Protein 2X3H (pdb70)

B-factor: mean 9.29, std 4.61, range [2.0, 32.26]

InterPro domains:
  IPR011050 Pectin lyase fold/virulence factor [SSF51126] (29-314)
  IPR012334 Pectin lyase fold [G3DSA:2.160.20.10] (7-505)
  IPR030392 Intramolecular chaperone auto-processing domain [PF13884] (505-565)
  IPR030392 Intramolecular chaperone auto-processing domain [PS51688] (505-630)
  IPR036388 Winged helix-like DNA-binding domain superfamily [G3DSA:1.10.10.10] (506-628)

Radius of gyration: 37.05 Å; Cα contacts (8 Å, |Δi|>4): 5365; chains: 3; bounding box: 65×142×71 Å

Sequence (1494 aa):
PKTEGILHKGQSLYEYLDARVLTSKPFGAAGDATTDDTEVIAASLNSQKAVTISDGVFSSSGINSNYCNLDGRGSGVLSHRSSTGNYLVFNNPRTGRLSNITVESNKATDTTQGQQVSLAGGSDVTVSDVNFSNVKGTGFSLIAYPNDAPPDGLMIKGIRGSYSGYATNKAAGCVLADSSVNSLIDNVIAKNYPQFGAVELKGTASYNIVSNVIGADCQHVTYNGTEGPIAPSNNLIKGVMANNPKYAAVVAGKGSTNLISDVLVDYSTSDARQAHGVTVEGSDNVINNVLMSGCDGTNSLGQRQTATIARFIGTANNNYASVFPSYSATGVITFESGSTRNFVEVKHPGRRNDLLSSASTIDGAATIDGTSNSNVVHAPALGQYIGSMSGRFEWRIKSMSLPSGVLTSADKYRMLGDGAVSLAVGGGTSSQVRLFTSDGTSRTVSLTNGNVRLSTSSTGYLQLGADAMTPDSTGTYALGSASRAWSGGFTQAAFTVTPKTEGILHKGQSLYEYLDARVLTSKPFGAAGDATTDDTEVIAASLNSQKAVTISDGVFSSSGINSNYCNLDGRGSGVLSHRSSTGNYLVFNNPRTGRLSNITVESNKATDTTQGQQVSLAGGSDVTVSDVNFSNVKGTGFSLIAYPNDAPPDGLMIKGIRGSYSGYATNKAAGCVLADSSVNSLIDNVIAKNYPQFGAVELKGTASYNIVSNVIGADCQHVTYNGTEGPIAPSNNLIKGVMANNPKYAAVVAGKGSTNLISDVLVDYSTSDARQAHGVTVEGSDNVINNVLMSGCDGTNSLGQRQTATIARFIGTANNNYASVFPSYSATGVITFESGSTRNFVEVKHPGRRNDLLSSASTIDGAATIDGTSNSNVVHAPALGQYIGSMSGRFEWRIKSMSLPSGVLTSADKYRMLGDGAVSLAVGGGTSSQVRLFTSDGTSRTVSLTNGNVRLSTSSTGYLQLGADAMTPDSTGTYALGSASRAWSGGFTQAAFTVTPKTEGILHKGQSLYEYLDARVLTSKPFGAAGDATTDDTEVIAASLNSQKAVTISDGVFSSSGINSNYCNLDGRGSGVLSHRSSTGNYLVFNNPRTGRLSNITVESNKATDTTQGQQVSLAGGSDVTVSDVNFSNVKGTGFSLIAYPNDAPPDGLMIKGIRGSYSGYATNKAAGCVLADSSVNSLIDNVIAKNYPQFGAVELKGTASYNIVSNVIGADCQHVTYNGTEGPIAPSNNLIKGVMANNPKYAAVVAGKGSTNLISDVLVDYSTSDARQAHGVTVEGSDNVINNVLMSGCDGTNSLGQRQTATIARFIGTANNNYASVFPSYSATGVITFESGSTRNFVEVKHPGRRNDLLSSASTIDGAATIDGTSNSNVVHAPALGQYIGSMSGRFEWRIKSMSLPSGVLTSADKYRMLGDGAVSLAVGGGTSSQVRLFTSDGTSRTVSLTNGNVRLSTSSTGYLQLGADAMTPDSTGTYALGSASRAWSGGFTQAAFTVT

Organism: Escherichia virus K5 (NCBI:txid56637)

Structure (mmCIF, N/CA/C/O backbone):
data_2X3H
#
_entry.id   2X3H
#
_cell.length_a   68.530
_cell.length_b   130.400
_cell.length_c   145.740
_cell.angle_alpha   90.00
_cell.angle_beta   90.00
_cell.angle_gamma   90.00
#
_symmetry.space_group_name_H-M   'P 21 21 21'
#
loop_
_entity.id
_entity.type
_entity.pdbx_description
1 polymer 'K5 LYASE'
2 non-polymer 'BROMIDE ION'
3 water water
#
loop_
_atom_site.group_PDB
_atom_site.id
_atom_site.type_symbol
_atom_site.label_atom_id
_atom_site.label_alt_id
_atom_site.label_comp_id
_atom_site.label_asym_id
_atom_site.label_entity_id
_atom_site.label_seq_id
_atom_site.pdbx_PDB_ins_code
_atom_site.Cartn_x
_atom_site.Cartn_y
_atom_site.Cartn_z
_atom_site.occupancy
_atom_site.B_iso_or_equiv
_atom_site.auth_seq_id
_atom_site.auth_comp_id
_atom_site.auth_asym_id
_atom_site.auth_atom_id
_atom_site.pdbx_PDB_model_num
ATOM 1 N N . PRO A 1 44 ? 17.123 -1.318 113.417 1.00 16.83 7 PRO A N 1
ATOM 2 C CA . PRO A 1 44 ? 18.190 -0.896 112.501 1.00 16.42 7 PRO A CA 1
ATOM 3 C C . PRO A 1 44 ? 18.582 0.540 112.768 1.00 15.10 7 PRO A C 1
ATOM 4 O O . PRO A 1 44 ? 17.714 1.360 113.089 1.00 15.45 7 PRO A O 1
ATOM 8 N N . LYS A 1 45 ? 19.877 0.827 112.649 1.00 13.69 8 LYS A N 1
ATOM 9 C CA . LYS A 1 45 ? 20.400 2.172 112.855 1.00 12.11 8 LYS A CA 1
ATOM 10 C C . LYS A 1 45 ? 21.127 2.652 111.606 1.00 10.44 8 LYS A C 1
ATOM 11 O O . LYS A 1 45 ? 21.609 1.849 110.809 1.00 10.05 8 LYS A O 1
ATOM 17 N N . THR A 1 46 ? 21.200 3.967 111.441 1.00 9.16 9 THR A N 1
ATOM 18 C CA . THR A 1 46 ? 21.753 4.530 110.215 1.00 8.20 9 THR A CA 1
ATOM 19 C C . THR A 1 46 ? 23.239 4.225 110.018 1.00 8.84 9 THR A C 1
ATOM 20 O O . THR A 1 46 ? 23.724 4.272 108.888 1.00 7.73 9 THR A O 1
ATOM 24 N N . GLU A 1 47 ? 23.962 3.901 111.092 1.00 9.35 10 GLU A N 1
ATOM 25 C CA . GLU A 1 47 ? 25.361 3.472 110.925 1.00 10.74 10 GLU A CA 1
ATOM 26 C C . GLU A 1 47 ? 25.449 2.166 110.144 1.00 11.17 10 GLU A C 1
ATOM 27 O O . GLU A 1 47 ? 26.492 1.863 109.546 1.00 12.32 10 GLU A O 1
ATOM 33 N N . GLY A 1 48 ? 24.362 1.394 110.176 1.00 10.76 11 GLY A N 1
ATOM 34 C CA . GLY A 1 48 ? 24.315 0.064 109.586 1.00 11.31 11 GLY A CA 1
ATOM 35 C C . GLY A 1 48 ? 23.587 0.009 108.256 1.00 11.32 11 GLY A C 1
ATOM 36 O O . GLY A 1 48 ? 23.178 -1.067 107.811 1.00 12.30 11 GLY A O 1
ATOM 37 N N . ILE A 1 49 ? 23.426 1.167 107.618 1.00 10.13 12 ILE A N 1
ATOM 38 C CA . ILE A 1 49 ? 22.750 1.253 106.322 1.00 9.48 12 ILE A CA 1
ATOM 39 C C . ILE A 1 49 ? 23.636 2.034 105.356 1.00 9.61 12 ILE A C 1
ATOM 40 O O . ILE A 1 49 ? 24.330 2.954 105.784 1.00 9.68 12 ILE A O 1
ATOM 45 N N . LEU A 1 50 ? 23.616 1.662 104.071 1.00 9.09 13 LEU A N 1
ATOM 46 C CA . LEU A 1 50 ? 24.436 2.339 103.051 1.00 8.90 13 LEU A CA 1
ATOM 47 C C . LEU A 1 50 ? 23.625 3.276 102.148 1.00 9.45 13 LEU A C 1
ATOM 48 O O . LEU A 1 50 ? 22.491 2.977 101.781 1.00 8.65 13 LEU A O 1
ATOM 53 N N . HIS A 1 51 ? 24.234 4.405 101.792 1.00 8.96 14 HIS A N 1
ATOM 54 C CA . HIS A 1 51 ? 23.673 5.324 100.807 1.00 8.71 14 HIS A CA 1
ATOM 55 C C . HIS A 1 51 ? 24.816 5.913 100.000 1.00 9.80 14 HIS A C 1
ATOM 56 O O . HIS A 1 51 ? 25.676 6.593 100.542 1.00 9.49 14 HIS A O 1
ATOM 63 N N . LYS A 1 52 ? 24.818 5.640 98.705 1.00 10.60 15 LYS A N 1
ATOM 64 C CA . LYS A 1 52 ? 25.831 6.189 97.794 1.00 11.80 15 LYS A CA 1
ATOM 65 C C . LYS A 1 52 ? 27.286 5.953 98.220 1.00 12.87 15 LYS A C 1
ATOM 66 O O . LYS A 1 52 ? 28.134 6.832 98.074 1.00 14.01 15 LYS A O 1
ATOM 72 N N . GLY A 1 53 ? 27.586 4.757 98.720 1.00 13.12 16 GLY A N 1
ATOM 73 C CA . GLY A 1 53 ? 28.982 4.387 98.949 1.00 13.74 16 GLY A CA 1
ATOM 74 C C . GLY A 1 53 ? 29.537 4.711 100.321 1.00 14.51 16 GLY A C 1
ATOM 75 O O . GLY A 1 53 ? 30.720 4.509 100.584 1.00 14.71 16 GLY A O 1
ATOM 76 N N . GLN A 1 54 ? 28.686 5.218 101.203 1.00 14.17 17 GLN A N 1
ATOM 77 C CA . GLN A 1 54 ? 29.090 5.479 102.578 1.00 14.11 17 GLN A CA 1
ATOM 78 C C . GLN A 1 54 ? 27.909 5.148 103.473 1.00 13.04 17 GLN A C 1
ATOM 79 O O . GLN A 1 54 ? 26.819 4.868 102.977 1.00 12.12 17 GLN A O 1
ATOM 85 N N . SER A 1 55 ? 28.113 5.171 104.783 1.00 11.85 18 SER A N 1
ATOM 86 C CA . SER A 1 55 ? 27.007 4.879 105.684 1.00 11.07 18 SER A CA 1
ATOM 87 C C . SER A 1 55 ? 25.991 6.004 105.598 1.00 10.28 18 SER A C 1
ATOM 88 O O . SER A 1 55 ? 26.341 7.170 105.386 1.00 10.58 18 SER A O 1
ATOM 91 N N . LEU A 1 56 ? 24.725 5.648 105.766 1.00 9.63 19 LEU A N 1
ATOM 92 C CA . LEU A 1 56 ? 23.675 6.637 105.786 1.00 9.37 19 LEU A CA 1
ATOM 93 C C . LEU A 1 56 ? 23.908 7.627 106.927 1.00 9.38 19 LEU A C 1
ATOM 94 O O . LEU A 1 56 ? 23.610 8.810 106.796 1.00 9.84 19 LEU A O 1
ATOM 99 N N . TYR A 1 57 ? 24.430 7.134 108.053 1.00 9.46 20 TYR A N 1
ATOM 100 C CA . TYR A 1 57 ? 24.699 8.012 109.186 1.00 10.34 20 TYR A CA 1
ATOM 101 C C . TYR A 1 57 ? 25.605 9.155 108.757 1.00 11.15 20 TYR A C 1
ATOM 102 O O . TYR A 1 57 ? 25.324 10.313 109.045 1.00 10.77 20 TYR A O 1
ATOM 111 N N . GLU A 1 58 ? 26.701 8.817 108.082 1.00 12.58 21 GLU A N 1
ATOM 112 C CA . GLU A 1 58 ? 27.683 9.820 107.699 1.00 14.08 21 GLU A CA 1
ATOM 113 C C . GLU A 1 58 ? 27.135 10.733 106.607 1.00 13.89 21 GLU A C 1
ATOM 114 O O . GLU A 1 58 ? 27.353 11.941 106.637 1.00 14.13 21 GLU A O 1
ATOM 120 N N . TYR A 1 59 ? 26.401 10.161 105.658 1.00 13.49 22 TYR A N 1
ATOM 121 C CA . TYR A 1 59 ? 25.750 10.984 104.645 1.00 13.61 22 TYR A CA 1
ATOM 122 C C . TYR A 1 59 ? 24.895 12.056 105.307 1.00 13.96 22 TYR A C 1
ATOM 123 O O . TYR A 1 59 ? 25.035 13.249 105.020 1.00 14.13 22 TYR A O 1
ATOM 132 N N . LEU A 1 60 ? 24.006 11.636 106.204 1.00 13.00 23 LEU A N 1
ATOM 133 C CA . LEU A 1 60 ? 23.101 12.561 106.856 1.00 12.71 23 LEU A CA 1
ATOM 134 C C . LEU A 1 60 ? 23.877 13.569 107.693 1.00 14.58 23 LEU A C 1
ATOM 135 O O . LEU A 1 60 ? 23.689 14.779 107.557 1.00 15.69 23 LEU A O 1
ATOM 140 N N . ASP A 1 61 ? 24.767 13.065 108.541 1.00 14.87 24 ASP A N 1
ATOM 141 C CA . ASP A 1 61 ? 25.424 13.934 109.509 1.00 16.92 24 ASP A CA 1
ATOM 142 C C . ASP A 1 61 ? 26.331 14.945 108.837 1.00 17.16 24 ASP A C 1
ATOM 143 O O . ASP A 1 61 ? 26.417 16.090 109.286 1.00 18.32 24 ASP A O 1
ATOM 148 N N . ALA A 1 62 ? 26.982 14.544 107.751 1.00 16.78 25 ALA A N 1
ATOM 149 C CA . ALA A 1 62 ? 27.990 15.404 107.120 1.00 16.93 25 ALA A CA 1
ATOM 150 C C . ALA A 1 62 ? 27.441 16.349 106.050 1.00 17.15 25 ALA A C 1
ATOM 151 O O . ALA A 1 62 ? 28.019 17.418 105.816 1.00 17.32 25 ALA A O 1
ATOM 153 N N . ARG A 1 63 ? 26.336 15.966 105.408 1.00 15.53 26 ARG A N 1
ATOM 154 C CA . ARG A 1 63 ? 25.915 16.605 104.158 1.00 14.93 26 ARG A CA 1
ATOM 155 C C . ARG A 1 63 ? 24.579 17.340 104.205 1.00 14.31 26 ARG A C 1
ATOM 156 O O . ARG A 1 63 ? 24.383 18.344 103.533 1.00 13.74 26 ARG A O 1
ATOM 164 N N . VAL A 1 64 ? 23.652 16.814 104.986 1.00 12.86 27 VAL A N 1
ATOM 165 C CA . VAL A 1 64 ? 22.264 17.235 104.887 1.00 12.05 27 VAL A CA 1
ATOM 166 C C . VAL A 1 64 ? 21.998 18.519 105.675 1.00 11.66 27 VAL A C 1
ATOM 167 O O . VAL A 1 64 ? 22.527 18.707 106.787 1.00 12.61 27 VAL A O 1
ATOM 171 N N . LEU A 1 65 ? 21.198 19.409 105.086 1.00 11.36 28 LEU A N 1
ATOM 172 C CA . LEU A 1 65 ? 20.818 20.653 105.764 1.00 11.77 28 LEU A CA 1
ATOM 173 C C . LEU A 1 65 ? 19.595 20.437 106.650 1.00 12.13 28 LEU A C 1
ATOM 174 O O . LEU A 1 65 ? 18.692 19.678 106.291 1.00 12.45 28 LEU A O 1
ATOM 179 N N . THR A 1 66 ? 19.562 21.125 107.792 1.00 11.56 29 THR A N 1
ATOM 180 C CA . THR A 1 66 ? 18.450 21.007 108.722 1.00 12.10 29 THR A CA 1
ATOM 181 C C . THR A 1 66 ? 17.877 22.374 109.097 1.00 11.99 29 THR A C 1
ATOM 182 O O . THR A 1 66 ? 18.522 23.405 108.891 1.00 11.65 29 THR A O 1
ATOM 186 N N . SER A 1 67 ? 16.665 22.366 109.646 1.00 11.29 30 SER A N 1
ATOM 187 C CA . SER A 1 67 ? 15.959 23.601 109.997 1.00 11.26 30 SER A CA 1
ATOM 188 C C . SER A 1 67 ? 16.495 24.281 111.261 1.00 11.80 30 SER A C 1
ATOM 189 O O . SER A 1 67 ? 16.333 25.499 111.442 1.00 11.21 30 SER A O 1
ATOM 192 N N . LYS A 1 68 ? 17.121 23.497 112.137 1.00 12.08 31 LYS A N 1
ATOM 193 C CA . LYS A 1 68 ? 17.758 24.019 113.339 1.00 13.21 31 LYS A CA 1
ATOM 194 C C . LYS A 1 68 ? 18.889 23.080 113.758 1.00 13.91 31 LYS A C 1
ATOM 195 O O . LYS A 1 68 ? 18.922 21.922 113.329 1.00 13.66 31 LYS A O 1
ATOM 201 N N . PRO A 1 69 ? 19.839 23.586 114.562 1.00 14.59 32 PRO A N 1
ATOM 202 C CA . PRO A 1 69 ? 20.943 22.729 114.998 1.00 15.30 32 PRO A CA 1
ATOM 203 C C . PRO A 1 69 ? 20.473 21.572 115.867 1.00 15.77 32 PRO A C 1
ATOM 204 O O . PRO A 1 69 ? 19.482 21.700 116.589 1.00 15.89 32 PRO A O 1
ATOM 208 N N . PHE A 1 70 ? 21.188 20.455 115.800 1.00 16.39 33 PHE A N 1
ATOM 209 C CA . PHE A 1 70 ? 20.889 19.309 116.660 1.00 17.25 33 PHE A CA 1
ATOM 210 C C . PHE A 1 70 ? 20.953 19.714 118.128 1.00 16.69 33 PHE A C 1
ATOM 211 O O . PHE A 1 70 ? 21.929 20.326 118.574 1.00 16.27 33 PHE A O 1
ATOM 219 N N . GLY A 1 71 ? 19.901 19.394 118.877 1.00 15.95 34 GLY A N 1
ATOM 220 C CA . GLY A 1 71 ? 19.880 19.691 120.301 1.00 15.57 34 GLY A CA 1
ATOM 221 C C . GLY A 1 71 ? 19.165 20.982 120.657 1.00 15.66 34 GLY A C 1
ATOM 222 O O . GLY A 1 71 ? 18.916 21.244 121.828 1.00 16.04 34 GLY A O 1
ATOM 223 N N . ALA A 1 72 ? 18.827 21.790 119.655 1.00 15.26 35 ALA A N 1
ATOM 224 C CA . ALA A 1 72 ? 18.101 23.035 119.912 1.00 15.04 35 ALA A CA 1
ATOM 225 C C . ALA A 1 72 ? 16.602 22.765 119.983 1.00 14.93 35 ALA A C 1
ATOM 226 O O . ALA A 1 72 ? 16.042 22.101 119.113 1.00 16.19 35 ALA A O 1
ATOM 228 N N . ALA A 1 73 ? 15.962 23.278 121.027 1.00 14.84 36 ALA A N 1
ATOM 229 C CA . ALA A 1 73 ? 14.541 23.025 121.263 1.00 15.04 36 ALA A CA 1
ATOM 230 C C . ALA A 1 73 ? 13.638 23.921 120.419 1.00 14.45 36 ALA A C 1
ATOM 231 O O . ALA A 1 73 ? 12.663 23.457 119.817 1.00 14.47 36 ALA A O 1
ATOM 233 N N . GLY A 1 74 ? 13.961 25.209 120.384 1.00 13.41 37 GLY A N 1
ATOM 234 C CA . GLY A 1 74 ? 13.114 26.191 119.701 1.00 13.76 37 GLY A CA 1
ATOM 235 C C . GLY A 1 74 ? 11.697 26.318 120.238 1.00 14.01 37 GLY A C 1
ATOM 236 O O . GLY A 1 74 ? 10.765 26.617 119.482 1.00 14.90 37 GLY A O 1
ATOM 237 N N . ASP A 1 75 ? 11.537 26.133 121.548 1.00 14.14 38 ASP A N 1
ATOM 238 C CA . ASP A 1 75 ? 10.205 26.095 122.171 1.00 14.86 38 ASP A CA 1
ATOM 239 C C . ASP A 1 75 ? 9.952 27.277 123.103 1.00 14.52 38 ASP A C 1
ATOM 240 O O . ASP A 1 75 ? 9.020 27.256 123.920 1.00 15.08 38 ASP A O 1
ATOM 245 N N . ALA A 1 76 ? 10.799 28.296 122.993 1.00 14.88 39 ALA A N 1
ATOM 246 C CA . ALA A 1 76 ? 10.655 29.538 123.743 1.00 15.27 39 ALA A CA 1
ATOM 247 C C . ALA A 1 76 ? 10.895 29.409 125.249 1.00 15.41 39 ALA A C 1
ATOM 248 O O . ALA A 1 76 ? 10.810 30.405 125.971 1.00 16.28 39 ALA A O 1
ATOM 250 N N . THR A 1 77 ? 11.194 28.202 125.729 1.00 15.56 40 THR A N 1
ATOM 251 C CA . THR A 1 77 ? 11.368 28.000 127.174 1.00 16.71 40 THR A CA 1
ATOM 252 C C . THR A 1 77 ? 12.667 27.275 127.528 1.00 15.96 40 THR A C 1
ATOM 253 O O . THR A 1 77 ? 13.350 27.648 128.485 1.00 15.82 40 THR A O 1
ATOM 257 N N . THR A 1 78 ? 12.999 26.241 126.762 1.00 15.32 41 THR A N 1
ATOM 258 C CA . THR A 1 78 ? 14.252 25.512 126.966 1.00 15.61 41 THR A CA 1
ATOM 259 C C . THR A 1 78 ? 15.416 26.448 126.687 1.00 15.12 41 THR A C 1
ATOM 260 O O . THR A 1 78 ? 15.356 27.258 125.756 1.00 15.29 41 THR A O 1
ATOM 264 N N . ASP A 1 79 ? 16.465 26.347 127.497 1.00 14.80 42 ASP A N 1
ATOM 265 C CA . ASP A 1 79 ? 17.653 27.168 127.292 1.00 14.98 42 ASP A CA 1
ATOM 266 C C . ASP A 1 79 ? 18.481 26.589 126.153 1.00 14.50 42 ASP A C 1
ATOM 267 O O . ASP A 1 79 ? 19.077 25.514 126.280 1.00 14.27 42 ASP A O 1
ATOM 272 N N . ASP A 1 80 ? 18.499 27.305 125.030 1.00 13.19 43 ASP A N 1
ATOM 273 C CA . ASP A 1 80 ? 19.169 26.852 123.820 1.00 13.23 43 ASP A CA 1
ATOM 274 C C . ASP A 1 80 ? 20.538 27.525 123.648 1.00 12.79 43 ASP A C 1
ATOM 275 O O . ASP A 1 80 ? 21.158 27.423 122.593 1.00 13.05 43 ASP A O 1
ATOM 280 N N . THR A 1 81 ? 21.007 28.227 124.680 1.00 12.61 44 THR A N 1
ATOM 281 C CA . THR A 1 81 ? 22.250 28.996 124.559 1.00 12.83 44 THR A CA 1
ATOM 282 C C . THR A 1 81 ? 23.456 28.161 124.129 1.00 13.82 44 THR A C 1
ATOM 283 O O . THR A 1 81 ? 24.194 28.546 123.219 1.00 13.89 44 THR A O 1
ATOM 287 N N . GLU A 1 82 ? 23.654 27.022 124.779 1.00 14.33 45 GLU A N 1
ATOM 288 C CA . GLU A 1 82 ? 24.828 26.194 124.509 1.00 15.96 45 GLU A CA 1
ATOM 289 C C . GLU A 1 82 ? 24.939 25.759 123.051 1.00 14.61 45 GLU A C 1
ATOM 290 O O . GLU A 1 82 ? 25.994 25.905 122.415 1.00 14.10 45 GLU A O 1
ATOM 296 N N . VAL A 1 83 ? 23.847 25.211 122.533 1.00 13.74 46 VAL A N 1
ATOM 297 C CA . VAL A 1 83 ? 23.807 24.690 121.174 1.00 13.75 46 VAL A CA 1
ATOM 298 C C . VAL A 1 83 ? 23.976 25.803 120.140 1.00 12.81 46 VAL A C 1
ATOM 299 O O . VAL A 1 83 ? 24.700 25.654 119.153 1.00 12.93 46 VAL A O 1
ATOM 303 N N . ILE A 1 84 ? 23.312 26.927 120.377 1.00 12.77 47 ILE A N 1
ATOM 304 C CA . ILE A 1 84 ? 23.379 28.046 119.433 1.00 12.03 47 ILE A CA 1
ATOM 305 C C . ILE A 1 84 ? 24.771 28.676 119.438 1.00 11.72 47 ILE A C 1
ATOM 306 O O . ILE A 1 84 ? 25.316 28.990 118.378 1.00 11.78 47 ILE A O 1
ATOM 311 N N . ALA A 1 85 ? 25.355 28.836 120.623 1.00 11.55 48 ALA A N 1
ATOM 312 C CA . ALA A 1 85 ? 26.709 29.375 120.719 1.00 11.62 48 ALA A CA 1
ATOM 313 C C . ALA A 1 85 ? 27.695 28.490 119.953 1.00 11.92 48 ALA A C 1
ATOM 314 O O . ALA A 1 85 ? 28.549 28.977 119.203 1.00 12.24 48 ALA A O 1
ATOM 316 N N . ALA A 1 86 ? 27.573 27.181 120.138 1.00 11.45 49 ALA A N 1
ATOM 317 C CA . ALA A 1 86 ? 28.443 26.236 119.450 1.00 12.46 49 ALA A CA 1
ATOM 318 C C . ALA A 1 86 ? 28.323 26.365 117.933 1.00 12.30 49 ALA A C 1
ATOM 319 O O . ALA A 1 86 ? 29.333 26.385 117.220 1.00 13.53 49 ALA A O 1
ATOM 321 N N . SER A 1 87 ? 27.089 26.455 117.441 1.00 12.17 50 SER A N 1
ATOM 322 C CA . SER A 1 87 ? 26.859 26.595 116.009 1.00 12.77 50 SER A CA 1
ATOM 323 C C . SER A 1 87 ? 27.466 27.883 115.474 1.00 12.83 50 SER A C 1
ATOM 324 O O . SER A 1 87 ? 28.133 27.876 114.446 1.00 12.31 50 SER A O 1
ATOM 327 N N . LEU A 1 88 ? 27.229 28.989 116.172 1.00 12.55 51 LEU A N 1
ATOM 328 C CA . LEU A 1 88 ? 27.677 30.282 115.670 1.00 11.80 51 LEU A CA 1
ATOM 329 C C . LEU A 1 88 ? 29.193 30.423 115.735 1.00 12.70 51 LEU A C 1
ATOM 330 O O . LEU A 1 88 ? 29.771 31.266 115.043 1.00 12.51 51 LEU A O 1
ATOM 335 N N . ASN A 1 89 ? 29.838 29.605 116.567 1.00 12.33 52 ASN A N 1
ATOM 336 C CA . ASN A 1 89 ? 31.295 29.627 116.670 1.00 14.19 52 ASN A CA 1
ATOM 337 C C . ASN A 1 89 ? 31.978 28.683 115.679 1.00 14.83 52 ASN A C 1
ATOM 338 O O . ASN A 1 89 ? 33.211 28.611 115.627 1.00 15.75 52 ASN A O 1
ATOM 343 N N . SER A 1 90 ? 31.167 27.975 114.890 1.00 16.46 53 SER A N 1
ATOM 344 C CA . SER A 1 90 ? 31.657 27.132 113.792 1.00 17.71 53 SER A CA 1
ATOM 345 C C . SER A 1 90 ? 31.931 27.961 112.543 1.00 18.51 53 SER A C 1
ATOM 346 O O . SER A 1 90 ? 31.650 29.165 112.508 1.00 19.04 53 SER A O 1
ATOM 349 N N . GLN A 1 91 ? 32.459 27.309 111.510 1.00 18.80 54 GLN A N 1
A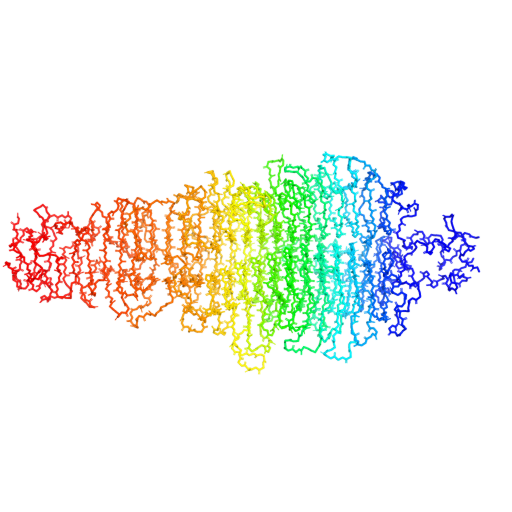TOM 350 C CA . GLN A 1 91 ? 32.747 27.985 110.245 1.00 19.59 54 GLN A CA 1
ATOM 351 C C . GLN A 1 91 ? 31.732 27.618 109.161 1.00 19.46 54 GLN A C 1
ATOM 352 O O . GLN A 1 91 ? 31.882 28.005 108.007 1.00 20.18 54 GLN A O 1
ATOM 358 N N . LYS A 1 92 ? 30.696 26.879 109.539 1.00 18.81 55 LYS A N 1
ATOM 359 C CA . LYS A 1 92 ? 29.645 26.510 108.603 1.00 18.23 55 LYS A CA 1
ATOM 360 C C . LYS A 1 92 ? 28.548 27.569 108.563 1.00 16.90 55 LYS A C 1
ATOM 361 O O . LYS A 1 92 ? 28.431 28.398 109.466 1.00 16.57 55 LYS A O 1
ATOM 367 N N . ALA A 1 93 ? 27.736 27.528 107.516 1.00 14.62 56 ALA A N 1
ATOM 368 C CA . ALA A 1 93 ? 26.559 28.373 107.457 1.00 13.54 56 ALA A CA 1
ATOM 369 C C . ALA A 1 93 ? 25.522 27.765 108.388 1.00 13.27 56 ALA A C 1
ATOM 370 O O . ALA A 1 93 ? 25.206 26.583 108.283 1.00 14.69 56 ALA A O 1
ATOM 372 N N . VAL A 1 94 ? 25.003 28.573 109.299 1.00 11.14 57 VAL A N 1
ATOM 373 C CA . VAL A 1 94 ? 24.102 28.094 110.341 1.00 10.83 57 VAL A CA 1
ATOM 374 C C . VAL A 1 94 ? 22.673 28.465 109.970 1.00 10.64 57 VAL A C 1
ATOM 375 O O . VAL A 1 94 ? 22.423 29.571 109.479 1.00 9.81 57 VAL A O 1
ATOM 379 N N . THR A 1 95 ? 21.750 27.531 110.183 1.00 9.55 58 THR A N 1
ATOM 380 C CA . THR A 1 95 ? 20.327 27.800 109.989 1.00 9.57 58 THR A CA 1
ATOM 381 C C . THR A 1 95 ? 19.614 27.640 111.320 1.00 10.48 58 THR A C 1
ATOM 382 O O . THR A 1 95 ? 19.698 26.579 111.953 1.00 10.56 58 THR A O 1
ATOM 386 N N . ILE A 1 96 ? 18.930 28.692 111.754 1.00 8.94 59 ILE A N 1
ATOM 387 C CA . ILE A 1 96 ? 18.136 28.641 112.970 1.00 9.81 59 ILE A CA 1
ATOM 388 C C . ILE A 1 96 ? 16.733 29.127 112.611 1.00 9.65 59 ILE A C 1
ATOM 389 O O . ILE A 1 96 ? 16.470 30.326 112.549 1.00 8.77 59 ILE A O 1
ATOM 394 N N . SER A 1 97 ? 15.846 28.173 112.343 1.00 9.78 60 SER A N 1
ATOM 395 C CA . SER A 1 97 ? 14.533 28.488 111.828 1.00 10.03 60 SER A CA 1
ATOM 396 C C . SER A 1 97 ? 13.433 27.661 112.492 1.00 11.12 60 SER A C 1
ATOM 397 O O . SER A 1 97 ? 13.720 26.739 113.270 1.00 10.88 60 SER A O 1
ATOM 400 N N . ASP A 1 98 ? 12.187 28.021 112.190 1.00 11.64 61 ASP A N 1
ATOM 401 C CA . ASP A 1 98 ? 10.993 27.274 112.626 1.00 12.60 61 ASP A CA 1
ATOM 402 C C . ASP A 1 98 ? 10.913 27.121 114.145 1.00 12.53 61 ASP A C 1
ATOM 403 O O . ASP A 1 98 ? 10.673 26.030 114.667 1.00 13.66 61 ASP A O 1
ATOM 408 N N . GLY A 1 99 ? 11.108 28.220 114.859 1.00 12.27 62 GLY A N 1
ATOM 409 C CA . GLY A 1 99 ? 10.982 28.193 116.305 1.00 11.93 62 GLY A CA 1
ATOM 410 C C . GLY A 1 99 ? 11.395 29.480 116.975 1.00 12.06 62 GLY A C 1
ATOM 411 O O . GLY A 1 99 ? 11.857 30.425 116.320 1.00 11.38 62 GLY A O 1
ATOM 412 N N . VAL A 1 100 ? 11.199 29.517 118.289 1.00 11.27 63 VAL A N 1
ATOM 413 C CA . VAL A 1 100 ? 11.631 30.614 119.125 1.00 11.13 63 VAL A CA 1
ATOM 414 C C . VAL A 1 100 ? 12.705 30.058 120.045 1.00 11.75 63 VAL A C 1
ATOM 415 O O . VAL A 1 100 ? 12.449 29.144 120.839 1.00 12.57 63 VAL A O 1
ATOM 419 N N . PHE A 1 101 ? 13.915 30.591 119.924 1.00 10.82 64 PHE A N 1
ATOM 420 C CA . PHE A 1 101 ? 15.070 29.992 120.577 1.00 10.18 64 PHE A CA 1
ATOM 421 C C . PHE A 1 101 ? 15.539 30.857 121.722 1.00 11.20 64 PHE A C 1
ATOM 422 O O . PHE A 1 101 ? 16.200 31.882 121.527 1.00 11.51 64 PHE A O 1
ATOM 430 N N . SER A 1 102 ? 15.155 30.452 122.927 1.00 10.99 65 SER A N 1
ATOM 431 C CA . SER A 1 102 ? 15.516 31.176 124.126 1.00 11.55 65 SER A CA 1
ATOM 432 C C . SER A 1 102 ? 17.006 31.033 124.363 1.00 11.02 65 SER A C 1
ATOM 433 O O . SER A 1 102 ? 17.514 29.913 124.454 1.00 12.13 65 SER A O 1
ATOM 436 N N . SER A 1 103 ? 17.713 32.156 124.460 1.00 11.25 66 SER A N 1
ATOM 437 C CA . SER A 1 103 ? 19.165 32.117 124.549 1.00 11.70 66 SER A CA 1
ATOM 438 C C . SER A 1 103 ? 19.733 33.371 125.210 1.00 12.50 66 SER A C 1
ATOM 439 O O . SER A 1 103 ? 19.270 34.491 124.956 1.00 12.33 66 SER A O 1
ATOM 442 N N . SER A 1 104 ? 20.726 33.168 126.074 1.00 12.40 67 SER A N 1
ATOM 443 C CA . SER A 1 104 ? 21.404 34.264 126.758 1.00 13.02 67 SER A CA 1
ATOM 444 C C . SER A 1 104 ? 22.456 34.860 125.833 1.00 12.16 67 SER A C 1
ATOM 445 O O . SER A 1 104 ? 22.488 34.538 124.645 1.00 12.46 67 SER A O 1
ATOM 448 N N . GLY A 1 105 ? 23.315 35.713 126.383 1.00 12.38 68 GLY A N 1
ATOM 449 C CA . GLY A 1 105 ? 24.343 36.392 125.590 1.00 11.28 68 GLY A CA 1
ATOM 450 C C . GLY A 1 105 ? 25.281 35.415 124.912 1.00 11.68 68 GLY A C 1
ATOM 451 O O . GLY A 1 105 ? 25.636 34.387 125.489 1.00 11.43 68 GLY A O 1
ATOM 452 N N . ILE A 1 106 ? 25.684 35.732 123.684 1.00 11.02 69 ILE A N 1
ATOM 453 C CA . ILE A 1 106 ? 26.579 34.877 122.913 1.00 11.89 69 ILE A CA 1
ATOM 454 C C . ILE A 1 106 ? 27.629 35.730 122.218 1.00 11.96 69 ILE A C 1
ATOM 455 O O . ILE A 1 106 ? 27.326 36.824 121.746 1.00 11.76 69 ILE A O 1
ATOM 460 N N . ASN A 1 107 ? 28.861 35.232 122.173 1.00 11.62 70 ASN A N 1
ATOM 461 C CA . ASN A 1 107 ? 29.937 35.885 121.438 1.00 12.31 70 ASN A CA 1
ATOM 462 C C . ASN A 1 107 ? 30.535 34.925 120.412 1.00 12.01 70 ASN A C 1
ATOM 463 O O . ASN A 1 107 ? 30.604 33.717 120.662 1.00 11.07 70 ASN A O 1
ATOM 468 N N . SER A 1 108 ? 30.930 35.453 119.249 1.00 11.17 71 SER A N 1
ATOM 469 C CA . SER A 1 108 ? 31.581 34.650 118.214 1.00 11.78 71 SER A CA 1
ATOM 470 C C . SER A 1 108 ? 32.449 35.509 117.306 1.00 12.14 71 SER A C 1
ATOM 471 O O . SER A 1 108 ? 32.165 36.688 117.118 1.00 11.43 71 SER A O 1
ATOM 474 N N . ASN A 1 109 ? 33.509 34.920 116.751 1.00 12.21 72 ASN A N 1
ATOM 475 C CA . ASN A 1 109 ? 34.325 35.597 115.737 1.00 13.05 72 ASN A CA 1
ATOM 476 C C . ASN A 1 109 ? 33.805 35.308 114.336 1.00 13.24 72 ASN A C 1
ATOM 477 O O . ASN A 1 109 ? 34.384 35.772 113.353 1.00 13.00 72 ASN A O 1
ATOM 482 N N . TYR A 1 110 ? 32.725 34.530 114.259 1.00 12.38 73 TYR A N 1
ATOM 483 C CA . TYR A 1 110 ? 32.095 34.164 112.990 1.00 12.83 73 TYR A CA 1
ATOM 484 C C . TYR A 1 110 ? 30.617 34.518 112.973 1.00 12.13 73 TYR A C 1
ATOM 485 O O . TYR A 1 110 ? 29.920 34.366 113.969 1.00 11.07 73 TYR A O 1
ATOM 494 N N . CYS A 1 111 ? 30.146 34.961 111.812 1.00 11.50 74 CYS A N 1
ATOM 495 C CA . CYS A 1 111 ? 28.765 35.387 111.660 1.00 11.47 74 CYS A CA 1
ATOM 496 C C . CYS A 1 111 ? 28.258 34.888 110.312 1.00 10.52 74 CYS A C 1
ATOM 497 O O . CYS A 1 111 ? 28.498 35.518 109.295 1.00 9.97 74 CYS A O 1
ATOM 500 N N . ASN A 1 112 ? 27.594 33.730 110.307 1.00 9.65 75 ASN A N 1
ATOM 501 C CA . ASN A 1 112 ? 26.893 33.259 109.110 1.00 9.15 75 ASN A CA 1
ATOM 502 C C . ASN A 1 112 ? 25.623 32.533 109.538 1.00 9.51 75 ASN A C 1
ATOM 503 O O . ASN A 1 112 ? 25.625 31.323 109.778 1.00 9.22 75 ASN A O 1
ATOM 508 N N . LEU A 1 113 ? 24.543 33.294 109.638 1.00 8.64 76 LEU A N 1
ATOM 509 C CA . LEU A 1 113 ? 23.306 32.798 110.220 1.00 9.31 76 LEU A CA 1
ATOM 510 C C . LEU A 1 113 ? 22.127 33.190 109.343 1.00 9.57 76 LEU A C 1
ATOM 511 O O . LEU A 1 113 ? 22.034 34.339 108.889 1.00 9.82 76 LEU A O 1
ATOM 516 N N . ASP A 1 114 ? 21.237 32.232 109.105 1.00 9.44 77 ASP A N 1
ATOM 517 C CA . ASP A 1 114 ? 20.024 32.458 108.318 1.00 9.32 77 ASP A CA 1
ATOM 518 C C . ASP A 1 114 ? 18.851 31.894 109.112 1.00 9.50 77 ASP A C 1
ATOM 519 O O . ASP A 1 114 ? 18.936 30.778 109.631 1.00 9.09 77 ASP A O 1
ATOM 524 N N . GLY A 1 115 ? 17.777 32.673 109.225 1.00 8.13 78 GLY A N 1
ATOM 525 C CA . GLY A 1 115 ? 16.575 32.246 109.941 1.00 8.69 78 GLY A CA 1
ATOM 526 C C . GLY A 1 115 ? 15.402 31.794 109.074 1.00 9.36 78 GLY A C 1
ATOM 527 O O . GLY A 1 115 ? 14.339 31.438 109.606 1.00 9.08 78 GLY A O 1
ATOM 528 N N . ARG A 1 116 ? 15.592 31.791 107.753 1.00 8.57 79 ARG A N 1
ATOM 529 C CA . ARG A 1 116 ? 14.552 31.379 106.798 1.00 9.80 79 ARG A CA 1
ATOM 530 C C . ARG A 1 116 ? 13.201 32.112 106.978 1.00 9.52 79 ARG A C 1
ATOM 531 O O . ARG A 1 116 ? 12.148 31.624 106.539 1.00 10.06 79 ARG A O 1
ATOM 539 N N . GLY A 1 117 ? 13.245 33.285 107.602 1.00 9.32 80 GLY A N 1
ATOM 540 C CA . GLY A 1 117 ? 12.046 34.073 107.896 1.00 9.76 80 GLY A CA 1
ATOM 541 C C . GLY A 1 117 ? 11.177 33.538 109.020 1.00 10.95 80 GLY A C 1
ATOM 542 O O . GLY A 1 117 ? 10.130 34.110 109.321 1.00 11.54 80 GLY A O 1
ATOM 543 N N . SER A 1 118 ? 11.584 32.436 109.639 1.00 10.07 81 SER A N 1
ATOM 544 C CA . SER A 1 118 ? 10.752 31.845 110.689 1.00 10.85 81 SER A CA 1
ATOM 545 C C . SER A 1 118 ? 11.461 31.655 112.023 1.00 10.92 81 SER A C 1
ATOM 546 O O . SER A 1 118 ? 10.814 31.351 113.034 1.00 12.48 81 SER A O 1
ATOM 549 N N . GLY A 1 119 ? 12.782 31.811 112.036 1.00 9.64 82 GLY A N 1
ATOM 550 C CA . GLY A 1 119 ? 13.525 31.724 113.284 1.00 9.70 82 GLY A CA 1
ATOM 551 C C . GLY A 1 119 ? 13.427 33.006 114.094 1.00 9.98 82 GLY A C 1
ATOM 552 O O . GLY A 1 119 ? 13.468 34.113 113.537 1.00 9.23 82 GLY A O 1
ATOM 553 N N . VAL A 1 120 ? 13.267 32.858 115.407 1.00 9.57 83 VAL A N 1
ATOM 554 C CA . VAL A 1 120 ? 13.291 33.987 116.330 1.00 10.36 83 VAL A CA 1
ATOM 555 C C . VAL A 1 120 ? 14.348 33.725 117.394 1.00 11.13 83 VAL A C 1
ATOM 556 O O . VAL A 1 120 ? 14.293 32.702 118.075 1.00 11.34 83 VAL A O 1
ATOM 560 N N . LEU A 1 121 ? 15.318 34.630 117.522 1.00 10.96 84 LEU A N 1
ATOM 561 C CA . LEU A 1 121 ? 16.293 34.536 118.597 1.00 10.88 84 LEU A CA 1
ATOM 562 C C . LEU A 1 121 ? 15.785 35.375 119.753 1.00 11.97 84 LEU A C 1
ATOM 563 O O . LEU A 1 121 ? 15.755 36.605 119.679 1.00 11.51 84 LEU A O 1
ATOM 568 N N . SER A 1 122 ? 15.352 34.707 120.817 1.00 11.56 85 SER A N 1
ATOM 569 C CA . SER A 1 122 ? 14.724 35.404 121.938 1.00 12.04 85 SER A CA 1
ATOM 570 C C . SER A 1 122 ? 15.651 35.503 123.144 1.00 12.60 85 SER A C 1
ATOM 571 O O . SER A 1 122 ? 15.950 34.494 123.796 1.00 12.98 85 SER A O 1
ATOM 574 N N . HIS A 1 123 ? 16.094 36.720 123.439 1.00 12.09 86 HIS A N 1
ATOM 575 C CA . HIS A 1 123 ? 17.043 36.958 124.519 1.00 12.16 86 HIS A CA 1
ATOM 576 C C . HIS A 1 123 ? 16.462 36.502 125.855 1.00 12.61 86 HIS A C 1
ATOM 577 O O . HIS A 1 123 ? 15.398 36.967 126.283 1.00 12.89 86 HIS A O 1
ATOM 584 N N . ARG A 1 124 ? 17.183 35.590 126.505 1.00 13.19 87 ARG A N 1
ATOM 585 C CA . ARG A 1 124 ? 16.741 34.942 127.745 1.00 14.35 87 ARG A CA 1
ATOM 586 C C . ARG A 1 124 ? 17.097 35.763 128.991 1.00 14.44 87 ARG A C 1
ATOM 587 O O . ARG A 1 124 ? 16.461 35.622 130.040 1.00 16.11 87 ARG A O 1
ATOM 595 N N . SER A 1 125 ? 18.117 36.613 128.876 1.00 14.10 88 SER A N 1
ATOM 596 C CA . SER A 1 125 ? 18.546 37.467 129.980 1.00 14.63 88 SER A CA 1
ATOM 597 C C . SER A 1 125 ? 17.706 38.724 130.005 1.00 14.99 88 SER A C 1
ATOM 598 O O . SER A 1 125 ? 17.151 39.126 128.978 1.00 15.66 88 SER A O 1
ATOM 601 N N . SER A 1 126 ? 17.616 39.351 131.175 1.00 15.27 89 SER A N 1
ATOM 602 C CA . SER A 1 126 ? 16.803 40.553 131.324 1.00 15.21 89 SER A CA 1
ATOM 603 C C . SER A 1 126 ? 17.645 41.814 131.224 1.00 14.56 89 SER A C 1
ATOM 604 O O . SER A 1 126 ? 17.127 42.919 131.336 1.00 14.35 89 SER A O 1
ATOM 607 N N . THR A 1 127 ? 18.944 41.645 131.009 1.00 15.07 90 THR A N 1
ATOM 608 C CA . THR A 1 127 ? 19.834 42.790 130.861 1.00 15.69 90 THR A CA 1
ATOM 609 C C . THR A 1 127 ? 21.071 42.428 130.038 1.00 14.87 90 THR A C 1
ATOM 610 O O . THR A 1 127 ? 21.361 41.248 129.822 1.00 15.19 90 THR A O 1
ATOM 614 N N . GLY A 1 128 ? 21.782 43.450 129.570 1.00 13.95 91 GLY A N 1
ATOM 615 C CA . GLY A 1 128 ? 23.063 43.253 128.900 1.00 13.19 91 GLY A CA 1
ATOM 616 C C . GLY A 1 128 ? 22.935 43.008 127.410 1.00 12.02 91 GLY A C 1
ATOM 617 O O . GLY A 1 128 ? 21.820 42.929 126.873 1.00 11.85 91 GLY A O 1
ATOM 618 N N . ASN A 1 129 ? 24.085 42.874 126.752 1.00 11.15 92 ASN A N 1
ATOM 619 C CA . ASN A 1 129 ? 24.137 42.612 125.313 1.00 10.52 92 ASN A CA 1
ATOM 620 C C . ASN A 1 129 ? 23.685 41.203 124.956 1.00 10.94 92 ASN A C 1
ATOM 621 O O . ASN A 1 129 ? 23.826 40.270 125.765 1.00 12.44 92 ASN A O 1
ATOM 626 N N . TYR A 1 130 ? 23.139 41.051 123.754 1.00 10.10 93 TYR A N 1
ATOM 627 C CA . TYR A 1 130 ? 22.678 39.747 123.285 1.00 9.81 93 TYR A CA 1
ATOM 628 C C . TYR A 1 130 ? 23.747 39.089 122.420 1.00 10.15 93 TYR A C 1
ATOM 629 O O . TYR A 1 130 ? 24.561 38.319 122.936 1.00 9.66 93 TYR A O 1
ATOM 638 N N . LEU A 1 131 ? 23.767 39.409 121.127 1.00 9.37 94 LEU A N 1
ATOM 639 C CA . LEU A 1 131 ? 24.678 38.769 120.182 1.00 8.93 94 LEU A CA 1
ATOM 640 C C . LEU A 1 131 ? 25.847 39.707 119.918 1.00 9.13 94 LEU A C 1
ATOM 641 O O . LEU A 1 131 ? 25.651 40.858 119.537 1.00 8.42 94 LEU A O 1
ATOM 646 N N . VAL A 1 132 ? 27.062 39.222 120.147 1.00 8.54 95 VAL A N 1
ATOM 647 C CA . VAL A 1 132 ? 28.254 40.026 119.898 1.00 9.31 95 VAL A CA 1
ATOM 648 C C . VAL A 1 132 ? 29.207 39.299 118.959 1.00 9.66 95 VAL A C 1
ATOM 649 O O . VAL A 1 132 ? 29.733 38.222 119.279 1.00 9.31 95 VAL A O 1
ATOM 653 N N . PHE A 1 133 ? 29.418 39.886 117.783 1.00 9.11 96 PHE A N 1
ATOM 654 C CA . PHE A 1 133 ? 30.324 39.317 116.795 1.00 9.74 96 PHE A CA 1
ATOM 655 C C . PHE A 1 133 ? 31.613 40.112 116.779 1.00 10.01 96 PHE A C 1
ATOM 656 O O . PHE A 1 133 ? 31.608 41.309 116.490 1.00 9.86 96 PHE A O 1
ATOM 664 N N . ASN A 1 134 ? 32.718 39.451 117.125 1.00 10.31 97 ASN A N 1
ATOM 665 C CA . ASN A 1 134 ? 33.979 40.147 117.294 1.00 11.09 97 ASN A CA 1
ATOM 666 C C . ASN A 1 134 ? 34.843 40.021 116.055 1.00 11.66 97 ASN A C 1
ATOM 667 O O . ASN A 1 134 ? 35.350 38.949 115.744 1.00 12.30 97 ASN A O 1
ATOM 672 N N . ASN A 1 135 ? 34.975 41.128 115.333 1.00 11.38 98 ASN A N 1
ATOM 673 C CA . ASN A 1 135 ? 35.825 41.193 114.143 1.00 12.22 98 ASN A CA 1
ATOM 674 C C . ASN A 1 135 ? 35.595 40.095 113.106 1.00 12.22 98 ASN A C 1
ATOM 675 O O . ASN A 1 135 ? 36.554 39.486 112.621 1.00 13.38 98 ASN A O 1
ATOM 680 N N . PRO A 1 136 ? 34.329 39.846 112.738 1.00 12.47 99 PRO A N 1
ATOM 681 C CA . PRO A 1 136 ? 34.099 38.886 111.671 1.00 12.57 99 PRO A CA 1
ATOM 682 C C . PRO A 1 136 ? 34.779 39.346 110.383 1.00 13.49 99 PRO A C 1
ATOM 683 O O . PRO A 1 136 ? 34.703 40.530 110.030 1.00 12.57 99 PRO A O 1
ATOM 687 N N . ARG A 1 137 ? 35.456 38.408 109.719 1.00 14.72 100 ARG A N 1
ATOM 688 C CA . ARG A 1 137 ? 36.080 38.631 108.415 1.00 16.87 100 ARG A CA 1
ATOM 689 C C . ARG A 1 137 ? 35.146 38.049 107.357 1.00 16.01 100 ARG A C 1
ATOM 690 O O . ARG A 1 137 ? 35.195 36.855 107.048 1.00 16.00 100 ARG A O 1
ATOM 698 N N . THR A 1 138 ? 34.315 38.922 106.791 1.00 14.92 101 THR A N 1
ATOM 699 C CA . THR A 1 138 ? 33.132 38.531 106.021 1.00 13.85 101 THR A CA 1
ATOM 700 C C . THR A 1 138 ? 32.063 37.961 106.964 1.00 14.38 101 THR A C 1
ATOM 701 O O . THR A 1 138 ? 32.370 37.498 108.064 1.00 15.03 101 THR A O 1
ATOM 705 N N . GLY A 1 139 ? 30.806 38.041 106.554 1.00 12.62 102 GLY A N 1
ATOM 706 C CA . GLY A 1 139 ? 29.729 37.455 107.343 1.00 11.70 102 GLY A CA 1
ATOM 707 C C . GLY A 1 139 ? 28.380 37.738 106.729 1.00 11.28 102 GLY A C 1
ATOM 708 O O . GLY A 1 139 ? 28.251 38.586 105.843 1.00 9.81 102 GLY A O 1
ATOM 709 N N . ARG A 1 140 ? 27.376 37.003 107.194 1.00 10.98 103 ARG A N 1
ATOM 710 C CA . ARG A 1 140 ? 26.002 37.179 106.733 1.00 12.43 103 ARG A CA 1
ATOM 711 C C . ARG A 1 140 ? 25.078 36.934 107.923 1.00 12.00 103 ARG A C 1
ATOM 712 O O . ARG A 1 140 ? 25.221 35.935 108.622 1.00 11.33 103 ARG A O 1
ATOM 720 N N . LEU A 1 141 ? 24.168 37.863 108.190 1.00 9.95 104 LEU A N 1
ATOM 721 C CA . LEU A 1 141 ? 23.120 37.610 109.173 1.00 10.00 104 LEU A CA 1
ATOM 722 C C . LEU A 1 141 ? 21.828 37.942 108.465 1.00 9.78 104 LEU A C 1
ATOM 723 O O . LEU A 1 141 ? 21.628 39.097 108.087 1.00 9.72 104 LEU A O 1
ATOM 728 N N . SER A 1 142 ? 20.957 36.954 108.269 1.00 8.58 105 SER A N 1
ATOM 729 C CA . SER A 1 142 ? 19.834 37.163 107.349 1.00 8.42 105 SER A CA 1
ATOM 730 C C . SER A 1 142 ? 18.536 36.475 107.733 1.00 7.94 105 SER A C 1
ATOM 731 O O . SER A 1 142 ? 18.546 35.421 108.371 1.00 7.38 105 SER A O 1
ATOM 734 N N . ASN A 1 143 ? 17.428 37.086 107.314 1.00 7.34 106 ASN A N 1
ATOM 735 C CA . ASN A 1 143 ? 16.107 36.443 107.352 1.00 7.75 106 ASN A CA 1
ATOM 736 C C . ASN A 1 143 ? 15.731 35.900 108.732 1.00 7.82 106 ASN A C 1
ATOM 737 O O . ASN A 1 143 ? 15.319 34.739 108.875 1.00 8.74 106 ASN A O 1
ATOM 742 N N . ILE A 1 144 ? 15.835 36.746 109.743 1.00 7.28 107 ILE A N 1
ATOM 743 C CA . ILE A 1 144 ? 15.648 36.289 111.117 1.00 7.93 107 ILE A CA 1
ATOM 744 C C . ILE A 1 144 ? 15.109 37.429 111.980 1.00 8.20 107 ILE A C 1
ATOM 745 O O . ILE A 1 144 ? 15.236 38.602 111.626 1.00 7.42 107 ILE A O 1
ATOM 750 N N . THR A 1 145 ? 14.485 37.071 113.091 1.00 7.50 108 THR A N 1
ATOM 751 C CA . THR A 1 145 ? 14.010 38.045 114.060 1.00 8.52 108 THR A CA 1
ATOM 752 C C . THR A 1 145 ? 14.869 37.941 115.314 1.00 9.27 108 THR A C 1
ATOM 753 O O . THR A 1 145 ? 15.225 36.839 115.731 1.00 9.44 108 THR A O 1
ATOM 757 N N . VAL A 1 146 ? 15.213 39.091 115.886 1.00 8.49 109 VAL A N 1
ATOM 758 C CA . VAL A 1 146 ? 15.937 39.168 117.155 1.00 8.10 109 VAL A CA 1
ATOM 759 C C . VAL A 1 146 ? 15.057 39.893 118.163 1.00 9.43 109 VAL A C 1
ATOM 760 O O . VAL A 1 146 ? 14.732 41.067 117.991 1.00 8.58 109 VAL A O 1
ATOM 764 N N . GLU A 1 147 ? 14.643 39.167 119.198 1.00 9.53 110 GLU A N 1
ATOM 765 C CA . GLU A 1 147 ? 13.722 39.689 120.190 1.00 12.30 110 GLU A CA 1
ATOM 766 C C . GLU A 1 147 ? 14.428 39.976 121.510 1.00 11.52 110 GLU A C 1
ATOM 767 O O . GLU A 1 147 ? 15.178 39.141 122.013 1.00 11.84 110 GLU A O 1
ATOM 773 N N . SER A 1 148 ? 14.168 41.138 122.063 1.00 11.20 111 SER A N 1
ATOM 774 C CA . SER A 1 148 ? 14.732 41.485 123.363 1.00 12.36 111 SER A CA 1
ATOM 775 C C . SER A 1 148 ? 13.704 41.191 124.469 1.00 12.27 111 SER A C 1
ATOM 776 O O . SER A 1 148 ? 12.512 41.053 124.188 1.00 12.14 111 SER A O 1
ATOM 779 N N . ASN A 1 149 ? 14.184 41.089 125.720 1.00 12.37 112 ASN A N 1
ATOM 780 C CA . ASN A 1 149 ? 13.306 40.845 126.870 1.00 12.13 112 ASN A CA 1
ATOM 781 C C . ASN A 1 149 ? 13.838 41.560 128.108 1.00 11.61 112 ASN A C 1
ATOM 782 O O . ASN A 1 149 ? 14.040 40.939 129.161 1.00 12.65 112 ASN A O 1
ATOM 787 N N . LYS A 1 150 ? 14.078 42.860 127.978 1.00 10.81 113 LYS A N 1
ATOM 788 C CA . LYS A 1 150 ? 14.719 43.645 129.029 1.00 11.22 113 LYS A CA 1
ATOM 789 C C . LYS A 1 150 ? 13.801 43.824 130.244 1.00 11.86 113 LYS A C 1
ATOM 790 O O . LYS A 1 150 ? 12.589 43.927 130.096 1.00 12.08 113 LYS A O 1
ATOM 796 N N . ALA A 1 151 ? 14.390 43.850 131.439 1.00 13.84 114 ALA A N 1
ATOM 797 C CA . ALA A 1 151 ? 13.617 44.036 132.677 1.00 15.27 114 ALA A CA 1
ATOM 798 C C . ALA A 1 151 ? 12.903 45.390 132.794 1.00 15.51 114 ALA A C 1
ATOM 799 O O . ALA A 1 151 ? 11.783 45.463 133.310 1.00 16.28 114 ALA A O 1
ATOM 801 N N . THR A 1 152 ? 13.553 46.463 132.346 1.00 15.99 115 THR A N 1
ATOM 802 C CA . THR A 1 152 ? 12.999 47.800 132.523 1.00 15.47 115 THR A CA 1
ATOM 803 C C . THR A 1 152 ? 13.182 48.653 131.279 1.00 15.31 115 THR A C 1
ATOM 804 O O . THR A 1 152 ? 13.985 48.325 130.402 1.00 14.35 115 THR A O 1
ATOM 808 N N . ASP A 1 153 ? 12.452 49.767 131.241 1.00 15.74 116 ASP A N 1
ATOM 809 C CA . ASP A 1 153 ? 12.550 50.756 130.167 1.00 15.59 116 ASP A CA 1
ATOM 810 C C . ASP A 1 153 ? 13.842 51.575 130.205 1.00 15.75 116 ASP A C 1
ATOM 811 O O . ASP A 1 153 ? 14.045 52.437 129.348 1.00 14.33 116 ASP A O 1
ATOM 816 N N . THR A 1 154 ? 14.708 51.311 131.186 1.00 15.10 117 THR A N 1
ATOM 817 C CA . THR A 1 154 ? 16.015 51.973 131.258 1.00 16.06 117 THR A CA 1
ATOM 818 C C . THR A 1 154 ? 17.167 50.972 131.295 1.00 14.67 117 THR A C 1
ATOM 819 O O . THR A 1 154 ? 18.304 51.330 131.604 1.00 15.27 117 THR A O 1
ATOM 823 N N . THR A 1 155 ? 16.867 49.723 130.963 1.00 13.49 118 THR A N 1
ATOM 824 C CA . THR A 1 155 ? 17.877 48.667 130.934 1.00 12.90 118 THR A CA 1
ATOM 825 C C . THR A 1 155 ? 18.806 48.809 129.726 1.00 12.39 118 THR A C 1
ATOM 826 O O . THR A 1 155 ? 18.340 49.022 128.611 1.00 12.90 118 THR A O 1
ATOM 830 N N . GLN A 1 156 ? 20.111 48.687 129.962 1.00 12.13 119 GLN A N 1
ATOM 831 C CA . GLN A 1 156 ? 21.138 48.841 128.915 1.00 11.91 119 GLN A CA 1
ATOM 832 C C . GLN A 1 156 ? 21.444 47.532 128.192 1.00 11.50 119 GLN A C 1
ATOM 833 O O . GLN A 1 156 ? 21.580 46.480 128.807 1.00 11.84 119 GLN A O 1
ATOM 839 N N . GLY A 1 157 ? 21.562 47.601 126.869 1.00 10.79 120 GLY A N 1
ATOM 840 C CA . GLY A 1 157 ? 21.944 46.437 126.089 1.00 9.27 120 GLY A CA 1
ATOM 841 C C . GLY A 1 157 ? 21.777 46.646 124.591 1.00 9.57 120 GLY A C 1
ATOM 842 O O . GLY A 1 157 ? 20.774 47.229 124.162 1.00 9.29 120 GLY A O 1
ATOM 843 N N . GLN A 1 158 ? 22.764 46.188 123.816 1.00 8.04 121 GLN A N 1
ATOM 844 C CA . GLN A 1 158 ? 22.664 46.136 122.346 1.00 9.11 121 GLN A CA 1
ATOM 845 C C . GLN A 1 158 ? 22.073 44.785 121.959 1.00 8.89 121 GLN A C 1
ATOM 846 O O . GLN A 1 158 ? 22.416 43.758 122.559 1.00 9.61 121 GLN A O 1
ATOM 852 N N . GLN A 1 159 ? 21.235 44.755 120.929 1.00 7.41 122 GLN A N 1
ATOM 853 C CA . GLN A 1 159 ? 20.713 43.475 120.451 1.00 7.66 122 GLN A CA 1
ATOM 854 C C . GLN A 1 159 ? 21.746 42.702 119.619 1.00 8.67 122 GLN A C 1
ATOM 855 O O . GLN A 1 159 ? 22.085 41.563 119.946 1.00 8.93 122 GLN A O 1
ATOM 861 N N . VAL A 1 160 ? 22.242 43.313 118.546 1.00 7.30 123 VAL A N 1
ATOM 862 C CA . VAL A 1 160 ? 23.314 42.717 117.747 1.00 7.70 123 VAL A CA 1
ATOM 863 C C . VAL A 1 160 ? 24.458 43.707 117.607 1.00 7.97 123 VAL A C 1
ATOM 864 O O . VAL A 1 160 ? 24.255 44.839 117.156 1.00 7.36 123 VAL A O 1
ATOM 868 N N . SER A 1 161 ? 25.656 43.281 118.009 1.00 7.91 124 SER A N 1
ATOM 869 C CA . SER A 1 161 ? 26.868 44.099 117.913 1.00 7.92 124 SER A CA 1
ATOM 870 C C . SER A 1 161 ? 27.837 43.498 116.904 1.00 8.65 124 SER A C 1
ATOM 871 O O . SER A 1 161 ? 28.148 42.300 116.955 1.00 8.30 124 SER A O 1
ATOM 874 N N . LEU A 1 162 ? 28.302 44.332 115.979 1.00 8.25 125 LEU A N 1
ATOM 875 C CA . LEU A 1 162 ? 29.475 44.017 115.174 1.00 8.93 125 LEU A CA 1
ATOM 876 C C . LEU A 1 162 ? 30.628 44.793 115.795 1.00 9.78 125 LEU A C 1
ATOM 877 O O . LEU A 1 162 ? 30.823 45.983 115.516 1.00 9.14 125 LEU A O 1
ATOM 882 N N . ALA A 1 163 ? 31.353 44.119 116.687 1.00 9.08 126 ALA A N 1
ATOM 883 C CA . ALA A 1 163 ? 32.468 44.722 117.399 1.00 9.73 126 ALA A CA 1
ATOM 884 C C . ALA A 1 163 ? 33.675 44.600 116.484 1.00 10.19 126 ALA A C 1
ATOM 885 O O . ALA A 1 163 ? 34.463 43.657 116.583 1.00 11.26 126 ALA A O 1
ATOM 887 N N . GLY A 1 164 ? 33.787 45.544 115.559 1.00 10.48 127 GLY A N 1
ATOM 888 C CA . GLY A 1 164 ? 34.675 45.398 114.423 1.00 10.36 127 GLY A CA 1
ATOM 889 C C . GLY A 1 164 ? 34.023 44.534 113.358 1.00 10.89 127 GLY A C 1
ATOM 890 O O . GLY A 1 164 ? 33.079 43.794 113.636 1.00 11.71 127 GLY A O 1
ATOM 891 N N . GLY A 1 165 ? 34.530 44.617 112.136 1.00 11.31 128 GLY A N 1
ATOM 892 C CA . GLY A 1 165 ? 34.082 43.711 111.092 1.00 11.21 128 GLY A CA 1
ATOM 893 C C . GLY A 1 165 ? 34.318 44.270 109.716 1.00 11.20 128 GLY A C 1
ATOM 894 O O . GLY A 1 165 ? 34.348 45.493 109.520 1.00 11.78 128 GLY A O 1
ATOM 895 N N . SER A 1 166 ? 34.521 43.364 108.770 1.00 10.45 129 SER A N 1
ATOM 896 C CA . SER A 1 166 ? 34.635 43.739 107.374 1.00 10.53 129 SER A CA 1
ATOM 897 C C . SER A 1 166 ? 33.702 42.892 106.529 1.00 10.03 129 SER A C 1
ATOM 898 O O . SER A 1 166 ? 33.538 41.690 106.764 1.00 8.92 129 SER A O 1
ATOM 901 N N . ASP A 1 167 ? 33.080 43.526 105.542 1.00 8.03 130 ASP A N 1
ATOM 902 C CA . ASP A 1 167 ? 32.339 42.800 104.530 1.00 8.07 130 ASP A CA 1
ATOM 903 C C . ASP A 1 167 ? 31.274 41.903 105.147 1.00 7.30 130 ASP A C 1
ATOM 904 O O . ASP A 1 167 ? 31.075 40.775 104.709 1.00 8.16 130 ASP A O 1
ATOM 909 N N . VAL A 1 168 ? 30.581 42.434 106.150 1.00 6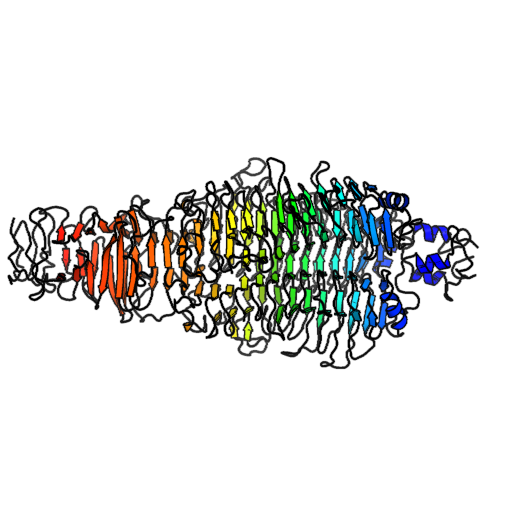.70 131 VAL A N 1
ATOM 910 C CA . VAL A 1 168 ? 29.466 41.715 106.753 1.00 7.40 131 VAL A CA 1
ATOM 911 C C . VAL A 1 168 ? 28.171 42.250 106.164 1.00 8.37 131 VAL A C 1
ATOM 912 O O . VAL A 1 168 ? 27.978 43.462 106.054 1.00 8.02 131 VAL A O 1
ATOM 916 N N . THR A 1 169 ? 27.287 41.341 105.771 1.00 6.93 132 THR A N 1
ATOM 917 C CA . THR A 1 169 ? 25.975 41.749 105.271 1.00 6.51 132 THR A CA 1
ATOM 918 C C . THR A 1 169 ? 24.902 41.346 106.259 1.00 6.99 132 THR A C 1
ATOM 919 O O . THR A 1 169 ? 24.813 40.181 106.653 1.00 7.44 132 THR A O 1
ATOM 923 N N . VAL A 1 170 ? 24.099 42.318 106.680 1.00 6.33 133 VAL A N 1
ATOM 924 C CA . VAL A 1 170 ? 22.968 42.047 107.561 1.00 6.85 133 VAL A CA 1
ATOM 925 C C . VAL A 1 170 ? 21.733 42.381 106.745 1.00 7.34 133 VAL A C 1
ATOM 926 O O . VAL A 1 170 ? 21.547 43.533 106.356 1.00 6.77 133 VAL A O 1
ATOM 930 N N . SER A 1 171 ? 20.890 41.393 106.472 1.00 7.89 134 SER A N 1
ATOM 931 C CA . SER A 1 171 ? 19.787 41.639 105.556 1.00 8.21 134 SER A CA 1
ATOM 932 C C . SER A 1 171 ? 18.496 40.973 105.974 1.00 8.37 134 SER A C 1
ATOM 933 O O . SER A 1 171 ? 18.476 39.805 106.404 1.00 7.25 134 SER A O 1
ATOM 936 N N . ASP A 1 172 ? 17.411 41.728 105.835 1.00 6.71 135 ASP A N 1
ATOM 937 C CA . ASP A 1 172 ? 16.086 41.225 106.154 1.00 7.11 135 ASP A CA 1
ATOM 938 C C . ASP A 1 172 ? 16.019 40.681 107.572 1.00 7.25 135 ASP A C 1
ATOM 939 O O . ASP A 1 172 ? 15.591 39.538 107.802 1.00 7.19 135 ASP A O 1
ATOM 944 N N . VAL A 1 173 ? 16.431 41.531 108.509 1.00 6.29 136 VAL A N 1
ATOM 945 C CA . VAL A 1 173 ? 16.346 41.242 109.933 1.00 6.50 136 VAL A CA 1
ATOM 946 C C . VAL A 1 173 ? 15.309 42.116 110.615 1.00 7.30 136 VAL A C 1
ATOM 947 O O . VAL A 1 173 ? 15.268 43.331 110.408 1.00 6.36 136 VAL A O 1
ATOM 951 N N . ASN A 1 174 ? 14.461 41.482 111.424 1.00 6.73 137 ASN A N 1
ATOM 952 C CA . ASN A 1 174 ? 13.463 42.194 112.227 1.00 7.00 137 ASN A CA 1
ATOM 953 C C . ASN A 1 174 ? 13.839 42.211 113.698 1.00 7.57 137 ASN A C 1
ATOM 954 O O . ASN A 1 174 ? 14.063 41.158 114.296 1.00 9.22 137 ASN A O 1
ATOM 959 N N . PHE A 1 175 ? 13.886 43.405 114.278 1.00 6.75 138 PHE A N 1
ATOM 960 C CA . PHE A 1 175 ? 14.220 43.565 115.689 1.00 7.05 138 PHE A CA 1
ATOM 961 C C . PHE A 1 175 ? 12.950 43.884 116.454 1.00 8.29 138 PHE A C 1
ATOM 962 O O . PHE A 1 175 ? 12.265 44.865 116.148 1.00 8.15 138 PHE A O 1
ATOM 970 N N . SER A 1 176 ? 12.631 43.059 117.449 1.00 8.75 139 SER A N 1
ATOM 971 C CA . SER A 1 176 ? 11.350 43.188 118.142 1.00 9.90 139 SER A CA 1
ATOM 972 C C . SER A 1 176 ? 11.515 43.393 119.647 1.00 9.95 139 SER A C 1
ATOM 973 O O . SER A 1 176 ? 12.553 43.027 120.222 1.00 10.10 139 SER A O 1
ATOM 976 N N . ASN A 1 177 ? 10.484 43.987 120.262 1.00 10.27 140 ASN A N 1
ATOM 977 C CA . ASN A 1 177 ? 10.424 44.237 121.696 1.00 10.29 140 ASN A CA 1
ATOM 978 C C . ASN A 1 177 ? 11.626 45.042 122.188 1.00 10.25 140 ASN A C 1
ATOM 979 O O . ASN A 1 177 ? 12.178 44.790 123.253 1.00 9.97 140 ASN A O 1
ATOM 984 N N . VAL A 1 178 ? 12.036 46.013 121.386 1.00 9.21 141 VAL A N 1
ATOM 985 C CA . VAL A 1 178 ? 13.233 46.800 121.699 1.00 8.30 141 VAL A CA 1
ATOM 986 C C . VAL A 1 178 ? 12.896 47.831 122.770 1.00 8.75 141 VAL A C 1
ATOM 987 O O . VAL A 1 178 ? 11.868 48.517 122.670 1.00 9.54 141 VAL A O 1
ATOM 991 N N . LYS A 1 179 ? 13.750 47.927 123.792 1.00 8.88 142 LYS A N 1
ATOM 992 C CA . LYS A 1 179 ? 13.530 48.816 124.945 1.00 9.56 142 LYS A CA 1
ATOM 993 C C . LYS A 1 179 ? 14.830 49.379 125.521 1.00 9.43 142 LYS A C 1
ATOM 994 O O . LYS A 1 179 ? 15.936 48.948 125.151 1.00 9.66 142 LYS A O 1
ATOM 1000 N N . GLY A 1 180 ? 14.688 50.314 126.466 1.00 9.40 143 GLY A N 1
ATOM 1001 C CA . GLY A 1 180 ? 15.815 50.797 127.255 1.00 9.73 143 GLY A CA 1
ATOM 1002 C C . GLY A 1 180 ? 16.843 51.549 126.448 1.00 9.74 143 GLY A C 1
ATOM 1003 O O . GLY A 1 180 ? 16.520 52.171 125.429 1.00 10.18 143 GLY A O 1
ATOM 1004 N N . THR A 1 181 ? 18.085 51.495 126.906 1.00 9.52 144 THR A N 1
ATOM 1005 C CA . THR A 1 181 ? 19.166 52.186 126.232 1.00 9.19 144 THR A CA 1
ATOM 1006 C C . THR A 1 181 ? 20.035 51.201 125.463 1.00 9.09 144 THR A C 1
ATOM 1007 O O . THR A 1 181 ? 20.178 50.029 125.846 1.00 8.85 144 THR A O 1
ATOM 1011 N N . GLY A 1 182 ? 20.598 51.697 124.363 1.00 8.03 145 GLY A N 1
ATOM 1012 C CA . GLY A 1 182 ? 21.374 50.886 123.443 1.00 8.41 145 GLY A CA 1
ATOM 1013 C C . GLY A 1 182 ? 20.710 50.867 122.080 1.00 7.23 145 GLY A C 1
ATOM 1014 O O . GLY A 1 182 ? 19.763 51.617 121.830 1.00 7.28 145 GLY A O 1
ATOM 1015 N N . PHE A 1 183 ? 21.196 49.974 121.225 1.00 7.50 146 PHE A N 1
ATOM 1016 C CA . PHE A 1 183 ? 20.803 49.917 119.822 1.00 7.24 146 PHE A CA 1
ATOM 1017 C C . PHE A 1 183 ? 20.393 48.521 119.381 1.00 7.92 146 PHE A C 1
ATOM 1018 O O . PHE A 1 183 ? 20.855 47.508 119.926 1.00 7.40 146 PHE A O 1
ATOM 1026 N N . SER A 1 184 ? 19.526 48.465 118.375 1.00 5.79 147 SER A N 1
ATOM 1027 C CA . SER A 1 184 ? 19.161 47.182 117.788 1.00 5.99 147 SER A CA 1
ATOM 1028 C C . SER A 1 184 ? 20.338 46.565 117.050 1.00 6.55 147 SER A C 1
ATOM 1029 O O . SER A 1 184 ? 20.658 45.404 117.248 1.00 6.80 147 SER A O 1
ATOM 1032 N N . LEU A 1 185 ? 20.983 47.359 116.201 1.00 5.86 148 LEU A N 1
ATOM 1033 C CA . LEU A 1 185 ? 22.139 46.901 115.458 1.00 6.85 148 LEU A CA 1
ATOM 1034 C C . LEU A 1 185 ? 23.222 47.971 115.526 1.00 6.99 148 LEU A C 1
ATOM 1035 O O . LEU A 1 185 ? 22.998 49.100 115.111 1.00 7.05 148 LEU A O 1
ATOM 1040 N N . ILE A 1 186 ? 24.387 47.616 116.055 1.00 7.18 149 ILE A N 1
ATOM 1041 C CA . ILE A 1 186 ? 25.471 48.588 116.198 1.00 7.04 149 ILE A CA 1
ATOM 1042 C C . ILE A 1 186 ? 26.759 47.995 115.649 1.00 7.32 149 ILE A C 1
ATOM 1043 O O . ILE A 1 186 ? 27.111 46.875 115.973 1.00 8.06 149 ILE A O 1
ATOM 1048 N N . ALA A 1 187 ? 27.452 48.760 114.813 1.00 6.80 150 ALA A N 1
ATOM 1049 C CA . ALA A 1 187 ? 28.788 48.386 114.360 1.00 7.05 150 ALA A CA 1
ATOM 1050 C C . ALA A 1 187 ? 29.774 49.439 114.836 1.00 8.06 150 ALA A C 1
ATOM 1051 O O . ALA A 1 187 ? 29.502 50.641 114.733 1.00 8.52 150 ALA A O 1
ATOM 1053 N N . TYR A 1 188 ? 30.919 49.009 115.372 1.00 7.71 151 TYR A N 1
ATOM 1054 C CA . TYR A 1 188 ? 31.910 49.961 115.876 1.00 9.21 151 TYR A CA 1
ATOM 1055 C C . TYR A 1 188 ? 33.333 49.426 115.717 1.00 9.39 151 TYR A C 1
ATOM 1056 O O . TYR A 1 188 ? 33.527 48.255 115.446 1.00 8.75 151 TYR A O 1
ATOM 1065 N N . PRO A 1 189 ? 34.338 50.305 115.853 1.00 9.46 152 PRO A N 1
ATOM 1066 C CA . PRO A 1 189 ? 35.725 49.844 115.685 1.00 10.75 152 PRO A CA 1
ATOM 1067 C C . PRO A 1 189 ? 36.160 48.955 116.838 1.00 11.90 152 PRO A C 1
ATOM 1068 O O . PRO A 1 189 ? 35.810 49.230 117.971 1.00 12.82 152 PRO A O 1
ATOM 1072 N N . ASN A 1 190 ? 36.926 47.909 116.541 1.00 13.77 153 ASN A N 1
ATOM 1073 C CA . ASN A 1 190 ? 37.403 46.999 117.584 1.00 15.37 153 ASN A CA 1
ATOM 1074 C C . ASN A 1 190 ? 38.791 46.427 117.281 1.00 16.38 153 ASN A C 1
ATOM 1075 O O . ASN A 1 190 ? 38.966 45.206 117.219 1.00 17.23 153 ASN A O 1
ATOM 1080 N N . ASP A 1 191 ? 39.763 47.314 117.069 1.00 18.51 154 ASP A N 1
ATOM 1081 C CA . ASP A 1 191 ? 39.473 48.749 116.973 1.00 19.73 154 ASP A CA 1
ATOM 1082 C C . ASP A 1 191 ? 39.831 49.419 115.644 1.00 18.61 154 ASP A C 1
ATOM 1083 O O . ASP A 1 191 ? 40.128 50.618 115.604 1.00 19.28 154 ASP A O 1
ATOM 1088 N N . ALA A 1 192 ? 39.781 48.637 114.563 1.00 17.23 155 ALA A N 1
ATOM 1089 C CA . ALA A 1 192 ? 39.833 49.181 113.210 1.00 15.63 155 ALA A CA 1
ATOM 1090 C C . ALA A 1 192 ? 38.404 49.498 112.770 1.00 14.79 155 ALA A C 1
ATOM 1091 O O . ALA A 1 192 ? 37.464 48.840 113.218 1.00 14.78 155 ALA A O 1
ATOM 1093 N N . PRO A 1 193 ? 38.237 50.517 111.909 1.00 13.29 156 PRO A N 1
ATOM 1094 C CA . PRO A 1 193 ? 36.910 50.897 111.409 1.00 11.98 156 PRO A CA 1
ATOM 1095 C C . PRO A 1 193 ? 36.196 49.722 110.760 1.00 9.96 156 PRO A C 1
ATOM 1096 O O . PRO A 1 193 ? 36.819 48.964 110.006 1.00 10.58 156 PRO A O 1
ATOM 1100 N N . PRO A 1 194 ? 34.889 49.565 111.041 1.00 8.03 157 PRO A N 1
ATOM 1101 C CA . PRO A 1 194 ? 34.060 48.664 110.231 1.00 7.66 157 PRO A CA 1
ATOM 1102 C C . PRO A 1 194 ? 34.132 49.121 108.769 1.00 7.17 157 PRO A C 1
ATOM 1103 O O . PRO A 1 194 ? 34.133 50.321 108.517 1.00 7.37 157 PRO A O 1
ATOM 1107 N N . ASP A 1 195 ? 34.202 48.184 107.820 1.00 7.63 158 ASP A N 1
ATOM 1108 C CA . ASP A 1 195 ? 34.510 48.540 106.419 1.00 7.48 158 ASP A CA 1
ATOM 1109 C C . ASP A 1 195 ? 33.736 47.606 105.499 1.00 7.15 158 ASP A C 1
ATOM 1110 O O . ASP A 1 195 ? 33.801 46.389 105.648 1.00 6.81 158 ASP A O 1
ATOM 1115 N N . GLY A 1 196 ? 32.988 48.176 104.557 1.00 5.53 159 GLY A N 1
ATOM 1116 C CA . GLY A 1 196 ? 32.329 47.350 103.557 1.00 4.79 159 GLY A CA 1
ATOM 1117 C C . GLY A 1 196 ? 31.056 46.648 104.022 1.00 5.03 159 GLY A C 1
ATOM 1118 O O . GLY A 1 196 ? 30.638 45.636 103.438 1.00 4.98 159 GLY A O 1
ATOM 1119 N N . LEU A 1 197 ? 30.431 47.180 105.059 1.00 5.56 160 LEU A N 1
ATOM 1120 C CA . LEU A 1 197 ? 29.202 46.565 105.569 1.00 5.74 160 LEU A CA 1
ATOM 1121 C C . LEU A 1 197 ? 28.058 46.802 104.601 1.00 5.49 160 LEU A C 1
ATOM 1122 O O . LEU A 1 197 ? 28.011 47.833 103.924 1.00 4.83 160 LEU A O 1
ATOM 1127 N N . MET A 1 198 ? 27.135 45.855 104.536 1.00 4.40 161 MET A N 1
ATOM 1128 C CA . MET A 1 198 ? 25.881 46.080 103.832 1.00 5.80 161 MET A CA 1
ATOM 1129 C C . MET A 1 198 ? 24.771 45.748 104.801 1.00 5.78 161 MET A C 1
ATOM 1130 O O . MET A 1 198 ? 24.627 44.603 105.214 1.00 6.99 161 MET A O 1
ATOM 1135 N N . ILE A 1 199 ? 24.011 46.765 105.182 1.00 5.59 162 ILE A N 1
ATOM 1136 C CA . ILE A 1 199 ? 22.935 46.602 106.142 1.00 5.44 162 ILE A CA 1
ATOM 1137 C C . ILE A 1 199 ? 21.660 47.001 105.422 1.00 6.06 162 ILE A C 1
ATOM 1138 O O . ILE A 1 199 ? 21.482 48.175 105.077 1.00 5.90 162 ILE A O 1
ATOM 1143 N N . LYS A 1 200 ? 20.790 46.031 105.159 1.00 6.13 163 LYS A N 1
ATOM 1144 C CA . LYS A 1 200 ? 19.651 46.298 104.290 1.00 7.58 163 LYS A CA 1
ATOM 1145 C C . LYS A 1 200 ? 18.404 45.545 104.710 1.00 7.69 163 LYS A C 1
ATOM 1146 O O . LYS A 1 200 ? 18.474 44.386 105.126 1.00 7.90 163 LYS A O 1
ATOM 1152 N N . GLY A 1 201 ? 17.259 46.206 104.595 1.00 5.89 164 GLY A N 1
ATOM 1153 C CA . GLY A 1 201 ? 16.002 45.548 104.924 1.00 5.81 164 GLY A CA 1
ATOM 1154 C C . GLY A 1 201 ? 15.900 45.292 106.408 1.00 5.82 164 GLY A C 1
ATOM 1155 O O . GLY A 1 201 ? 15.786 44.144 106.839 1.00 6.71 164 GLY A O 1
ATOM 1156 N N . ILE A 1 202 ? 15.950 46.362 107.191 1.00 5.48 165 ILE A N 1
ATOM 1157 C CA . ILE A 1 202 ? 15.910 46.233 108.637 1.00 4.69 165 ILE A CA 1
ATOM 1158 C C . ILE A 1 202 ? 14.629 46.825 109.173 1.00 5.74 165 ILE A C 1
ATOM 1159 O O . ILE A 1 202 ? 14.273 47.942 108.805 1.00 5.55 165 ILE A O 1
ATOM 1164 N N . ARG A 1 203 ? 13.942 46.075 110.035 1.00 5.41 166 ARG A N 1
ATOM 1165 C CA . ARG A 1 203 ? 12.804 46.614 110.802 1.00 5.75 166 ARG A CA 1
ATOM 1166 C C . ARG A 1 203 ? 13.152 46.681 112.280 1.00 5.53 166 ARG A C 1
ATOM 1167 O O . ARG A 1 203 ? 13.819 45.787 112.797 1.00 6.18 166 ARG A O 1
ATOM 1175 N N . GLY A 1 204 ? 12.702 47.738 112.950 1.00 5.98 167 GLY A N 1
ATOM 1176 C CA . GLY A 1 204 ? 12.887 47.884 114.399 1.00 6.79 167 GLY A CA 1
ATOM 1177 C C . GLY A 1 204 ? 11.622 48.454 115.003 1.00 8.34 167 GLY A C 1
ATOM 1178 O O . GLY A 1 204 ? 11.047 49.396 114.453 1.00 7.84 167 GLY A O 1
ATOM 1179 N N . SER A 1 205 ? 11.176 47.876 116.119 1.00 8.78 168 SER A N 1
ATOM 1180 C CA . SER A 1 205 ? 10.006 48.372 116.832 1.00 10.09 168 SER A CA 1
ATOM 1181 C C . SER A 1 205 ? 10.337 48.619 118.306 1.00 9.70 168 SER A C 1
ATOM 1182 O O . SER A 1 205 ? 10.534 47.671 119.070 1.00 10.29 168 SER A O 1
ATOM 1185 N N . TYR A 1 206 ? 10.409 49.887 118.677 1.00 8.87 169 TYR A N 1
ATOM 1186 C CA . TYR A 1 206 ? 10.793 50.287 120.024 1.00 8.84 169 TYR A CA 1
ATOM 1187 C C . TYR A 1 206 ? 9.544 50.583 120.854 1.00 10.20 169 TYR A C 1
ATOM 1188 O O . TYR A 1 206 ? 8.520 50.999 120.313 1.00 11.06 169 TYR A O 1
ATOM 1197 N N . SER A 1 207 ? 9.626 50.353 122.166 1.00 10.79 170 SER A N 1
ATOM 1198 C CA . SER A 1 207 ? 8.569 50.824 123.072 1.00 11.87 170 SER A CA 1
ATOM 1199 C C . SER A 1 207 ? 9.167 51.458 124.325 1.00 11.54 170 SER A C 1
ATOM 1200 O O . SER A 1 207 ? 10.316 51.180 124.686 1.00 11.64 170 SER A O 1
ATOM 1203 N N . GLY A 1 208 ? 8.394 52.337 124.962 1.00 10.89 171 GLY A N 1
ATOM 1204 C CA . GLY A 1 208 ? 8.890 53.106 126.096 1.00 11.03 171 GLY A CA 1
ATOM 1205 C C . GLY A 1 208 ? 9.654 54.353 125.671 1.00 11.06 171 GLY A C 1
ATOM 1206 O O . GLY A 1 208 ? 10.625 54.753 126.312 1.00 12.07 171 GLY A O 1
ATOM 1207 N N . TYR A 1 209 ? 9.201 54.972 124.588 1.00 10.96 172 TYR A N 1
ATOM 1208 C CA . TYR A 1 209 ? 9.788 56.218 124.121 1.00 10.27 172 TYR A CA 1
ATOM 1209 C C . TYR A 1 209 ? 9.851 57.255 125.244 1.00 10.53 172 TYR A C 1
ATOM 1210 O O . TYR A 1 209 ? 8.907 57.405 126.025 1.00 11.33 172 TYR A O 1
ATOM 1219 N N . ALA A 1 210 ? 10.973 57.955 125.325 1.00 10.84 173 ALA A N 1
ATOM 1220 C CA . ALA A 1 210 ? 11.081 59.151 126.153 1.00 10.44 173 ALA A CA 1
ATOM 1221 C C . ALA A 1 210 ? 12.057 60.090 125.473 1.00 10.24 173 ALA A C 1
ATOM 1222 O O . ALA A 1 210 ? 13.056 59.636 124.895 1.00 9.79 173 ALA A O 1
ATOM 1224 N N . THR A 1 211 ? 11.752 61.383 125.516 1.00 9.79 174 THR A N 1
ATOM 1225 C CA . THR A 1 211 ? 12.621 62.414 124.945 1.00 10.19 174 THR A CA 1
ATOM 1226 C C . THR A 1 211 ? 14.062 62.260 125.424 1.00 10.77 174 THR A C 1
ATOM 1227 O O . THR A 1 211 ? 14.312 62.145 126.632 1.00 11.68 174 THR A O 1
ATOM 1231 N N . ASN A 1 212 ? 14.990 62.242 124.467 1.00 10.58 175 ASN A N 1
ATOM 1232 C CA . ASN A 1 212 ? 16.435 62.218 124.714 1.00 10.93 175 ASN A CA 1
ATOM 1233 C C . ASN A 1 212 ? 16.967 60.884 125.238 1.00 9.89 175 ASN A C 1
ATOM 1234 O O . ASN A 1 212 ? 18.148 60.784 125.590 1.00 11.26 175 ASN A O 1
ATOM 1239 N N . LYS A 1 213 ? 16.123 59.852 125.292 1.00 10.27 176 LYS A N 1
ATOM 1240 C CA . LYS A 1 213 ? 16.614 58.553 125.747 1.00 9.99 176 LYS A CA 1
ATOM 1241 C C . LYS A 1 213 ? 17.646 58.012 124.749 1.00 10.02 176 LYS A C 1
ATOM 1242 O O . LYS A 1 213 ? 17.448 58.108 123.534 1.00 8.24 176 LYS A O 1
ATOM 1248 N N . ALA A 1 214 ? 18.742 57.462 125.269 1.00 9.05 177 ALA A N 1
ATOM 1249 C CA . ALA A 1 214 ? 19.899 57.045 124.465 1.00 9.17 177 ALA A CA 1
ATOM 1250 C C . ALA A 1 214 ? 19.712 55.690 123.796 1.00 9.26 177 ALA A C 1
ATOM 1251 O O . ALA A 1 214 ? 20.311 54.682 124.208 1.00 9.04 177 ALA A O 1
ATOM 1253 N N . ALA A 1 215 ? 18.863 55.658 122.773 1.00 8.25 178 ALA A N 1
ATOM 1254 C CA . ALA A 1 215 ? 18.635 54.442 122.011 1.00 7.80 178 ALA A CA 1
ATOM 1255 C C . ALA A 1 215 ? 18.378 54.798 120.551 1.00 7.54 178 ALA A C 1
ATOM 1256 O O . ALA A 1 215 ? 17.937 55.897 120.237 1.00 7.93 178 ALA A O 1
ATOM 1258 N N . GLY A 1 216 ? 18.664 53.846 119.675 1.00 6.73 179 GLY A N 1
ATOM 1259 C CA . GLY A 1 216 ? 18.349 53.960 118.265 1.00 6.32 179 GLY A CA 1
ATOM 1260 C C . GLY A 1 216 ? 18.254 52.591 117.635 1.00 6.38 179 GLY A C 1
ATOM 1261 O O . GLY A 1 216 ? 18.474 51.567 118.294 1.00 5.90 179 GLY A O 1
ATOM 1262 N N . CYS A 1 217 ? 17.949 52.567 116.345 1.00 5.63 180 CYS A N 1
ATOM 1263 C CA . CYS A 1 217 ? 17.787 51.313 115.632 1.00 6.24 180 CYS A CA 1
ATOM 1264 C C . CYS A 1 217 ? 19.129 50.840 115.095 1.00 5.59 180 CYS A C 1
ATOM 1265 O O . CYS A 1 217 ? 19.715 49.909 115.629 1.00 7.85 180 CYS A O 1
ATOM 1268 N N . VAL A 1 218 ? 19.638 51.498 114.058 1.00 5.29 181 VAL A N 1
ATOM 1269 C CA . VAL A 1 218 ? 20.927 51.114 113.480 1.00 5.27 181 VAL A CA 1
ATOM 1270 C C . VAL A 1 218 ? 21.934 52.198 113.801 1.00 6.07 181 VAL A C 1
ATOM 1271 O O . VAL A 1 218 ? 21.653 53.369 113.581 1.00 5.81 181 VAL A O 1
ATOM 1275 N N . LEU A 1 219 ? 23.107 51.805 114.285 1.00 5.83 182 LEU A N 1
ATOM 1276 C CA . LEU A 1 219 ? 24.200 52.746 114.511 1.00 6.73 182 LEU A CA 1
ATOM 1277 C C . LEU A 1 219 ? 25.453 52.249 113.810 1.00 6.77 182 LEU A C 1
ATOM 1278 O O . LEU A 1 219 ? 25.893 51.118 114.063 1.00 6.80 182 LEU A O 1
ATOM 1283 N N . ALA A 1 220 ? 26.006 53.074 112.916 1.00 6.80 183 ALA A N 1
ATOM 1284 C CA . ALA A 1 220 ? 27.310 52.804 112.301 1.00 7.10 183 ALA A CA 1
ATOM 1285 C C . ALA A 1 220 ? 28.314 53.795 112.872 1.00 6.77 183 ALA A C 1
ATOM 1286 O O . ALA A 1 220 ? 28.355 54.964 112.465 1.00 7.33 183 ALA A O 1
ATOM 1288 N N . ASP A 1 221 ? 29.096 53.331 113.847 1.00 6.33 184 ASP A N 1
ATOM 1289 C CA . ASP A 1 221 ? 30.085 54.174 114.512 1.00 7.29 184 ASP A CA 1
ATOM 1290 C C . ASP A 1 221 ? 31.411 54.060 113.782 1.00 7.11 184 ASP A C 1
ATOM 1291 O O . ASP A 1 221 ? 32.062 53.009 113.823 1.00 7.07 184 ASP A O 1
ATOM 1296 N N . SER A 1 222 ? 31.790 55.138 113.092 1.00 6.58 185 SER A N 1
ATOM 1297 C CA . SER A 1 222 ? 33.102 55.238 112.465 1.00 7.20 185 SER A CA 1
ATOM 1298 C C . SER A 1 222 ? 33.334 54.235 111.325 1.00 6.76 185 SER A C 1
ATOM 1299 O O . SER A 1 222 ? 34.464 53.861 111.034 1.00 8.00 185 SER A O 1
ATOM 1302 N N . SER A 1 223 ? 32.263 53.800 110.666 1.00 6.63 186 SER A N 1
ATOM 1303 C CA . SER A 1 223 ? 32.424 52.887 109.539 1.00 5.84 186 SER A CA 1
ATOM 1304 C C . SER A 1 223 ? 32.851 53.648 108.290 1.00 5.61 186 SER A C 1
ATOM 1305 O O . SER A 1 223 ? 32.655 54.867 108.180 1.00 5.63 186 SER A O 1
ATOM 1308 N N . VAL A 1 224 ? 33.411 52.907 107.343 1.00 5.91 187 VAL A N 1
ATOM 1309 C CA . VAL A 1 224 ? 33.747 53.453 106.035 1.00 5.92 187 VAL A CA 1
ATOM 1310 C C . VAL A 1 224 ? 33.252 52.514 104.935 1.00 5.32 187 VAL A C 1
ATOM 1311 O O . VAL A 1 224 ? 33.074 51.303 105.166 1.00 5.14 187 VAL A O 1
ATOM 1315 N N . ASN A 1 225 ? 33.027 53.067 103.736 1.00 5.00 188 ASN A N 1
ATOM 1316 C CA . ASN A 1 225 ? 32.653 52.267 102.557 1.00 5.06 188 ASN A CA 1
ATOM 1317 C C . ASN A 1 225 ? 31.507 51.301 102.841 1.00 4.57 188 ASN A C 1
ATOM 1318 O O . ASN A 1 225 ? 31.552 50.160 102.409 1.00 5.78 188 ASN A O 1
ATOM 1323 N N . SER A 1 226 ? 30.475 51.772 103.535 1.00 4.70 189 SER A N 1
ATOM 1324 C CA . SER A 1 226 ? 29.373 50.900 103.918 1.00 4.37 189 SER A CA 1
ATOM 1325 C C . SER A 1 226 ? 28.040 51.415 103.417 1.00 4.86 189 SER A C 1
ATOM 1326 O O . SER A 1 226 ? 27.880 52.621 103.183 1.00 5.27 189 SER A O 1
ATOM 1329 N N . LEU A 1 227 ? 27.101 50.489 103.239 1.00 5.12 190 LEU A N 1
ATOM 1330 C CA . LEU A 1 227 ? 25.772 50.800 102.702 1.00 6.67 190 LEU A CA 1
ATOM 1331 C C . LEU A 1 227 ? 24.713 50.452 103.733 1.00 6.92 190 LEU A C 1
ATOM 1332 O O . LEU A 1 227 ? 24.734 49.355 104.283 1.00 7.88 190 LEU A O 1
ATOM 1337 N N . ILE A 1 228 ? 23.800 51.378 104.001 1.00 6.78 191 ILE A N 1
ATOM 1338 C CA . ILE A 1 228 ? 22.651 51.120 104.875 1.00 7.09 191 ILE A CA 1
ATOM 1339 C C . ILE A 1 228 ? 21.414 51.498 104.067 1.00 7.65 191 ILE A C 1
ATOM 1340 O O . ILE A 1 228 ? 21.275 52.660 103.691 1.00 7.75 191 ILE A O 1
ATOM 1345 N N . ASP A 1 229 ? 20.535 50.528 103.782 1.00 7.45 192 ASP A N 1
ATOM 1346 C CA . ASP A 1 229 ? 19.477 50.707 102.760 1.00 8.27 192 ASP A CA 1
ATOM 1347 C C . ASP A 1 229 ? 18.190 50.022 103.223 1.00 8.62 192 ASP A C 1
ATOM 1348 O O . ASP A 1 229 ? 18.229 48.896 103.720 1.00 8.83 192 ASP A O 1
ATOM 1353 N N . ASN A 1 230 ? 17.055 50.705 103.078 1.00 6.82 193 ASN A N 1
ATOM 1354 C CA . ASN A 1 230 ? 15.753 50.077 103.335 1.00 7.17 193 ASN A CA 1
ATOM 1355 C C . ASN A 1 230 ? 15.554 49.726 104.819 1.00 7.31 193 ASN A C 1
ATOM 1356 O O . ASN A 1 230 ? 15.535 48.544 105.197 1.00 7.28 193 ASN A O 1
ATOM 1361 N N . VAL A 1 231 ? 15.393 50.762 105.645 1.00 5.71 194 VAL A N 1
ATOM 1362 C CA . VAL A 1 231 ? 15.187 50.620 107.098 1.00 5.76 194 VAL A CA 1
ATOM 1363 C C . VAL A 1 231 ? 13.819 51.184 107.473 1.00 6.45 194 VAL A C 1
ATOM 1364 O O . VAL A 1 231 ? 13.434 52.252 106.992 1.00 6.82 194 VAL A O 1
ATOM 1368 N N . ILE A 1 232 ? 13.082 50.467 108.318 1.00 5.07 195 ILE A N 1
ATOM 1369 C CA . ILE A 1 232 ? 11.797 50.952 108.818 1.00 5.67 195 ILE A CA 1
ATOM 1370 C C . ILE A 1 232 ? 11.835 50.864 110.331 1.00 6.15 195 ILE A C 1
ATOM 1371 O O . ILE A 1 232 ? 11.863 49.761 110.896 1.00 7.02 195 ILE A O 1
ATOM 1376 N N . ALA A 1 233 ? 11.868 52.016 110.992 1.00 5.65 196 ALA A N 1
ATOM 1377 C CA . ALA A 1 233 ? 12.038 52.052 112.443 1.00 5.22 196 ALA A CA 1
ATOM 1378 C C . ALA A 1 233 ? 10.880 52.781 113.085 1.00 6.77 196 ALA A C 1
ATOM 1379 O O . ALA A 1 233 ? 10.503 53.857 112.625 1.00 7.07 196 ALA A O 1
ATOM 1381 N N . LYS A 1 234 ? 10.337 52.206 114.160 1.00 6.42 197 LYS A N 1
ATOM 1382 C CA . LYS A 1 234 ? 9.189 52.799 114.835 1.00 6.72 197 LYS A CA 1
ATOM 1383 C C . LYS A 1 234 ? 9.463 53.148 116.295 1.00 7.05 197 LYS A C 1
ATOM 1384 O O . LYS A 1 234 ? 9.924 52.304 117.070 1.00 7.07 197 LYS A O 1
ATOM 1390 N N . ASN A 1 235 ? 9.185 54.403 116.645 1.00 7.12 198 ASN A N 1
ATOM 1391 C CA . ASN A 1 235 ? 9.159 54.876 118.027 1.00 8.21 198 ASN A CA 1
ATOM 1392 C C . ASN A 1 235 ? 10.505 54.979 118.725 1.00 8.09 198 ASN A C 1
ATOM 1393 O O . ASN A 1 235 ? 10.553 55.030 119.954 1.00 8.34 198 ASN A O 1
ATOM 1398 N N . TYR A 1 236 ? 11.593 55.027 117.971 1.00 6.55 199 TYR A N 1
ATOM 1399 C CA . TYR A 1 236 ? 12.904 55.173 118.612 1.00 6.42 199 TYR A CA 1
ATOM 1400 C C . TYR A 1 236 ? 13.161 56.602 119.086 1.00 6.53 199 TYR A C 1
ATOM 1401 O O . TYR A 1 236 ? 12.685 57.562 118.474 1.00 6.75 199 TYR A O 1
ATOM 1410 N N . PRO A 1 237 ? 13.909 56.750 120.195 1.00 7.23 200 PRO A N 1
ATOM 1411 C CA . PRO A 1 237 ? 14.179 58.079 120.737 1.00 7.60 200 PRO A CA 1
ATOM 1412 C C . PRO A 1 237 ? 15.389 58.804 120.128 1.00 8.06 200 PRO A C 1
ATOM 1413 O O . PRO A 1 237 ? 15.426 58.992 118.912 1.00 8.44 200 PRO A O 1
ATOM 1417 N N . GLN A 1 238 ? 16.365 59.207 120.950 1.00 8.61 201 GLN A N 1
ATOM 1418 C CA . GLN A 1 238 ? 17.371 60.182 120.502 1.00 9.89 201 GLN A CA 1
ATOM 1419 C C . GLN A 1 238 ? 18.054 59.840 119.182 1.00 8.70 201 GLN A C 1
ATOM 1420 O O . GLN A 1 238 ? 18.206 60.701 118.304 1.00 8.04 201 GLN A O 1
ATOM 1426 N N . PHE A 1 239 ? 18.497 58.597 119.045 1.00 7.71 202 PHE A N 1
ATOM 1427 C CA . PHE A 1 239 ? 19.327 58.251 117.888 1.00 8.17 202 PHE A CA 1
ATOM 1428 C C . PHE A 1 239 ? 18.568 57.703 116.690 1.00 8.45 202 PHE A C 1
ATOM 1429 O O . PHE A 1 239 ? 19.160 57.354 115.662 1.00 8.72 202 PHE A O 1
ATOM 1437 N N . GLY A 1 240 ? 17.248 57.635 116.827 1.00 7.82 203 GLY A N 1
ATOM 1438 C CA . GLY A 1 240 ? 16.358 57.438 115.679 1.00 7.05 203 GLY A CA 1
ATOM 1439 C C . GLY A 1 240 ? 16.514 56.128 114.926 1.00 6.91 203 GLY A C 1
ATOM 1440 O O . GLY A 1 240 ? 16.784 55.073 115.526 1.00 8.10 203 GLY A O 1
ATOM 1441 N N . ALA A 1 241 ? 16.299 56.195 113.612 1.00 5.59 204 ALA A N 1
ATOM 1442 C CA . ALA A 1 241 ? 16.334 55.020 112.747 1.00 6.11 204 ALA A CA 1
ATOM 1443 C C . ALA A 1 241 ? 17.760 54.645 112.333 1.00 5.68 204 ALA A C 1
ATOM 1444 O O . ALA A 1 241 ? 18.128 53.477 112.372 1.00 5.76 204 ALA A O 1
ATOM 1446 N N . VAL A 1 242 ? 18.548 55.643 111.923 1.00 5.04 205 VAL A N 1
ATOM 1447 C CA . VAL A 1 242 ? 19.935 55.415 111.530 1.00 5.56 205 VAL A CA 1
ATOM 1448 C C . VAL A 1 242 ? 20.813 56.519 112.091 1.00 5.55 205 VAL A C 1
ATOM 1449 O O . VAL A 1 242 ? 20.607 57.693 111.781 1.00 6.25 205 VAL A O 1
ATOM 1453 N N . GLU A 1 243 ? 21.792 56.141 112.910 1.00 5.50 206 GLU A N 1
ATOM 1454 C CA . GLU A 1 243 ? 22.840 57.077 113.328 1.00 5.35 206 GLU A CA 1
ATOM 1455 C C . GLU A 1 243 ? 24.190 56.737 112.675 1.00 5.82 206 GLU A C 1
ATOM 1456 O O . GLU A 1 243 ? 24.605 55.570 112.675 1.00 5.61 206 GLU A O 1
ATOM 1462 N N . LEU A 1 244 ? 24.853 57.751 112.107 1.00 5.59 207 LEU A N 1
ATOM 1463 C CA . LEU A 1 244 ? 26.269 57.672 111.757 1.00 5.39 207 LEU A CA 1
ATOM 1464 C C . LEU A 1 244 ? 26.999 58.431 112.858 1.00 4.95 207 LEU A C 1
ATOM 1465 O O . LEU A 1 244 ? 26.561 59.506 113.269 1.00 5.07 207 LEU A O 1
ATOM 1470 N N . LYS A 1 245 ? 28.128 57.891 113.309 1.00 5.79 208 LYS A N 1
ATOM 1471 C CA . LYS A 1 245 ? 28.792 58.450 114.480 1.00 5.73 208 LYS A CA 1
ATOM 1472 C C . LYS A 1 245 ? 30.301 58.547 114.307 1.00 6.18 208 LYS A C 1
ATOM 1473 O O . LYS A 1 245 ? 30.907 57.757 113.579 1.00 6.29 208 LYS A O 1
ATOM 1479 N N . GLY A 1 246 ? 30.898 59.520 114.980 1.00 6.28 209 GLY A N 1
ATOM 1480 C CA . GLY A 1 246 ? 32.357 59.642 115.003 1.00 6.47 209 GLY A CA 1
ATOM 1481 C C . GLY A 1 246 ? 32.950 59.920 113.640 1.00 6.86 209 GLY A C 1
ATOM 1482 O O . GLY A 1 246 ? 32.492 60.799 112.928 1.00 7.28 209 GLY A O 1
ATOM 1483 N N . THR A 1 247 ? 33.985 59.169 113.285 1.00 6.26 210 THR A N 1
ATOM 1484 C CA . THR A 1 247 ? 34.701 59.415 112.046 1.00 7.50 210 THR A CA 1
ATOM 1485 C C . THR A 1 247 ? 34.086 58.691 110.845 1.00 7.42 210 THR A C 1
ATOM 1486 O O . THR A 1 247 ? 34.778 58.413 109.864 1.00 10.17 210 THR A O 1
ATOM 1490 N N . ALA A 1 248 ? 32.790 58.384 110.909 1.00 6.39 211 ALA A N 1
ATOM 1491 C CA . ALA A 1 248 ? 32.124 57.733 109.781 1.00 5.89 211 ALA A CA 1
ATOM 1492 C C . ALA A 1 248 ? 32.270 58.569 108.512 1.00 4.93 211 ALA A C 1
ATOM 1493 O O . ALA A 1 248 ? 31.947 59.769 108.507 1.00 5.86 211 ALA A O 1
ATOM 1495 N N . SER A 1 249 ? 32.739 57.928 107.441 1.00 5.94 212 SER A N 1
ATOM 1496 C CA . SER A 1 249 ? 32.920 58.599 106.157 1.00 6.09 212 SER A CA 1
ATOM 1497 C C . SER A 1 249 ? 32.720 57.613 105.004 1.00 5.52 212 SER A C 1
ATOM 1498 O O . SER A 1 249 ? 32.976 56.413 105.147 1.00 4.85 212 SER A O 1
ATOM 1501 N N . TYR A 1 250 ? 32.281 58.117 103.854 1.00 4.58 213 TYR A N 1
ATOM 1502 C CA . TYR A 1 250 ? 32.181 57.296 102.645 1.00 4.91 213 TYR A CA 1
ATOM 1503 C C . TYR A 1 250 ? 31.119 56.210 102.773 1.00 5.27 213 TYR A C 1
ATOM 1504 O O . TYR A 1 250 ? 31.264 55.116 102.214 1.00 6.40 213 TYR A O 1
ATOM 1513 N N . ASN A 1 251 ? 30.054 56.523 103.508 1.00 5.04 214 ASN A N 1
ATOM 1514 C CA . ASN A 1 251 ? 28.903 55.635 103.621 1.00 4.35 214 ASN A CA 1
ATOM 1515 C C . ASN A 1 251 ? 27.746 56.183 102.812 1.00 5.17 214 ASN A C 1
ATOM 1516 O O . ASN A 1 251 ? 27.672 57.391 102.589 1.00 4.53 214 ASN A O 1
ATOM 1521 N N . ILE A 1 252 ? 26.846 55.301 102.382 1.00 4.81 215 ILE A N 1
ATOM 1522 C CA . ILE A 1 252 ? 25.575 55.719 101.797 1.00 3.83 215 ILE A CA 1
ATOM 1523 C C . ILE A 1 252 ? 24.452 55.200 102.685 1.00 5.01 215 ILE A C 1
ATOM 1524 O O . ILE A 1 252 ? 24.430 54.021 103.010 1.00 5.13 215 ILE A O 1
ATOM 1529 N N . VAL A 1 253 ? 23.554 56.094 103.093 1.00 4.28 216 VAL A N 1
ATOM 1530 C CA . VAL A 1 253 ? 22.356 55.720 103.855 1.00 5.55 216 VAL A CA 1
ATOM 1531 C C . VAL A 1 253 ? 21.177 56.064 102.950 1.00 6.22 216 VAL A C 1
ATOM 1532 O O . VAL A 1 253 ? 21.091 57.190 102.462 1.00 6.02 216 VAL A O 1
ATOM 1536 N N . SER A 1 254 ? 20.291 55.103 102.694 1.00 6.38 217 SER A N 1
ATOM 1537 C CA . SER A 1 254 ? 19.255 55.291 101.680 1.00 7.93 217 SER A CA 1
ATOM 1538 C C . SER A 1 254 ? 17.949 54.627 102.091 1.00 7.40 217 SER A C 1
ATOM 1539 O O . SER A 1 254 ? 17.958 53.582 102.736 1.00 7.24 217 SER A O 1
ATOM 1542 N N . ASN A 1 255 ? 16.831 55.258 101.742 1.00 6.37 218 ASN A N 1
ATOM 1543 C CA . ASN A 1 255 ? 15.500 54.656 101.942 1.00 6.20 218 ASN A CA 1
ATOM 1544 C C . ASN A 1 255 ? 15.226 54.314 103.400 1.00 5.90 218 ASN A C 1
ATOM 1545 O O . ASN A 1 255 ? 15.052 53.142 103.774 1.00 5.49 218 ASN A O 1
ATOM 1550 N N . VAL A 1 256 ? 15.187 55.351 104.218 1.00 4.51 219 VAL A N 1
ATOM 1551 C CA . VAL A 1 256 ? 14.951 55.191 105.648 1.00 4.70 219 VAL A CA 1
ATOM 1552 C C . VAL A 1 256 ? 13.586 55.758 106.009 1.00 5.19 219 VAL A C 1
ATOM 1553 O O . VAL A 1 256 ? 13.306 56.919 105.721 1.00 5.21 219 VAL A O 1
ATOM 1557 N N . ILE A 1 257 ? 12.740 54.929 106.628 1.00 4.22 220 ILE A N 1
ATOM 1558 C CA . ILE A 1 257 ? 11.455 55.382 107.164 1.00 4.88 220 ILE A CA 1
ATOM 1559 C C . ILE A 1 257 ? 11.534 55.357 108.686 1.00 4.71 220 ILE A C 1
ATOM 1560 O O . ILE A 1 257 ? 11.847 54.314 109.278 1.00 5.43 220 ILE A O 1
ATOM 1565 N N . GLY A 1 258 ? 11.268 56.498 109.315 1.00 4.41 221 GLY A N 1
ATOM 1566 C CA . GLY A 1 258 ? 11.159 56.562 110.774 1.00 4.82 221 GLY A CA 1
ATOM 1567 C C . GLY A 1 258 ? 9.775 57.063 111.100 1.00 5.59 221 GLY A C 1
ATOM 1568 O O . GLY A 1 258 ? 9.371 58.121 110.617 1.00 6.24 221 GLY A O 1
ATOM 1569 N N . ALA A 1 259 ? 9.031 56.286 111.888 1.00 5.09 222 ALA A N 1
ATOM 1570 C CA . ALA A 1 259 ? 7.708 56.687 112.340 1.00 6.11 222 ALA A CA 1
ATOM 1571 C C . ALA A 1 259 ? 7.716 56.969 113.839 1.00 6.22 222 ALA A C 1
ATOM 1572 O O . ALA A 1 259 ? 8.157 56.132 114.638 1.00 6.68 222 ALA A O 1
ATOM 1574 N N . ASP A 1 260 ? 7.233 58.155 114.215 1.00 6.43 223 ASP A N 1
ATOM 1575 C CA . ASP A 1 260 ? 7.161 58.577 115.625 1.00 6.88 223 ASP A CA 1
ATOM 1576 C C . ASP A 1 260 ? 8.494 58.470 116.395 1.00 6.68 223 ASP A C 1
ATOM 1577 O O . ASP A 1 260 ? 8.515 58.206 117.605 1.00 7.59 223 ASP A O 1
ATOM 1582 N N . CYS A 1 261 ? 9.599 58.688 115.684 1.00 6.19 224 CYS A N 1
ATOM 1583 C CA . CYS A 1 261 ? 10.937 58.735 116.278 1.00 6.21 224 CYS A CA 1
ATOM 1584 C C . CYS A 1 261 ? 11.289 60.155 116.710 1.00 6.39 224 CYS A C 1
ATOM 1585 O O . CYS A 1 261 ? 10.700 61.110 116.204 1.00 7.02 224 CYS A O 1
ATOM 1588 N N . GLN A 1 262 ? 12.274 60.326 117.589 1.00 6.16 225 GLN A N 1
ATOM 1589 C CA . GLN A 1 262 ? 12.645 61.697 117.969 1.00 6.28 225 GLN A CA 1
ATOM 1590 C C . GLN A 1 262 ? 13.286 62.408 116.778 1.00 5.71 225 GLN A C 1
ATOM 1591 O O . GLN A 1 262 ? 12.927 63.539 116.450 1.00 6.34 225 GLN A O 1
ATOM 1597 N N . HIS A 1 263 ? 14.239 61.707 116.157 1.00 5.89 226 HIS A N 1
ATOM 1598 C CA . HIS A 1 263 ? 14.929 62.121 114.932 1.00 5.56 226 HIS A CA 1
ATOM 1599 C C . HIS A 1 263 ? 14.913 60.882 114.033 1.00 6.14 226 HIS A C 1
ATOM 1600 O O . HIS A 1 263 ? 14.835 59.751 114.542 1.00 7.45 226 HIS A O 1
ATOM 1607 N N . VAL A 1 264 ? 14.948 61.066 112.711 1.00 5.94 227 VAL A N 1
ATOM 1608 C CA . VAL A 1 264 ? 14.990 59.901 111.826 1.00 5.14 227 VAL A CA 1
ATOM 1609 C C . VAL A 1 264 ? 16.414 59.466 111.472 1.00 5.92 227 VAL A C 1
ATOM 1610 O O . VAL A 1 264 ? 16.781 58.322 111.736 1.00 5.35 227 VAL A O 1
ATOM 1614 N N . THR A 1 265 ? 17.207 60.368 110.883 1.00 4.73 228 THR A N 1
ATOM 1615 C CA . THR A 1 265 ? 18.651 60.127 110.756 1.00 6.27 228 THR A CA 1
ATOM 1616 C C . THR A 1 265 ? 19.413 61.123 111.624 1.00 5.80 228 THR A C 1
ATOM 1617 O O . THR A 1 265 ? 18.989 62.277 111.797 1.00 5.91 228 THR A O 1
ATOM 1621 N N . TYR A 1 266 ? 20.531 60.663 112.184 1.00 6.13 229 TYR A N 1
ATOM 1622 C CA . TYR A 1 266 ? 21.260 61.433 113.183 1.00 5.94 229 TYR A CA 1
ATOM 1623 C C . TYR A 1 266 ? 22.756 61.259 112.946 1.00 5.99 229 TYR A C 1
ATOM 1624 O O . TYR A 1 266 ? 23.236 60.128 112.862 1.00 5.93 229 TYR A O 1
ATOM 1633 N N . ASN A 1 267 ? 23.484 62.371 112.811 1.00 5.65 230 ASN A N 1
ATOM 1634 C CA . ASN A 1 267 ? 24.944 62.317 112.746 1.00 6.02 230 ASN A CA 1
ATOM 1635 C C . ASN A 1 267 ? 25.518 62.840 114.052 1.00 6.19 230 ASN A C 1
ATOM 1636 O O . ASN A 1 267 ? 25.365 64.020 114.368 1.00 6.49 230 ASN A O 1
ATOM 1641 N N . GLY A 1 268 ? 26.150 61.966 114.824 1.00 5.00 231 GLY A N 1
ATOM 1642 C CA . GLY A 1 268 ? 26.651 62.375 116.137 1.00 5.93 231 GLY A CA 1
ATOM 1643 C C . GLY A 1 268 ? 28.115 62.041 116.349 1.00 6.38 231 GLY A C 1
ATOM 1644 O O . GLY A 1 268 ? 28.725 61.343 115.554 1.00 5.49 231 GLY A O 1
ATOM 1645 N N . THR A 1 269 ? 28.672 62.555 117.441 1.00 7.72 232 THR A N 1
ATOM 1646 C CA . THR A 1 269 ? 30.039 62.198 117.802 1.00 8.42 232 THR A CA 1
ATOM 1647 C C . THR A 1 269 ? 30.302 62.428 119.283 1.00 9.42 232 THR A C 1
ATOM 1648 O O . THR A 1 269 ? 29.684 63.294 119.905 1.00 9.95 232 THR A O 1
ATOM 1652 N N . GLU A 1 270 ? 31.199 61.615 119.842 1.00 10.46 233 GLU A N 1
ATOM 1653 C CA . GLU A 1 270 ? 31.699 61.837 121.194 1.00 12.76 233 GLU A CA 1
ATOM 1654 C C . GLU A 1 270 ? 33.158 62.299 121.142 1.00 13.11 233 GLU A C 1
ATOM 1655 O O . GLU A 1 270 ? 33.831 62.380 122.175 1.00 14.31 233 GLU A O 1
ATOM 1661 N N . GLY A 1 271 ? 33.644 62.594 119.939 1.00 12.80 234 GLY A N 1
ATOM 1662 C CA . GLY A 1 271 ? 35.018 63.060 119.757 1.00 12.05 234 GLY A CA 1
ATOM 1663 C C . GLY A 1 271 ? 35.100 64.387 119.028 1.00 11.70 234 GLY A C 1
ATOM 1664 O O . GLY A 1 271 ? 34.080 65.055 118.824 1.00 11.46 234 GLY A O 1
ATOM 1665 N N . PRO A 1 272 ? 36.318 64.791 118.637 1.00 11.41 235 PRO A N 1
ATOM 1666 C CA . PRO A 1 272 ? 36.499 66.075 117.955 1.00 10.94 235 PRO A CA 1
ATOM 1667 C C . PRO A 1 272 ? 36.085 66.070 116.485 1.00 11.05 235 PRO A C 1
ATOM 1668 O O . PRO A 1 272 ? 35.950 67.148 115.885 1.00 12.90 235 PRO A O 1
ATOM 1672 N N . ILE A 1 273 ? 35.901 64.880 115.916 1.00 10.00 236 ILE A N 1
ATOM 1673 C CA . ILE A 1 273 ? 35.547 64.746 114.498 1.00 10.25 236 ILE A CA 1
ATOM 1674 C C . ILE A 1 273 ? 34.199 64.057 114.376 1.00 8.47 236 ILE A C 1
ATOM 1675 O O . ILE A 1 273 ? 33.927 63.077 115.087 1.00 8.22 236 ILE A O 1
ATOM 1680 N N . ALA A 1 274 ? 33.366 64.583 113.474 1.00 6.93 237 ALA A N 1
ATOM 1681 C CA . ALA A 1 274 ? 32.003 64.063 113.264 1.00 5.99 237 ALA A CA 1
ATOM 1682 C C . ALA A 1 274 ? 31.841 63.507 111.850 1.00 5.68 237 ALA A C 1
ATOM 1683 O O . ALA A 1 274 ? 32.693 63.738 110.987 1.00 5.44 237 ALA A O 1
ATOM 1685 N N . PRO A 1 275 ? 30.758 62.757 111.616 1.00 5.91 238 PRO A N 1
ATOM 1686 C CA . PRO A 1 275 ? 30.526 62.133 110.305 1.00 5.08 238 PRO A CA 1
ATOM 1687 C C . PRO A 1 275 ? 30.632 63.142 109.162 1.00 5.11 238 PRO A C 1
ATOM 1688 O O . PRO A 1 275 ? 30.031 64.225 109.222 1.00 4.26 238 PRO A O 1
ATOM 1692 N N . SER A 1 276 ? 31.414 62.773 108.150 1.00 4.51 239 SER A N 1
ATOM 1693 C CA . SER A 1 276 ? 31.753 63.674 107.046 1.00 4.63 239 SER A CA 1
ATOM 1694 C C . SER A 1 276 ? 31.829 62.859 105.759 1.00 4.68 239 SER A C 1
ATOM 1695 O O . SER A 1 276 ? 32.144 61.667 105.788 1.00 4.91 239 SER A O 1
ATOM 1698 N N . ASN A 1 277 ? 31.571 63.496 104.616 1.00 4.52 240 ASN A N 1
ATOM 1699 C CA . ASN A 1 277 ? 31.674 62.786 103.348 1.00 4.47 240 ASN A CA 1
ATOM 1700 C C . ASN A 1 277 ? 30.742 61.558 103.261 1.00 4.73 240 ASN A C 1
ATOM 1701 O O . ASN A 1 277 ? 31.134 60.511 102.737 1.00 5.25 240 ASN A O 1
ATOM 1706 N N . ASN A 1 278 ? 29.524 61.691 103.780 1.00 4.38 241 ASN A N 1
ATOM 1707 C CA . ASN A 1 278 ? 28.507 60.652 103.637 1.00 4.42 241 ASN A CA 1
ATOM 1708 C C . ASN A 1 278 ? 27.372 61.126 102.764 1.00 4.46 241 ASN A C 1
ATOM 1709 O O . ASN A 1 278 ? 27.097 62.333 102.711 1.00 5.02 241 ASN A O 1
ATOM 1714 N N . LEU A 1 279 ? 26.715 60.171 102.110 1.00 4.56 242 LEU A N 1
ATOM 1715 C CA . LEU A 1 279 ? 25.536 60.452 101.295 1.00 4.71 242 LEU A CA 1
ATOM 1716 C C . LEU A 1 279 ? 24.322 59.876 102.013 1.00 5.42 242 LEU A C 1
ATOM 1717 O O . LEU A 1 279 ? 24.303 58.702 102.356 1.00 5.76 242 LEU A O 1
ATOM 1722 N N . ILE A 1 280 ? 23.320 60.711 102.254 1.00 4.29 243 ILE A N 1
ATOM 1723 C CA . ILE A 1 280 ? 22.108 60.276 102.961 1.00 5.89 243 ILE A CA 1
ATOM 1724 C C . ILE A 1 280 ? 20.948 60.667 102.063 1.00 6.97 243 ILE A C 1
ATOM 1725 O O . ILE A 1 280 ? 20.737 61.849 101.807 1.00 8.17 243 ILE A O 1
ATOM 1730 N N . LYS A 1 281 ? 20.227 59.679 101.547 1.00 7.86 244 LYS A N 1
ATOM 1731 C CA . LYS A 1 281 ? 19.256 59.969 100.485 1.00 9.73 244 LYS A CA 1
ATOM 1732 C C . LYS A 1 281 ? 17.947 59.181 100.608 1.00 9.15 244 LYS A C 1
ATOM 1733 O O . LYS A 1 281 ? 17.940 57.952 100.730 1.00 9.65 244 LYS A O 1
ATOM 1739 N N . GLY A 1 282 ? 16.833 59.897 100.532 1.00 6.38 245 GLY A N 1
ATOM 1740 C CA . GLY A 1 282 ? 15.530 59.256 100.661 1.00 6.17 245 GLY A CA 1
ATOM 1741 C C . GLY A 1 282 ? 15.177 58.992 102.117 1.00 6.08 245 GLY A C 1
ATOM 1742 O O . GLY A 1 282 ? 15.225 57.854 102.577 1.00 7.67 245 GLY A O 1
ATOM 1743 N N . VAL A 1 283 ? 14.834 60.052 102.842 1.00 5.26 246 VAL A N 1
ATOM 1744 C CA . VAL A 1 283 ? 14.440 59.946 104.238 1.00 4.81 246 VAL A CA 1
ATOM 1745 C C . VAL A 1 283 ? 12.953 60.264 104.358 1.00 6.02 246 VAL A C 1
ATOM 1746 O O . VAL A 1 283 ? 12.505 61.322 103.917 1.00 6.66 246 VAL A O 1
ATOM 1750 N N . MET A 1 284 ? 12.190 59.328 104.918 1.00 5.03 247 MET A N 1
ATOM 1751 C CA . MET A 1 284 ? 10.764 59.521 105.161 1.00 5.26 247 MET A CA 1
ATOM 1752 C C . MET A 1 284 ? 10.560 59.662 106.660 1.00 5.13 247 MET A C 1
ATOM 1753 O O . MET A 1 284 ? 10.734 58.690 107.408 1.00 5.99 247 MET A O 1
ATOM 1758 N N . ALA A 1 285 ? 10.200 60.869 107.089 1.00 4.94 248 ALA A N 1
ATOM 1759 C CA . ALA A 1 285 ? 10.003 61.181 108.496 1.00 4.54 248 ALA A CA 1
ATOM 1760 C C . ALA A 1 285 ? 8.517 61.318 108.773 1.00 5.45 248 ALA A C 1
ATOM 1761 O O . ALA A 1 285 ? 7.924 62.380 108.573 1.00 5.46 248 ALA A O 1
ATOM 1763 N N . ASN A 1 286 ? 7.918 60.210 109.198 1.00 5.10 249 ASN A N 1
ATOM 1764 C CA . ASN A 1 286 ? 6.516 60.166 109.544 1.00 5.50 249 ASN A CA 1
ATOM 1765 C C . ASN A 1 286 ? 6.381 60.648 110.982 1.00 5.48 249 ASN A C 1
ATOM 1766 O O . ASN A 1 286 ? 6.536 59.869 111.927 1.00 6.18 249 ASN A O 1
ATOM 1771 N N . ASN A 1 287 ? 6.134 61.946 111.144 1.00 5.18 250 ASN A N 1
ATOM 1772 C CA . ASN A 1 287 ? 5.828 62.531 112.447 1.00 4.69 250 ASN A CA 1
ATOM 1773 C C . ASN A 1 287 ? 6.880 62.316 113.538 1.00 5.58 250 ASN A C 1
ATOM 1774 O O . ASN A 1 287 ? 6.608 61.757 114.608 1.00 5.82 250 ASN A O 1
ATOM 1779 N N . PRO A 1 288 ? 8.083 62.832 113.289 1.00 5.71 251 PRO A N 1
ATOM 1780 C CA . PRO A 1 288 ? 9.094 62.766 114.319 1.00 6.18 251 PRO A CA 1
ATOM 1781 C C . PRO A 1 288 ? 8.730 63.772 115.404 1.00 6.38 251 PRO A C 1
ATOM 1782 O O . PRO A 1 288 ? 7.809 64.595 115.225 1.00 6.49 251 PRO A O 1
ATOM 1786 N N . LYS A 1 289 ? 9.447 63.717 116.520 1.00 6.93 252 LYS A N 1
ATOM 1787 C CA . LYS A 1 289 ? 9.145 64.587 117.651 1.00 7.49 252 LYS A CA 1
ATOM 1788 C C . LYS A 1 289 ? 10.076 65.790 117.749 1.00 7.36 252 LYS A C 1
ATOM 1789 O O . LYS A 1 289 ? 9.844 66.678 118.567 1.00 8.33 252 LYS A O 1
ATOM 1795 N N . TYR A 1 290 ? 11.121 65.830 116.918 1.00 6.46 253 TYR A N 1
ATOM 1796 C CA . TYR A 1 290 ? 12.030 66.983 116.922 1.00 6.86 253 TYR A CA 1
ATOM 1797 C C . TYR A 1 290 ? 12.559 67.366 115.552 1.00 6.44 253 TYR A C 1
ATOM 1798 O O . TYR A 1 290 ? 12.460 68.525 115.158 1.00 6.15 253 TYR A O 1
ATOM 1807 N N . ALA A 1 291 ? 13.128 66.403 114.824 1.00 5.99 254 ALA A N 1
ATOM 1808 C CA . ALA A 1 291 ? 13.671 66.706 113.493 1.00 5.85 254 ALA A CA 1
ATOM 1809 C C . ALA A 1 291 ? 13.679 65.479 112.601 1.00 5.75 254 ALA A C 1
ATOM 1810 O O . ALA A 1 291 ? 13.784 64.348 113.089 1.00 5.96 254 ALA A O 1
ATOM 1812 N N . ALA A 1 292 ? 13.566 65.689 111.292 1.00 5.09 255 ALA A N 1
ATOM 1813 C CA . ALA A 1 292 ? 13.759 64.576 110.360 1.00 4.96 255 ALA A CA 1
ATOM 1814 C C . ALA A 1 292 ? 15.228 64.164 110.331 1.00 5.55 255 ALA A C 1
ATOM 1815 O O . ALA A 1 292 ? 15.557 62.984 110.497 1.00 5.34 255 ALA A O 1
ATOM 1817 N N . VAL A 1 293 ? 16.107 65.144 110.139 1.00 5.23 256 VAL A N 1
ATOM 1818 C CA . VAL A 1 293 ? 17.531 64.866 109.939 1.00 5.31 256 VAL A CA 1
ATOM 1819 C C . VAL A 1 293 ? 18.372 65.798 110.785 1.00 5.74 256 VAL A C 1
ATOM 1820 O O . VAL A 1 293 ? 18.206 67.020 110.733 1.00 6.01 256 VAL A O 1
ATOM 1824 N N . VAL A 1 294 ? 19.279 65.220 111.568 1.00 4.79 257 VAL A N 1
ATOM 1825 C CA . VAL A 1 294 ? 20.275 65.999 112.301 1.00 5.38 257 VAL A CA 1
ATOM 1826 C C . VAL A 1 294 ? 21.593 65.764 111.563 1.00 5.96 257 VAL A C 1
ATOM 1827 O O . VAL A 1 294 ? 22.186 64.675 111.662 1.00 6.43 257 VAL A O 1
ATOM 1831 N N . ALA A 1 295 ? 22.013 66.748 110.762 1.00 4.69 258 ALA A N 1
ATOM 1832 C CA . ALA A 1 295 ? 23.194 66.604 109.893 1.00 5.06 258 ALA A CA 1
ATOM 1833 C C . ALA A 1 295 ? 24.499 66.592 110.703 1.00 4.22 258 ALA A C 1
ATOM 1834 O O . ALA A 1 295 ? 25.520 66.087 110.234 1.00 5.61 258 ALA A O 1
ATOM 1836 N N . GLY A 1 296 ? 24.459 67.162 111.910 1.00 4.80 259 GLY A N 1
ATOM 1837 C CA . GLY A 1 296 ? 25.616 67.128 112.809 1.00 4.74 259 GLY A CA 1
ATOM 1838 C C . GLY A 1 296 ? 26.678 68.194 112.571 1.00 5.21 259 GLY A C 1
ATOM 1839 O O . GLY A 1 296 ? 26.477 69.191 111.833 1.00 5.14 259 GLY A O 1
ATOM 1840 N N . LYS A 1 297 ? 27.820 67.971 113.224 1.00 5.27 260 LYS A N 1
ATOM 1841 C CA . LYS A 1 297 ? 28.913 68.933 113.279 1.00 6.94 260 LYS A CA 1
ATOM 1842 C C . LYS A 1 297 ? 29.972 68.710 112.205 1.00 6.12 260 LYS A C 1
ATOM 1843 O O . LYS A 1 297 ? 30.918 69.509 112.097 1.00 5.94 260 LYS A O 1
ATOM 1849 N N . GLY A 1 298 ? 29.819 67.636 111.424 1.00 4.84 261 GLY A N 1
ATOM 1850 C CA . GLY A 1 298 ? 30.783 67.280 110.382 1.00 5.02 261 GLY A CA 1
ATOM 1851 C C . GLY A 1 298 ? 30.626 68.070 109.089 1.00 5.18 261 GLY A C 1
ATOM 1852 O O . GLY A 1 298 ? 29.879 69.053 109.022 1.00 5.47 261 GLY A O 1
ATOM 1853 N N . SER A 1 299 ? 31.318 67.609 108.051 1.00 4.53 262 SER A N 1
ATOM 1854 C CA . SER A 1 299 ? 31.402 68.379 106.817 1.00 5.23 262 SER A CA 1
ATOM 1855 C C . SER A 1 299 ? 31.249 67.545 105.550 1.00 4.50 262 SER A C 1
ATOM 1856 O O . SER A 1 299 ? 31.460 66.322 105.544 1.00 3.62 262 SER A O 1
ATOM 1859 N N . THR A 1 300 ? 30.920 68.252 104.478 1.00 4.31 263 THR A N 1
ATOM 1860 C CA . THR A 1 300 ? 30.786 67.681 103.138 1.00 5.38 263 THR A CA 1
ATOM 1861 C C . THR A 1 300 ? 29.935 66.407 103.078 1.00 5.15 263 THR A C 1
ATOM 1862 O O . THR A 1 300 ? 30.284 65.451 102.384 1.00 4.91 263 THR A O 1
ATOM 1866 N N . ASN A 1 301 ? 28.818 66.404 103.810 1.00 4.95 264 ASN A N 1
ATOM 1867 C CA . ASN A 1 301 ? 27.794 65.388 103.630 1.00 4.46 264 ASN A CA 1
ATOM 1868 C C . ASN A 1 301 ? 26.779 65.878 102.628 1.00 4.94 264 ASN A C 1
ATOM 1869 O O . ASN A 1 301 ? 26.502 67.073 102.573 1.00 5.06 264 ASN A O 1
ATOM 1874 N N . LEU A 1 302 ? 26.250 64.947 101.839 1.00 4.33 265 LEU A N 1
ATOM 1875 C CA . LEU A 1 302 ? 25.216 65.258 100.850 1.00 5.89 265 LEU A CA 1
ATOM 1876 C C . LEU A 1 302 ? 23.945 64.562 101.294 1.00 5.80 265 LEU A C 1
ATOM 1877 O O . LEU A 1 302 ? 23.874 63.332 101.306 1.00 5.31 265 LEU A O 1
ATOM 1882 N N . ILE A 1 303 ? 22.966 65.366 101.699 1.00 5.63 266 ILE A N 1
ATOM 1883 C CA . ILE A 1 303 ? 21.682 64.859 102.185 1.00 6.54 266 ILE A CA 1
ATOM 1884 C C . ILE A 1 303 ? 20.612 65.246 101.164 1.00 7.02 266 ILE A C 1
ATOM 1885 O O . ILE A 1 303 ? 20.494 66.418 100.793 1.00 7.70 266 ILE A O 1
ATOM 1890 N N . SER A 1 304 ? 19.843 64.270 100.695 1.00 7.00 267 SER A N 1
ATOM 1891 C CA . SER A 1 304 ? 19.009 64.509 99.514 1.00 8.06 267 SER A CA 1
ATOM 1892 C C . SER A 1 304 ? 17.658 63.811 99.598 1.00 8.00 267 SER A C 1
ATOM 1893 O O . SER A 1 304 ? 17.604 62.612 99.855 1.00 8.80 267 SER A O 1
ATOM 1896 N N . ASP A 1 305 ? 16.581 64.569 99.365 1.00 7.09 268 ASP A N 1
ATOM 1897 C CA . ASP A 1 305 ? 15.195 64.031 99.290 1.00 7.74 268 ASP A CA 1
ATOM 1898 C C . ASP A 1 305 ? 14.680 63.593 100.665 1.00 6.96 268 ASP A C 1
ATOM 1899 O O . ASP A 1 305 ? 14.727 62.417 101.025 1.00 7.77 268 ASP A O 1
ATOM 1904 N N . VAL A 1 306 ? 14.216 64.579 101.418 1.00 5.61 269 VAL A N 1
ATOM 1905 C CA . VAL A 1 306 ? 13.766 64.410 102.800 1.00 5.23 269 VAL A CA 1
ATOM 1906 C C . VAL A 1 306 ? 12.315 64.855 102.897 1.00 5.63 269 VAL A C 1
ATOM 1907 O O . VAL A 1 306 ? 12.007 66.026 102.637 1.00 6.19 269 VAL A O 1
ATOM 1911 N N . LEU A 1 307 ? 11.416 63.920 103.226 1.00 4.85 270 LEU A N 1
ATOM 1912 C CA . LEU A 1 307 ? 9.993 64.249 103.303 1.00 5.04 270 LEU A CA 1
ATOM 1913 C C . LEU A 1 307 ? 9.604 64.144 104.765 1.00 5.39 270 LEU A C 1
ATOM 1914 O O . LEU A 1 307 ? 9.806 63.104 105.395 1.00 5.70 270 LEU A O 1
ATOM 1919 N N . VAL A 1 308 ? 9.049 65.216 105.311 1.00 5.23 271 VAL A N 1
ATOM 1920 C CA . VAL A 1 308 ? 8.690 65.209 106.731 1.00 6.47 271 VAL A CA 1
ATOM 1921 C C . VAL A 1 308 ? 7.284 65.757 106.948 1.00 6.49 271 VAL A C 1
ATOM 1922 O O . VAL A 1 308 ? 6.917 66.786 106.388 1.00 6.80 271 VAL A O 1
ATOM 1926 N N . ASP A 1 309 ? 6.481 65.018 107.716 1.00 5.16 272 ASP A N 1
ATOM 1927 C CA . ASP A 1 309 ? 5.132 65.450 108.091 1.00 5.56 272 ASP A CA 1
ATOM 1928 C C . ASP A 1 309 ? 5.036 65.547 109.603 1.00 5.61 272 ASP A C 1
ATOM 1929 O O . ASP A 1 309 ? 5.542 64.673 110.300 1.00 5.69 272 ASP A O 1
ATOM 1934 N N . TYR A 1 310 ? 4.396 66.605 110.092 1.00 5.39 273 TYR A N 1
ATOM 1935 C CA . TYR A 1 310 ? 4.164 66.788 111.533 1.00 5.37 273 TYR A CA 1
ATOM 1936 C C . TYR A 1 310 ? 2.667 66.787 111.914 1.00 6.05 273 TYR A C 1
ATOM 1937 O O . TYR A 1 310 ? 2.328 67.075 113.065 1.00 7.53 273 TYR A O 1
ATOM 1946 N N . SER A 1 311 ? 1.795 66.477 110.958 1.00 6.36 274 SER A N 1
ATOM 1947 C CA . SER A 1 311 ? 0.335 66.627 111.156 1.00 7.77 274 SER A CA 1
ATOM 1948 C C . SER A 1 311 ? -0.234 65.871 112.354 1.00 8.40 274 SER A C 1
ATOM 1949 O O . SER A 1 311 ? -1.272 66.267 112.889 1.00 9.41 274 SER A O 1
ATOM 1952 N N . THR A 1 312 ? 0.421 64.791 112.777 1.00 8.78 275 THR A N 1
ATOM 1953 C CA . THR A 1 312 ? -0.085 64.033 113.937 1.00 9.77 275 THR A CA 1
ATOM 1954 C C . THR A 1 312 ? 0.926 63.960 115.087 1.00 10.01 275 THR A C 1
ATOM 1955 O O . THR A 1 312 ? 0.807 63.105 115.980 1.00 10.91 275 THR A O 1
ATOM 1959 N N . SER A 1 313 ? 1.927 64.836 115.047 1.00 8.14 276 SER A N 1
ATOM 1960 C CA . SER A 1 313 ? 3.027 64.815 116.019 1.00 8.23 276 SER A CA 1
ATOM 1961 C C . SER A 1 313 ? 2.789 65.700 117.233 1.00 7.86 276 SER A C 1
ATOM 1962 O O . SER A 1 313 ? 2.204 66.781 117.114 1.00 8.29 276 SER A O 1
ATOM 1965 N N . ASP A 1 314 ? 3.271 65.259 118.396 1.00 8.67 277 ASP A N 1
ATOM 1966 C CA . ASP A 1 314 ? 3.214 66.087 119.597 1.00 9.31 277 ASP A CA 1
ATOM 1967 C C . ASP A 1 314 ? 4.461 66.965 119.792 1.00 8.10 277 ASP A C 1
ATOM 1968 O O . ASP A 1 314 ? 4.633 67.583 120.845 1.00 9.37 277 ASP A O 1
ATOM 1973 N N . ALA A 1 315 ? 5.305 67.052 118.762 1.00 7.78 278 ALA A N 1
ATOM 1974 C CA . ALA A 1 315 ? 6.455 67.945 118.785 1.00 7.73 278 ALA A CA 1
ATOM 1975 C C . ALA A 1 315 ? 6.040 69.353 119.207 1.00 7.30 278 ALA A C 1
ATOM 1976 O O . ALA A 1 315 ? 5.044 69.882 118.716 1.00 7.98 278 ALA A O 1
ATOM 1978 N N . ARG A 1 316 ? 6.818 69.964 120.097 1.00 8.37 279 ARG A N 1
ATOM 1979 C CA . ARG A 1 316 ? 6.637 71.370 120.454 1.00 8.97 279 ARG A CA 1
ATOM 1980 C C . ARG A 1 316 ? 7.505 72.279 119.600 1.00 9.10 279 ARG A C 1
ATOM 1981 O O . ARG A 1 316 ? 7.209 73.464 119.440 1.00 8.92 279 ARG A O 1
ATOM 1989 N N . GLN A 1 317 ? 8.597 71.716 119.086 1.00 8.62 280 GLN A N 1
ATOM 1990 C CA . GLN A 1 317 ? 9.497 72.427 118.182 1.00 9.43 280 GLN A CA 1
ATOM 1991 C C . GLN A 1 317 ? 9.797 71.527 116.993 1.00 9.05 280 GLN A C 1
ATOM 1992 O O . GLN A 1 317 ? 10.642 70.634 117.069 1.00 9.23 280 GLN A O 1
ATOM 1998 N N . ALA A 1 318 ? 9.090 71.767 115.892 1.00 7.32 281 ALA A N 1
ATOM 1999 C CA . ALA A 1 318 ? 9.190 70.923 114.710 1.00 6.79 281 ALA A CA 1
ATOM 2000 C C . ALA A 1 318 ? 10.304 71.419 113.797 1.00 7.02 281 ALA A C 1
ATOM 2001 O O . ALA A 1 318 ? 10.342 72.601 113.457 1.00 7.24 281 ALA A O 1
ATOM 2003 N N . HIS A 1 319 ? 11.205 70.513 113.421 1.00 5.58 282 HIS A N 1
ATOM 2004 C CA . HIS A 1 319 ? 12.323 70.843 112.512 1.00 5.78 282 HIS A CA 1
ATOM 2005 C C . HIS A 1 319 ? 12.368 69.926 111.291 1.00 5.58 282 HIS A C 1
ATOM 2006 O O . HIS A 1 319 ? 12.030 68.745 111.376 1.00 5.48 282 HIS A O 1
ATOM 2013 N N . GLY A 1 320 ? 12.843 70.471 110.165 1.00 5.33 283 GLY A N 1
ATOM 2014 C CA . GLY A 1 320 ? 13.099 69.670 108.973 1.00 4.76 283 GLY A CA 1
ATOM 2015 C C . GLY A 1 320 ? 14.494 69.076 109.116 1.00 4.99 283 GLY A C 1
ATOM 2016 O O . GLY A 1 320 ? 14.642 67.915 109.535 1.00 4.66 283 GLY A O 1
ATOM 2017 N N . VAL A 1 321 ? 15.508 69.892 108.818 1.00 4.57 284 VAL A N 1
ATOM 2018 C CA . VAL A 1 321 ? 16.914 69.485 108.958 1.00 4.74 284 VAL A CA 1
ATOM 2019 C C . VAL A 1 321 ? 17.665 70.499 109.828 1.00 5.31 284 VAL A C 1
ATOM 2020 O O . VAL A 1 321 ? 17.472 71.703 109.693 1.00 5.93 284 VAL A O 1
ATOM 2024 N N . THR A 1 322 ? 18.506 70.005 110.737 1.00 4.46 285 THR A N 1
ATOM 2025 C CA . THR A 1 322 ? 19.401 70.875 111.478 1.00 4.77 285 THR A CA 1
ATOM 2026 C C . THR A 1 322 ? 20.826 70.561 111.046 1.00 5.24 285 THR A C 1
ATOM 2027 O O . THR A 1 322 ? 21.136 69.432 110.653 1.00 5.21 285 THR A O 1
ATOM 2031 N N . VAL A 1 323 ? 21.682 71.572 111.076 1.00 5.12 286 VAL A N 1
ATOM 2032 C CA . VAL A 1 323 ? 23.078 71.346 110.714 1.00 5.26 286 VAL A CA 1
ATOM 2033 C C . VAL A 1 323 ? 23.959 72.247 111.554 1.00 5.05 286 VAL A C 1
ATOM 2034 O O . VAL A 1 323 ? 23.658 73.441 111.726 1.00 5.52 286 VAL A O 1
ATOM 2038 N N . GLU A 1 324 ? 25.048 71.676 112.071 1.00 5.54 287 GLU A N 1
ATOM 2039 C CA . GLU A 1 324 ? 25.983 72.435 112.908 1.00 6.07 287 GLU A CA 1
ATOM 2040 C C . GLU A 1 324 ? 27.353 72.629 112.238 1.00 6.26 287 GLU A C 1
ATOM 2041 O O . GLU A 1 324 ? 28.133 73.525 112.616 1.00 7.86 287 GLU A O 1
ATOM 2047 N N . GLY A 1 325 ? 27.646 71.788 111.248 1.00 5.55 288 GLY A N 1
ATOM 2048 C CA . GLY A 1 325 ? 28.965 71.755 110.620 1.00 5.72 288 GLY A CA 1
ATOM 2049 C C . GLY A 1 325 ? 29.103 72.643 109.400 1.00 6.01 288 GLY A C 1
ATOM 2050 O O . GLY A 1 325 ? 28.470 73.704 109.309 1.00 5.75 288 GLY A O 1
ATOM 2051 N N . SER A 1 326 ? 29.924 72.195 108.449 1.00 5.27 289 SER A N 1
ATOM 2052 C CA . SER A 1 326 ? 30.292 73.048 107.309 1.00 6.51 289 SER A CA 1
ATOM 2053 C C . SER A 1 326 ? 30.287 72.327 105.969 1.00 6.13 289 SER A C 1
ATOM 2054 O O . SER A 1 326 ? 30.561 71.123 105.887 1.00 4.75 289 SER A O 1
ATOM 2057 N N . ASP A 1 327 ? 29.987 73.085 104.918 1.00 5.82 290 ASP A N 1
ATOM 2058 C CA . ASP A 1 327 ? 30.075 72.600 103.546 1.00 5.60 290 ASP A CA 1
ATOM 2059 C C . ASP A 1 327 ? 29.188 71.389 103.301 1.00 5.60 290 ASP A C 1
ATOM 2060 O O . ASP A 1 327 ? 29.519 70.536 102.481 1.00 5.98 290 ASP A O 1
ATOM 2065 N N . ASN A 1 328 ? 28.066 71.312 104.018 1.00 4.64 291 ASN A N 1
ATOM 2066 C CA . ASN A 1 328 ? 27.076 70.276 103.738 1.00 4.45 291 ASN A CA 1
ATOM 2067 C C . ASN A 1 328 ? 26.036 70.736 102.735 1.00 5.04 291 ASN A C 1
ATOM 2068 O O . ASN A 1 328 ? 25.802 71.933 102.600 1.00 5.73 291 ASN A O 1
ATOM 2073 N N . VAL A 1 329 ? 25.417 69.774 102.054 1.00 4.14 292 VAL A N 1
ATOM 2074 C CA . VAL A 1 329 ? 24.388 70.067 101.068 1.00 4.63 292 VAL A CA 1
ATOM 2075 C C . VAL A 1 329 ? 23.130 69.357 101.516 1.00 5.63 292 VAL A C 1
ATOM 2076 O O . VAL A 1 329 ? 23.160 68.156 101.779 1.00 6.34 292 VAL A O 1
ATOM 2080 N N . ILE A 1 330 ? 22.030 70.094 101.615 1.00 5.43 293 ILE A N 1
ATOM 2081 C CA . ILE A 1 330 ? 20.766 69.522 102.061 1.00 6.93 293 ILE A CA 1
ATOM 2082 C C . ILE A 1 330 ? 19.757 69.834 100.956 1.00 7.25 293 ILE A C 1
ATOM 2083 O O . ILE A 1 330 ? 19.283 70.958 100.837 1.00 8.05 293 ILE A O 1
ATOM 2088 N N . ASN A 1 331 ? 19.453 68.839 100.127 1.00 7.32 294 ASN A N 1
ATOM 2089 C CA . ASN A 1 331 ? 18.628 69.075 98.943 1.00 7.40 294 ASN A CA 1
ATOM 2090 C C . ASN A 1 331 ? 17.215 68.512 99.092 1.00 7.27 294 ASN A C 1
ATOM 2091 O O . ASN A 1 331 ? 17.027 67.382 99.538 1.00 7.64 294 ASN A O 1
ATOM 2096 N N . ASN A 1 332 ? 16.229 69.328 98.744 1.00 6.41 295 ASN A N 1
ATOM 2097 C CA . ASN A 1 332 ? 14.826 68.910 98.669 1.00 6.94 295 ASN A CA 1
ATOM 2098 C C . ASN A 1 332 ? 14.246 68.436 99.997 1.00 6.86 295 ASN A C 1
ATOM 2099 O O . ASN A 1 332 ? 13.916 67.258 100.149 1.00 6.93 295 ASN A O 1
ATOM 2104 N N . VAL A 1 333 ? 14.114 69.362 100.942 1.00 4.61 296 VAL A N 1
ATOM 2105 C CA . VAL A 1 333 ? 13.396 69.111 102.191 1.00 4.52 296 VAL A CA 1
ATOM 2106 C C . VAL A 1 333 ? 11.948 69.565 102.011 1.00 4.63 296 VAL A C 1
ATOM 2107 O O . VAL A 1 333 ? 11.674 70.761 101.903 1.00 5.70 296 VAL A O 1
ATOM 2111 N N . LEU A 1 334 ? 11.029 68.613 101.971 1.00 4.13 297 LEU A N 1
ATOM 2112 C CA . LEU A 1 334 ? 9.607 68.918 101.849 1.00 5.49 297 LEU A CA 1
ATOM 2113 C C . LEU A 1 334 ? 8.983 68.697 103.222 1.00 5.00 297 LEU A C 1
ATOM 2114 O O . LEU A 1 334 ? 8.949 67.571 103.722 1.00 4.61 297 LEU A O 1
ATOM 2119 N N . MET A 1 335 ? 8.525 69.776 103.845 1.00 5.02 298 MET A N 1
ATOM 2120 C CA . MET A 1 335 ? 7.964 69.676 105.193 1.00 4.30 298 MET A CA 1
ATOM 2121 C C . MET A 1 335 ? 6.528 70.204 105.234 1.00 4.71 298 MET A C 1
ATOM 2122 O O . MET A 1 335 ? 6.211 71.237 104.643 1.00 5.61 298 MET A O 1
ATOM 2127 N N . SER A 1 336 ? 5.653 69.486 105.931 1.00 5.16 299 SER A N 1
ATOM 2128 C CA . SER A 1 336 ? 4.277 69.936 106.042 1.00 5.90 299 SER A CA 1
ATOM 2129 C C . SER A 1 336 ? 3.691 69.506 107.376 1.00 5.69 299 SER A C 1
ATOM 2130 O O . SER A 1 336 ? 4.356 68.838 108.155 1.00 6.13 299 SER A O 1
ATOM 2133 N N . GLY A 1 337 ? 2.451 69.912 107.647 1.00 5.66 300 GLY A N 1
ATOM 2134 C CA . GLY A 1 337 ? 1.785 69.482 108.874 1.00 6.53 300 GLY A CA 1
ATOM 2135 C C . GLY A 1 337 ? 2.057 70.332 110.098 1.00 7.13 300 GLY A C 1
ATOM 2136 O O . GLY A 1 337 ? 1.820 69.889 111.230 1.00 9.53 300 GLY A O 1
ATOM 2137 N N . CYS A 1 338 ? 2.543 71.556 109.892 1.00 7.53 301 CYS A N 1
ATOM 2138 C CA . CYS A 1 338 ? 2.759 72.501 110.985 1.00 7.45 301 CYS A CA 1
ATOM 2139 C C . CYS A 1 338 ? 1.889 73.738 110.814 1.00 7.98 301 CYS A C 1
ATOM 2140 O O . CYS A 1 338 ? 2.228 74.631 110.007 1.00 8.93 301 CYS A O 1
ATOM 2143 N N . ASP A 1 339 ? 0.796 73.825 111.577 1.00 8.46 302 ASP A N 1
ATOM 2144 C CA . ASP A 1 339 ? -0.080 75.005 111.474 1.00 9.53 302 ASP A CA 1
ATOM 2145 C C . ASP A 1 339 ? -0.034 75.906 112.720 1.00 9.50 302 ASP A C 1
ATOM 2146 O O . ASP A 1 339 ? -0.859 76.824 112.883 1.00 10.60 302 ASP A O 1
ATOM 2151 N N . GLY A 1 340 ? 0.965 75.670 113.571 1.00 9.14 303 GLY A N 1
ATOM 2152 C CA . GLY A 1 340 ? 1.175 76.482 114.755 1.00 9.69 303 GLY A CA 1
ATOM 2153 C C . GLY A 1 340 ? 0.794 75.790 116.052 1.00 10.18 303 GLY A C 1
ATOM 2154 O O . GLY A 1 340 ? 1.091 76.291 117.136 1.00 10.52 303 GLY A O 1
ATOM 2155 N N . THR A 1 341 ? 0.111 74.656 115.939 1.00 9.92 304 THR A N 1
ATOM 2156 C CA . THR A 1 341 ? -0.231 73.854 117.104 1.00 11.72 304 THR A CA 1
ATOM 2157 C C . THR A 1 341 ? 0.086 72.382 116.845 1.00 11.03 304 THR A C 1
ATOM 2158 O O . THR A 1 341 ? 0.041 71.918 115.698 1.00 11.64 304 THR A O 1
ATOM 2162 N N . ASN A 1 342 ? 0.410 71.649 117.905 1.00 10.09 305 ASN A N 1
ATOM 2163 C CA . ASN A 1 342 ? 0.687 70.217 117.748 1.00 10.81 305 ASN A CA 1
ATOM 2164 C C . ASN A 1 342 ? -0.564 69.353 117.894 1.00 11.14 305 ASN A C 1
ATOM 2165 O O . ASN A 1 342 ? -1.691 69.865 117.923 1.00 12.55 305 ASN A O 1
ATOM 2170 N N . SER A 1 343 ? -0.363 68.041 117.951 1.00 11.56 306 SER A N 1
ATOM 2171 C CA . SER A 1 343 ? -1.477 67.098 117.931 1.00 12.31 306 SER A CA 1
ATOM 2172 C C . SER A 1 343 ? -2.306 67.198 119.206 1.00 13.51 306 SER A C 1
ATOM 2173 O O . SER A 1 343 ? -3.428 66.693 119.262 1.00 15.37 306 SER A O 1
ATOM 2176 N N . LEU A 1 344 ? -1.734 67.820 120.230 1.00 13.68 307 LEU A N 1
ATOM 2177 C CA . LEU A 1 344 ? -2.391 67.963 121.528 1.00 15.12 307 LEU A CA 1
ATOM 2178 C C . LEU A 1 344 ? -2.986 69.354 121.731 1.00 15.49 307 LEU A C 1
ATOM 2179 O O . LEU A 1 344 ? -3.491 69.658 122.811 1.00 17.26 307 LEU A O 1
ATOM 2184 N N . GLY A 1 345 ? -2.905 70.204 120.709 1.00 14.79 308 GLY A N 1
ATOM 2185 C CA . GLY A 1 345 ? -3.453 71.561 120.792 1.00 15.06 308 GLY A CA 1
ATOM 2186 C C . GLY A 1 345 ? -2.496 72.583 121.383 1.00 13.94 308 GLY A C 1
ATOM 2187 O O . GLY A 1 345 ? -2.856 73.746 121.561 1.00 15.49 308 GLY A O 1
ATOM 2188 N N . GLN A 1 346 ? -1.268 72.146 121.666 1.00 14.19 309 GLN A N 1
ATOM 2189 C CA . GLN A 1 346 ? -0.225 72.979 122.263 1.00 13.76 309 GLN A CA 1
ATOM 2190 C C . GLN A 1 346 ? 0.506 73.763 121.185 1.00 12.78 309 GLN A C 1
ATOM 2191 O O . GLN A 1 346 ? 0.496 73.365 120.027 1.00 12.45 309 GLN A O 1
ATOM 2197 N N . ARG A 1 347 ? 1.158 74.855 121.564 1.00 12.28 310 ARG A N 1
ATOM 2198 C CA . ARG A 1 347 ? 1.875 75.671 120.577 1.00 12.86 310 ARG A CA 1
ATOM 2199 C C . ARG A 1 347 ? 3.013 74.862 119.983 1.00 11.24 310 ARG A C 1
ATOM 2200 O O . ARG A 1 347 ? 3.681 74.114 120.694 1.00 11.90 310 ARG A O 1
ATOM 2208 N N . GLN A 1 348 ? 3.233 75.011 118.682 1.00 9.33 311 GLN A N 1
ATOM 2209 C CA . GLN A 1 348 ? 4.309 74.286 118.008 1.00 8.30 311 GLN A CA 1
ATOM 2210 C C . GLN A 1 348 ? 5.019 75.224 117.036 1.00 8.43 311 GLN A C 1
ATOM 2211 O O . GLN A 1 348 ? 4.398 75.763 116.115 1.00 9.21 311 GLN A O 1
ATOM 2217 N N . THR A 1 349 ? 6.314 75.433 117.248 1.00 7.92 312 THR A N 1
ATOM 2218 C CA . THR A 1 349 ? 7.093 76.201 116.285 1.00 8.21 312 THR A CA 1
ATOM 2219 C C . THR A 1 349 ? 7.559 75.305 115.149 1.00 6.88 312 THR A C 1
ATOM 2220 O O . THR A 1 349 ? 7.635 74.082 115.287 1.00 7.75 312 THR A O 1
ATOM 2224 N N . ALA A 1 350 ? 7.860 75.941 114.022 1.00 5.94 313 ALA A N 1
ATOM 2225 C CA . ALA A 1 350 ? 8.356 75.257 112.835 1.00 6.07 313 ALA A CA 1
ATOM 2226 C C . ALA A 1 350 ? 9.677 75.885 112.399 1.00 6.12 313 ALA A C 1
ATOM 2227 O O . ALA A 1 350 ? 9.842 77.108 112.437 1.00 6.27 313 ALA A O 1
ATOM 2229 N N . THR A 1 351 ? 10.610 75.034 111.978 1.00 6.06 314 THR A N 1
ATOM 2230 C CA . THR A 1 351 ? 11.874 75.478 111.404 1.00 6.59 314 THR A CA 1
ATOM 2231 C C . THR A 1 351 ? 12.292 74.445 110.362 1.00 6.23 314 THR A C 1
ATOM 2232 O O . THR A 1 351 ? 12.664 73.334 110.724 1.00 7.08 314 THR A O 1
ATOM 2236 N N . ILE A 1 352 ? 12.221 74.771 109.071 1.00 5.00 315 ILE A N 1
ATOM 2237 C CA . ILE A 1 352 ? 12.540 73.759 108.051 1.00 4.92 315 ILE A CA 1
ATOM 2238 C C . ILE A 1 352 ? 14.049 73.511 107.916 1.00 5.10 315 ILE A C 1
ATOM 2239 O O . ILE A 1 352 ? 14.481 72.393 107.587 1.00 5.36 315 ILE A O 1
ATOM 2244 N N . ALA A 1 353 ? 14.839 74.552 108.179 1.00 4.68 316 ALA A N 1
ATOM 2245 C CA . ALA A 1 353 ? 16.298 74.418 108.182 1.00 4.23 316 ALA A CA 1
ATOM 2246 C C . ALA A 1 353 ? 16.848 75.287 109.306 1.00 5.04 316 ALA A C 1
ATOM 2247 O O . ALA A 1 353 ? 16.558 76.485 109.368 1.00 5.94 316 ALA A O 1
ATOM 2249 N N . ARG A 1 354 ? 17.638 74.677 110.186 1.00 5.18 317 ARG A N 1
ATOM 2250 C CA . ARG A 1 354 ? 18.220 75.374 111.331 1.00 5.21 317 ARG A CA 1
ATOM 2251 C C . ARG A 1 354 ? 19.731 75.270 111.269 1.00 5.24 317 ARG A C 1
ATOM 2252 O O . ARG A 1 354 ? 20.267 74.165 111.216 1.00 5.32 317 ARG A O 1
ATOM 2260 N N . PHE A 1 355 ? 20.400 76.423 111.257 1.00 4.51 318 PHE A N 1
ATOM 2261 C CA . PHE A 1 355 ? 21.847 76.482 111.143 1.00 4.87 318 PHE A CA 1
ATOM 2262 C C . PHE A 1 355 ? 22.389 76.819 112.512 1.00 5.38 318 PHE A C 1
ATOM 2263 O O . PHE A 1 355 ? 22.309 77.960 112.980 1.00 5.38 318 PHE A O 1
ATOM 2271 N N . ILE A 1 356 ? 22.914 75.785 113.156 1.00 5.63 319 ILE A N 1
ATOM 2272 C CA . ILE A 1 356 ? 23.244 75.829 114.574 1.00 5.96 319 ILE A CA 1
ATOM 2273 C C . ILE A 1 356 ? 24.644 76.356 114.821 1.00 7.27 319 ILE A C 1
ATOM 2274 O O . ILE A 1 356 ? 25.596 75.955 114.159 1.00 7.37 319 ILE A O 1
ATOM 2279 N N . GLY A 1 357 ? 24.768 77.240 115.799 1.00 6.75 320 GLY A N 1
ATOM 2280 C CA . GLY A 1 357 ? 26.091 77.668 116.244 1.00 6.94 320 GLY A CA 1
ATOM 2281 C C . GLY A 1 357 ? 26.919 78.307 115.150 1.00 6.82 320 GLY A C 1
ATOM 2282 O O . GLY A 1 357 ? 26.507 79.316 114.579 1.00 8.71 320 GLY A O 1
ATOM 2283 N N . THR A 1 358 ? 28.079 77.718 114.860 1.00 6.98 321 THR A N 1
ATOM 2284 C CA . THR A 1 358 ? 28.977 78.272 113.847 1.00 6.84 321 THR A CA 1
ATOM 2285 C C . THR A 1 358 ? 28.785 77.633 112.464 1.00 6.54 321 THR A C 1
ATOM 2286 O O . THR A 1 358 ? 29.640 77.785 111.578 1.00 7.18 321 THR A O 1
ATOM 2290 N N . ALA A 1 359 ? 27.668 76.933 112.282 1.00 5.26 322 ALA A N 1
ATOM 2291 C CA . ALA A 1 359 ? 27.376 76.302 110.994 1.00 4.92 322 ALA A CA 1
ATOM 2292 C C . ALA A 1 359 ? 27.702 77.271 109.867 1.00 5.26 322 ALA A C 1
ATOM 2293 O O . ALA A 1 359 ? 27.258 78.426 109.886 1.00 4.91 322 ALA A O 1
ATOM 2295 N N . ASN A 1 360 ? 28.424 76.786 108.864 1.00 4.81 323 ASN A N 1
ATOM 2296 C CA . ASN A 1 360 ? 28.905 77.656 107.802 1.00 5.02 323 ASN A CA 1
ATOM 2297 C C . ASN A 1 360 ? 29.039 76.976 106.448 1.00 4.62 323 ASN A C 1
ATOM 2298 O O . ASN A 1 360 ? 29.320 75.778 106.356 1.00 4.71 323 ASN A O 1
ATOM 2303 N N . ASN A 1 361 ? 28.841 77.760 105.395 1.00 3.91 324 ASN A N 1
ATOM 2304 C CA . ASN A 1 361 ? 29.066 77.319 104.034 1.00 3.24 324 ASN A CA 1
ATOM 2305 C C . ASN A 1 361 ? 28.188 76.145 103.621 1.00 3.87 324 ASN A C 1
ATOM 2306 O O . ASN A 1 361 ? 28.574 75.347 102.755 1.00 4.50 324 ASN A O 1
ATOM 2311 N N . ASN A 1 362 ? 27.010 76.047 104.242 1.00 3.50 325 ASN A N 1
ATOM 2312 C CA . ASN A 1 362 ? 26.041 75.000 103.890 1.00 4.01 325 ASN A CA 1
ATOM 2313 C C . ASN A 1 362 ? 25.038 75.484 102.856 1.00 4.59 325 ASN A C 1
ATOM 2314 O O . ASN A 1 362 ? 24.875 76.686 102.661 1.00 5.05 325 ASN A O 1
ATOM 2319 N N . TYR A 1 363 ? 24.387 74.533 102.196 1.00 4.01 326 TYR A N 1
ATOM 2320 C CA . TYR A 1 363 ? 23.328 74.837 101.220 1.00 4.09 326 TYR A CA 1
ATOM 2321 C C . TYR A 1 363 ? 22.080 74.065 101.629 1.00 4.59 326 TYR A C 1
ATOM 2322 O O . TYR A 1 363 ? 22.191 72.897 102.004 1.00 4.85 326 TYR A O 1
ATOM 2331 N N . ALA A 1 364 ? 20.896 74.678 101.523 1.00 4.27 327 ALA A N 1
ATOM 2332 C CA . ALA A 1 364 ? 19.647 73.914 101.712 1.00 3.52 327 ALA A CA 1
ATOM 2333 C C . ALA A 1 364 ? 18.621 74.353 100.691 1.00 4.91 327 ALA A C 1
ATOM 2334 O O . ALA A 1 364 ? 18.442 75.553 100.480 1.00 5.59 327 ALA A O 1
ATOM 2336 N N . SER A 1 365 ? 17.936 73.399 100.073 1.00 3.67 328 SER A N 1
ATOM 2337 C CA . SER A 1 365 ? 16.778 73.736 99.227 1.00 4.00 328 SER A CA 1
ATOM 2338 C C . SER A 1 365 ? 15.533 73.160 99.880 1.00 4.77 328 SER A C 1
ATOM 2339 O O . SER A 1 365 ? 15.481 71.967 100.190 1.00 4.96 328 SER A O 1
ATOM 2342 N N . VAL A 1 366 ? 14.537 74.017 100.091 1.00 3.72 329 VAL A N 1
ATOM 2343 C CA . VAL A 1 366 ? 13.446 73.689 101.001 1.00 3.27 329 VAL A CA 1
ATOM 2344 C C . VAL A 1 366 ? 12.064 74.087 100.489 1.00 4.05 329 VAL A C 1
ATOM 2345 O O . VAL A 1 366 ? 11.931 75.040 99.713 1.00 4.34 329 VAL A O 1
ATOM 2349 N N . PHE A 1 367 ? 11.060 73.356 100.978 1.00 3.72 330 PHE A N 1
ATOM 2350 C CA . PHE A 1 367 ? 9.662 73.537 100.602 1.00 3.74 330 PHE A CA 1
ATOM 2351 C C . PHE A 1 367 ? 8.842 73.569 101.903 1.00 4.29 330 PHE A C 1
ATOM 2352 O O . PHE A 1 367 ? 8.378 72.515 102.364 1.00 4.69 330 PHE A O 1
ATOM 2360 N N . PRO A 1 368 ? 8.689 74.756 102.524 1.00 4.70 331 PRO A N 1
ATOM 2361 C CA . PRO A 1 368 ? 7.888 74.922 103.750 1.00 4.77 331 PRO A CA 1
ATOM 2362 C C . PRO A 1 368 ? 6.384 74.944 103.429 1.00 5.77 331 PRO A C 1
ATOM 2363 O O . PRO A 1 368 ? 5.732 75.993 103.479 1.00 6.44 331 PRO A O 1
ATOM 2367 N N . SER A 1 369 ? 5.861 73.769 103.087 1.00 5.94 332 SER A N 1
ATOM 2368 C CA . SER A 1 369 ? 4.448 73.618 102.719 1.00 6.90 332 SER A CA 1
ATOM 2369 C C . SER A 1 369 ? 3.566 73.518 103.964 1.00 6.68 332 SER A C 1
ATOM 2370 O O . SER A 1 369 ? 2.931 72.487 104.234 1.00 6.98 332 SER A O 1
ATOM 2373 N N . TYR A 1 370 ? 3.555 74.597 104.734 1.00 6.32 333 TYR A N 1
ATOM 2374 C CA . TYR A 1 370 ? 2.806 74.658 105.979 1.00 5.35 333 TYR A CA 1
ATOM 2375 C C . TYR A 1 370 ? 2.553 76.117 106.352 1.00 6.09 333 TYR A C 1
ATOM 2376 O O . TYR A 1 370 ? 3.231 77.030 105.843 1.00 5.74 333 TYR A O 1
ATOM 2385 N N . SER A 1 371 ? 1.595 76.339 107.244 1.00 6.62 334 SER A N 1
ATOM 2386 C CA . SER A 1 371 ? 1.173 77.706 107.585 1.00 6.95 334 SER A CA 1
ATOM 2387 C C . SER A 1 371 ? 1.863 78.341 108.799 1.00 6.76 334 SER A C 1
ATOM 2388 O O . SER A 1 371 ? 1.804 79.566 108.982 1.00 7.69 334 SER A O 1
ATOM 2391 N N . ALA A 1 372 ? 2.497 77.529 109.649 1.00 6.05 335 ALA A N 1
ATOM 2392 C CA . ALA A 1 372 ? 3.276 78.080 110.765 1.00 6.45 335 ALA A CA 1
ATOM 2393 C C . ALA A 1 372 ? 4.278 79.126 110.256 1.00 7.12 335 ALA A C 1
ATOM 2394 O O . ALA A 1 372 ? 4.813 78.998 109.145 1.00 7.55 335 ALA A O 1
ATOM 2396 N N . THR A 1 373 ? 4.553 80.144 111.071 1.00 7.06 336 THR A N 1
ATOM 2397 C CA . THR A 1 373 ? 5.362 81.282 110.590 1.00 8.23 336 THR A CA 1
ATOM 2398 C C . THR A 1 373 ? 6.862 81.019 110.455 1.00 7.37 336 THR A C 1
ATOM 2399 O O . THR A 1 373 ? 7.516 81.623 109.610 1.00 8.22 336 THR A O 1
ATOM 2403 N N . GLY A 1 374 ? 7.412 80.133 111.274 1.00 7.13 337 GLY A N 1
ATOM 2404 C CA . GLY A 1 374 ? 8.853 79.899 111.234 1.00 6.36 337 GLY A CA 1
ATOM 2405 C C . GLY A 1 374 ? 9.256 79.105 110.005 1.00 5.82 337 GLY A C 1
ATOM 2406 O O . GLY A 1 374 ? 8.588 78.128 109.641 1.00 7.04 337 GLY A O 1
ATOM 2407 N N . VAL A 1 375 ? 10.350 79.515 109.368 1.00 6.19 338 VAL A N 1
ATOM 2408 C CA . VAL A 1 375 ? 10.879 78.778 108.220 1.00 5.63 338 VAL A CA 1
ATOM 2409 C C . VAL A 1 375 ? 12.390 78.527 108.385 1.00 5.32 338 VAL A C 1
ATOM 2410 O O . VAL A 1 375 ? 12.814 77.387 108.523 1.00 6.23 338 VAL A O 1
ATOM 2414 N N . ILE A 1 376 ? 13.194 79.595 108.406 1.00 5.00 339 ILE A N 1
ATOM 2415 C CA . ILE A 1 376 ? 14.656 79.448 108.534 1.00 6.01 339 ILE A CA 1
ATOM 2416 C C . ILE A 1 376 ? 15.162 80.020 109.849 1.00 6.24 339 ILE A C 1
ATOM 2417 O O . ILE A 1 376 ? 14.709 81.094 110.271 1.00 6.22 339 ILE A O 1
ATOM 2422 N N . THR A 1 377 ? 16.101 79.319 110.497 1.00 5.88 340 THR A N 1
ATOM 2423 C CA . THR A 1 377 ? 16.808 79.879 111.661 1.00 6.06 340 THR A CA 1
ATOM 2424 C C . THR A 1 377 ? 18.309 79.887 111.406 1.00 5.91 340 THR A C 1
ATOM 2425 O O . THR A 1 377 ? 18.906 78.824 111.193 1.00 6.63 340 THR A O 1
ATOM 2429 N N . PHE A 1 378 ? 18.890 81.087 111.406 1.00 5.58 341 PHE A N 1
ATOM 2430 C CA . PHE A 1 378 ? 20.339 81.272 111.320 1.00 5.24 341 PHE A CA 1
ATOM 2431 C C . PHE A 1 378 ? 20.776 81.687 112.718 1.00 5.23 341 PHE A C 1
ATOM 2432 O O . PHE A 1 378 ? 20.430 82.786 113.170 1.00 5.47 341 PHE A O 1
ATOM 2440 N N . GLU A 1 379 ? 21.525 80.836 113.412 1.00 5.40 342 GLU A N 1
ATOM 2441 C CA . GLU A 1 379 ? 21.971 81.208 114.755 1.00 6.72 342 GLU A CA 1
ATOM 2442 C C . GLU A 1 379 ? 23.119 82.217 114.669 1.00 7.39 342 GLU A C 1
ATOM 2443 O O . GLU A 1 379 ? 23.720 82.406 113.614 1.00 6.94 342 GLU A O 1
ATOM 2449 N N . SER A 1 380 ? 23.410 82.891 115.777 1.00 9.14 343 SER A N 1
ATOM 2450 C CA . SER A 1 380 ? 24.198 84.115 115.677 1.00 10.98 343 SER A CA 1
ATOM 2451 C C . SER A 1 380 ? 25.620 83.968 115.112 1.00 11.41 343 SER A C 1
ATOM 2452 O O . SER A 1 380 ? 26.148 84.918 114.527 1.00 11.85 343 SER A O 1
ATOM 2455 N N . GLY A 1 381 ? 26.221 82.793 115.250 1.00 10.22 344 GLY A N 1
ATOM 2456 C CA . GLY A 1 381 ? 27.588 82.588 114.741 1.00 8.63 344 GLY A CA 1
ATOM 2457 C C . GLY A 1 381 ? 27.633 81.980 113.344 1.00 7.34 344 GLY A C 1
ATOM 2458 O O . GLY A 1 381 ? 28.715 81.698 112.829 1.00 7.19 344 GLY A O 1
ATOM 2459 N N . SER A 1 382 ? 26.464 81.774 112.734 1.00 5.72 345 SER A N 1
ATOM 2460 C CA . SER A 1 382 ? 26.402 81.046 111.451 1.00 5.35 345 SER A CA 1
ATOM 2461 C C . SER A 1 382 ? 26.744 81.975 110.289 1.00 5.85 345 SER A C 1
ATOM 2462 O O . SER A 1 382 ? 26.361 83.145 110.313 1.00 5.73 345 SER A O 1
ATOM 2465 N N . THR A 1 383 ? 27.451 81.448 109.283 1.00 5.37 346 THR A N 1
ATOM 2466 C CA . THR A 1 383 ? 27.915 82.274 108.152 1.00 5.22 346 THR A CA 1
ATOM 2467 C C . THR A 1 383 ? 27.876 81.523 106.818 1.00 4.65 346 THR A C 1
ATOM 2468 O O . THR A 1 383 ? 28.027 80.308 106.778 1.00 3.12 346 THR A O 1
ATOM 2472 N N . ARG A 1 384 ? 27.706 82.276 105.732 1.00 3.90 347 ARG A N 1
ATOM 2473 C CA . ARG A 1 384 ? 27.842 81.746 104.364 1.00 3.80 347 ARG A CA 1
ATOM 2474 C C . ARG A 1 384 ? 26.906 80.567 104.071 1.00 4.25 347 ARG A C 1
ATOM 2475 O O . ARG A 1 384 ? 27.216 79.714 103.243 1.00 3.63 347 ARG A O 1
ATOM 2483 N N . ASN A 1 385 ? 25.756 80.522 104.746 1.00 3.17 348 ASN A N 1
ATOM 2484 C CA . ASN A 1 385 ? 24.728 79.512 104.424 1.00 3.32 348 ASN A CA 1
ATOM 2485 C C . ASN A 1 385 ? 23.722 80.061 103.412 1.00 4.33 348 ASN A C 1
ATOM 2486 O O . ASN A 1 385 ? 23.223 81.170 103.584 1.00 4.09 348 ASN A O 1
ATOM 2491 N N . PHE A 1 386 ? 23.453 79.289 102.355 1.00 3.50 349 PHE A N 1
ATOM 2492 C CA . PHE A 1 386 ? 22.563 79.708 101.272 1.00 4.24 349 PHE A CA 1
ATOM 2493 C C . PHE A 1 386 ? 21.339 78.812 101.269 1.00 4.50 349 PHE A C 1
ATOM 2494 O O . PHE A 1 386 ? 21.466 77.582 101.162 1.00 3.94 349 PHE A O 1
ATOM 2502 N N . VAL A 1 387 ? 20.165 79.427 101.433 1.00 3.66 350 VAL A N 1
ATOM 2503 C CA . VAL A 1 387 ? 18.906 78.680 101.451 1.00 4.88 350 VAL A CA 1
ATOM 2504 C C . VAL A 1 387 ? 18.087 79.085 100.233 1.00 5.61 350 VAL A C 1
ATOM 2505 O O . VAL A 1 387 ? 17.831 80.277 100.027 1.00 5.78 350 VAL A O 1
ATOM 2509 N N . GLU A 1 388 ? 17.689 78.099 99.430 1.00 4.85 351 GLU A N 1
ATOM 2510 C CA . GLU A 1 388 ? 16.724 78.329 98.362 1.00 6.06 351 GLU A CA 1
ATOM 2511 C C . GLU A 1 388 ? 15.375 77.785 98.774 1.00 4.95 351 GLU A C 1
ATOM 2512 O O . GLU A 1 388 ? 15.205 76.577 98.909 1.00 4.69 351 GLU A O 1
ATOM 2518 N N . VAL A 1 389 ? 14.432 78.699 98.997 1.00 4.22 352 VAL A N 1
ATOM 2519 C CA . VAL A 1 389 ? 13.047 78.350 99.272 1.00 5.34 352 VAL A CA 1
ATOM 2520 C C . VAL A 1 389 ? 12.402 78.110 97.911 1.00 5.26 352 VAL A C 1
ATOM 2521 O O . VAL A 1 389 ? 11.998 79.059 97.235 1.00 6.13 352 VAL A O 1
ATOM 2525 N N . LYS A 1 390 ? 12.346 76.844 97.497 1.00 4.95 353 LYS A N 1
ATOM 2526 C CA . LYS A 1 390 ? 11.962 76.499 96.120 1.00 5.12 353 LYS A CA 1
ATOM 2527 C C . LYS A 1 390 ? 10.466 76.660 95.860 1.00 5.53 353 LYS A C 1
ATOM 2528 O O . LYS A 1 390 ? 10.055 76.942 94.734 1.00 6.56 353 LYS A O 1
ATOM 2534 N N . HIS A 1 391 ? 9.669 76.461 96.906 1.00 4.59 354 HIS A N 1
ATOM 2535 C CA . HIS A 1 391 ? 8.279 76.882 96.872 1.00 4.98 354 HIS A CA 1
ATOM 2536 C C . HIS A 1 391 ? 7.930 77.487 98.229 1.00 5.66 354 HIS A C 1
ATOM 2537 O O . HIS A 1 391 ? 8.260 76.917 99.263 1.00 6.28 354 HIS A O 1
ATOM 2544 N N . PRO A 1 392 ? 7.312 78.672 98.224 1.00 5.42 355 PRO A N 1
ATOM 2545 C CA . PRO A 1 392 ? 7.065 79.385 99.479 1.00 6.04 355 PRO A CA 1
ATOM 2546 C C . PRO A 1 392 ? 5.811 78.954 100.259 1.00 5.85 355 PRO A C 1
ATOM 2547 O O . PRO A 1 392 ? 5.434 79.638 101.216 1.00 6.16 355 PRO A O 1
ATOM 2551 N N . GLY A 1 393 ? 5.160 77.858 99.862 1.00 6.52 356 GLY A N 1
ATOM 2552 C CA . GLY A 1 393 ? 3.876 77.509 100.481 1.00 6.90 356 GLY A CA 1
ATOM 2553 C C . GLY A 1 393 ? 2.861 78.582 100.122 1.00 7.53 356 GLY A C 1
ATOM 2554 O O . GLY A 1 393 ? 2.779 78.971 98.949 1.00 8.62 356 GLY A O 1
ATOM 2555 N N . ARG A 1 394 ? 2.105 79.078 101.114 1.00 7.18 357 ARG A N 1
ATOM 2556 C CA . ARG A 1 394 ? 1.118 80.151 100.843 1.00 6.57 357 ARG A CA 1
ATOM 2557 C C . ARG A 1 394 ? 1.682 81.551 101.060 1.00 6.45 357 ARG A C 1
ATOM 2558 O O . ARG A 1 394 ? 0.952 82.542 100.971 1.00 7.78 357 ARG A O 1
ATOM 2566 N N . ARG A 1 395 ? 2.971 81.642 101.360 1.00 4.97 358 ARG A N 1
ATOM 2567 C CA . ARG A 1 395 ? 3.573 82.952 101.623 1.00 5.56 358 ARG A CA 1
ATOM 2568 C C . ARG A 1 395 ? 3.760 83.731 100.318 1.00 6.23 358 ARG A C 1
ATOM 2569 O O . ARG A 1 395 ? 4.101 83.155 99.287 1.00 6.75 358 ARG A O 1
ATOM 2577 N N . ASN A 1 396 ? 3.547 85.043 100.387 1.00 7.26 359 ASN A N 1
ATOM 2578 C CA . ASN A 1 396 ? 3.728 85.937 99.230 1.00 7.98 359 ASN A CA 1
ATOM 2579 C C . ASN A 1 396 ? 4.988 86.806 99.336 1.00 7.81 359 ASN A C 1
ATOM 2580 O O . ASN A 1 396 ? 5.355 87.489 98.376 1.00 8.55 359 ASN A O 1
ATOM 2585 N N . ASP A 1 397 ? 5.651 86.764 100.490 1.00 7.89 360 ASP A N 1
ATOM 2586 C CA . ASP A 1 397 ? 6.784 87.649 100.783 1.00 8.96 360 ASP A CA 1
ATOM 2587 C C . ASP A 1 397 ? 7.492 87.070 101.999 1.00 8.76 360 ASP A C 1
ATOM 2588 O O . ASP A 1 397 ? 6.874 86.890 103.046 1.00 10.55 360 ASP A O 1
ATOM 2593 N N . LEU A 1 398 ? 8.776 86.745 101.871 1.00 7.77 361 LEU A N 1
ATOM 2594 C CA . LEU A 1 398 ? 9.472 86.119 102.990 1.00 8.51 361 LEU A CA 1
ATOM 2595 C C . LEU A 1 398 ? 9.818 87.106 104.097 1.00 7.96 361 LEU A C 1
ATOM 2596 O O . LEU A 1 398 ? 10.333 86.702 105.129 1.00 7.99 361 LEU A O 1
ATOM 2601 N N . LEU A 1 399 ? 9.506 88.386 103.886 1.00 8.28 362 LEU A N 1
ATOM 2602 C CA . LEU A 1 399 ? 9.878 89.433 104.836 1.00 9.13 362 LEU A CA 1
ATOM 2603 C C . LEU A 1 399 ? 8.687 90.079 105.538 1.00 10.35 362 LEU A C 1
ATOM 2604 O O . LEU A 1 399 ? 8.868 90.889 106.448 1.00 11.19 362 LEU A O 1
ATOM 2609 N N . SER A 1 400 ? 7.474 89.698 105.147 1.00 11.28 363 SER A N 1
ATOM 2610 C CA . SER A 1 400 ? 6.286 90.330 105.724 1.00 12.54 363 SER A CA 1
ATOM 2611 C C . SER A 1 400 ? 6.132 89.941 107.189 1.00 13.07 363 SER A C 1
ATOM 2612 O O . SER A 1 400 ? 5.720 90.769 108.011 1.00 14.70 363 SER A O 1
ATOM 2615 N N . SER A 1 401 ? 6.484 88.699 107.514 1.00 11.94 364 SER A N 1
ATOM 2616 C CA . SER A 1 401 ? 6.567 88.251 108.911 1.00 13.30 364 SER A CA 1
ATOM 2617 C C . SER A 1 401 ? 8.016 88.270 109.368 1.00 13.55 364 SER A C 1
ATOM 2618 O O . SER A 1 401 ? 8.871 87.688 108.708 1.00 12.33 364 SER A O 1
ATOM 2621 N N . ALA A 1 402 ? 8.300 88.908 110.504 1.00 14.24 365 ALA A N 1
ATOM 2622 C CA . ALA A 1 402 ? 9.671 88.899 111.022 1.00 14.13 365 ALA A CA 1
ATOM 2623 C C . ALA A 1 402 ? 10.078 87.501 111.497 1.00 13.72 365 ALA A C 1
ATOM 2624 O O . ALA A 1 402 ? 11.251 87.252 111.771 1.00 15.05 365 ALA A O 1
ATOM 2626 N N . SER A 1 403 ? 9.110 86.593 111.579 1.00 12.55 366 SER A N 1
ATOM 2627 C CA . SER A 1 403 ? 9.370 85.224 112.038 1.00 11.70 366 SER A CA 1
ATOM 2628 C C . SER A 1 403 ? 9.864 84.269 110.956 1.00 9.98 366 SER A C 1
ATOM 2629 O O . SER A 1 403 ? 10.470 83.233 111.267 1.00 10.68 366 SER A O 1
ATOM 2632 N N . THR A 1 404 ? 9.621 84.608 109.692 1.00 8.15 367 THR A N 1
ATOM 2633 C CA . THR A 1 404 ? 9.997 83.708 108.599 1.00 7.01 367 THR A CA 1
ATOM 2634 C C . THR A 1 404 ? 11.493 83.402 108.605 1.00 7.70 367 THR A C 1
ATOM 2635 O O . THR A 1 404 ? 11.905 82.239 108.474 1.00 7.41 367 THR A O 1
ATOM 2639 N N . ILE A 1 405 ? 12.296 84.449 108.768 1.00 7.18 368 ILE A N 1
ATOM 2640 C CA . ILE A 1 405 ? 13.746 84.280 108.873 1.00 7.66 368 ILE A CA 1
ATOM 2641 C C . ILE A 1 405 ? 14.199 84.738 110.251 1.00 8.59 368 ILE A C 1
ATOM 2642 O O . ILE A 1 405 ? 14.262 85.938 110.521 1.00 9.18 368 ILE A O 1
ATOM 2647 N N . ASP A 1 406 ? 14.505 83.778 111.124 1.00 7.68 369 ASP A N 1
ATOM 2648 C CA . ASP A 1 406 ? 15.017 84.088 112.443 1.00 9.89 369 ASP A CA 1
ATOM 2649 C C . ASP A 1 406 ? 16.533 84.215 112.314 1.00 9.26 369 ASP A C 1
ATOM 2650 O O . ASP A 1 406 ? 17.190 83.311 111.819 1.00 10.18 369 ASP A O 1
ATOM 2655 N N . GLY A 1 407 ? 17.091 85.337 112.746 1.00 7.24 370 GLY A N 1
ATOM 2656 C CA . GLY A 1 407 ? 18.522 85.568 112.570 1.00 7.22 370 GLY A CA 1
ATOM 2657 C C . GLY A 1 407 ? 18.790 86.364 111.304 1.00 6.65 370 GLY A C 1
ATOM 2658 O O . GLY A 1 407 ? 19.863 86.264 110.711 1.00 6.34 370 GLY A O 1
ATOM 2659 N N . ALA A 1 408 ? 17.821 87.184 110.907 1.00 7.75 371 ALA A N 1
ATOM 2660 C CA . ALA A 1 408 ? 17.953 87.942 109.661 1.00 7.50 371 ALA A CA 1
ATOM 2661 C C . ALA A 1 408 ? 19.153 88.899 109.660 1.00 7.75 371 ALA A C 1
ATOM 2662 O O . ALA A 1 408 ? 19.666 89.250 108.585 1.00 8.13 371 ALA A O 1
ATOM 2664 N N . ALA A 1 409 ? 19.612 89.323 110.837 1.00 7.48 372 ALA A N 1
ATOM 2665 C CA . ALA A 1 409 ? 20.762 90.233 110.873 1.00 7.19 372 ALA A CA 1
ATOM 2666 C C . ALA A 1 409 ? 22.033 89.580 110.334 1.00 7.17 372 ALA A C 1
ATOM 2667 O O . ALA A 1 409 ? 23.003 90.285 109.997 1.00 8.64 372 ALA A O 1
ATOM 2669 N N . THR A 1 410 ? 22.033 88.245 110.242 1.00 6.12 373 THR A N 1
ATOM 2670 C CA . THR A 1 410 ? 23.191 87.518 109.693 1.00 6.18 373 THR A CA 1
ATOM 2671 C C . THR A 1 410 ? 23.264 87.621 108.172 1.00 5.62 373 THR A C 1
ATOM 2672 O O . THR A 1 410 ? 24.265 87.208 107.566 1.00 5.30 373 THR A O 1
ATOM 2676 N N . ILE A 1 411 ? 22.193 88.126 107.567 1.00 5.19 374 ILE A N 1
ATOM 2677 C CA . ILE A 1 411 ? 22.213 88.434 106.130 1.00 5.71 374 ILE A CA 1
ATOM 2678 C C . ILE A 1 411 ? 22.704 89.865 106.034 1.00 5.55 374 ILE A C 1
ATOM 2679 O O . ILE A 1 411 ? 21.918 90.811 106.130 1.00 6.43 374 ILE A O 1
ATOM 2684 N N . ASP A 1 412 ? 24.017 90.022 105.911 1.00 5.47 375 ASP A N 1
ATOM 2685 C CA . ASP A 1 412 ? 24.627 91.345 106.026 1.00 6.26 375 ASP A CA 1
ATOM 2686 C C . ASP A 1 412 ? 25.390 91.797 104.787 1.00 6.96 375 ASP A C 1
ATOM 2687 O O . ASP A 1 412 ? 26.007 92.866 104.791 1.00 7.42 375 ASP A O 1
ATOM 2692 N N . GLY A 1 413 ? 25.334 90.993 103.725 1.00 5.90 376 GLY A N 1
ATOM 2693 C CA . GLY A 1 413 ? 25.943 91.357 102.449 1.00 5.78 376 GLY A CA 1
ATOM 2694 C C . GLY A 1 413 ? 27.466 91.358 102.447 1.00 5.87 376 GLY A C 1
ATOM 2695 O O . GLY A 1 413 ? 28.076 91.765 101.450 1.00 7.07 376 GLY A O 1
ATOM 2696 N N . THR A 1 414 ? 28.076 90.909 103.546 1.00 5.48 377 THR A N 1
ATOM 2697 C CA . THR A 1 414 ? 29.534 90.728 103.601 1.00 6.06 377 THR A CA 1
ATOM 2698 C C . THR A 1 414 ? 29.923 89.342 103.080 1.00 6.85 377 THR A C 1
ATOM 2699 O O . THR A 1 414 ? 29.065 88.520 102.752 1.00 5.89 377 THR A O 1
ATOM 2703 N N . SER A 1 415 ? 31.221 89.048 103.057 1.00 7.11 378 SER A N 1
ATOM 2704 C CA . SER A 1 415 ? 31.655 87.710 102.658 1.00 7.98 378 SER A CA 1
ATOM 2705 C C . SER A 1 415 ? 31.212 86.627 103.658 1.00 7.58 378 SER A C 1
ATOM 2706 O O . SER A 1 415 ? 31.287 85.428 103.355 1.00 8.92 378 SER A O 1
ATOM 2709 N N . ASN A 1 416 ? 30.751 87.039 104.837 1.00 6.36 379 ASN A N 1
ATOM 2710 C CA . ASN A 1 416 ? 30.224 86.089 105.825 1.00 6.61 379 ASN A CA 1
ATOM 2711 C C . ASN A 1 416 ? 28.691 85.954 105.787 1.00 5.61 379 ASN A C 1
ATOM 2712 O O . ASN A 1 416 ? 28.109 85.185 106.555 1.00 5.28 379 ASN A O 1
ATOM 2717 N N . SER A 1 417 ? 28.054 86.707 104.901 1.00 5.16 380 SER A N 1
ATOM 2718 C CA . SER A 1 417 ? 26.593 86.753 104.844 1.00 4.34 380 SER A CA 1
ATOM 2719 C C . SER A 1 417 ? 25.924 85.383 104.670 1.00 4.26 380 SER A C 1
ATOM 2720 O O . SER A 1 417 ? 26.385 84.551 103.892 1.00 4.80 380 SER A O 1
ATOM 2723 N N . ASN A 1 418 ? 24.802 85.186 105.365 1.00 3.10 381 ASN A N 1
ATOM 2724 C CA . ASN A 1 418 ? 23.859 84.139 104.970 1.00 2.90 381 ASN A CA 1
ATOM 2725 C C . ASN A 1 418 ? 22.980 84.718 103.853 1.00 3.80 381 ASN A C 1
ATOM 2726 O O . ASN A 1 418 ? 22.934 85.937 103.677 1.00 4.11 381 ASN A O 1
ATOM 2731 N N . VAL A 1 419 ? 22.286 83.866 103.102 1.00 2.96 382 VAL A N 1
ATOM 2732 C CA . VAL A 1 419 ? 21.518 84.319 101.941 1.00 3.02 382 VAL A CA 1
ATOM 2733 C C . VAL A 1 419 ? 20.256 83.469 101.835 1.00 3.64 382 VAL A C 1
ATOM 2734 O O . VAL A 1 419 ? 20.300 82.253 102.048 1.00 3.63 382 VAL A O 1
ATOM 2738 N N . VAL A 1 420 ? 19.135 84.114 101.516 1.00 3.09 383 VAL A N 1
ATOM 2739 C CA . VAL A 1 420 ? 17.884 83.392 101.235 1.00 3.96 383 VAL A CA 1
ATOM 2740 C C . VAL A 1 420 ? 17.284 83.857 99.906 1.00 4.55 383 VAL A C 1
ATOM 2741 O O . VAL A 1 420 ? 17.114 85.060 99.707 1.00 4.99 383 VAL A O 1
ATOM 2745 N N . HIS A 1 421 ? 16.991 82.909 99.012 1.00 4.61 384 HIS A N 1
ATOM 2746 C CA . HIS A 1 421 ? 16.234 83.201 97.771 1.00 5.25 384 HIS A CA 1
ATOM 2747 C C . HIS A 1 421 ? 14.881 82.510 97.793 1.00 6.46 384 HIS A C 1
ATOM 2748 O O . HIS A 1 421 ? 14.765 81.399 98.302 1.00 6.18 384 HIS A O 1
ATOM 2755 N N . ALA A 1 422 ? 13.875 83.157 97.201 1.00 5.24 385 ALA A N 1
ATOM 2756 C CA . ALA A 1 422 ? 12.558 82.532 96.955 1.00 5.79 385 ALA A CA 1
ATOM 2757 C C . ALA A 1 422 ? 12.145 82.875 95.523 1.00 5.86 385 ALA A C 1
ATOM 2758 O O . ALA A 1 422 ? 11.408 83.850 95.296 1.00 5.78 385 ALA A O 1
ATOM 2760 N N . PRO A 1 423 ? 12.636 82.087 94.550 1.00 5.95 386 PRO A N 1
ATOM 2761 C CA . PRO A 1 423 ? 12.450 82.422 93.129 1.00 5.42 386 PRO A CA 1
ATOM 2762 C C . PRO A 1 423 ? 10.976 82.574 92.690 1.00 5.10 386 PRO A C 1
ATOM 2763 O O . PRO A 1 423 ? 10.692 83.432 91.862 1.00 4.82 386 PRO A O 1
ATOM 2767 N N . ALA A 1 424 ? 10.046 81.778 93.232 1.00 4.87 387 ALA A N 1
ATOM 2768 C CA . ALA A 1 424 ? 8.628 81.917 92.836 1.00 4.42 387 ALA A CA 1
ATOM 2769 C C . ALA A 1 424 ? 8.077 83.290 93.169 1.00 3.66 387 ALA A C 1
ATOM 2770 O O . ALA A 1 424 ? 7.129 83.774 92.525 1.00 5.84 387 ALA A O 1
ATOM 2772 N N . LEU A 1 425 ? 8.657 83.906 94.197 1.00 4.33 388 LEU A N 1
ATOM 2773 C CA . LEU A 1 425 ? 8.263 85.242 94.648 1.00 4.54 388 LEU A CA 1
ATOM 2774 C C . LEU A 1 425 ? 9.116 86.334 94.014 1.00 4.35 388 LEU A C 1
ATOM 2775 O O . LEU A 1 425 ? 8.957 87.518 94.339 1.00 5.27 388 LEU A O 1
ATOM 2780 N N . GLY A 1 426 ? 10.083 85.937 93.194 1.00 4.99 389 GLY A N 1
ATOM 2781 C CA . GLY A 1 426 ? 11.010 86.903 92.616 1.00 4.65 389 GLY A CA 1
ATOM 2782 C C . GLY A 1 426 ? 11.864 87.603 93.661 1.00 5.25 389 GLY A C 1
ATOM 2783 O O . GLY A 1 426 ? 12.306 88.727 93.437 1.00 5.43 389 GLY A O 1
ATOM 2784 N N . GLN A 1 427 ? 12.131 86.928 94.788 1.00 4.97 390 GLN A N 1
ATOM 2785 C CA . GLN A 1 427 ? 12.699 87.590 95.970 1.00 6.34 390 GLN A CA 1
ATOM 2786 C C . GLN A 1 427 ? 14.086 87.061 96.295 1.00 5.95 390 GLN A C 1
ATOM 2787 O O . GLN A 1 427 ? 14.253 85.865 96.525 1.00 6.62 390 GLN A O 1
ATOM 2793 N N . TYR A 1 428 ? 15.065 87.968 96.321 1.00 4.80 391 TYR A N 1
ATOM 2794 C CA . TYR A 1 428 ? 16.476 87.618 96.526 1.00 4.84 391 TYR A CA 1
ATOM 2795 C C . TYR A 1 428 ? 17.014 88.420 97.702 1.00 5.29 391 TYR A C 1
ATOM 2796 O O . TYR A 1 428 ? 17.085 89.657 97.633 1.00 7.29 391 TYR A O 1
ATOM 2805 N N . ILE A 1 429 ? 17.336 87.727 98.800 1.00 4.32 392 ILE A N 1
ATOM 2806 C CA . ILE A 1 429 ? 17.693 88.396 100.057 1.00 4.63 392 ILE A CA 1
ATOM 2807 C C . ILE A 1 429 ? 19.127 88.081 100.452 1.00 4.29 392 ILE A C 1
ATOM 2808 O O . ILE A 1 429 ? 19.415 87.018 101.011 1.00 4.21 392 ILE A O 1
ATOM 2813 N N . GLY A 1 430 ? 20.021 89.024 100.164 1.00 3.77 393 GLY A N 1
ATOM 2814 C CA . GLY A 1 430 ? 21.439 88.864 100.501 1.00 3.75 393 GLY A CA 1
ATOM 2815 C C . GLY A 1 430 ? 22.309 88.403 99.346 1.00 5.30 393 GLY A C 1
ATOM 2816 O O . GLY A 1 430 ? 21.852 87.690 98.442 1.00 4.24 393 GLY A O 1
ATOM 2817 N N . SER A 1 431 ? 23.570 88.832 99.358 1.00 4.85 394 SER A N 1
ATOM 2818 C CA . SER A 1 431 ? 24.563 88.288 98.432 1.00 4.60 394 SER A CA 1
ATOM 2819 C C . SER A 1 431 ? 25.920 88.241 99.111 1.00 4.57 394 SER A C 1
ATOM 2820 O O . SER A 1 431 ? 26.334 89.228 99.717 1.00 5.14 394 SER A O 1
ATOM 2823 N N . MET A 1 432 ? 26.615 87.112 98.995 1.00 4.83 395 MET A N 1
ATOM 2824 C CA . MET A 1 432 ? 27.918 86.950 99.633 1.00 5.61 395 MET A CA 1
ATOM 2825 C C . MET A 1 432 ? 29.033 87.715 98.916 1.00 6.44 395 MET A C 1
ATOM 2826 O O . MET A 1 432 ? 30.156 87.785 99.421 1.00 7.04 395 MET A O 1
ATOM 2831 N N . SER A 1 433 ? 28.734 88.261 97.737 1.00 5.20 396 SER A N 1
ATOM 2832 C CA . SER A 1 433 ? 29.690 89.108 97.011 1.00 5.63 396 SER A CA 1
ATOM 2833 C C . SER A 1 433 ? 29.463 90.584 97.277 1.00 5.21 396 SER A C 1
ATOM 2834 O O . SER A 1 433 ? 30.244 91.421 96.817 1.00 6.97 396 SER A O 1
ATOM 2837 N N . GLY A 1 434 ? 28.369 90.899 97.969 1.00 4.76 397 GLY A N 1
ATOM 2838 C CA . GLY A 1 434 ? 27.963 92.274 98.223 1.00 4.53 397 GLY A CA 1
ATOM 2839 C C . GLY A 1 434 ? 27.301 92.945 97.027 1.00 5.33 397 GLY A C 1
ATOM 2840 O O . GLY A 1 434 ? 27.084 94.164 97.042 1.00 6.07 397 GLY A O 1
ATOM 2841 N N . ARG A 1 435 ? 26.979 92.163 95.993 1.00 4.42 398 ARG A N 1
ATOM 2842 C CA . ARG A 1 435 ? 26.340 92.727 94.795 1.00 4.35 398 ARG A CA 1
ATOM 2843 C C . ARG A 1 435 ? 25.547 91.666 94.028 1.00 4.69 398 ARG A C 1
ATOM 2844 O O . ARG A 1 435 ? 25.662 90.463 94.308 1.00 4.15 398 ARG A O 1
ATOM 2852 N N . PHE A 1 436 ? 24.751 92.135 93.066 1.00 3.55 399 PHE A N 1
ATOM 2853 C CA . PHE A 1 436 ? 24.147 91.297 92.041 1.00 3.66 399 PHE A CA 1
ATOM 2854 C C . PHE A 1 436 ? 24.674 91.781 90.710 1.00 4.05 399 PHE A C 1
ATOM 2855 O O . PHE A 1 436 ? 24.709 92.986 90.456 1.00 4.49 399 PHE A O 1
ATOM 2863 N N . GLU A 1 437 ? 25.128 90.843 89.887 1.00 4.58 400 GLU A N 1
ATOM 2864 C CA . GLU A 1 437 ? 25.732 91.210 88.616 1.00 5.37 400 GLU A CA 1
ATOM 2865 C C . GLU A 1 437 ? 25.388 90.216 87.535 1.00 5.43 400 GLU A C 1
ATOM 2866 O O . GLU A 1 437 ? 25.460 89.001 87.752 1.00 6.26 400 GLU A O 1
ATOM 2872 N N . TRP A 1 438 ? 25.011 90.765 86.379 1.00 4.01 401 TRP A N 1
ATOM 2873 C CA . TRP A 1 438 ? 24.661 90.005 85.186 1.00 3.90 401 TRP A CA 1
ATOM 2874 C C . TRP A 1 438 ? 25.585 90.428 84.058 1.00 4.09 401 TRP A C 1
ATOM 2875 O O . TRP A 1 438 ? 25.894 91.610 83.914 1.00 4.24 401 TRP A O 1
ATOM 2886 N N . ARG A 1 439 ? 25.998 89.464 83.242 1.00 3.96 402 ARG A N 1
ATOM 2887 C CA . ARG A 1 439 ? 26.649 89.790 81.973 1.00 3.98 402 ARG A CA 1
ATOM 2888 C C . ARG A 1 439 ? 26.165 88.849 80.886 1.00 4.40 402 ARG A C 1
ATOM 2889 O O . ARG A 1 439 ? 25.939 87.665 81.130 1.00 4.12 402 ARG A O 1
ATOM 2897 N N . ILE A 1 440 ? 25.983 89.381 79.681 1.00 5.19 403 ILE A N 1
ATOM 2898 C CA . ILE A 1 440 ? 25.479 88.570 78.593 1.00 4.86 403 ILE A CA 1
ATOM 2899 C C . ILE A 1 440 ? 26.525 87.555 78.112 1.00 4.73 403 ILE A C 1
ATOM 2900 O O . ILE A 1 440 ? 26.184 86.473 77.632 1.00 3.95 403 ILE A O 1
ATOM 2905 N N . LYS A 1 441 ? 27.797 87.908 78.278 1.00 4.64 404 LYS A N 1
ATOM 2906 C CA . LYS A 1 441 ? 28.924 87.081 77.829 1.00 4.90 404 LYS A CA 1
ATOM 2907 C C . LYS A 1 441 ? 30.150 87.404 78.670 1.00 5.42 404 LYS A C 1
ATOM 2908 O O . LYS A 1 441 ? 30.175 88.392 79.400 1.00 4.99 404 LYS A O 1
ATOM 2914 N N . SER A 1 442 ? 31.178 86.569 78.565 1.00 5.72 405 SER A N 1
ATOM 2915 C CA . SER A 1 442 ? 32.446 86.899 79.195 1.00 6.47 405 SER A CA 1
ATOM 2916 C C . SER A 1 442 ? 32.929 88.248 78.676 1.00 7.67 405 SER A C 1
ATOM 2917 O O . SER A 1 442 ? 32.827 88.539 77.484 1.00 8.22 405 SER A O 1
ATOM 2920 N N . MET A 1 443 ? 33.431 89.081 79.575 1.00 8.14 406 MET A N 1
ATOM 2921 C CA . MET A 1 443 ? 33.906 90.382 79.156 1.00 10.22 406 MET A CA 1
ATOM 2922 C C . MET A 1 443 ? 34.854 90.940 80.180 1.00 11.85 406 MET A C 1
ATOM 2923 O O . MET A 1 443 ? 34.877 90.497 81.328 1.00 12.97 406 MET A O 1
ATOM 2928 N N . SER A 1 444 ? 35.650 91.910 79.749 1.00 13.70 407 SER A N 1
ATOM 2929 C CA . SER A 1 444 ? 36.479 92.638 80.677 1.00 15.26 407 SER A CA 1
ATOM 2930 C C . SER A 1 444 ? 35.813 93.980 80.938 1.00 15.00 407 SER A C 1
ATOM 2931 O O . SER A 1 444 ? 35.062 94.488 80.096 1.00 16.21 407 SER A O 1
ATOM 2934 N N . LEU A 1 445 ? 36.070 94.531 82.110 1.00 14.10 408 LEU A N 1
ATOM 2935 C CA . LEU A 1 445 ? 35.565 95.855 82.447 1.00 13.02 408 LEU A CA 1
ATOM 2936 C C . LEU A 1 445 ? 36.713 96.847 82.545 1.00 12.02 408 LEU A C 1
ATOM 2937 O O . LEU A 1 445 ? 37.846 96.470 82.861 1.00 10.80 408 LEU A O 1
ATOM 2942 N N . PRO A 1 446 ? 36.422 98.130 82.289 1.00 10.60 409 PRO A N 1
ATOM 2943 C CA . PRO A 1 446 ? 37.455 99.148 82.399 1.00 10.30 409 PRO A CA 1
ATOM 2944 C C . PRO A 1 446 ? 37.864 99.329 83.853 1.00 11.38 409 PRO A C 1
ATOM 2945 O O . PRO A 1 446 ? 37.011 99.332 84.752 1.00 12.03 409 PRO A O 1
ATOM 2949 N N . SER A 1 447 ? 39.161 99.475 84.078 1.00 12.25 410 SER A N 1
ATOM 2950 C CA . SER A 1 447 ? 39.689 99.662 85.415 1.00 14.39 410 SER A CA 1
ATOM 2951 C C . SER A 1 447 ? 39.236 101.015 85.960 1.00 14.29 410 SER A C 1
ATOM 2952 O O . SER A 1 447 ? 39.025 101.962 85.201 1.00 14.56 410 SER A O 1
ATOM 2955 N N . GLY A 1 448 ? 39.045 101.084 87.274 1.00 14.78 411 GLY A N 1
ATOM 2956 C CA . GLY A 1 448 ? 38.775 102.346 87.955 1.00 15.65 411 GLY A CA 1
ATOM 2957 C C . GLY A 1 448 ? 37.438 103.017 87.693 1.00 15.39 411 GLY A C 1
ATOM 2958 O O . GLY A 1 448 ? 37.316 104.242 87.816 1.00 17.14 411 GLY A O 1
ATOM 2959 N N . VAL A 1 449 ? 36.430 102.221 87.339 1.00 12.40 412 VAL A N 1
ATOM 2960 C CA . VAL A 1 449 ? 35.090 102.755 87.145 1.00 11.10 412 VAL A CA 1
ATOM 2961 C C . VAL A 1 449 ? 34.103 102.246 88.214 1.00 10.26 412 VAL A C 1
ATOM 2962 O O . VAL A 1 449 ? 33.534 103.037 88.976 1.00 11.98 412 VAL A O 1
ATOM 2966 N N . LEU A 1 450 ? 33.890 100.938 88.265 1.00 9.27 413 LEU A N 1
ATOM 2967 C CA . LEU A 1 450 ? 32.947 100.373 89.223 1.00 10.00 413 LEU A CA 1
ATOM 2968 C C . LEU A 1 450 ? 33.592 100.237 90.605 1.00 9.71 413 LEU A C 1
ATOM 2969 O O . LEU A 1 450 ? 34.793 99.941 90.716 1.00 10.19 413 LEU A O 1
ATOM 2974 N N . THR A 1 451 ? 32.795 100.451 91.652 1.00 8.75 414 THR A N 1
ATOM 2975 C CA . THR A 1 451 ? 33.263 100.353 93.035 1.00 8.91 414 THR A CA 1
ATOM 2976 C C . THR A 1 451 ? 32.227 99.585 93.858 1.00 8.04 414 THR A C 1
ATOM 2977 O O . THR A 1 451 ? 31.244 99.080 93.304 1.00 7.12 414 THR A O 1
ATOM 2981 N N . SER A 1 452 ? 32.441 99.510 95.171 1.00 8.74 415 SER A N 1
ATOM 2982 C CA . SER A 1 452 ? 31.497 98.826 96.055 1.00 9.65 415 SER A CA 1
ATOM 2983 C C . SER A 1 452 ? 30.107 99.449 96.001 1.00 8.48 415 SER A C 1
ATOM 2984 O O . SER A 1 452 ? 29.129 98.798 96.380 1.00 9.21 415 SER A O 1
ATOM 2987 N N . ALA A 1 453 ? 30.007 100.694 95.540 1.00 7.24 416 ALA A N 1
ATOM 2988 C CA . ALA A 1 453 ? 28.694 101.326 95.454 1.00 5.77 416 ALA A CA 1
ATOM 2989 C C . ALA A 1 453 ? 27.861 100.662 94.372 1.00 4.77 416 ALA A C 1
ATOM 2990 O O . ALA A 1 453 ? 26.631 100.665 94.438 1.00 5.77 416 ALA A O 1
ATOM 2992 N N . ASP A 1 454 ? 28.533 100.134 93.356 1.00 5.37 417 ASP A N 1
ATOM 2993 C CA . ASP A 1 454 ? 27.849 99.500 92.228 1.00 4.80 417 ASP A CA 1
ATOM 2994 C C . ASP A 1 454 ? 27.425 98.099 92.616 1.00 4.38 417 ASP A C 1
ATOM 2995 O O . ASP A 1 454 ? 28.061 97.094 92.240 1.00 4.70 417 ASP A O 1
ATOM 3000 N N . LYS A 1 455 ? 26.326 98.063 93.361 1.00 3.73 418 LYS A N 1
ATOM 3001 C CA . LYS A 1 455 ? 25.794 96.851 93.962 1.00 3.93 418 LYS A CA 1
ATOM 3002 C C . LYS A 1 455 ? 24.908 96.074 93.005 1.00 3.50 418 LYS A C 1
ATOM 3003 O O . LYS A 1 455 ? 24.520 94.928 93.295 1.00 2.97 418 LYS A O 1
ATOM 3009 N N . TYR A 1 456 ? 24.543 96.727 91.903 1.00 2.43 419 TYR A N 1
ATOM 3010 C CA . TYR A 1 456 ? 23.762 96.116 90.818 1.00 2.00 419 TYR A CA 1
ATOM 3011 C C . TYR A 1 456 ? 24.452 96.434 89.495 1.00 3.60 419 TYR A C 1
ATOM 3012 O O . TYR A 1 456 ? 24.756 97.593 89.212 1.00 3.51 419 TYR A O 1
ATOM 3021 N N . ARG A 1 457 ? 24.727 95.406 88.703 1.00 3.02 420 ARG A N 1
ATOM 3022 C CA . ARG A 1 457 ? 25.501 95.588 87.464 1.00 2.97 420 ARG A CA 1
ATOM 3023 C C . ARG A 1 457 ? 24.871 94.802 86.335 1.00 3.33 420 ARG A C 1
ATOM 3024 O O . ARG A 1 457 ? 24.705 93.596 86.437 1.00 3.57 420 ARG A O 1
ATOM 3032 N N . MET A 1 458 ? 24.522 95.498 85.255 1.00 3.33 421 MET A N 1
ATOM 3033 C CA . MET A 1 458 ? 23.935 94.872 84.075 1.00 3.80 421 MET A CA 1
ATOM 3034 C C . MET A 1 458 ? 24.842 95.177 82.897 1.00 3.94 421 MET A C 1
ATOM 3035 O O . MET A 1 458 ? 24.851 96.292 82.381 1.00 3.52 421 MET A O 1
ATOM 3040 N N . LEU A 1 459 ? 25.608 94.163 82.485 1.00 3.46 422 LEU A N 1
ATOM 3041 C CA . LEU A 1 459 ? 26.797 94.376 81.659 1.00 3.74 422 LEU A CA 1
ATOM 3042 C C . LEU A 1 459 ? 26.681 93.740 80.286 1.00 4.56 422 LEU A C 1
ATOM 3043 O O . LEU A 1 459 ? 26.033 92.688 80.097 1.00 4.61 422 LEU A O 1
ATOM 3048 N N . GLY A 1 460 ? 27.348 94.371 79.332 1.00 4.33 423 GLY A N 1
ATOM 3049 C CA . GLY A 1 460 ? 27.461 93.822 77.979 1.00 4.80 423 GLY A CA 1
ATOM 3050 C C . GLY A 1 460 ? 28.452 94.605 77.132 1.00 6.05 423 GLY A C 1
ATOM 3051 O O . GLY A 1 460 ? 28.919 95.660 77.532 1.00 6.07 423 GLY A O 1
ATOM 3052 N N . ASP A 1 461 ? 28.785 94.039 75.972 1.00 6.49 424 ASP A N 1
ATOM 3053 C CA . ASP A 1 461 ? 29.616 94.688 74.951 1.00 8.15 424 ASP A CA 1
ATOM 3054 C C . ASP A 1 461 ? 28.688 95.465 74.012 1.00 7.07 424 ASP A C 1
ATOM 3055 O O . ASP A 1 461 ? 27.466 95.275 74.028 1.00 6.93 424 ASP A O 1
ATOM 3060 N N . GLY A 1 462 ? 29.261 96.349 73.194 1.00 5.85 425 GLY A N 1
ATOM 3061 C CA . GLY A 1 462 ? 28.494 97.051 72.137 1.00 5.88 425 GLY A CA 1
ATOM 3062 C C . GLY A 1 462 ? 27.414 97.953 72.714 1.00 7.66 425 GLY A C 1
ATOM 3063 O O . GLY A 1 462 ? 27.612 98.584 73.766 1.00 4.87 425 GLY A O 1
ATOM 3064 N N . ALA A 1 463 ? 26.253 97.984 72.067 1.00 5.28 426 ALA A N 1
ATOM 3065 C CA . ALA A 1 463 ? 25.097 98.692 72.651 1.00 4.56 426 ALA A CA 1
ATOM 3066 C C . ALA A 1 463 ? 24.441 97.882 73.789 1.00 4.95 426 ALA A C 1
ATOM 3067 O O . ALA A 1 463 ? 24.089 96.697 73.594 1.00 4.83 426 ALA A O 1
ATOM 3069 N N . VAL A 1 464 ? 24.242 98.516 74.939 1.00 5.05 427 VAL A N 1
ATOM 3070 C CA . VAL A 1 464 ? 23.578 97.870 76.069 1.00 5.36 427 VAL A CA 1
ATOM 3071 C C . VAL A 1 464 ? 22.434 98.760 76.533 1.00 5.24 427 VAL A C 1
ATOM 3072 O O . VAL A 1 464 ? 22.655 99.906 76.910 1.00 6.80 427 VAL A O 1
ATOM 3076 N N . SER A 1 465 ? 21.218 98.229 76.483 1.00 3.88 428 SER A N 1
ATOM 3077 C CA . SER A 1 465 ? 20.017 98.954 76.877 1.00 3.67 428 SER A CA 1
ATOM 3078 C C . SER A 1 465 ? 19.229 98.171 77.925 1.00 3.47 428 SER A C 1
ATOM 3079 O O . SER A 1 465 ? 18.975 96.969 77.741 1.00 4.05 428 SER A O 1
ATOM 3082 N N . LEU A 1 466 ? 18.859 98.847 79.013 1.00 3.27 429 LEU A N 1
ATOM 3083 C CA . LEU A 1 466 ? 17.947 98.312 80.038 1.00 2.47 429 LEU A CA 1
ATOM 3084 C C . LEU A 1 466 ? 16.575 98.901 79.740 1.00 2.78 429 LEU A C 1
ATOM 3085 O O . LEU A 1 466 ? 16.366 100.114 79.882 1.00 3.88 429 LEU A O 1
ATOM 3090 N N . ALA A 1 467 ? 15.651 98.046 79.303 1.00 3.09 430 ALA A N 1
ATOM 3091 C CA . ALA A 1 467 ? 14.306 98.487 78.944 1.00 2.88 430 ALA A CA 1
ATOM 3092 C C . ALA A 1 467 ? 13.368 98.264 80.119 1.00 3.39 430 ALA A C 1
ATOM 3093 O O . ALA A 1 467 ? 13.344 97.168 80.686 1.00 4.10 430 ALA A O 1
ATOM 3095 N N . VAL A 1 468 ? 12.619 99.294 80.506 1.00 3.29 431 VAL A N 1
ATOM 3096 C CA . VAL A 1 468 ? 11.673 99.190 81.624 1.00 3.64 431 VAL A CA 1
ATOM 3097 C C . VAL A 1 468 ? 10.303 99.614 81.142 1.00 4.24 431 VAL A C 1
ATOM 3098 O O . VAL A 1 468 ? 10.157 100.716 80.600 1.00 3.96 431 VAL A O 1
ATOM 3102 N N . GLY A 1 469 ? 9.302 98.746 81.315 1.00 3.90 432 GLY A N 1
ATOM 3103 C CA . GLY A 1 469 ? 7.931 99.156 81.014 1.00 5.58 432 GLY A CA 1
ATOM 3104 C C . GLY A 1 469 ? 7.105 98.136 80.267 1.00 5.07 432 GLY A C 1
ATOM 3105 O O . GLY A 1 469 ? 7.153 96.939 80.567 1.00 4.52 432 GLY A O 1
ATOM 3106 N N . GLY A 1 470 ? 6.321 98.624 79.307 1.00 4.77 433 GLY A N 1
ATOM 3107 C CA . GLY A 1 470 ? 5.413 97.759 78.550 1.00 4.58 433 GLY A CA 1
ATOM 3108 C C . GLY A 1 470 ? 3.960 97.984 78.937 1.00 5.60 433 GLY A C 1
ATOM 3109 O O . GLY A 1 470 ? 3.049 97.298 78.432 1.00 6.66 433 GLY A O 1
ATOM 3110 N N . GLY A 1 471 ? 3.741 98.939 79.838 1.00 5.18 434 GLY A N 1
ATOM 3111 C CA . GLY A 1 471 ? 2.390 99.280 80.298 1.00 5.04 434 GLY A CA 1
ATOM 3112 C C . GLY A 1 471 ? 1.951 100.688 79.924 1.00 5.67 434 GLY A C 1
ATOM 3113 O O . GLY A 1 471 ? 2.062 101.102 78.772 1.00 6.06 434 GLY A O 1
ATOM 3114 N N . THR A 1 472 ? 1.451 101.427 80.915 1.00 5.34 435 THR A N 1
ATOM 3115 C CA . THR A 1 472 ? 0.897 102.757 80.674 1.00 6.28 435 THR A CA 1
ATOM 3116 C C . THR A 1 472 ? 1.784 103.885 81.182 1.00 6.56 435 THR A C 1
ATOM 3117 O O . THR A 1 472 ? 1.690 105.004 80.696 1.00 7.33 435 THR A O 1
ATOM 3121 N N . SER A 1 473 ? 2.630 103.595 82.168 1.00 5.71 436 SER A N 1
ATOM 3122 C CA . SER A 1 473 ? 3.669 104.545 82.599 1.00 5.71 436 SER A CA 1
ATOM 3123 C C . SER A 1 473 ? 4.902 103.765 83.051 1.00 5.09 436 SER A C 1
ATOM 3124 O O . SER A 1 473 ? 4.778 102.626 83.510 1.00 5.02 436 SER A O 1
ATOM 3127 N N . SER A 1 474 ? 6.085 104.353 82.895 1.00 4.40 437 SER A N 1
ATOM 3128 C CA . SER A 1 474 ? 7.332 103.644 83.206 1.00 4.78 437 SER A CA 1
ATOM 3129 C C . SER A 1 474 ? 8.327 104.595 83.846 1.00 4.41 437 SER A C 1
ATOM 3130 O O . SER A 1 474 ? 8.456 105.728 83.414 1.00 5.67 437 SER A O 1
ATOM 3133 N N . GLN A 1 475 ? 9.051 104.139 84.863 1.00 4.32 438 GLN A N 1
ATOM 3134 C CA . GLN A 1 475 ? 10.009 105.043 85.499 1.00 3.65 438 GLN A CA 1
ATOM 3135 C C . GLN A 1 475 ? 11.128 104.317 86.229 1.00 4.13 438 GLN A C 1
ATOM 3136 O O . GLN A 1 475 ? 11.026 103.115 86.531 1.00 3.82 438 GLN A O 1
ATOM 3142 N N . VAL A 1 476 ? 12.201 105.073 86.489 1.00 3.40 439 VAL A N 1
ATOM 3143 C CA . VAL A 1 476 ? 13.190 104.734 87.509 1.00 3.37 439 VAL A CA 1
ATOM 3144 C C . VAL A 1 476 ? 12.940 105.639 88.712 1.00 4.60 439 VAL A C 1
ATOM 3145 O O . VAL A 1 476 ? 12.832 106.869 88.556 1.00 4.90 439 VAL A O 1
ATOM 3149 N N . ARG A 1 477 ? 12.760 105.031 89.887 1.00 3.33 440 ARG A N 1
ATOM 3150 C CA . ARG A 1 477 ? 12.619 105.793 91.137 1.00 3.82 440 ARG A CA 1
ATOM 3151 C C . ARG A 1 477 ? 13.888 105.666 91.955 1.00 4.63 440 ARG A C 1
ATOM 3152 O O . ARG A 1 477 ? 14.230 104.573 92.400 1.00 4.69 440 ARG A O 1
ATOM 3160 N N . LEU A 1 478 ? 14.601 106.775 92.123 1.00 4.50 441 LEU A N 1
ATOM 3161 C CA . LEU A 1 478 ? 15.753 106.809 93.006 1.00 4.09 441 LEU A CA 1
ATOM 3162 C C . LEU A 1 478 ? 15.250 107.234 94.382 1.00 3.86 441 LEU A C 1
ATOM 3163 O O . LEU A 1 478 ? 14.489 108.203 94.489 1.00 4.56 441 LEU A O 1
ATOM 3168 N N . PHE A 1 479 ? 15.635 106.519 95.440 1.00 3.83 442 PHE A N 1
ATOM 3169 C CA . PHE A 1 479 ? 15.151 106.908 96.761 1.00 4.25 442 PHE A CA 1
ATOM 3170 C C . PHE A 1 479 ? 16.162 106.562 97.854 1.00 4.63 442 PHE A C 1
ATOM 3171 O O . PHE A 1 479 ? 17.069 105.729 97.659 1.00 5.29 442 PHE A O 1
ATOM 3179 N N . THR A 1 480 ? 16.001 107.220 99.005 1.00 5.60 443 THR A N 1
ATOM 3180 C CA . THR A 1 480 ? 16.927 107.064 100.130 1.00 5.56 443 THR A CA 1
ATOM 3181 C C . THR A 1 480 ? 16.175 106.696 101.413 1.00 6.58 443 THR A C 1
ATOM 3182 O O . THR A 1 480 ? 14.940 106.745 101.440 1.00 6.51 443 THR A O 1
ATOM 3186 N N . SER A 1 481 ? 16.920 106.342 102.462 1.00 6.42 444 SER A N 1
ATOM 3187 C CA . SER A 1 481 ? 16.339 105.809 103.703 1.00 7.88 444 SER A CA 1
ATOM 3188 C C . SER A 1 481 ? 15.478 106.844 104.428 1.00 8.09 444 SER A C 1
ATOM 3189 O O . SER A 1 481 ? 14.579 106.484 105.198 1.00 9.65 444 SER A O 1
ATOM 3192 N N . ASP A 1 482 ? 15.766 108.122 104.204 1.00 7.82 445 ASP A N 1
ATOM 3193 C CA . ASP A 1 482 ? 14.944 109.188 104.800 1.00 8.70 445 ASP A CA 1
ATOM 3194 C C . ASP A 1 482 ? 13.591 109.423 104.101 1.00 9.36 445 ASP A C 1
ATOM 3195 O O . ASP A 1 482 ? 12.831 110.323 104.497 1.00 10.91 445 ASP A O 1
ATOM 3200 N N . GLY A 1 483 ? 13.294 108.632 103.066 1.00 8.22 446 GLY A N 1
ATOM 3201 C CA . GLY A 1 483 ? 12.025 108.752 102.339 1.00 8.21 446 GLY A CA 1
ATOM 3202 C C . GLY A 1 483 ? 12.050 109.648 101.105 1.00 8.00 446 GLY A C 1
ATOM 3203 O O . GLY A 1 483 ? 11.068 109.723 100.376 1.00 8.99 446 GLY A O 1
ATOM 3204 N N . THR A 1 484 ? 13.163 110.333 100.873 1.00 7.17 447 THR A N 1
ATOM 3205 C CA . THR A 1 484 ? 13.273 111.169 99.673 1.00 6.42 447 THR A CA 1
ATOM 3206 C C . THR A 1 484 ? 13.188 110.288 98.420 1.00 7.19 447 THR A C 1
ATOM 3207 O O . THR A 1 484 ? 13.885 109.279 98.326 1.00 6.63 447 THR A O 1
ATOM 3211 N N . SER A 1 485 ? 12.340 110.684 97.470 1.00 6.56 448 SER A N 1
ATOM 3212 C CA . SER A 1 485 ? 12.094 109.935 96.237 1.00 6.51 448 SER A CA 1
ATOM 3213 C C . SER A 1 485 ? 12.124 110.913 95.057 1.00 6.21 448 SER A C 1
ATOM 3214 O O . SER A 1 485 ? 11.505 111.991 95.127 1.00 6.16 448 SER A O 1
ATOM 3217 N N . ARG A 1 486 ? 12.835 110.552 93.985 1.00 4.48 449 ARG A N 1
ATOM 3218 C CA . ARG A 1 486 ? 12.856 111.369 92.770 1.00 4.52 449 ARG A CA 1
ATOM 3219 C C . ARG A 1 486 ? 12.786 110.427 91.587 1.00 4.08 449 ARG A C 1
ATOM 3220 O O . ARG A 1 486 ? 13.450 109.394 91.603 1.00 4.88 449 ARG A O 1
ATOM 3228 N N . THR A 1 487 ? 12.009 110.778 90.564 1.00 4.11 450 THR A N 1
ATOM 3229 C CA . THR A 1 487 ? 11.827 109.861 89.435 1.00 5.24 450 THR A CA 1
ATOM 3230 C C . THR A 1 487 ? 12.286 110.420 88.088 1.00 4.63 450 THR A C 1
ATOM 3231 O O . THR A 1 487 ? 12.260 111.637 87.865 1.00 5.42 450 THR A O 1
ATOM 3235 N N . VAL A 1 488 ? 12.728 109.513 87.214 1.00 4.20 451 VAL A N 1
ATOM 3236 C CA . VAL A 1 488 ? 12.843 109.785 85.789 1.00 4.33 451 VAL A CA 1
ATOM 3237 C C . VAL A 1 488 ? 11.747 108.905 85.185 1.00 4.36 451 VAL A C 1
ATOM 3238 O O . VAL A 1 488 ? 11.831 107.671 85.234 1.00 4.58 451 VAL A O 1
ATOM 3242 N N . SER A 1 489 ? 10.691 109.543 84.688 1.00 4.07 452 SER A N 1
ATOM 3243 C CA . SER A 1 489 ? 9.502 108.807 84.278 1.00 4.20 452 SER A CA 1
ATOM 3244 C C . SER A 1 489 ? 9.081 109.113 82.851 1.00 5.17 452 SER A C 1
ATOM 3245 O O . SER A 1 489 ? 9.454 110.145 82.292 1.00 5.39 452 SER A O 1
ATOM 3248 N N . LEU A 1 490 ? 8.312 108.186 82.279 1.00 3.66 453 LEU A N 1
ATOM 3249 C CA . LEU A 1 490 ? 7.619 108.389 81.012 1.00 4.48 453 LEU A CA 1
ATOM 3250 C C . LEU A 1 490 ? 6.128 108.460 81.357 1.00 4.96 453 LEU A C 1
ATOM 3251 O O . LEU A 1 490 ? 5.476 107.442 81.623 1.00 5.16 453 LEU A O 1
ATOM 3256 N N . THR A 1 491 ? 5.617 109.688 81.357 1.00 6.03 454 THR A N 1
ATOM 3257 C CA . THR A 1 491 ? 4.330 110.032 81.940 1.00 7.04 454 THR A CA 1
ATOM 3258 C C . THR A 1 491 ? 3.532 110.819 80.911 1.00 7.92 454 THR A C 1
ATOM 3259 O O . THR A 1 491 ? 3.983 111.870 80.445 1.00 7.97 454 THR A O 1
ATOM 3263 N N . ASN A 1 492 ? 2.356 110.316 80.536 1.00 7.95 455 ASN A N 1
ATOM 3264 C CA . ASN A 1 492 ? 1.569 110.972 79.473 1.00 9.03 455 ASN A CA 1
ATOM 3265 C C . ASN A 1 492 ? 2.374 111.169 78.187 1.00 7.98 455 ASN A C 1
ATOM 3266 O O . ASN A 1 492 ? 2.153 112.137 77.434 1.00 8.50 455 ASN A O 1
ATOM 3271 N N . GLY A 1 493 ? 3.317 110.260 77.943 1.00 6.43 456 GLY A N 1
ATOM 3272 C CA . GLY A 1 493 ? 4.066 110.238 76.689 1.00 6.49 456 GLY A CA 1
ATOM 3273 C C . GLY A 1 493 ? 5.301 111.130 76.625 1.00 6.31 456 GLY A C 1
ATOM 3274 O O . GLY A 1 493 ? 5.912 111.249 75.564 1.00 6.40 456 GLY A O 1
ATOM 3275 N N . ASN A 1 494 ? 5.671 111.748 77.751 1.00 6.13 457 ASN A N 1
ATOM 3276 C CA . ASN A 1 494 ? 6.884 112.582 77.818 1.00 5.31 457 ASN A CA 1
ATOM 3277 C C . ASN A 1 494 ? 7.773 112.169 78.986 1.00 4.71 457 ASN A C 1
ATOM 3278 O O . ASN A 1 494 ? 7.278 111.716 80.027 1.00 5.83 457 ASN A O 1
ATOM 3283 N N . VAL A 1 495 ? 9.080 112.391 78.847 1.00 3.87 458 VAL A N 1
ATOM 3284 C CA . VAL A 1 495 ? 9.974 112.255 80.017 1.00 4.56 458 VAL A CA 1
ATOM 3285 C C . VAL A 1 495 ? 9.705 113.362 81.051 1.00 4.83 458 VAL A C 1
ATOM 3286 O O . VAL A 1 495 ? 9.556 114.537 80.682 1.00 5.08 458 VAL A O 1
ATOM 3290 N N . ARG A 1 496 ? 9.597 112.973 82.324 1.00 5.33 459 ARG A N 1
ATOM 3291 C CA . ARG A 1 496 ? 9.578 113.934 83.437 1.00 4.55 459 ARG A CA 1
ATOM 3292 C C . ARG A 1 496 ? 10.728 113.665 84.401 1.00 5.17 459 ARG A C 1
ATOM 3293 O O . ARG A 1 496 ? 10.975 112.510 84.776 1.00 5.04 459 ARG A O 1
ATOM 3301 N N . LEU A 1 497 ? 11.420 114.736 84.786 1.00 4.87 460 LEU A N 1
ATOM 3302 C CA . LEU A 1 497 ? 12.536 114.662 85.741 1.00 4.54 460 LEU A CA 1
ATOM 3303 C C . LEU A 1 497 ? 12.146 115.380 87.036 1.00 5.10 460 LEU A C 1
ATOM 3304 O O . LEU A 1 497 ? 11.873 116.580 87.025 1.00 5.62 460 LEU A O 1
ATOM 3309 N N . SER A 1 498 ? 12.111 114.653 88.153 1.00 4.09 461 SER A N 1
ATOM 3310 C CA . SER A 1 498 ? 11.691 115.249 89.433 1.00 4.62 461 SER A CA 1
ATOM 3311 C C . SER A 1 498 ? 12.649 116.321 89.917 1.00 5.29 461 SER A C 1
ATOM 3312 O O . SER A 1 498 ? 13.856 116.079 90.008 1.00 5.55 461 SER A O 1
ATOM 3315 N N . THR A 1 499 ? 12.094 117.490 90.249 1.00 5.21 462 THR A N 1
ATOM 3316 C CA . THR A 1 499 ? 12.863 118.588 90.819 1.00 6.10 462 THR A CA 1
ATOM 3317 C C . THR A 1 499 ? 12.598 118.707 92.314 1.00 6.43 462 THR A C 1
ATOM 3318 O O . THR A 1 499 ? 13.336 119.398 93.018 1.00 7.55 462 THR A O 1
ATOM 3322 N N . SER A 1 500 ? 11.535 118.070 92.791 1.00 6.69 463 SER A N 1
ATOM 3323 C CA . SER A 1 500 ? 11.198 118.092 94.220 1.00 6.94 463 SER A CA 1
ATOM 3324 C C . SER A 1 500 ? 10.260 116.918 94.501 1.00 8.72 463 SER A C 1
ATOM 3325 O O . SER A 1 500 ? 10.096 116.066 93.642 1.00 8.85 463 SER A O 1
ATOM 3328 N N . SER A 1 501 ? 9.640 116.871 95.678 1.00 9.59 464 SER A N 1
ATOM 3329 C CA . SER A 1 501 ? 8.693 115.790 95.979 1.00 10.67 464 SER A CA 1
ATOM 3330 C C . SER A 1 501 ? 7.505 115.804 95.022 1.00 11.59 464 SER A C 1
ATOM 3331 O O . SER A 1 501 ? 6.934 114.748 94.713 1.00 12.87 464 SER A O 1
ATOM 3334 N N . THR A 1 502 ? 7.147 116.995 94.537 1.00 11.32 465 THR A N 1
ATOM 3335 C CA . THR A 1 502 ? 5.986 117.151 93.656 1.00 12.63 465 THR A CA 1
ATOM 3336 C C . THR A 1 502 ? 6.280 117.821 92.303 1.00 11.41 465 THR A C 1
ATOM 3337 O O . THR A 1 502 ? 5.456 117.760 91.384 1.00 12.14 465 THR A O 1
ATOM 3341 N N . GLY A 1 503 ? 7.440 118.453 92.186 1.00 9.00 466 GLY A N 1
ATOM 3342 C CA . GLY A 1 503 ? 7.757 119.247 90.994 1.00 7.21 466 GLY A CA 1
ATOM 3343 C C . GLY A 1 503 ? 8.529 118.443 89.969 1.00 6.29 466 GLY A C 1
ATOM 3344 O O . GLY A 1 503 ? 9.109 117.408 90.295 1.00 6.18 466 GLY A O 1
ATOM 3345 N N . TYR A 1 504 ? 8.548 118.931 88.732 1.00 5.44 467 TYR A N 1
ATOM 3346 C CA . TYR A 1 504 ? 9.288 118.263 87.662 1.00 5.50 467 TYR A CA 1
ATOM 3347 C C . TYR A 1 504 ? 9.570 119.195 86.495 1.00 5.85 467 TYR A C 1
ATOM 3348 O O . TYR A 1 504 ? 8.969 120.273 86.354 1.00 5.74 467 TYR A O 1
ATOM 3357 N N . LEU A 1 505 ? 10.535 118.780 85.687 1.00 5.38 468 LEU A N 1
ATOM 3358 C CA . LEU A 1 505 ? 10.731 119.312 84.352 1.00 5.47 468 LEU A CA 1
ATOM 3359 C C . LEU A 1 505 ? 10.138 118.298 83.372 1.00 5.57 468 LEU A C 1
ATOM 3360 O O . LEU A 1 505 ? 10.438 117.092 83.450 1.00 5.56 468 LEU A O 1
ATOM 3365 N N . GLN A 1 506 ? 9.298 118.788 82.468 1.00 4.76 469 GLN A N 1
ATOM 3366 C CA . GLN A 1 506 ? 8.690 117.954 81.432 1.00 4.83 469 GLN A CA 1
ATOM 3367 C C . GLN A 1 506 ? 9.381 118.175 80.098 1.00 5.88 469 GLN A C 1
ATOM 3368 O O . GLN A 1 506 ? 9.432 119.311 79.585 1.00 5.84 469 GLN A O 1
ATOM 3374 N N . LEU A 1 507 ? 9.915 117.093 79.530 1.00 6.46 470 LEU A N 1
ATOM 3375 C CA . LEU A 1 507 ? 10.595 117.167 78.244 1.00 6.11 470 LEU A CA 1
ATOM 3376 C C . LEU A 1 507 ? 9.580 116.910 77.145 1.00 6.27 470 LEU A C 1
ATOM 3377 O O . LEU A 1 507 ? 9.446 115.791 76.651 1.00 6.39 470 LEU A O 1
ATOM 3382 N N . GLY A 1 508 ? 8.827 117.946 76.791 1.00 6.37 471 GLY A N 1
ATOM 3383 C CA . GLY A 1 508 ? 7.862 117.828 75.702 1.00 6.48 471 GLY A CA 1
ATOM 3384 C C . GLY A 1 508 ? 8.542 117.839 74.348 1.00 6.95 471 GLY A C 1
ATOM 3385 O O . GLY A 1 508 ? 9.726 118.181 74.228 1.00 6.18 471 GLY A O 1
ATOM 3386 N N . ALA A 1 509 ? 7.786 117.500 73.306 1.00 6.87 472 ALA A N 1
ATOM 3387 C CA . ALA A 1 509 ? 8.369 117.408 71.970 1.00 7.27 472 ALA A CA 1
ATOM 3388 C C . ALA A 1 509 ? 8.906 118.738 71.446 1.00 6.78 472 ALA A C 1
ATOM 3389 O O . ALA A 1 509 ? 9.864 118.759 70.676 1.00 6.95 472 ALA A O 1
ATOM 3391 N N . ASP A 1 510 ? 8.287 119.838 71.875 1.00 7.07 473 ASP A N 1
ATOM 3392 C CA . ASP A 1 510 ? 8.670 121.157 71.364 1.00 7.78 473 ASP A CA 1
ATOM 3393 C C . ASP A 1 510 ? 9.239 122.086 72.421 1.00 6.55 473 ASP A C 1
ATOM 3394 O O . ASP A 1 510 ? 9.744 123.155 72.092 1.00 6.50 473 ASP A O 1
ATOM 3399 N N . ALA A 1 511 ? 9.175 121.682 73.683 1.00 5.67 474 ALA A N 1
ATOM 3400 C CA . ALA A 1 511 ? 9.642 122.554 74.756 1.00 5.38 474 ALA A CA 1
ATOM 3401 C C . ALA A 1 511 ? 9.862 121.771 76.032 1.00 5.96 474 ALA A C 1
ATOM 3402 O O . ALA A 1 511 ? 9.132 120.810 76.319 1.00 5.83 474 ALA A O 1
ATOM 3404 N N . MET A 1 512 ? 10.866 122.188 76.796 1.00 5.37 475 MET A N 1
ATOM 3405 C CA . MET A 1 512 ? 11.016 121.718 78.168 1.00 6.00 475 MET A CA 1
ATOM 3406 C C . MET A 1 512 ? 10.299 122.712 79.061 1.00 6.75 475 MET A C 1
ATOM 3407 O O . MET A 1 512 ? 10.587 123.900 79.019 1.00 6.41 475 MET A O 1
ATOM 3412 N N . THR A 1 513 ? 9.376 122.217 79.878 1.00 5.72 476 THR A N 1
ATOM 3413 C CA . THR A 1 513 ? 8.588 123.090 80.735 1.00 5.53 476 THR A CA 1
ATOM 3414 C C . THR A 1 513 ? 8.602 122.664 82.205 1.00 5.47 476 THR A C 1
ATOM 3415 O O . THR A 1 513 ? 8.753 121.482 82.539 1.00 5.51 476 THR A O 1
ATOM 3419 N N . PRO A 1 514 ? 8.432 123.635 83.108 1.00 5.65 477 PRO A N 1
ATOM 3420 C CA . PRO A 1 514 ? 8.276 123.312 84.524 1.00 5.54 477 PRO A CA 1
ATOM 3421 C C . PRO A 1 514 ? 6.827 122.866 84.781 1.00 5.89 477 PRO A C 1
ATOM 3422 O O . PRO A 1 514 ? 5.939 123.185 83.985 1.00 7.51 477 PRO A O 1
ATOM 3426 N N . ASP A 1 515 ? 6.591 122.127 85.870 1.00 6.61 478 ASP A N 1
ATOM 3427 C CA . ASP A 1 515 ? 5.233 121.652 86.179 1.00 7.93 478 ASP A CA 1
ATOM 3428 C C . ASP A 1 515 ? 4.272 122.799 86.468 1.00 8.87 478 ASP A C 1
ATOM 3429 O O . ASP A 1 515 ? 3.054 122.685 86.240 1.00 9.32 478 ASP A O 1
ATOM 3434 N N . SER A 1 516 ? 4.811 123.891 87.000 1.00 8.45 479 SER A N 1
ATOM 3435 C CA . SER A 1 516 ? 3.976 125.042 87.341 1.00 9.85 479 SER A CA 1
ATOM 3436 C C . SER A 1 516 ? 4.647 126.324 86.879 1.00 9.64 479 SER A C 1
ATOM 3437 O O . SER A 1 516 ? 5.872 126.377 86.743 1.00 9.42 479 SER A O 1
ATOM 3440 N N . THR A 1 517 ? 3.836 127.340 86.601 1.00 8.48 480 THR A N 1
ATOM 3441 C CA . THR A 1 517 ? 4.352 128.571 85.988 1.00 8.02 480 THR A CA 1
ATOM 3442 C C . THR A 1 517 ? 4.889 129.588 86.989 1.00 7.77 480 THR A C 1
ATOM 3443 O O . THR A 1 517 ? 4.365 129.719 88.095 1.00 8.39 480 THR A O 1
ATOM 3447 N N . GLY A 1 518 ? 5.954 130.290 86.598 1.00 8.11 481 GLY A N 1
ATOM 3448 C CA . GLY A 1 518 ? 6.496 131.383 87.409 1.00 10.30 481 GLY A CA 1
ATOM 3449 C C . GLY A 1 518 ? 7.123 131.026 88.750 1.00 10.66 481 GLY A C 1
ATOM 3450 O O . GLY A 1 518 ? 7.223 131.887 89.637 1.00 12.08 481 GLY A O 1
ATOM 3451 N N . THR A 1 519 ? 7.585 129.787 88.904 1.00 10.87 482 THR A N 1
ATOM 3452 C CA . THR A 1 519 ? 8.112 129.335 90.199 1.00 10.95 482 THR A CA 1
ATOM 3453 C C . THR A 1 519 ? 9.493 128.680 90.155 1.00 10.73 482 THR A C 1
ATOM 3454 O O . THR A 1 519 ? 10.122 128.521 91.205 1.00 13.15 482 THR A O 1
ATOM 3458 N N . TYR A 1 520 ? 9.942 128.283 88.964 1.00 8.27 483 TYR A N 1
ATOM 3459 C CA . TYR A 1 520 ? 11.192 127.518 88.816 1.00 6.88 483 TYR A CA 1
ATOM 3460 C C . TYR A 1 520 ? 12.180 128.287 87.961 1.00 6.09 483 TYR A C 1
ATOM 3461 O O . TYR A 1 520 ? 11.802 128.803 86.905 1.00 5.47 483 TYR A O 1
ATOM 3470 N N . ALA A 1 521 ? 13.437 128.354 88.413 1.00 5.83 484 ALA A N 1
ATOM 3471 C CA . ALA A 1 521 ? 14.474 129.146 87.725 1.00 6.25 484 ALA A CA 1
ATOM 3472 C C . ALA A 1 521 ? 15.510 128.300 86.983 1.00 6.24 484 ALA A C 1
ATOM 3473 O O . ALA A 1 521 ? 15.776 127.162 87.372 1.00 6.30 484 ALA A O 1
ATOM 3475 N N . LEU A 1 522 ? 16.101 128.878 85.935 1.00 6.08 485 LEU A N 1
ATOM 3476 C CA . LEU A 1 522 ? 17.267 128.277 85.289 1.00 5.47 485 LEU A CA 1
ATOM 3477 C C . LEU A 1 522 ? 18.497 129.056 85.748 1.00 5.25 485 LEU A C 1
ATOM 3478 O O . LEU A 1 522 ? 18.740 130.187 85.288 1.00 5.14 485 LEU A O 1
ATOM 3483 N N . GLY A 1 523 ? 19.243 128.454 86.670 1.00 5.03 486 GLY A N 1
ATOM 3484 C CA . GLY A 1 523 ? 20.436 129.087 87.242 1.00 5.72 486 GLY A CA 1
ATOM 3485 C C . GLY A 1 523 ? 20.114 129.780 88.550 1.00 6.09 486 GLY A C 1
ATOM 3486 O O . GLY A 1 523 ? 18.944 129.973 88.875 1.00 6.70 486 GLY A O 1
ATOM 3487 N N . SER A 1 524 ? 21.150 130.140 89.306 1.00 5.75 487 SER A N 1
ATOM 3488 C CA . SER A 1 524 ? 20.959 130.885 90.553 1.00 6.48 487 SER A CA 1
ATOM 3489 C C . SER A 1 524 ? 22.052 131.951 90.653 1.00 7.06 487 SER A C 1
ATOM 3490 O O . SER A 1 524 ? 23.005 131.951 89.876 1.00 7.08 487 SER A O 1
ATOM 3493 N N . ALA A 1 525 ? 21.915 132.857 91.617 1.00 7.25 488 ALA A N 1
ATOM 3494 C CA . ALA A 1 525 ? 22.878 133.940 91.736 1.00 8.40 488 ALA A CA 1
ATOM 3495 C C . ALA A 1 525 ? 24.297 133.399 91.887 1.00 8.05 488 ALA A C 1
ATOM 3496 O O . ALA A 1 525 ? 25.245 133.949 91.308 1.00 9.31 488 ALA A O 1
ATOM 3498 N N . SER A 1 526 ? 24.429 132.297 92.635 1.00 7.26 489 SER A N 1
ATOM 3499 C CA . SER A 1 526 ? 25.734 131.714 92.924 1.00 7.60 489 SER A CA 1
ATOM 3500 C C . SER A 1 526 ? 26.179 130.659 91.925 1.00 7.05 489 SER A C 1
ATOM 3501 O O . SER A 1 526 ? 27.351 130.269 91.935 1.00 6.80 489 SER A O 1
ATOM 3504 N N . ARG A 1 527 ? 25.245 130.190 91.090 1.00 6.49 490 ARG A N 1
ATOM 3505 C CA . ARG A 1 527 ? 25.547 129.193 90.055 1.00 6.03 490 ARG A CA 1
ATOM 3506 C C . ARG A 1 527 ? 24.842 129.612 88.769 1.00 6.38 490 ARG A C 1
ATOM 3507 O O . ARG A 1 527 ? 23.734 129.150 88.464 1.00 5.44 490 ARG A O 1
ATOM 3515 N N . ALA A 1 528 ? 25.473 130.533 88.043 1.00 4.89 491 ALA A N 1
ATOM 3516 C CA . ALA A 1 528 ? 24.896 131.133 86.849 1.00 4.31 491 ALA A CA 1
ATOM 3517 C C . ALA A 1 528 ? 25.495 130.475 85.600 1.00 4.94 491 ALA A C 1
ATOM 3518 O O . ALA A 1 528 ? 26.640 129.982 85.641 1.00 4.94 491 ALA A O 1
ATOM 3520 N N . TRP A 1 529 ? 24.735 130.431 84.503 1.00 4.62 492 TRP A N 1
ATOM 3521 C CA . TRP A 1 529 ? 25.281 129.948 83.222 1.00 5.22 492 TRP A CA 1
ATOM 3522 C C . TRP A 1 529 ? 26.414 130.855 82.758 1.00 4.74 492 TRP A C 1
ATOM 3523 O O . TRP A 1 529 ? 26.510 132.003 83.180 1.00 6.23 492 TRP A O 1
ATOM 3534 N N . SER A 1 530 ? 27.270 130.353 81.867 1.00 5.15 493 SER A N 1
ATOM 3535 C CA . SER A 1 530 ? 28.248 131.238 81.248 1.00 6.28 493 SER A CA 1
ATOM 3536 C C . SER A 1 530 ? 27.521 132.151 80.262 1.00 6.68 493 SER A C 1
ATOM 3537 O O . SER A 1 530 ? 27.917 133.302 80.046 1.00 7.23 493 SER A O 1
ATOM 3540 N N . GLY A 1 531 ? 26.453 131.622 79.673 1.00 6.02 494 GLY A N 1
ATOM 3541 C CA . GLY A 1 531 ? 25.730 132.282 78.577 1.00 6.50 494 GLY A CA 1
ATOM 3542 C C . GLY A 1 531 ? 24.853 131.236 77.907 1.00 7.08 494 GLY A C 1
ATOM 3543 O O . GLY A 1 531 ? 24.617 130.168 78.466 1.00 5.89 494 GLY A O 1
ATOM 3544 N N . GLY A 1 532 ? 24.358 131.547 76.712 1.00 6.67 495 GLY A N 1
ATOM 3545 C CA . GLY A 1 532 ? 23.543 130.595 75.960 1.00 7.24 495 GLY A CA 1
ATOM 3546 C C . GLY A 1 532 ? 23.225 131.138 74.585 1.00 7.18 495 GLY A C 1
ATOM 3547 O O . GLY A 1 532 ? 23.636 132.250 74.237 1.00 8.14 495 GLY A O 1
ATOM 3548 N N . PHE A 1 533 ? 22.474 130.364 73.808 1.00 6.23 496 PHE A N 1
ATOM 3549 C CA . PHE A 1 533 ? 22.184 130.723 72.432 1.00 6.84 496 PHE A CA 1
ATOM 3550 C C . PHE A 1 533 ? 20.734 130.403 72.134 1.00 7.03 496 PHE A C 1
ATOM 3551 O O . PHE A 1 533 ? 20.276 129.284 72.377 1.00 5.96 496 PHE A O 1
ATOM 3559 N N . THR A 1 534 ? 20.016 131.394 71.615 1.00 6.76 497 THR A N 1
ATOM 3560 C CA . THR A 1 534 ? 18.585 131.248 71.336 1.00 6.69 497 THR A CA 1
ATOM 3561 C C . THR A 1 534 ? 18.269 132.010 70.056 1.00 7.11 497 THR A C 1
ATOM 3562 O O . THR A 1 534 ? 18.787 133.110 69.849 1.00 7.24 497 THR A O 1
ATOM 3566 N N . GLN A 1 535 ? 17.453 131.418 69.189 1.00 7.68 498 GLN A N 1
ATOM 3567 C CA . GLN A 1 535 ? 17.196 132.025 67.882 1.00 8.93 498 GLN A CA 1
ATOM 3568 C C . GLN A 1 535 ? 16.390 133.315 68.017 1.00 9.59 498 GLN A C 1
ATOM 3569 O O . GLN A 1 535 ? 16.636 134.297 67.305 1.00 10.16 498 GLN A O 1
ATOM 3575 N N . ALA A 1 536 ? 15.427 133.304 68.938 1.00 8.92 499 ALA A N 1
ATOM 3576 C CA . ALA A 1 536 ? 14.670 134.500 69.316 1.00 9.15 499 ALA A CA 1
ATOM 3577 C C . ALA A 1 536 ? 14.896 134.781 70.801 1.00 8.64 499 ALA A C 1
ATOM 3578 O O . ALA A 1 536 ? 14.958 133.852 71.610 1.00 9.16 499 ALA A O 1
ATOM 3580 N N . ALA A 1 537 ? 15.015 136.055 71.171 1.00 9.00 500 ALA A N 1
ATOM 3581 C CA . ALA A 1 537 ? 15.144 136.418 72.574 1.00 8.81 500 ALA A CA 1
ATOM 3582 C C . ALA A 1 537 ? 14.015 135.783 73.395 1.00 8.38 500 ALA A C 1
ATOM 3583 O O . ALA A 1 537 ? 12.884 135.659 72.922 1.00 9.41 500 ALA A O 1
ATOM 3585 N N . PHE A 1 538 ? 14.307 135.377 74.628 1.00 8.62 501 PHE A N 1
ATOM 3586 C CA . PHE A 1 538 ? 13.255 134.818 75.478 1.00 8.89 501 PHE A CA 1
ATOM 3587 C C . PHE A 1 538 ? 12.137 135.843 75.699 1.00 9.07 501 PHE A C 1
ATOM 3588 O O . PHE A 1 538 ? 12.376 137.058 75.801 1.00 9.15 501 PHE A O 1
ATOM 3596 N N . THR A 1 539 ? 10.915 135.338 75.747 1.00 8.96 502 THR A N 1
ATOM 3597 C CA . THR A 1 539 ? 9.736 136.161 75.972 1.00 9.40 502 THR A CA 1
ATOM 3598 C C . THR A 1 539 ? 9.491 136.369 77.460 1.00 9.75 502 THR A C 1
ATOM 3599 O O . THR A 1 539 ? 9.443 135.411 78.245 1.00 8.79 502 THR A O 1
ATOM 3603 N N . VAL A 1 540 ? 9.349 137.624 77.865 1.00 10.26 503 VAL A N 1
ATOM 3604 C CA . VAL A 1 540 ? 9.068 137.934 79.254 1.00 11.37 503 VAL A CA 1
ATOM 3605 C C . VAL A 1 540 ? 7.564 137.995 79.459 1.00 12.23 503 VAL A C 1
ATOM 3606 O O . VAL A 1 540 ? 6.891 138.848 78.882 1.00 13.47 503 VAL A O 1
ATOM 3610 N N . THR A 1 541 ? 7.039 137.086 80.274 1.00 13.03 504 THR A N 1
ATOM 3611 C CA . THR A 1 541 ? 5.593 136.911 80.399 1.00 14.26 504 THR A CA 1
ATOM 3612 C C . THR A 1 541 ? 4.980 137.722 81.531 1.00 16.01 504 THR A C 1
ATOM 3613 O O . THR A 1 541 ? 3.770 137.979 81.509 1.00 17.69 504 THR A O 1
ATOM 3617 N N . PRO B 1 44 ? 22.278 -3.304 104.395 1.00 17.69 7 PRO B N 1
ATOM 3618 C CA . PRO B 1 44 ? 21.100 -2.809 103.685 1.00 16.76 7 PRO B CA 1
ATOM 3619 C C . PRO B 1 44 ? 21.381 -1.470 103.018 1.00 15.38 7 PRO B C 1
ATOM 3620 O O . PRO B 1 44 ? 22.037 -0.622 103.607 1.00 15.47 7 PRO B O 1
ATOM 3624 N N . LYS B 1 45 ? 20.880 -1.297 101.798 1.00 14.45 8 LYS B N 1
ATOM 3625 C CA . LYS B 1 45 ? 21.009 -0.031 101.080 1.00 12.90 8 LYS B CA 1
ATOM 3626 C C . LYS B 1 45 ? 19.700 0.754 101.124 1.00 11.44 8 LYS B C 1
ATOM 3627 O O . LYS B 1 45 ? 18.625 0.175 101.248 1.00 11.36 8 LYS B O 1
ATOM 3633 N N . THR B 1 46 ? 19.782 2.077 101.030 1.00 9.93 9 THR B N 1
ATOM 3634 C CA . THR B 1 46 ? 18.569 2.905 101.067 1.00 8.97 9 THR B CA 1
ATOM 3635 C C . THR B 1 46 ? 17.551 2.583 99.957 1.00 10.24 9 THR B C 1
ATOM 3636 O O . THR B 1 46 ? 16.369 2.897 100.095 1.00 10.24 9 THR B O 1
ATOM 3640 N N . GLU B 1 47 ? 17.997 1.968 98.860 1.00 10.13 10 GLU B N 1
ATOM 3641 C CA . GLU B 1 47 ? 17.087 1.590 97.767 1.00 10.89 10 GLU B CA 1
ATOM 3642 C C . GLU B 1 47 ? 16.103 0.485 98.191 1.00 11.10 10 GLU B C 1
ATOM 3643 O O . GLU B 1 47 ? 15.072 0.271 97.535 1.00 12.24 10 GLU B O 1
ATOM 3649 N N . GLY B 1 48 ? 16.427 -0.220 99.274 1.00 10.29 11 GLY B N 1
ATOM 3650 C CA . GLY B 1 48 ? 15.559 -1.285 99.782 1.00 11.76 11 GLY B CA 1
ATOM 3651 C C . GLY B 1 48 ? 14.766 -0.884 101.010 1.00 12.28 11 GLY B C 1
ATOM 3652 O O . GLY B 1 48 ? 14.177 -1.736 101.688 1.00 12.50 11 GLY B O 1
ATOM 3653 N N . ILE B 1 49 ? 14.736 0.416 101.291 1.00 11.85 12 ILE B N 1
ATOM 3654 C CA . ILE B 1 49 ? 14.016 0.944 102.449 1.00 12.05 12 ILE B CA 1
ATOM 3655 C C . ILE B 1 49 ? 12.951 1.911 101.973 1.00 11.64 12 ILE B C 1
ATOM 3656 O O . ILE B 1 49 ? 13.115 2.560 100.943 1.00 11.88 12 ILE B O 1
ATOM 3661 N N . LEU B 1 50 ? 11.842 1.987 102.702 1.00 11.25 13 LEU B N 1
ATOM 3662 C CA . LEU B 1 50 ? 10.751 2.880 102.307 1.00 11.20 13 LEU B CA 1
ATOM 3663 C C . LEU B 1 50 ? 10.558 4.067 103.257 1.00 10.89 13 LEU B C 1
ATOM 3664 O O . LEU B 1 50 ? 10.589 3.901 104.473 1.00 11.25 13 LEU B O 1
ATOM 3669 N N . HIS B 1 51 ? 10.360 5.255 102.691 1.00 10.43 14 HIS B N 1
ATOM 3670 C CA . HIS B 1 51 ? 9.911 6.403 103.468 1.00 10.64 14 HIS B CA 1
ATOM 3671 C C . HIS B 1 51 ? 8.571 6.876 102.909 1.00 11.55 14 HIS B C 1
ATOM 3672 O O . HIS B 1 51 ? 8.505 7.368 101.784 1.00 11.66 14 HIS B O 1
ATOM 3679 N N . LYS B 1 52 ? 7.513 6.711 103.697 1.00 12.72 15 LYS B N 1
ATOM 3680 C CA . LYS B 1 52 ? 6.167 7.061 103.259 1.00 14.48 15 LYS B CA 1
ATOM 3681 C C . LYS B 1 52 ? 5.816 6.415 101.917 1.00 14.57 15 LYS B C 1
ATOM 3682 O O . LYS B 1 52 ? 5.247 7.064 101.027 1.00 15.36 15 LYS B O 1
ATOM 3688 N N . GLY B 1 53 ? 6.174 5.144 101.766 1.00 15.44 16 GLY B N 1
ATOM 3689 C CA . GLY B 1 53 ? 5.774 4.383 100.588 1.00 15.65 16 GLY B CA 1
ATOM 3690 C C . GLY B 1 53 ? 6.586 4.648 99.338 1.00 16.71 16 GLY B C 1
ATOM 3691 O O . GLY B 1 53 ? 6.218 4.224 98.241 1.00 17.60 16 GLY B O 1
ATOM 3692 N N . GLN B 1 54 ? 7.705 5.344 99.490 1.00 16.54 17 GLN B N 1
ATOM 3693 C CA . GLN B 1 54 ? 8.585 5.555 98.359 1.00 17.16 17 GLN B CA 1
ATOM 3694 C C . GLN B 1 54 ? 10.010 5.191 98.732 1.00 15.76 17 GLN B C 1
ATOM 3695 O O . GLN B 1 54 ? 10.360 5.156 99.908 1.00 15.07 17 GLN B O 1
ATOM 3701 N N . SER B 1 55 ? 10.815 4.903 97.717 1.00 14.18 18 SER B N 1
ATOM 3702 C CA . SER B 1 55 ? 12.212 4.545 97.911 1.00 12.76 18 SER B CA 1
ATOM 3703 C C . SER B 1 55 ? 12.928 5.607 98.746 1.00 11.69 18 SER B C 1
ATOM 3704 O O . SER B 1 55 ? 12.851 6.781 98.440 1.00 11.13 18 SER B O 1
ATOM 3707 N N . LEU B 1 56 ? 13.638 5.180 99.788 1.00 11.08 19 LEU B N 1
ATOM 3708 C CA . LEU B 1 56 ? 14.422 6.126 100.586 1.00 9.61 19 LEU B CA 1
ATOM 3709 C C . LEU B 1 56 ? 15.593 6.684 99.770 1.00 10.06 19 LEU B C 1
ATOM 3710 O O . LEU B 1 56 ? 15.962 7.856 99.933 1.00 8.54 19 LEU B O 1
ATOM 3715 N N . TYR B 1 57 ? 16.171 5.853 98.899 1.00 10.24 20 TYR B N 1
ATOM 3716 C CA . TYR B 1 57 ? 17.218 6.332 97.997 1.00 10.35 20 TYR B CA 1
ATOM 3717 C C . TYR B 1 57 ? 16.741 7.541 97.197 1.00 11.66 20 TYR B C 1
ATOM 3718 O O . TYR B 1 57 ? 17.375 8.596 97.216 1.00 10.87 20 TYR B O 1
ATOM 3727 N N . GLU B 1 58 ? 15.637 7.374 96.475 1.00 13.05 21 GLU B N 1
ATOM 3728 C CA . GLU B 1 58 ? 15.140 8.452 95.622 1.00 15.20 21 GLU B CA 1
ATOM 3729 C C . GLU B 1 58 ? 14.695 9.696 96.414 1.00 14.97 21 GLU B C 1
ATOM 3730 O O . GLU B 1 58 ? 14.951 10.816 95.980 1.00 15.45 21 GLU B O 1
ATOM 3736 N N . TYR B 1 59 ? 14.069 9.510 97.576 1.00 14.35 22 TYR B N 1
ATOM 3737 C CA . TYR B 1 59 ? 13.681 10.648 98.423 1.00 14.50 22 TYR B CA 1
ATOM 3738 C C . TYR B 1 59 ? 14.914 11.464 98.830 1.00 13.73 22 TYR B C 1
ATOM 3739 O O . TYR B 1 59 ? 14.927 12.689 98.715 1.00 13.62 22 TYR B O 1
ATOM 3748 N N . LEU B 1 60 ? 15.956 10.787 99.312 1.00 12.36 23 LEU B N 1
ATOM 3749 C CA . LEU B 1 60 ? 17.182 11.492 99.680 1.00 12.45 23 LEU B CA 1
ATOM 3750 C C . LEU B 1 60 ? 17.787 12.210 98.485 1.00 14.04 23 LEU B C 1
ATOM 3751 O O . LEU B 1 60 ? 18.145 13.382 98.570 1.00 14.50 23 LEU B O 1
ATOM 3756 N N . ASP B 1 61 ? 17.894 11.506 97.365 1.00 14.54 24 ASP B N 1
ATOM 3757 C CA . ASP B 1 61 ? 18.656 12.030 96.250 1.00 16.40 24 ASP B CA 1
ATOM 3758 C C . ASP B 1 61 ? 17.934 13.173 95.551 1.00 17.20 24 ASP B C 1
ATOM 3759 O O . ASP B 1 61 ? 18.568 14.106 95.053 1.00 18.37 24 ASP B O 1
ATOM 3764 N N . ALA B 1 62 ? 16.611 13.101 95.513 1.00 17.32 25 ALA B N 1
ATOM 3765 C CA . ALA B 1 62 ? 15.835 14.096 94.783 1.00 18.11 25 ALA B CA 1
ATOM 3766 C C . ALA B 1 62 ? 15.366 15.264 95.643 1.00 19.05 25 ALA B C 1
ATOM 3767 O O . ALA B 1 62 ? 15.363 16.407 95.177 1.00 20.57 25 ALA B O 1
ATOM 3769 N N . ARG B 1 63 ? 14.974 14.988 96.887 1.00 17.82 26 ARG B N 1
ATOM 3770 C CA . ARG B 1 63 ? 14.233 15.974 97.684 1.00 17.48 26 ARG B CA 1
ATOM 3771 C C . ARG B 1 63 ? 14.982 16.598 98.865 1.00 15.48 26 ARG B C 1
ATOM 3772 O O . ARG B 1 63 ? 14.614 17.685 99.322 1.00 14.85 26 ARG B O 1
ATOM 3780 N N . VAL B 1 64 ? 16.002 15.915 99.383 1.00 13.53 27 VAL B N 1
ATOM 3781 C CA . VAL B 1 64 ? 16.673 16.383 100.599 1.00 13.08 27 VAL B CA 1
ATOM 3782 C C . VAL B 1 64 ? 17.878 17.267 100.280 1.00 13.32 27 VAL B C 1
ATOM 3783 O O . VAL B 1 64 ? 18.790 16.844 99.573 1.00 14.86 27 VAL B O 1
ATOM 3787 N N . LEU B 1 65 ? 17.880 18.482 100.822 1.00 12.87 28 LEU B N 1
ATOM 3788 C CA . LEU B 1 65 ? 18.914 19.479 100.493 1.00 12.25 28 LEU B CA 1
ATOM 3789 C C . LEU B 1 65 ? 20.243 19.199 101.176 1.00 11.79 28 LEU B C 1
ATOM 3790 O O . LEU B 1 65 ? 20.275 18.736 102.313 1.00 11.74 28 LEU B O 1
ATOM 3795 N N . THR B 1 66 ? 21.342 19.473 100.478 1.00 11.49 29 THR B N 1
ATOM 3796 C CA . THR B 1 66 ? 22.671 19.277 101.041 1.00 11.72 29 THR B CA 1
ATOM 3797 C C . THR B 1 66 ? 23.508 20.537 100.864 1.00 11.73 29 THR B C 1
ATOM 3798 O O . THR B 1 66 ? 23.171 21.400 100.052 1.00 11.48 29 THR B O 1
ATOM 3802 N N . SER B 1 67 ? 24.598 20.624 101.618 1.00 11.69 30 SER B N 1
ATOM 3803 C CA . SER B 1 67 ? 25.466 21.808 101.601 1.00 11.24 30 SER B CA 1
ATOM 3804 C C . SER B 1 67 ? 26.307 21.935 100.322 1.00 11.80 30 SER B C 1
ATOM 3805 O O . SER B 1 67 ? 26.746 23.036 99.957 1.00 10.75 30 SER B O 1
ATOM 3808 N N . LYS B 1 68 ? 26.527 20.819 99.638 1.00 11.59 31 LYS B N 1
ATOM 3809 C CA . LYS B 1 68 ? 27.308 20.821 98.405 1.00 12.28 31 LYS B CA 1
ATOM 3810 C C . LYS B 1 68 ? 26.929 19.608 97.546 1.00 12.94 31 LYS B C 1
ATOM 3811 O O . LYS B 1 68 ? 26.385 18.625 98.066 1.00 12.75 31 LYS B O 1
ATOM 3817 N N . PRO B 1 69 ? 27.206 19.678 96.233 1.00 12.60 32 PRO B N 1
ATOM 3818 C CA . PRO B 1 69 ? 26.914 18.569 95.327 1.00 13.07 32 PRO B CA 1
ATOM 3819 C C . PRO B 1 69 ? 27.666 17.320 95.749 1.00 13.88 32 PRO B C 1
ATOM 3820 O O . PRO B 1 69 ? 28.822 17.400 96.159 1.00 13.27 32 PRO B O 1
ATOM 3824 N N . PHE B 1 70 ? 27.005 16.174 95.664 1.00 14.54 33 PHE B N 1
ATOM 3825 C CA . PHE B 1 70 ? 27.668 14.920 95.978 1.00 16.23 33 PHE B CA 1
ATOM 3826 C C . PHE B 1 70 ? 28.848 14.747 95.025 1.00 15.46 33 PHE B C 1
ATOM 3827 O O . PHE B 1 70 ? 28.720 14.946 93.816 1.00 15.23 33 PHE B O 1
ATOM 3835 N N . GLY B 1 71 ? 30.004 14.397 95.577 1.00 15.04 34 GLY B N 1
ATOM 3836 C CA . GLY B 1 71 ? 31.191 14.185 94.762 1.00 14.52 34 GLY B CA 1
ATOM 3837 C C . GLY B 1 71 ? 32.143 15.371 94.763 1.00 14.41 34 GLY B C 1
ATOM 3838 O O . GLY B 1 71 ? 33.286 15.245 94.323 1.00 13.06 34 GLY B O 1
ATOM 3839 N N . ALA B 1 72 ? 31.671 16.521 95.243 1.00 13.08 35 ALA B N 1
ATOM 3840 C CA . ALA B 1 72 ? 32.518 17.714 95.364 1.00 13.26 35 ALA B CA 1
ATOM 3841 C C . ALA B 1 72 ? 33.289 17.687 96.682 1.00 12.73 35 ALA B C 1
ATOM 3842 O O . ALA B 1 72 ? 32.708 17.453 97.739 1.00 14.06 35 ALA B O 1
ATOM 3844 N N . ALA B 1 73 ? 34.599 17.918 96.628 1.00 12.60 36 ALA B N 1
ATOM 3845 C CA . ALA B 1 73 ? 35.420 17.882 97.846 1.00 12.57 36 ALA B CA 1
ATOM 3846 C C . ALA B 1 73 ? 35.348 19.160 98.677 1.00 13.13 36 ALA B C 1
ATOM 3847 O O . ALA B 1 73 ? 35.228 19.105 99.897 1.00 14.00 36 ALA B O 1
ATOM 3849 N N . GLY B 1 74 ? 35.451 20.307 98.014 1.00 13.11 37 GLY B N 1
ATOM 3850 C CA . GLY B 1 74 ? 35.422 21.584 98.713 1.00 12.96 37 GLY B CA 1
ATOM 3851 C C . GLY B 1 74 ? 36.605 21.805 99.644 1.00 13.31 37 GLY B C 1
ATOM 3852 O O . GLY B 1 74 ? 36.468 22.472 100.673 1.00 13.30 37 GLY B O 1
ATOM 3853 N N . ASP B 1 75 ? 37.767 21.251 99.283 1.00 12.30 38 ASP B N 1
ATOM 3854 C CA . ASP B 1 75 ? 38.970 21.290 100.129 1.00 12.48 38 ASP B CA 1
ATOM 3855 C C . ASP B 1 75 ? 40.053 22.229 99.585 1.00 12.32 38 ASP B C 1
ATOM 3856 O O . ASP B 1 75 ? 41.196 22.204 100.049 1.00 12.08 38 ASP B O 1
ATOM 3861 N N . ALA B 1 76 ? 39.679 23.044 98.600 1.00 12.07 39 ALA B N 1
ATOM 3862 C CA . ALA B 1 76 ? 40.597 23.989 97.943 1.00 12.23 39 ALA B CA 1
ATOM 3863 C C . ALA B 1 76 ? 41.677 23.345 97.076 1.00 13.08 39 ALA B C 1
ATOM 3864 O O . ALA B 1 76 ? 42.449 24.055 96.445 1.00 13.28 39 ALA B O 1
ATOM 3866 N N . THR B 1 77 ? 41.747 22.018 97.043 1.00 12.83 40 THR B N 1
ATOM 3867 C CA . THR B 1 77 ? 42.854 21.358 96.339 1.00 13.60 40 THR B CA 1
ATOM 3868 C C . THR B 1 77 ? 42.407 20.331 95.296 1.00 13.31 40 THR B C 1
ATOM 3869 O O . THR B 1 77 ? 43.000 20.229 94.213 1.00 12.54 40 THR B O 1
ATOM 3873 N N . THR B 1 78 ? 41.375 19.569 95.637 1.00 12.54 41 THR B N 1
ATOM 3874 C CA . THR B 1 78 ? 40.781 18.595 94.725 1.00 12.28 41 THR B CA 1
ATOM 3875 C C . THR B 1 78 ? 40.109 19.308 93.560 1.00 12.37 41 THR B C 1
ATOM 3876 O O . THR B 1 78 ? 39.450 20.323 93.751 1.00 11.93 41 THR B O 1
ATOM 3880 N N . ASP B 1 79 ? 40.276 18.775 92.356 1.00 12.06 42 ASP B N 1
ATOM 3881 C CA . ASP B 1 79 ? 39.649 19.371 91.178 1.00 12.03 42 ASP B CA 1
ATOM 3882 C C . ASP B 1 79 ? 38.176 19.024 91.170 1.00 11.58 42 ASP B C 1
ATOM 3883 O O . ASP B 1 79 ? 37.806 17.884 90.867 1.00 12.12 42 ASP B O 1
ATOM 3888 N N . ASP B 1 80 ? 37.337 20.013 91.484 1.00 10.19 43 ASP B N 1
ATOM 3889 C CA . ASP B 1 80 ? 35.886 19.819 91.546 1.00 10.94 43 ASP B CA 1
ATOM 3890 C C . ASP B 1 80 ? 35.153 20.243 90.261 1.00 10.56 43 ASP B C 1
ATOM 3891 O O . ASP B 1 80 ? 33.912 20.272 90.222 1.00 10.98 43 ASP B O 1
ATOM 3896 N N . THR B 1 81 ? 35.903 20.564 89.210 1.00 10.89 44 THR B N 1
ATOM 3897 C CA . THR B 1 81 ? 35.291 21.069 87.972 1.00 11.23 44 THR B CA 1
ATOM 3898 C C . THR B 1 81 ? 34.163 20.200 87.415 1.00 12.34 44 THR B C 1
ATOM 3899 O O . THR B 1 81 ? 33.067 20.697 87.118 1.00 11.27 44 THR B O 1
ATOM 3903 N N . GLU B 1 82 ? 34.437 18.906 87.277 1.00 12.70 45 GLU B N 1
ATOM 3904 C CA . GLU B 1 82 ? 33.499 17.979 86.658 1.00 14.78 45 GLU B CA 1
ATOM 3905 C C . GLU B 1 82 ? 32.146 17.980 87.350 1.00 13.41 45 GLU B C 1
ATOM 3906 O O . GLU B 1 82 ? 31.093 18.125 86.722 1.00 11.91 45 GLU B O 1
ATOM 3912 N N . VAL B 1 83 ? 32.192 17.810 88.664 1.00 12.32 46 VAL B N 1
ATOM 3913 C CA . VAL B 1 83 ? 30.990 17.725 89.480 1.00 12.32 46 VAL B CA 1
ATOM 3914 C C . VAL B 1 83 ? 30.226 19.046 89.494 1.00 12.30 46 VAL B C 1
ATOM 3915 O O . VAL B 1 83 ? 29.014 19.071 89.320 1.00 12.68 46 VAL B O 1
ATOM 3919 N N . ILE B 1 84 ? 30.947 20.148 89.649 1.00 11.93 47 ILE B N 1
ATOM 3920 C CA . ILE B 1 84 ? 30.290 21.456 89.659 1.00 11.61 47 ILE B CA 1
ATOM 3921 C C . ILE B 1 84 ? 29.664 21.790 88.302 1.00 11.39 47 ILE B C 1
ATOM 3922 O O . ILE B 1 84 ? 28.532 22.273 88.235 1.00 11.15 47 ILE B O 1
ATOM 3927 N N . ALA B 1 85 ? 30.384 21.513 87.219 1.00 10.99 48 ALA B N 1
ATOM 3928 C CA . ALA B 1 85 ? 29.848 21.763 85.882 1.00 10.83 48 ALA B CA 1
ATOM 3929 C C . ALA B 1 85 ? 28.566 20.967 85.664 1.00 11.10 48 ALA B C 1
ATOM 3930 O O . ALA B 1 85 ? 27.587 21.478 85.122 1.00 11.41 48 ALA B O 1
ATOM 3932 N N . ALA B 1 86 ? 28.564 19.711 86.097 1.00 10.78 49 ALA B N 1
ATOM 3933 C CA . ALA B 1 86 ? 27.371 18.886 85.954 1.00 11.20 49 ALA B CA 1
ATOM 3934 C C . ALA B 1 86 ? 26.183 19.491 86.692 1.00 12.14 49 ALA B C 1
ATOM 3935 O O . ALA B 1 86 ? 25.071 19.553 86.161 1.00 11.88 49 ALA B O 1
ATOM 3937 N N . SER B 1 87 ? 26.435 19.957 87.911 1.00 12.06 50 SER B N 1
ATOM 3938 C CA . SER B 1 87 ? 25.386 20.541 88.735 1.00 12.88 50 SER B CA 1
ATOM 3939 C C . SER B 1 87 ? 24.825 21.803 88.090 1.00 12.94 50 SER B C 1
ATOM 3940 O O . SER B 1 87 ? 23.604 21.970 87.973 1.00 13.27 50 SER B O 1
ATOM 3943 N N . LEU B 1 88 ? 25.712 22.688 87.657 1.00 12.20 51 LEU B N 1
ATOM 3944 C CA . LEU B 1 88 ? 25.252 23.956 87.084 1.00 11.96 51 LEU B CA 1
ATOM 3945 C C . LEU B 1 88 ? 24.499 23.757 85.773 1.00 12.21 51 LEU B C 1
ATOM 3946 O O . LEU B 1 88 ? 23.687 24.604 85.388 1.00 11.28 51 LEU B O 1
ATOM 3951 N N . ASN B 1 89 ? 24.768 22.646 85.086 1.00 12.64 52 ASN B N 1
ATOM 3952 C CA . ASN B 1 89 ? 24.105 22.349 83.814 1.00 14.05 52 ASN B CA 1
ATOM 3953 C C . ASN B 1 89 ? 22.791 21.581 83.996 1.00 15.10 52 ASN B C 1
ATOM 3954 O O . ASN B 1 89 ? 22.080 21.319 83.022 1.00 15.65 52 ASN B O 1
ATOM 3959 N N . SER B 1 90 ? 22.482 21.230 85.241 1.00 15.98 53 SER B N 1
ATOM 3960 C CA . SER B 1 90 ? 21.173 20.676 85.581 1.00 18.08 53 SER B CA 1
ATOM 3961 C C . SER B 1 90 ? 20.143 21.816 85.642 1.00 19.18 53 SER B C 1
ATOM 3962 O O . SER B 1 90 ? 20.498 22.993 85.543 1.00 20.14 53 SER B O 1
ATOM 3965 N N . GLN B 1 91 ? 18.869 21.478 85.798 1.00 20.83 54 GLN B N 1
ATOM 3966 C CA . GLN B 1 91 ? 17.833 22.501 85.875 1.00 21.79 54 GLN B CA 1
ATOM 3967 C C . GLN B 1 91 ? 17.326 22.660 87.306 1.00 21.46 54 GLN B C 1
ATOM 3968 O O . GLN B 1 91 ? 16.249 23.221 87.543 1.00 22.43 54 GLN B O 1
ATOM 3974 N N . LYS B 1 92 ? 18.104 22.164 88.260 1.00 20.09 55 LYS B N 1
ATOM 3975 C CA . LYS B 1 92 ? 17.749 22.285 89.668 1.00 19.03 55 LYS B CA 1
ATOM 3976 C C . LYS B 1 92 ? 18.526 23.428 90.300 1.00 17.01 55 LYS B C 1
ATOM 3977 O O . LYS B 1 92 ? 19.575 23.825 89.792 1.00 16.93 55 LYS B O 1
ATOM 3983 N N . ALA B 1 93 ? 18.016 23.948 91.414 1.00 14.06 56 ALA B N 1
ATOM 3984 C CA . ALA B 1 93 ? 18.760 24.932 92.196 1.00 13.38 56 ALA B CA 1
ATOM 3985 C C . ALA B 1 93 ? 19.974 24.266 92.842 1.00 13.54 56 ALA B C 1
ATOM 3986 O O . ALA B 1 93 ? 19.843 23.261 93.546 1.00 14.22 56 ALA B O 1
ATOM 3988 N N . VAL B 1 94 ? 21.151 24.835 92.600 1.00 11.17 57 VAL B N 1
ATOM 3989 C CA . VAL B 1 94 ? 22.408 24.258 93.072 1.00 11.13 57 VAL B CA 1
ATOM 3990 C C . VAL B 1 94 ? 22.894 24.994 94.307 1.00 10.68 57 VAL B C 1
ATOM 3991 O O . VAL B 1 94 ? 22.881 26.225 94.344 1.00 10.51 57 VAL B O 1
ATOM 3995 N N . THR B 1 95 ? 23.316 24.239 95.319 1.00 10.17 58 THR B N 1
ATOM 3996 C CA . THR B 1 95 ? 23.918 24.812 96.517 1.00 9.84 58 THR B CA 1
ATOM 3997 C C . THR B 1 95 ? 25.375 24.390 96.586 1.00 9.72 58 THR B C 1
ATOM 3998 O O . THR B 1 95 ? 25.676 23.187 96.562 1.00 10.14 58 THR B O 1
ATOM 4002 N N . ILE B 1 96 ? 26.270 25.373 96.641 1.00 8.31 59 ILE B N 1
ATOM 4003 C CA . ILE B 1 96 ? 27.699 25.108 96.780 1.00 9.15 59 ILE B CA 1
ATOM 4004 C C . ILE B 1 96 ? 28.188 25.944 97.956 1.00 8.53 59 ILE B C 1
ATOM 4005 O O . ILE B 1 96 ? 28.423 27.143 97.828 1.00 8.47 59 ILE B O 1
ATOM 4010 N N . SER B 1 97 ? 28.285 25.316 99.120 1.00 8.67 60 SER B N 1
ATOM 4011 C CA . SER B 1 97 ? 28.561 26.044 100.348 1.00 9.07 60 SER B CA 1
ATOM 4012 C C . SER B 1 97 ? 29.511 25.285 101.263 1.00 10.31 60 SER B C 1
ATOM 4013 O O . SER B 1 97 ? 29.852 24.126 100.996 1.00 10.67 60 SER B O 1
ATOM 4016 N N . ASP B 1 98 ? 29.930 25.962 102.329 1.00 10.21 61 ASP B N 1
ATOM 4017 C CA . ASP B 1 98 ? 30.755 25.371 103.384 1.00 11.13 61 ASP B CA 1
ATOM 4018 C C . ASP B 1 98 ? 32.047 24.789 102.825 1.00 11.19 61 ASP B C 1
ATOM 4019 O O . ASP B 1 98 ? 32.436 23.660 103.152 1.00 11.89 61 ASP B O 1
ATOM 4024 N N . GLY B 1 99 ? 32.716 25.548 101.966 1.00 9.89 62 GLY B N 1
ATOM 4025 C CA . GLY B 1 99 ? 34.032 25.117 101.491 1.00 10.15 62 GLY B CA 1
ATOM 4026 C C . GLY B 1 99 ? 34.579 25.971 100.370 1.00 10.22 62 GLY B C 1
ATOM 4027 O O . GLY B 1 99 ? 33.906 26.877 99.883 1.00 8.91 62 GLY B O 1
ATOM 4028 N N . VAL B 1 100 ? 35.817 25.683 99.987 1.00 10.42 63 VAL B N 1
ATOM 4029 C CA . VAL B 1 100 ? 36.467 26.335 98.859 1.00 10.02 63 VAL B CA 1
ATOM 4030 C C . VAL B 1 100 ? 36.576 25.292 97.759 1.00 10.47 63 VAL B C 1
ATOM 4031 O O . VAL B 1 100 ? 37.178 24.225 97.961 1.00 11.24 63 VAL B O 1
ATOM 4035 N N . PHE B 1 101 ? 35.991 25.593 96.603 1.00 9.01 64 PHE B N 1
ATOM 4036 C CA . PHE B 1 101 ? 35.817 24.605 95.555 1.00 9.39 64 PHE B CA 1
ATOM 4037 C C . PHE B 1 101 ? 36.690 24.937 94.355 1.00 9.10 64 PHE B C 1
ATOM 4038 O O . PHE B 1 101 ? 36.342 25.794 93.532 1.00 9.30 64 PHE B O 1
ATOM 4046 N N . SER B 1 102 ? 37.830 24.255 94.262 1.00 9.03 65 SER B N 1
ATOM 4047 C CA . SER B 1 102 ? 38.759 24.470 93.148 1.00 9.33 65 SER B CA 1
ATOM 4048 C C . SER B 1 102 ? 38.141 23.986 91.844 1.00 9.55 65 SER B C 1
ATOM 4049 O O . SER B 1 102 ? 37.764 22.816 91.728 1.00 10.11 65 SER B O 1
ATOM 4052 N N . SER B 1 103 ? 38.017 24.884 90.866 1.00 8.88 66 SER B N 1
ATOM 4053 C CA . SER B 1 103 ? 37.365 24.526 89.608 1.00 9.95 66 SER B CA 1
ATOM 4054 C C . SER B 1 103 ? 37.875 25.354 88.433 1.00 10.36 66 SER B C 1
ATOM 4055 O O . SER B 1 103 ? 38.112 26.557 88.562 1.00 10.83 66 SER B O 1
ATOM 4058 N N . SER B 1 104 ? 38.034 24.695 87.291 1.00 9.94 67 SER B N 1
ATOM 4059 C CA . SER B 1 104 ? 38.437 25.353 86.059 1.00 10.84 67 SER B CA 1
ATOM 4060 C C . SER B 1 104 ? 37.249 26.058 85.404 1.00 10.20 67 SER B C 1
ATOM 4061 O O . SER B 1 104 ? 36.172 26.155 85.989 1.00 10.54 67 SER B O 1
ATOM 4064 N N . GLY B 1 105 ? 37.456 26.569 84.191 1.00 10.53 68 GLY B N 1
ATOM 4065 C CA . GLY B 1 105 ? 36.375 27.223 83.462 1.00 10.62 68 GLY B CA 1
ATOM 4066 C C . GLY B 1 105 ? 35.167 26.319 83.294 1.00 10.53 68 GLY B C 1
ATOM 4067 O O . GLY B 1 105 ? 35.313 25.117 83.046 1.00 10.50 68 GLY B O 1
ATOM 4068 N N . ILE B 1 106 ? 33.972 26.900 83.440 1.00 9.70 69 ILE B N 1
ATOM 4069 C CA . ILE B 1 106 ? 32.709 26.176 83.263 1.00 10.00 69 ILE B CA 1
ATOM 4070 C C . ILE B 1 106 ? 31.755 26.972 82.379 1.00 10.71 69 ILE B C 1
ATOM 4071 O O . ILE B 1 106 ? 31.646 28.186 82.541 1.00 10.72 69 ILE B O 1
ATOM 4076 N N . ASN B 1 107 ? 31.105 26.284 81.437 1.00 10.40 70 ASN B N 1
ATOM 4077 C CA . ASN B 1 107 ? 29.999 26.837 80.644 1.00 11.74 70 ASN B CA 1
ATOM 4078 C C . ASN B 1 107 ? 28.709 26.170 81.077 1.00 11.98 70 ASN B C 1
ATOM 4079 O O . ASN B 1 107 ? 28.688 24.949 81.283 1.00 11.47 70 ASN B O 1
ATOM 4084 N N . SER B 1 108 ? 27.641 26.956 81.213 1.00 11.56 71 SER B N 1
ATOM 4085 C CA . SER B 1 108 ? 26.308 26.409 81.465 1.00 11.94 71 SER B CA 1
ATOM 4086 C C . SER B 1 108 ? 25.219 27.200 80.757 1.00 12.71 71 SER B C 1
ATOM 4087 O O . SER B 1 108 ? 25.356 28.402 80.546 1.00 11.83 71 SER B O 1
ATOM 4090 N N . ASN B 1 109 ? 24.135 26.512 80.399 1.00 13.54 72 ASN B N 1
ATOM 4091 C CA . ASN B 1 109 ? 22.952 27.151 79.824 1.00 14.82 72 ASN B CA 1
ATOM 4092 C C . ASN B 1 109 ? 21.939 27.534 80.899 1.00 14.39 72 ASN B C 1
ATOM 4093 O O . ASN B 1 109 ? 20.916 28.163 80.605 1.00 14.61 72 ASN B O 1
ATOM 4098 N N . TYR B 1 110 ? 22.244 27.161 82.140 1.00 12.32 73 TYR B N 1
ATOM 4099 C CA . TYR B 1 110 ? 21.397 27.453 83.294 1.00 13.06 73 TYR B CA 1
ATOM 4100 C C . TYR B 1 110 ? 22.184 28.124 84.405 1.00 11.60 73 TYR B C 1
ATOM 4101 O O . TYR B 1 110 ? 23.341 27.786 84.641 1.00 10.43 73 TYR B O 1
ATOM 4110 N N . CYS B 1 111 ? 21.535 29.064 85.092 1.00 11.32 74 CYS B N 1
ATOM 4111 C CA . CYS B 1 111 ? 22.170 29.828 86.155 1.00 11.27 74 CYS B CA 1
ATOM 4112 C C . CYS B 1 111 ? 21.253 29.843 87.387 1.00 11.00 74 CYS B C 1
ATOM 4113 O O . CYS B 1 111 ? 20.364 30.685 87.497 1.00 10.85 74 CYS B O 1
ATOM 4116 N N . ASN B 1 112 ? 21.442 28.885 88.293 1.00 10.54 75 ASN B N 1
ATOM 4117 C CA . ASN B 1 112 ? 20.737 28.911 89.576 1.00 10.20 75 ASN B CA 1
ATOM 4118 C C . ASN B 1 112 ? 21.628 28.330 90.655 1.00 10.27 75 ASN B C 1
ATOM 4119 O O . ASN B 1 112 ? 21.654 27.117 90.862 1.00 10.59 75 ASN B O 1
ATOM 4124 N N . LEU B 1 113 ? 22.382 29.208 91.313 1.00 9.39 76 LEU B N 1
ATOM 4125 C CA . LEU B 1 113 ? 23.450 28.806 92.225 1.00 10.42 76 LEU B CA 1
ATOM 4126 C C . LEU B 1 113 ? 23.414 29.691 93.463 1.00 10.03 76 LEU B C 1
ATOM 4127 O O . LEU B 1 113 ? 23.292 30.915 93.356 1.00 10.96 76 LEU B O 1
ATOM 4132 N N . ASP B 1 114 ? 23.526 29.067 94.636 1.00 9.23 77 ASP B N 1
ATOM 4133 C CA . ASP B 1 114 ? 23.502 29.765 95.925 1.00 10.27 77 ASP B CA 1
ATOM 4134 C C . ASP B 1 114 ? 24.648 29.216 96.766 1.00 9.87 77 ASP B C 1
ATOM 4135 O O . ASP B 1 114 ? 24.833 27.993 96.863 1.00 9.88 77 ASP B O 1
ATOM 4140 N N . GLY B 1 115 ? 25.432 30.108 97.360 1.00 8.49 78 GLY B N 1
ATOM 4141 C CA . GLY B 1 115 ? 26.554 29.675 98.199 1.00 8.45 78 GLY B CA 1
ATOM 4142 C C . GLY B 1 115 ? 26.326 29.759 99.703 1.00 8.42 78 GLY B C 1
ATOM 4143 O O . GLY B 1 115 ? 27.245 29.469 100.495 1.00 7.99 78 GLY B O 1
ATOM 4144 N N . ARG B 1 116 ? 25.111 30.143 100.105 1.00 8.51 79 ARG B N 1
ATOM 4145 C CA . ARG B 1 116 ? 24.744 30.263 101.519 1.00 9.97 79 ARG B CA 1
ATOM 4146 C C . ARG B 1 116 ? 25.735 31.089 102.351 1.00 9.77 79 ARG B C 1
ATOM 4147 O O . ARG B 1 116 ? 25.850 30.907 103.564 1.00 10.77 79 ARG B O 1
ATOM 4155 N N . GLY B 1 117 ? 26.438 32.014 101.699 1.00 9.57 80 GLY B N 1
ATOM 4156 C CA . GLY B 1 117 ? 27.430 32.865 102.381 1.00 9.64 80 GLY B CA 1
ATOM 4157 C C . GLY B 1 117 ? 28.729 32.192 102.818 1.00 9.82 80 GLY B C 1
ATOM 4158 O O . GLY B 1 117 ? 29.576 32.818 103.474 1.00 10.93 80 GLY B O 1
ATOM 4159 N N . SER B 1 118 ? 28.892 30.915 102.487 1.00 9.45 81 SER B N 1
ATOM 4160 C CA . SER B 1 118 ? 30.093 30.177 102.910 1.00 9.71 81 SER B CA 1
ATOM 4161 C C . SER B 1 118 ? 30.817 29.463 101.774 1.00 9.88 81 SER B C 1
ATOM 4162 O O . SER B 1 118 ? 31.935 28.968 101.966 1.00 11.66 81 SER B O 1
ATOM 4165 N N . GLY B 1 119 ? 30.186 29.396 100.607 1.00 8.26 82 GLY B N 1
ATOM 4166 C CA . GLY B 1 119 ? 30.806 28.770 99.437 1.00 8.23 82 GLY B CA 1
ATOM 4167 C C . GLY B 1 119 ? 31.774 29.727 98.769 1.00 8.40 82 GLY B C 1
ATOM 4168 O O . GLY B 1 119 ? 31.473 30.916 98.599 1.00 8.38 82 GLY B O 1
ATOM 4169 N N . VAL B 1 120 ? 32.943 29.221 98.408 1.00 7.96 83 VAL B N 1
ATOM 4170 C CA . VAL B 1 120 ? 33.883 29.976 97.580 1.00 9.37 83 VAL B CA 1
ATOM 4171 C C . VAL B 1 120 ? 34.211 29.165 96.326 1.00 9.69 83 VAL B C 1
ATOM 4172 O O . VAL B 1 120 ? 34.658 28.017 96.429 1.00 9.00 83 VAL B O 1
ATOM 4176 N N . LEU B 1 121 ? 33.962 29.752 95.151 1.00 9.83 84 LEU B N 1
ATOM 4177 C CA . LEU B 1 121 ? 34.387 29.165 93.881 1.00 10.52 84 LEU B CA 1
ATOM 4178 C C . LEU B 1 121 ? 35.754 29.749 93.532 1.00 11.19 84 LEU B C 1
ATOM 4179 O O . LEU B 1 121 ? 35.874 30.954 93.280 1.00 10.87 84 LEU B O 1
ATOM 4184 N N . SER B 1 122 ? 36.786 28.904 93.561 1.00 9.98 85 SER B N 1
ATOM 4185 C CA . SER B 1 122 ? 38.161 29.358 93.380 1.00 11.42 85 SER B CA 1
ATOM 4186 C C . SER B 1 122 ? 38.706 28.876 92.042 1.00 10.62 85 SER B C 1
ATOM 4187 O O . SER B 1 122 ? 38.889 27.683 91.830 1.00 11.10 85 SER B O 1
ATOM 4190 N N . HIS B 1 123 ? 38.959 29.810 91.137 1.00 10.02 86 HIS B N 1
ATOM 4191 C CA . HIS B 1 123 ? 39.379 29.456 89.787 1.00 9.66 86 HIS B CA 1
ATOM 4192 C C . HIS B 1 123 ? 40.718 28.716 89.792 1.00 10.35 86 HIS B C 1
ATOM 4193 O O . HIS B 1 123 ? 41.724 29.229 90.285 1.00 10.52 86 HIS B O 1
ATOM 4200 N N . ARG B 1 124 ? 40.713 27.505 89.239 1.00 10.61 87 ARG B N 1
ATOM 4201 C CA . ARG B 1 124 ? 41.862 26.602 89.280 1.00 11.89 87 ARG B CA 1
ATOM 4202 C C . ARG B 1 124 ? 42.864 26.911 88.171 1.00 12.56 87 ARG B C 1
ATOM 4203 O O . ARG B 1 124 ? 44.043 26.566 88.271 1.00 13.09 87 ARG B O 1
ATOM 4211 N N . SER B 1 125 ? 42.376 27.540 87.110 1.00 11.72 88 SER B N 1
ATOM 4212 C CA . SER B 1 125 ? 43.210 27.919 85.975 1.00 12.92 88 SER B CA 1
ATOM 4213 C C . SER B 1 125 ? 43.844 29.268 86.244 1.00 12.98 88 SER B C 1
ATOM 4214 O O . SER B 1 125 ? 43.289 30.082 86.983 1.00 13.05 88 SER B O 1
ATOM 4217 N N . SER B 1 126 ? 44.996 29.517 85.633 1.00 12.65 89 SER B N 1
ATOM 4218 C CA . SER B 1 126 ? 45.657 30.797 85.822 1.00 12.31 89 SER B CA 1
ATOM 4219 C C . SER B 1 126 ? 45.411 31.752 84.656 1.00 12.41 89 SER B C 1
ATOM 4220 O O . SER B 1 126 ? 45.955 32.849 84.631 1.00 11.34 89 SER B O 1
ATOM 4223 N N . THR B 1 127 ? 44.584 31.328 83.706 1.00 12.66 90 THR B N 1
ATOM 4224 C CA . THR B 1 127 ? 44.199 32.173 82.579 1.00 13.77 90 THR B CA 1
ATOM 4225 C C . THR B 1 127 ? 42.765 31.893 82.125 1.00 12.96 90 THR B C 1
ATOM 4226 O O . THR B 1 127 ? 42.171 30.870 82.489 1.00 12.51 90 THR B O 1
ATOM 4230 N N . GLY B 1 128 ? 42.210 32.825 81.351 1.00 12.23 91 GLY B N 1
ATOM 4231 C CA . GLY B 1 128 ? 40.925 32.611 80.680 1.00 11.81 91 GLY B CA 1
ATOM 4232 C C . GLY B 1 128 ? 39.722 32.936 81.538 1.00 10.21 91 GLY B C 1
ATOM 4233 O O . GLY B 1 128 ? 39.859 33.226 82.738 1.00 10.04 91 GLY B O 1
ATOM 4234 N N . ASN B 1 129 ? 38.536 32.866 80.932 1.00 9.95 92 ASN B N 1
ATOM 4235 C CA . ASN B 1 129 ? 37.295 33.082 81.671 1.00 9.44 92 ASN B CA 1
ATOM 4236 C C . ASN B 1 129 ? 37.009 31.967 82.682 1.00 9.58 92 ASN B C 1
ATOM 4237 O O . ASN B 1 129 ? 37.439 30.808 82.508 1.00 10.73 92 ASN B O 1
ATOM 4242 N N . TYR B 1 130 ? 36.269 32.316 83.729 1.00 8.08 93 TYR B N 1
ATOM 4243 C CA . TYR B 1 130 ? 35.910 31.342 84.754 1.00 8.67 93 TYR B CA 1
ATOM 4244 C C . TYR B 1 130 ? 34.497 30.800 84.494 1.00 9.01 93 TYR B C 1
ATOM 4245 O O . TYR B 1 130 ? 34.327 29.798 83.795 1.00 9.19 93 TYR B O 1
ATOM 4254 N N . LEU B 1 131 ? 33.478 31.484 85.004 1.00 7.54 94 LEU B N 1
ATOM 4255 C CA . LEU B 1 131 ? 32.115 30.979 84.864 1.00 8.62 94 LEU B CA 1
ATOM 4256 C C . LEU B 1 131 ? 31.428 31.706 83.733 1.00 8.43 94 LEU B C 1
ATOM 4257 O O . LEU B 1 131 ? 31.373 32.937 83.735 1.00 8.20 94 LEU B O 1
ATOM 4262 N N . VAL B 1 132 ? 30.910 30.954 82.764 1.00 7.92 95 VAL B N 1
ATOM 4263 C CA . VAL B 1 132 ? 30.217 31.544 81.623 1.00 8.93 95 VAL B CA 1
ATOM 4264 C C . VAL B 1 132 ? 28.811 30.969 81.504 1.00 9.13 95 VAL B C 1
ATOM 4265 O O . VAL B 1 132 ? 28.642 29.761 81.328 1.00 10.41 95 VAL B O 1
ATOM 4269 N N . PHE B 1 133 ? 27.810 31.836 81.611 1.00 8.83 96 PHE B N 1
ATOM 4270 C CA . PHE B 1 133 ? 26.421 31.413 81.516 1.00 9.47 96 PHE B CA 1
ATOM 4271 C C . PHE B 1 133 ? 25.900 31.854 80.164 1.00 9.97 96 PHE B C 1
ATOM 4272 O O . PHE B 1 133 ? 25.911 33.041 79.851 1.00 10.32 96 PHE B O 1
ATOM 4280 N N . ASN B 1 134 ? 25.469 30.892 79.352 1.00 10.52 97 ASN B N 1
ATOM 4281 C CA . ASN B 1 134 ? 25.118 31.168 77.965 1.00 11.37 97 ASN B CA 1
ATOM 4282 C C . ASN B 1 134 ? 23.618 31.325 77.772 1.00 11.56 97 ASN B C 1
ATOM 4283 O O . ASN B 1 134 ? 22.855 30.363 77.906 1.00 11.16 97 ASN B O 1
ATOM 4288 N N . ASN B 1 135 ? 23.200 32.565 77.517 1.00 10.58 98 ASN B N 1
ATOM 4289 C CA . ASN B 1 135 ? 21.789 32.906 77.328 1.00 11.56 98 ASN B CA 1
ATOM 4290 C C . ASN B 1 135 ? 20.815 32.319 78.344 1.00 11.46 98 ASN B C 1
ATOM 4291 O O . ASN B 1 135 ? 19.792 31.732 77.972 1.00 12.64 98 ASN B O 1
ATOM 4296 N N . PRO B 1 136 ? 21.105 32.495 79.635 1.00 11.40 99 PRO B N 1
ATOM 4297 C CA . PRO B 1 136 ? 20.139 31.951 80.579 1.00 12.23 99 PRO B CA 1
ATOM 4298 C C . PRO B 1 136 ? 18.799 32.679 80.453 1.00 13.06 99 PRO B C 1
ATOM 4299 O O . PRO B 1 136 ? 18.769 33.900 80.323 1.00 13.13 99 PRO B O 1
ATOM 4303 N N . ARG B 1 137 ? 17.704 31.924 80.446 1.00 14.63 100 ARG B N 1
ATOM 4304 C CA . ARG B 1 137 ? 16.377 32.514 80.473 1.00 16.57 100 ARG B CA 1
ATOM 4305 C C . ARG B 1 137 ? 15.881 32.424 81.903 1.00 15.95 100 ARG B C 1
ATOM 4306 O O . ARG B 1 137 ? 15.446 31.364 82.373 1.00 16.30 100 ARG B O 1
ATOM 4314 N N . THR B 1 138 ? 15.945 33.562 82.579 1.00 14.50 101 THR B N 1
ATOM 4315 C CA . THR B 1 138 ? 15.842 33.664 84.035 1.00 13.75 101 THR B CA 1
ATOM 4316 C C . THR B 1 138 ? 17.055 33.026 84.695 1.00 13.84 101 THR B C 1
ATOM 4317 O O . THR B 1 138 ? 17.741 32.194 84.110 1.00 14.29 101 THR B O 1
ATOM 4321 N N . GLY B 1 139 ? 17.321 33.432 85.919 1.00 12.11 102 GLY B N 1
ATOM 4322 C CA . GLY B 1 139 ? 18.490 32.931 86.626 1.00 11.74 102 GLY B CA 1
ATOM 4323 C C . GLY B 1 139 ? 18.666 33.613 87.956 1.00 11.46 102 GLY B C 1
ATOM 4324 O O . GLY B 1 139 ? 18.109 34.676 88.200 1.00 10.35 102 GLY B O 1
ATOM 4325 N N . ARG B 1 140 ? 19.428 32.972 88.833 1.00 11.57 103 ARG B N 1
ATOM 4326 C CA . ARG B 1 140 ? 19.786 33.567 90.108 1.00 12.48 103 ARG B CA 1
ATOM 4327 C C . ARG B 1 140 ? 21.172 33.066 90.492 1.00 11.91 103 ARG B C 1
ATOM 4328 O O . ARG B 1 140 ? 21.446 31.869 90.445 1.00 12.41 103 ARG B O 1
ATOM 4336 N N . LEU B 1 141 ? 22.053 33.997 90.827 1.00 9.33 104 LEU B N 1
ATOM 4337 C CA . LEU B 1 141 ? 23.388 33.668 91.326 1.00 9.68 104 LEU B CA 1
ATOM 4338 C C . LEU B 1 141 ? 23.516 34.454 92.617 1.00 9.40 104 LEU B C 1
ATOM 4339 O O . LEU B 1 141 ? 23.485 35.676 92.598 1.00 8.98 104 LEU B O 1
ATOM 4344 N N . SER B 1 142 ? 23.633 33.770 93.747 1.00 8.23 105 SER B N 1
ATOM 4345 C CA . SER B 1 142 ? 23.525 34.479 95.017 1.00 7.99 105 SER B CA 1
ATOM 4346 C C . SER B 1 142 ? 24.379 33.959 96.173 1.00 7.71 105 SER B C 1
ATOM 4347 O O . SER B 1 142 ? 24.722 32.776 96.226 1.00 7.36 105 SER B O 1
ATOM 4350 N N . ASN B 1 143 ? 24.681 34.860 97.110 1.00 6.67 106 ASN B N 1
ATOM 4351 C CA . ASN B 1 143 ? 25.284 34.504 98.390 1.00 7.63 106 ASN B CA 1
ATOM 4352 C C . ASN B 1 143 ? 26.541 33.661 98.253 1.00 7.94 106 ASN B C 1
ATOM 4353 O O . ASN B 1 143 ? 26.673 32.618 98.891 1.00 7.98 106 ASN B O 1
ATOM 4358 N N . ILE B 1 144 ? 27.482 34.112 97.434 1.00 7.29 107 ILE B N 1
ATOM 4359 C CA . ILE B 1 144 ? 28.644 33.278 97.141 1.00 6.74 107 ILE B CA 1
ATOM 4360 C C . ILE B 1 144 ? 29.856 34.157 96.874 1.00 7.52 107 ILE B C 1
ATOM 4361 O O . ILE B 1 144 ? 29.704 35.340 96.561 1.00 7.21 107 ILE B O 1
ATOM 4366 N N . THR B 1 145 ? 31.051 33.594 97.018 1.00 6.99 108 THR B N 1
ATOM 4367 C CA . THR B 1 145 ? 32.280 34.309 96.675 1.00 8.20 108 THR B CA 1
ATOM 4368 C C . THR B 1 145 ? 32.931 33.676 95.447 1.00 8.60 108 THR B C 1
ATOM 4369 O O . THR B 1 145 ? 32.990 32.450 95.326 1.00 8.75 108 THR B O 1
ATOM 4373 N N . VAL B 1 146 ? 33.419 34.511 94.529 1.00 8.14 109 VAL B N 1
ATOM 4374 C CA . VAL B 1 146 ? 34.129 34.024 93.346 1.00 7.91 109 VAL B CA 1
ATOM 4375 C C . VAL B 1 146 ? 35.540 34.592 93.357 1.00 8.37 109 VAL B C 1
ATOM 4376 O O . VAL B 1 146 ? 35.716 35.806 93.407 1.00 7.97 109 VAL B O 1
ATOM 4380 N N . GLU B 1 147 ? 36.536 33.702 93.361 1.00 8.24 110 GLU B N 1
ATOM 4381 C CA . GLU B 1 147 ? 37.936 34.096 93.529 1.00 10.42 110 GLU B CA 1
ATOM 4382 C C . GLU B 1 147 ? 38.737 33.763 92.275 1.00 9.51 110 GLU B C 1
ATOM 4383 O O . GLU B 1 147 ? 38.607 32.664 91.746 1.00 9.84 110 GLU B O 1
ATOM 4389 N N . SER B 1 148 ? 39.571 34.698 91.813 1.00 9.55 111 SER B N 1
ATOM 4390 C CA . SER B 1 148 ? 40.486 34.428 90.695 1.00 9.68 111 SER B CA 1
ATOM 4391 C C . SER B 1 148 ? 41.854 33.976 91.191 1.00 9.57 111 SER B C 1
ATOM 4392 O O . SER B 1 148 ? 42.202 34.184 92.358 1.00 9.89 111 SER B O 1
ATOM 4395 N N . ASN B 1 149 ? 42.627 33.374 90.288 1.00 9.76 112 ASN B N 1
ATOM 4396 C CA . ASN B 1 149 ? 44.013 33.028 90.556 1.00 9.60 112 ASN B CA 1
ATOM 4397 C C . ASN B 1 149 ? 44.831 33.213 89.279 1.00 10.30 112 ASN B C 1
ATOM 4398 O O . ASN B 1 149 ? 45.493 32.289 88.795 1.00 10.41 112 ASN B O 1
ATOM 4403 N N . LYS B 1 150 ? 44.761 34.426 88.732 1.00 9.36 113 LYS B N 1
ATOM 4404 C CA . LYS B 1 150 ? 45.430 34.732 87.473 1.00 9.66 113 LYS B CA 1
ATOM 4405 C C . LYS B 1 150 ? 46.950 34.696 87.601 1.00 9.77 113 LYS B C 1
ATOM 4406 O O . LYS B 1 150 ? 47.502 35.050 88.642 1.00 10.58 113 LYS B O 1
ATOM 4412 N N . ALA B 1 151 ? 47.598 34.302 86.508 1.00 11.22 114 ALA B N 1
ATOM 4413 C CA . ALA B 1 151 ? 49.051 34.147 86.450 1.00 12.40 114 ALA B CA 1
ATOM 4414 C C . ALA B 1 151 ? 49.809 35.472 86.599 1.00 13.13 114 ALA B C 1
ATOM 4415 O O . ALA B 1 151 ? 50.838 35.523 87.275 1.00 14.45 114 ALA B O 1
ATOM 4417 N N . THR B 1 152 ? 49.309 36.527 85.952 1.00 12.82 115 THR B N 1
ATOM 4418 C CA . THR B 1 152 ? 50.011 37.813 85.916 1.00 12.44 115 THR B CA 1
ATOM 4419 C C . THR B 1 152 ? 49.050 38.991 86.034 1.00 13.06 115 THR B C 1
ATOM 4420 O O . THR B 1 152 ? 47.833 38.835 85.882 1.00 11.96 115 THR B O 1
ATOM 4424 N N . ASP B 1 153 ? 49.615 40.173 86.270 1.00 13.25 116 ASP B N 1
ATOM 4425 C CA . ASP B 1 153 ? 48.821 41.390 86.430 1.00 14.28 116 ASP B CA 1
ATOM 4426 C C . ASP B 1 153 ? 48.226 41.892 85.104 1.00 13.48 116 ASP B C 1
ATOM 4427 O O . ASP B 1 153 ? 47.508 42.893 85.089 1.00 12.20 116 ASP B O 1
ATOM 4432 N N . THR B 1 154 ? 48.517 41.201 84.000 1.00 12.48 117 THR B N 1
ATOM 4433 C CA . THR B 1 154 ? 47.930 41.565 82.699 1.00 13.12 117 THR B CA 1
ATOM 4434 C C . THR B 1 154 ? 47.155 40.405 82.067 1.00 12.32 117 THR B C 1
ATOM 4435 O O . THR B 1 154 ? 46.795 40.449 80.897 1.00 13.00 117 THR B O 1
ATOM 4439 N N . THR B 1 155 ? 46.917 39.360 82.848 1.00 10.36 118 THR B N 1
ATOM 4440 C CA . THR B 1 155 ? 46.172 38.199 82.372 1.00 10.00 118 THR B CA 1
ATOM 4441 C C . THR B 1 155 ? 44.719 38.554 82.087 1.00 9.54 118 THR B C 1
ATOM 4442 O O . THR B 1 155 ? 44.053 39.127 82.940 1.00 8.72 118 THR B O 1
ATOM 4446 N N . GLN B 1 156 ? 44.233 38.195 80.900 1.00 9.10 119 GLN B N 1
ATOM 4447 C CA . GLN B 1 156 ? 42.840 38.471 80.517 1.00 8.78 119 GLN B CA 1
ATOM 4448 C C . GLN B 1 156 ? 41.878 37.397 81.031 1.00 9.04 119 GLN B C 1
ATOM 4449 O O . GLN B 1 156 ? 42.176 36.190 80.965 1.00 8.61 119 GLN B O 1
ATOM 4455 N N . GLY B 1 157 ? 40.719 37.836 81.514 1.00 8.12 120 GLY B N 1
ATOM 4456 C CA . GLY B 1 157 ? 39.625 36.911 81.827 1.00 7.48 120 GLY B CA 1
ATOM 4457 C C . GLY B 1 157 ? 38.526 37.557 82.646 1.00 7.16 120 GLY B C 1
ATOM 4458 O O . GLY B 1 157 ? 38.806 38.383 83.514 1.00 6.52 120 GLY B O 1
ATOM 4459 N N . GLN B 1 158 ? 37.281 37.170 82.358 1.00 7.39 121 GLN B N 1
ATOM 4460 C CA . GLN B 1 158 ? 36.106 37.604 83.128 1.00 8.20 121 GLN B CA 1
ATOM 4461 C C . GLN B 1 158 ? 35.841 36.587 84.241 1.00 7.38 121 GLN B C 1
ATOM 4462 O O . GLN B 1 158 ? 35.970 35.376 84.017 1.00 7.62 121 GLN B O 1
ATOM 4468 N N . GLN B 1 159 ? 35.431 37.045 85.422 1.00 6.06 122 GLN B N 1
ATOM 4469 C CA . GLN B 1 159 ? 35.121 36.110 86.513 1.00 6.74 122 GLN B CA 1
ATOM 4470 C C . GLN B 1 159 ? 33.777 35.439 86.261 1.00 7.59 122 GLN B C 1
ATOM 4471 O O . GLN B 1 159 ? 33.676 34.214 86.245 1.00 7.11 122 GLN B O 1
ATOM 4477 N N . VAL B 1 160 ? 32.755 36.250 86.026 1.00 6.51 123 VAL B N 1
ATOM 4478 C CA . VAL B 1 160 ? 31.420 35.732 85.718 1.00 6.69 123 VAL B CA 1
ATOM 4479 C C . VAL B 1 160 ? 30.886 36.470 84.500 1.00 6.73 123 VAL B C 1
ATOM 4480 O O . VAL B 1 160 ? 30.869 37.705 84.478 1.00 7.48 123 VAL B O 1
ATOM 4484 N N . SER B 1 161 ? 30.459 35.711 83.496 1.00 6.97 124 SER B N 1
ATOM 4485 C CA . SER B 1 161 ? 29.920 36.266 82.253 1.00 7.40 124 SER B CA 1
ATOM 4486 C C . SER B 1 161 ? 28.474 35.834 82.081 1.00 7.92 124 SER B C 1
ATOM 4487 O O . SER B 1 161 ? 28.164 34.649 82.202 1.00 7.91 124 SER B O 1
ATOM 4490 N N . LEU B 1 162 ? 27.590 36.795 81.808 1.00 8.39 125 LEU B N 1
ATOM 4491 C CA . LEU B 1 162 ? 26.282 36.472 81.269 1.00 8.83 125 LEU B CA 1
ATOM 4492 C C . LEU B 1 162 ? 26.335 36.738 79.770 1.00 9.07 125 LEU B C 1
ATOM 4493 O O . LEU B 1 162 ? 26.185 37.885 79.321 1.00 9.49 125 LEU B O 1
ATOM 4498 N N . ALA B 1 163 ? 26.614 35.678 79.007 1.00 9.03 126 ALA B N 1
ATOM 4499 C CA . ALA B 1 163 ? 26.740 35.764 77.564 1.00 10.28 126 ALA B CA 1
ATOM 4500 C C . ALA B 1 163 ? 25.342 35.720 76.972 1.00 10.38 126 ALA B C 1
ATOM 4501 O O . ALA B 1 163 ? 24.847 34.669 76.546 1.00 9.91 126 ALA B O 1
ATOM 4503 N N . GLY B 1 164 ? 24.705 36.881 76.971 1.00 10.48 127 GLY B N 1
ATOM 4504 C CA . GLY B 1 164 ? 23.283 36.965 76.732 1.00 10.10 127 GLY B CA 1
ATOM 4505 C C . GLY B 1 164 ? 22.573 36.617 78.025 1.00 10.91 127 GLY B C 1
ATOM 4506 O O . GLY B 1 164 ? 23.137 35.967 78.914 1.00 11.50 127 GLY B O 1
ATOM 4507 N N . GLY B 1 165 ? 21.336 37.062 78.149 1.00 10.74 128 GLY B N 1
ATOM 4508 C CA . GLY B 1 165 ? 20.554 36.697 79.313 1.00 11.79 128 GLY B CA 1
ATOM 4509 C C . GLY B 1 165 ? 19.335 37.573 79.480 1.00 11.87 128 GLY B C 1
ATOM 4510 O O . GLY B 1 165 ? 19.365 38.758 79.153 1.00 11.91 128 GLY B O 1
ATOM 4511 N N . SER B 1 166 ? 18.262 36.984 79.994 1.00 10.06 129 SER B N 1
ATOM 4512 C CA . SER B 1 166 ? 17.101 37.771 80.417 1.00 10.87 129 SER B CA 1
ATOM 4513 C C . SER B 1 166 ? 16.691 37.407 81.843 1.00 9.63 129 SER B C 1
ATOM 4514 O O . SER B 1 166 ? 16.749 36.237 82.235 1.00 8.98 129 SER B O 1
ATOM 4517 N N . ASP B 1 167 ? 16.303 38.419 82.619 1.00 8.36 130 ASP B N 1
ATOM 4518 C CA . ASP B 1 167 ? 15.717 38.217 83.943 1.00 8.30 130 ASP B CA 1
ATOM 4519 C C . ASP B 1 167 ? 16.605 37.389 84.877 1.00 8.31 130 ASP B C 1
ATOM 4520 O O . ASP B 1 167 ? 16.123 36.564 85.653 1.00 9.49 130 ASP B O 1
ATOM 4525 N N . VAL B 1 168 ? 17.911 37.626 84.792 1.00 6.63 131 VAL B N 1
ATOM 4526 C CA . VAL B 1 168 ? 18.857 37.016 85.712 1.00 7.43 131 VAL B CA 1
ATOM 4527 C C . VAL B 1 168 ? 19.116 37.976 86.865 1.00 7.42 131 VAL B C 1
ATOM 4528 O O . VAL B 1 168 ? 19.351 39.166 86.640 1.00 8.04 131 VAL B O 1
ATOM 4532 N N . THR B 1 169 ? 19.100 37.449 88.087 1.00 6.19 132 THR B N 1
ATOM 4533 C CA . THR B 1 169 ? 19.411 38.227 89.272 1.00 5.78 132 THR B CA 1
ATOM 4534 C C . THR B 1 169 ? 20.704 37.708 89.866 1.00 6.59 132 THR B C 1
ATOM 4535 O O . THR B 1 169 ? 20.845 36.508 90.101 1.00 6.67 132 THR B O 1
ATOM 4539 N N . VAL B 1 170 ? 21.651 38.618 90.081 1.00 5.25 133 VAL B N 1
ATOM 4540 C CA . VAL B 1 170 ? 22.924 38.301 90.721 1.00 5.69 133 VAL B CA 1
ATOM 4541 C C . VAL B 1 170 ? 22.911 39.122 92.003 1.00 6.60 133 VAL B C 1
ATOM 4542 O O . VAL B 1 170 ? 22.837 40.359 91.945 1.00 7.38 133 VAL B O 1
ATOM 4546 N N . SER B 1 171 ? 22.942 38.455 93.161 1.00 7.24 134 SER B N 1
ATOM 4547 C CA . SER B 1 171 ? 22.746 39.165 94.419 1.00 8.00 134 SER B CA 1
ATOM 4548 C C . SER B 1 171 ? 23.655 38.680 95.543 1.00 7.27 134 SER B C 1
ATOM 4549 O O . SER B 1 171 ? 23.793 37.470 95.767 1.00 7.19 134 SER B O 1
ATOM 4552 N N . ASP B 1 172 ? 24.266 39.633 96.247 1.00 6.07 135 ASP B N 1
ATOM 4553 C CA . ASP B 1 172 ? 25.116 39.317 97.392 1.00 6.75 135 ASP B CA 1
ATOM 4554 C C . ASP B 1 172 ? 26.255 38.399 96.985 1.00 7.83 135 ASP B C 1
ATOM 4555 O O . ASP B 1 172 ? 26.473 37.340 97.574 1.00 6.85 135 ASP B O 1
ATOM 4560 N N . VAL B 1 173 ? 26.988 38.835 95.965 1.00 6.28 136 VAL B N 1
ATOM 4561 C CA . VAL B 1 173 ? 28.171 38.116 95.514 1.00 6.04 136 VAL B CA 1
ATOM 4562 C C . VAL B 1 173 ? 29.433 38.932 95.828 1.00 6.88 136 VAL B C 1
ATOM 4563 O O . VAL B 1 173 ? 29.463 40.158 95.636 1.00 6.25 136 VAL B O 1
ATOM 4567 N N . ASN B 1 174 ? 30.457 38.248 96.340 1.00 6.78 137 ASN B N 1
ATOM 4568 C CA . ASN B 1 174 ? 31.750 38.872 96.627 1.00 6.98 137 ASN B CA 1
ATOM 4569 C C . ASN B 1 174 ? 32.801 38.364 95.651 1.00 7.95 137 ASN B C 1
ATOM 4570 O O . ASN B 1 174 ? 33.000 37.165 95.525 1.00 8.67 137 ASN B O 1
ATOM 4575 N N . PHE B 1 175 ? 33.455 39.279 94.948 1.00 6.64 138 PHE B N 1
ATOM 4576 C CA . PHE B 1 175 ? 34.517 38.933 93.993 1.00 6.82 138 PHE B CA 1
ATOM 4577 C C . PHE B 1 175 ? 35.874 39.224 94.620 1.00 7.84 138 PHE B C 1
ATOM 4578 O O . PHE B 1 175 ? 36.131 40.344 95.070 1.00 8.19 138 PHE B O 1
ATOM 4586 N N . SER B 1 176 ? 36.749 38.220 94.654 1.00 8.10 139 SER B N 1
ATOM 4587 C CA . SER B 1 176 ? 38.002 38.345 95.391 1.00 9.85 139 SER B CA 1
ATOM 4588 C C . SER B 1 176 ? 39.196 38.033 94.510 1.00 9.06 139 SER B C 1
ATOM 4589 O O . SER B 1 176 ? 39.081 37.293 93.528 1.00 7.77 139 SER B O 1
ATOM 4592 N N . ASN B 1 177 ? 40.343 38.606 94.875 1.00 9.87 140 ASN B N 1
ATOM 4593 C CA . ASN B 1 177 ? 41.610 38.401 94.170 1.00 9.49 140 ASN B CA 1
ATOM 4594 C C . ASN B 1 177 ? 41.515 38.731 92.683 1.00 9.09 140 ASN B C 1
ATOM 4595 O O . ASN B 1 177 ? 42.059 38.012 91.843 1.00 9.12 140 ASN B O 1
ATOM 4600 N N . VAL B 1 178 ? 40.809 39.815 92.372 1.00 7.81 141 VAL B N 1
ATOM 4601 C CA . VAL B 1 178 ? 40.562 40.207 90.990 1.00 7.09 141 VAL B CA 1
ATOM 4602 C C . VAL B 1 178 ? 41.822 40.884 90.441 1.00 7.70 141 VAL B C 1
ATOM 4603 O O . VAL B 1 178 ? 42.398 41.756 91.102 1.00 8.26 141 VAL B O 1
ATOM 4607 N N . LYS B 1 179 ? 42.248 40.467 89.250 1.00 8.05 142 LYS B N 1
ATOM 4608 C CA . LYS B 1 179 ? 43.496 40.968 88.650 1.00 8.71 142 LYS B CA 1
ATOM 4609 C C . LYS B 1 179 ? 43.393 41.073 87.134 1.00 8.81 142 LYS B C 1
ATOM 4610 O O . LYS B 1 179 ? 42.409 40.640 86.532 1.00 7.15 142 LYS B O 1
ATOM 4616 N N . GLY B 1 180 ? 44.419 41.667 86.526 1.00 8.00 143 GLY B N 1
ATOM 4617 C CA . GLY B 1 180 ? 44.565 41.673 85.068 1.00 7.94 143 GLY B CA 1
ATOM 4618 C C . GLY B 1 180 ? 43.507 42.471 84.339 1.00 7.70 143 GLY B C 1
ATOM 4619 O O . GLY B 1 180 ? 42.948 43.417 84.900 1.00 7.94 143 GLY B O 1
ATOM 4620 N N . THR B 1 181 ? 43.246 42.092 83.094 1.00 7.22 144 THR B N 1
ATOM 4621 C CA . THR B 1 181 ? 42.250 42.756 82.259 1.00 7.90 144 THR B CA 1
ATOM 4622 C C . THR B 1 181 ? 40.968 41.926 82.211 1.00 7.94 144 THR B C 1
ATOM 4623 O O . THR B 1 181 ? 41.003 40.697 82.294 1.00 7.98 144 THR B O 1
ATOM 4627 N N . GLY B 1 182 ? 39.833 42.610 82.103 1.00 7.36 145 GLY B N 1
ATOM 4628 C CA . GLY B 1 182 ? 38.529 41.955 82.162 1.00 6.46 145 GLY B CA 1
ATOM 4629 C C . GLY B 1 182 ? 37.736 42.450 83.359 1.00 5.91 145 GLY B C 1
ATOM 4630 O O . GLY B 1 182 ? 38.131 43.414 84.020 1.00 5.62 145 GLY B O 1
ATOM 4631 N N . PHE B 1 183 ? 36.631 41.764 83.643 1.00 4.84 146 PHE B N 1
ATOM 4632 C CA . PHE B 1 183 ? 35.658 42.246 84.610 1.00 5.72 146 PHE B CA 1
ATOM 4633 C C . PHE B 1 183 ? 35.263 41.168 85.588 1.00 5.83 146 PHE B C 1
ATOM 4634 O O . PHE B 1 183 ? 35.326 39.979 85.275 1.00 6.74 146 PHE B O 1
ATOM 4642 N N . SER B 1 184 ? 34.809 41.588 86.759 1.00 5.22 147 SER B N 1
ATOM 4643 C CA . SER B 1 184 ? 34.288 40.639 87.737 1.00 4.83 147 SER B CA 1
ATOM 4644 C C . SER B 1 184 ? 32.969 40.050 87.294 1.00 6.08 147 SER B C 1
ATOM 4645 O O . SER B 1 184 ? 32.766 38.838 87.354 1.00 5.60 147 SER B O 1
ATOM 4648 N N . LEU B 1 185 ? 32.072 40.923 86.855 1.00 4.91 148 LEU B N 1
ATOM 4649 C CA . LEU B 1 185 ? 30.757 40.506 86.372 1.00 5.94 148 LEU B CA 1
ATOM 4650 C C . LEU B 1 185 ? 30.477 41.274 85.094 1.00 6.72 148 LEU B C 1
ATOM 4651 O O . LEU B 1 185 ? 30.456 42.501 85.099 1.00 6.57 148 LEU B O 1
ATOM 4656 N N . ILE B 1 186 ? 30.270 40.549 83.999 1.00 6.16 149 ILE B N 1
ATOM 4657 C CA . ILE B 1 186 ? 29.992 41.183 82.713 1.00 5.68 149 ILE B CA 1
ATOM 4658 C C . ILE B 1 186 ? 28.744 40.586 82.065 1.00 6.03 149 ILE B C 1
ATOM 4659 O O . ILE B 1 186 ? 28.592 39.374 82.035 1.00 5.64 149 ILE B O 1
ATOM 4664 N N . ALA B 1 187 ? 27.859 41.438 81.554 1.00 5.12 150 ALA B N 1
ATOM 4665 C CA . ALA B 1 187 ? 26.709 40.982 80.764 1.00 5.42 150 ALA B CA 1
ATOM 4666 C C . ALA B 1 187 ? 26.815 41.590 79.368 1.00 6.63 150 ALA B C 1
ATOM 4667 O O . ALA B 1 187 ? 27.103 42.776 79.220 1.00 7.07 150 ALA B O 1
ATOM 4669 N N . TYR B 1 188 ? 26.599 40.783 78.334 1.00 7.25 151 TYR B N 1
ATOM 4670 C CA . TYR B 1 188 ? 26.708 41.298 76.963 1.00 8.00 151 TYR B CA 1
ATOM 4671 C C . TYR B 1 188 ? 25.755 40.578 76.010 1.00 8.57 151 TYR B C 1
ATOM 4672 O O . TYR B 1 188 ? 25.228 39.534 76.349 1.00 8.05 151 TYR B O 1
ATOM 4681 N N . PRO B 1 189 ? 25.498 41.167 74.833 1.00 8.67 152 PRO B N 1
ATOM 4682 C CA . PRO B 1 189 ? 24.579 40.548 73.870 1.00 9.70 152 PRO B CA 1
ATOM 4683 C C . PRO B 1 189 ? 25.166 39.277 73.269 1.00 10.90 152 PRO B C 1
ATOM 4684 O O . PRO B 1 189 ? 26.371 39.212 73.001 1.00 10.41 152 PRO B O 1
ATOM 4688 N N . ASN B 1 190 ? 24.310 38.291 73.024 1.00 12.37 153 ASN B N 1
ATOM 4689 C CA . ASN B 1 190 ? 24.762 37.031 72.450 1.00 13.76 153 ASN B CA 1
ATOM 4690 C C . ASN B 1 190 ? 23.607 36.310 71.777 1.00 15.04 153 ASN B C 1
ATOM 4691 O O . ASN B 1 190 ? 23.363 35.140 72.075 1.00 15.36 153 ASN B O 1
ATOM 4696 N N . ASP B 1 191 ? 22.880 36.959 70.869 1.00 16.12 154 ASP B N 1
ATOM 4697 C CA . ASP B 1 191 ? 23.198 38.211 70.204 1.00 17.54 154 ASP B CA 1
ATOM 4698 C C . ASP B 1 191 ? 22.241 39.339 70.595 1.00 16.56 154 ASP B C 1
ATOM 4699 O O . ASP B 1 191 ? 22.330 40.439 70.050 1.00 17.60 154 ASP B O 1
ATOM 4704 N N . ALA B 1 192 ? 21.282 39.048 71.469 1.00 15.07 155 ALA B N 1
ATOM 4705 C CA . ALA B 1 192 ? 20.253 40.020 71.849 1.00 14.05 155 ALA B CA 1
ATOM 4706 C C . ALA B 1 192 ? 20.689 40.810 73.082 1.00 12.59 155 ALA B C 1
ATOM 4707 O O . ALA B 1 192 ? 21.404 40.289 73.926 1.00 12.99 155 ALA B O 1
ATOM 4709 N N . PRO B 1 193 ? 20.261 42.075 73.193 1.00 11.96 156 PRO B N 1
ATOM 4710 C CA . PRO B 1 193 ? 20.627 42.804 74.415 1.00 10.56 156 PRO B CA 1
ATOM 4711 C C . PRO B 1 193 ? 20.174 42.073 75.690 1.00 9.44 156 PRO B C 1
ATOM 4712 O O . PRO B 1 193 ? 19.046 41.585 75.739 1.00 10.37 156 PRO B O 1
ATOM 4716 N N . PRO B 1 194 ? 21.042 42.017 76.721 1.00 8.29 157 PRO B N 1
ATOM 4717 C CA . PRO B 1 194 ? 20.586 41.575 78.044 1.00 7.91 157 PRO B CA 1
ATOM 4718 C C . PRO B 1 194 ? 19.427 42.465 78.503 1.00 7.58 157 PRO B C 1
ATOM 4719 O O . PRO B 1 194 ? 19.430 43.668 78.251 1.00 7.40 157 PRO B O 1
ATOM 4723 N N . ASP B 1 195 ? 18.443 41.881 79.176 1.00 6.65 158 ASP B N 1
ATOM 4724 C CA . ASP B 1 195 ? 17.160 42.559 79.416 1.00 6.88 158 ASP B CA 1
ATOM 4725 C C . ASP B 1 195 ? 16.640 42.103 80.775 1.00 6.94 158 ASP B C 1
ATOM 4726 O O . ASP B 1 195 ? 16.553 40.897 81.049 1.00 7.33 158 ASP B O 1
ATOM 4731 N N . GLY B 1 196 ? 16.317 43.061 81.641 1.00 5.19 159 GLY B N 1
ATOM 4732 C CA . GLY B 1 196 ? 15.698 42.738 82.918 1.00 5.64 159 GLY B CA 1
ATOM 4733 C C . GLY B 1 196 ? 16.644 42.168 83.968 1.00 5.73 159 GLY B C 1
ATOM 4734 O O . GLY B 1 196 ? 16.205 41.478 84.893 1.00 6.44 159 GLY B O 1
ATOM 4735 N N . LEU B 1 197 ? 17.936 42.454 83.855 1.00 5.48 160 LEU B N 1
ATOM 4736 C CA . LEU B 1 197 ? 18.873 41.987 84.884 1.00 5.09 160 LEU B CA 1
ATOM 4737 C C . LEU B 1 197 ? 18.677 42.755 86.187 1.00 5.38 160 LEU B C 1
ATOM 4738 O O . LEU B 1 197 ? 18.302 43.943 86.191 1.00 5.30 160 LEU B O 1
ATOM 4743 N N . MET B 1 198 ? 18.923 42.074 87.296 1.00 5.43 161 MET B N 1
ATOM 4744 C CA . MET B 1 198 ? 18.996 42.733 88.588 1.00 5.62 161 MET B CA 1
ATOM 4745 C C . MET B 1 198 ? 20.331 42.339 89.214 1.00 6.08 161 MET B C 1
ATOM 4746 O O . MET B 1 198 ? 20.545 41.177 89.540 1.00 6.75 161 MET B O 1
ATOM 4751 N N . ILE B 1 199 ? 21.250 43.292 89.310 1.00 5.83 162 ILE B N 1
ATOM 4752 C CA . ILE B 1 199 ? 22.567 43.031 89.864 1.00 6.08 162 ILE B CA 1
ATOM 4753 C C . ILE B 1 199 ? 22.657 43.837 91.148 1.00 6.38 162 ILE B C 1
ATOM 4754 O O . ILE B 1 199 ? 22.633 45.074 91.111 1.00 6.34 162 ILE B O 1
ATOM 4759 N N . LYS B 1 200 ? 22.706 43.160 92.299 1.00 7.51 163 LYS B N 1
ATOM 4760 C CA . LYS B 1 200 ? 22.622 43.887 93.565 1.00 7.99 163 LYS B CA 1
ATOM 4761 C C . LYS B 1 200 ? 23.431 43.308 94.714 1.00 7.86 163 LYS B C 1
ATOM 4762 O O . LYS B 1 200 ? 23.506 42.087 94.882 1.00 7.77 163 LYS B O 1
ATOM 4768 N N . GLY B 1 201 ? 24.023 44.179 95.529 1.00 7.12 164 GLY B N 1
ATOM 4769 C CA . GLY B 1 201 ? 24.833 43.700 96.640 1.00 6.57 164 GLY B CA 1
ATOM 4770 C C . GLY B 1 201 ? 26.101 43.039 96.154 1.00 6.52 164 GLY B C 1
ATOM 4771 O O . GLY B 1 201 ? 26.357 41.861 96.429 1.00 6.57 164 GLY B O 1
ATOM 4772 N N . ILE B 1 202 ? 26.912 43.801 95.432 1.00 5.17 165 ILE B N 1
ATOM 4773 C CA . ILE B 1 202 ? 28.124 43.251 94.858 1.00 4.62 165 ILE B CA 1
ATOM 4774 C C . ILE B 1 202 ? 29.332 43.895 95.527 1.00 5.47 165 ILE B C 1
ATOM 4775 O O . ILE B 1 202 ? 29.391 45.120 95.631 1.00 5.66 165 ILE B O 1
ATOM 4780 N N . ARG B 1 203 ? 30.284 43.072 95.979 1.00 5.14 166 ARG B N 1
ATOM 4781 C CA . ARG B 1 203 ? 31.591 43.567 96.439 1.00 5.27 166 ARG B CA 1
ATOM 4782 C C . ARG B 1 203 ? 32.673 43.086 95.486 1.00 5.79 166 ARG B C 1
ATOM 4783 O O . ARG B 1 203 ? 32.638 41.956 95.031 1.00 5.87 166 ARG B O 1
ATOM 4791 N N . GLY B 1 204 ? 33.643 43.946 95.204 1.00 5.55 167 GLY B N 1
ATOM 4792 C CA . GLY B 1 204 ? 34.820 43.520 94.458 1.00 6.59 167 GLY B CA 1
ATOM 4793 C C . GLY B 1 204 ? 36.077 44.179 94.994 1.00 7.43 167 GLY B C 1
ATOM 4794 O O . GLY B 1 204 ? 36.062 45.339 95.391 1.00 6.52 167 GLY B O 1
ATOM 4795 N N . SER B 1 205 ? 37.166 43.422 95.019 1.00 8.08 168 SER B N 1
ATOM 4796 C CA . SER B 1 205 ? 38.459 43.955 95.432 1.00 9.62 168 SER B CA 1
ATOM 4797 C C . SER B 1 205 ? 39.513 43.587 94.398 1.00 8.76 168 SER B C 1
ATOM 4798 O O . SER B 1 205 ? 39.826 42.404 94.203 1.00 8.72 168 SER B O 1
ATOM 4801 N N . TYR B 1 206 ? 40.047 44.610 93.736 1.00 7.51 169 TYR B N 1
ATOM 4802 C CA . TYR B 1 206 ? 41.029 44.446 92.666 1.00 7.88 169 TYR B CA 1
ATOM 4803 C C . TYR B 1 206 ? 42.447 44.643 93.199 1.00 9.35 169 TYR B C 1
ATOM 4804 O O . TYR B 1 206 ? 42.673 45.412 94.134 1.00 9.54 169 TYR B O 1
ATOM 4813 N N . SER B 1 207 ? 43.410 43.924 92.637 1.00 10.55 170 SER B N 1
ATOM 4814 C CA . SER B 1 207 ? 44.793 44.206 93.015 1.00 12.32 170 SER B CA 1
ATOM 4815 C C . SER B 1 207 ? 45.660 44.367 91.777 1.00 11.71 170 SER B C 1
ATOM 4816 O O . SER B 1 207 ? 45.344 43.838 90.712 1.00 11.48 170 SER B O 1
ATOM 4819 N N . GLY B 1 208 ? 46.732 45.137 91.908 1.00 10.61 171 GLY B N 1
ATOM 4820 C CA . GLY B 1 208 ? 47.569 45.430 90.752 1.00 9.66 171 GLY B CA 1
ATOM 4821 C C . GLY B 1 208 ? 47.060 46.613 89.942 1.00 9.62 171 GLY B C 1
ATOM 4822 O O . GLY B 1 208 ? 47.203 46.644 88.721 1.00 9.03 171 GLY B O 1
ATOM 4823 N N . TYR B 1 209 ? 46.467 47.589 90.621 1.00 9.51 172 TYR B N 1
ATOM 4824 C CA . TYR B 1 209 ? 45.991 48.786 89.940 1.00 8.80 172 TYR B CA 1
ATOM 4825 C C . TYR B 1 209 ? 47.093 49.410 89.102 1.00 9.62 172 TYR B C 1
ATOM 4826 O O . TYR B 1 209 ? 48.235 49.521 89.553 1.00 9.72 172 TYR B O 1
ATOM 4835 N N . ALA B 1 210 ? 46.735 49.828 87.895 1.00 9.23 173 ALA B N 1
ATOM 4836 C CA . ALA B 1 210 ? 47.579 50.706 87.090 1.00 7.76 173 ALA B CA 1
ATOM 4837 C C . ALA B 1 210 ? 46.688 51.622 86.250 1.00 8.03 173 ALA B C 1
ATOM 4838 O O . ALA B 1 210 ? 45.629 51.206 85.765 1.00 7.44 173 ALA B O 1
ATOM 4840 N N . THR B 1 211 ? 47.136 52.862 86.069 1.00 8.05 174 THR B N 1
ATOM 4841 C CA . THR B 1 211 ? 46.361 53.842 85.324 1.00 8.05 174 THR B CA 1
ATOM 4842 C C . THR B 1 211 ? 46.013 53.299 83.940 1.00 9.05 174 THR B C 1
ATOM 4843 O O . THR B 1 211 ? 46.881 52.761 83.248 1.00 8.82 174 THR B O 1
ATOM 4847 N N . ASN B 1 212 ? 44.733 53.433 83.579 1.00 8.87 175 ASN B N 1
ATOM 4848 C CA . ASN B 1 212 ? 44.204 53.057 82.268 1.00 9.48 175 ASN B CA 1
ATOM 4849 C C . ASN B 1 212 ? 44.095 51.557 82.012 1.00 9.11 175 ASN B C 1
ATOM 4850 O O . ASN B 1 212 ? 43.696 51.156 80.919 1.00 9.13 175 ASN B O 1
ATOM 4855 N N . LYS B 1 213 ? 44.438 50.724 82.992 1.00 9.11 176 LYS B N 1
ATOM 4856 C CA . LYS B 1 213 ? 44.330 49.279 82.747 1.00 9.67 176 LYS B CA 1
ATOM 4857 C C . LYS B 1 213 ? 42.869 48.889 82.502 1.00 8.66 176 LYS B C 1
ATOM 4858 O O . LYS B 1 213 ? 41.966 49.363 83.197 1.00 7.30 176 LYS B O 1
ATOM 4864 N N . ALA B 1 214 ? 42.647 48.027 81.512 1.00 8.05 177 ALA B N 1
ATOM 4865 C CA . ALA B 1 214 ? 41.295 47.698 81.042 1.00 7.88 177 ALA B CA 1
ATOM 4866 C C . ALA B 1 214 ? 40.600 46.665 81.928 1.00 7.73 177 ALA B C 1
ATOM 4867 O O . ALA B 1 214 ? 40.474 45.500 81.550 1.00 7.25 177 ALA B O 1
ATOM 4869 N N . ALA B 1 215 ? 40.154 47.107 83.100 1.00 7.07 178 ALA B N 1
ATOM 4870 C CA . ALA B 1 215 ? 39.409 46.251 84.021 1.00 5.91 178 ALA B CA 1
ATOM 4871 C C . ALA B 1 215 ? 38.368 47.069 84.776 1.00 6.25 178 ALA B C 1
ATOM 4872 O O . ALA B 1 215 ? 38.487 48.288 84.911 1.00 6.40 178 ALA B O 1
ATOM 4874 N N . GLY B 1 216 ? 37.349 46.382 85.272 1.00 5.88 179 GLY B N 1
ATOM 4875 C CA . GLY B 1 216 ? 36.307 47.020 86.085 1.00 4.90 179 GLY B CA 1
ATOM 4876 C C . GLY B 1 216 ? 35.578 45.941 86.861 1.00 5.06 179 GLY B C 1
ATOM 4877 O O . GLY B 1 216 ? 35.852 44.744 86.678 1.00 5.69 179 GLY B O 1
ATOM 4878 N N . CYS B 1 217 ? 34.659 46.362 87.719 1.00 5.79 180 CYS B N 1
ATOM 4879 C CA . CYS B 1 217 ? 33.907 45.424 88.546 1.00 5.65 180 CYS B CA 1
ATOM 4880 C C . CYS B 1 217 ? 32.694 44.872 87.807 1.00 5.37 180 CYS B C 1
ATOM 4881 O O . CYS B 1 217 ? 32.707 43.715 87.376 1.00 6.40 180 CYS B O 1
ATOM 4884 N N . VAL B 1 218 ? 31.660 45.704 87.633 1.00 3.89 181 VAL B N 1
ATOM 4885 C CA . VAL B 1 218 ? 30.463 45.316 86.892 1.00 4.99 181 VAL B CA 1
ATOM 4886 C C . VAL B 1 218 ? 30.409 46.014 85.534 1.00 4.87 181 VAL B C 1
ATOM 4887 O O . VAL B 1 218 ? 30.572 47.235 85.474 1.00 5.30 181 VAL B O 1
ATOM 4891 N N . LEU B 1 219 ? 30.179 45.245 84.460 1.00 4.57 182 LEU B N 1
ATOM 4892 C CA . LEU B 1 219 ? 29.989 45.808 83.117 1.00 5.38 182 LEU B CA 1
ATOM 4893 C C . LEU B 1 219 ? 28.673 45.329 82.538 1.00 6.02 182 LEU B C 1
ATOM 4894 O O . LEU B 1 219 ? 28.472 44.121 82.390 1.00 6.11 182 LEU B O 1
ATOM 4899 N N . ALA B 1 220 ? 27.787 46.275 82.228 1.00 4.97 183 ALA B N 1
ATOM 4900 C CA . ALA B 1 220 ? 26.547 45.980 81.503 1.00 5.38 183 ALA B CA 1
ATOM 4901 C C . ALA B 1 220 ? 26.733 46.507 80.084 1.00 6.24 183 ALA B C 1
ATOM 4902 O O . ALA B 1 220 ? 26.625 47.715 79.843 1.00 6.03 183 ALA B O 1
ATOM 4904 N N . ASP B 1 221 ? 27.040 45.611 79.148 1.00 6.56 184 ASP B N 1
ATOM 4905 C CA . ASP B 1 221 ? 27.271 46.011 77.759 1.00 6.55 184 ASP B CA 1
ATOM 4906 C C . ASP B 1 221 ? 25.956 45.901 77.005 1.00 7.27 184 ASP B C 1
ATOM 4907 O O . ASP B 1 221 ? 25.443 44.801 76.798 1.00 7.17 184 ASP B O 1
ATOM 4912 N N . SER B 1 222 ? 25.390 47.051 76.644 1.00 6.80 185 SER B N 1
ATOM 4913 C CA . SER B 1 222 ? 24.214 47.095 75.784 1.00 7.28 185 SER B CA 1
ATOM 4914 C C . SER B 1 222 ? 22.950 46.462 76.396 1.00 6.93 185 SER B C 1
ATOM 4915 O O . SER B 1 222 ? 22.054 45.998 75.680 1.00 8.06 185 SER B O 1
ATOM 4918 N N . SER B 1 223 ? 22.859 46.492 77.717 1.00 6.03 186 SER B N 1
ATOM 4919 C CA . SER B 1 223 ? 21.674 45.977 78.406 1.00 6.10 186 SER B CA 1
ATOM 4920 C C . SER B 1 223 ? 20.570 47.003 78.348 1.00 6.19 186 SER B C 1
ATOM 4921 O O . SER B 1 223 ? 20.814 48.206 78.184 1.00 7.20 186 SER B O 1
ATOM 4924 N N . VAL B 1 224 ? 19.345 46.511 78.483 1.00 5.32 187 VAL B N 1
ATOM 4925 C CA . VAL B 1 224 ? 18.187 47.388 78.620 1.00 5.04 187 VAL B CA 1
ATOM 4926 C C . VAL B 1 224 ? 17.367 46.964 79.831 1.00 5.20 187 VAL B C 1
ATOM 4927 O O . VAL B 1 224 ? 17.427 45.802 80.263 1.00 4.71 187 VAL B O 1
ATOM 4931 N N . ASN B 1 225 ? 16.594 47.908 80.383 1.00 4.83 188 ASN B N 1
ATOM 4932 C CA . ASN B 1 225 ? 15.606 47.614 81.438 1.00 4.37 188 ASN B CA 1
ATOM 4933 C C . ASN B 1 225 ? 16.222 46.830 82.601 1.00 5.63 188 ASN B C 1
ATOM 4934 O O . ASN B 1 225 ? 15.621 45.893 83.105 1.00 6.70 188 ASN B O 1
ATOM 4939 N N . SER B 1 226 ? 17.424 47.220 83.014 1.00 4.24 189 SER B N 1
ATOM 4940 C CA . SER B 1 226 ? 18.157 46.486 84.047 1.00 4.58 189 SER B CA 1
ATOM 4941 C C . SER B 1 226 ? 18.518 47.389 85.229 1.00 4.96 189 SER B C 1
ATOM 4942 O O . SER B 1 226 ? 18.649 48.609 85.065 1.00 4.93 189 SER B O 1
ATOM 4945 N N . LEU B 1 227 ? 18.670 46.775 86.410 1.00 5.23 190 LEU B N 1
ATOM 4946 C CA . LEU B 1 227 ? 18.949 47.480 87.671 1.00 6.40 190 LEU B CA 1
ATOM 4947 C C . LEU B 1 227 ? 20.299 47.021 88.205 1.00 7.34 190 LEU B C 1
ATOM 4948 O O . LEU B 1 227 ? 20.562 45.821 88.271 1.00 7.44 190 LEU B O 1
ATOM 4953 N N . ILE B 1 228 ? 21.149 47.974 88.580 1.00 6.03 191 ILE B N 1
ATOM 4954 C CA . ILE B 1 228 ? 22.412 47.681 89.263 1.00 6.88 191 ILE B CA 1
ATOM 4955 C C . ILE B 1 228 ? 22.424 48.517 90.533 1.00 7.36 191 ILE B C 1
ATOM 4956 O O . ILE B 1 228 ? 22.428 49.736 90.444 1.00 7.80 191 ILE B O 1
ATOM 4961 N N . ASP B 1 229 ? 22.424 47.878 91.708 1.00 7.18 192 ASP B N 1
ATOM 4962 C CA . ASP B 1 229 ? 22.147 48.588 92.974 1.00 8.00 192 ASP B CA 1
ATOM 4963 C C . ASP B 1 229 ? 23.090 48.039 94.038 1.00 8.39 192 ASP B C 1
ATOM 4964 O O . ASP B 1 229 ? 23.327 46.846 94.080 1.00 9.16 192 ASP B O 1
ATOM 4969 N N . ASN B 1 230 ? 23.652 48.915 94.873 1.00 6.58 193 ASN B N 1
ATOM 4970 C CA . ASN B 1 230 ? 24.422 48.492 96.054 1.00 6.51 193 ASN B CA 1
ATOM 4971 C C . ASN B 1 230 ? 25.696 47.749 95.688 1.00 6.17 193 ASN B C 1
ATOM 4972 O O . ASN B 1 230 ? 25.811 46.527 95.881 1.00 6.03 193 ASN B O 1
ATOM 4977 N N . VAL B 1 231 ? 26.671 48.505 95.191 1.00 4.79 194 VAL B N 1
ATOM 4978 C CA . VAL B 1 231 ? 27.942 47.948 94.746 1.00 4.44 194 VAL B CA 1
ATOM 4979 C C . VAL B 1 231 ? 29.045 48.622 95.556 1.00 4.48 194 VAL B C 1
ATOM 4980 O O . VAL B 1 231 ? 29.029 49.839 95.714 1.00 5.30 194 VAL B O 1
ATOM 4984 N N . ILE B 1 232 ? 29.992 47.839 96.064 1.00 4.31 195 ILE B N 1
ATOM 4985 C CA . ILE B 1 232 ? 31.158 48.396 96.768 1.00 4.91 195 ILE B CA 1
ATOM 4986 C C . ILE B 1 232 ? 32.402 47.830 96.109 1.00 4.92 195 ILE B C 1
ATOM 4987 O O . ILE B 1 232 ? 32.715 46.646 96.280 1.00 5.37 195 ILE B O 1
ATOM 4992 N N . ALA B 1 233 ? 33.119 48.673 95.370 1.00 5.23 196 ALA B N 1
ATOM 4993 C CA . ALA B 1 233 ? 34.258 48.239 94.561 1.00 4.07 196 ALA B CA 1
ATOM 4994 C C . ALA B 1 233 ? 35.525 48.951 94.998 1.00 4.93 196 ALA B C 1
ATOM 4995 O O . ALA B 1 233 ? 35.527 50.178 95.174 1.00 5.26 196 ALA B O 1
ATOM 4997 N N . LYS B 1 234 ? 36.605 48.185 95.145 1.00 4.62 197 LYS B N 1
ATOM 4998 C CA . LYS B 1 234 ? 37.876 48.722 95.637 1.00 5.79 197 LYS B CA 1
ATOM 4999 C C . LYS B 1 234 ? 39.057 48.525 94.690 1.00 6.19 197 LYS B C 1
ATOM 5000 O O . LYS B 1 234 ? 39.353 47.400 94.264 1.00 6.57 197 LYS B O 1
ATOM 5006 N N . ASN B 1 235 ? 39.716 49.644 94.369 1.00 5.62 198 ASN B N 1
ATOM 5007 C CA . ASN B 1 235 ? 40.986 49.654 93.634 1.00 7.03 198 ASN B CA 1
ATOM 5008 C C . ASN B 1 235 ? 40.898 49.245 92.153 1.00 6.37 198 ASN B C 1
ATOM 5009 O O . ASN B 1 235 ? 41.906 48.860 91.556 1.00 6.73 198 ASN B O 1
ATOM 5014 N N . TYR B 1 236 ? 39.711 49.321 91.555 1.00 5.64 199 TYR B N 1
ATOM 5015 C CA . TYR B 1 236 ? 39.601 49.051 90.117 1.00 5.22 199 TYR B CA 1
ATOM 5016 C C . TYR B 1 236 ? 40.134 50.194 89.228 1.00 6.21 199 TYR B C 1
ATOM 5017 O O . TYR B 1 236 ? 40.049 51.378 89.582 1.00 6.38 199 TYR B O 1
ATOM 5026 N N . PRO B 1 237 ? 40.696 49.835 88.063 1.00 6.32 200 PRO B N 1
ATOM 5027 C CA . PRO B 1 237 ? 41.253 50.825 87.148 1.00 6.70 200 PRO B CA 1
ATOM 5028 C C . PRO B 1 237 ? 40.242 51.460 86.178 1.00 6.68 200 PRO B C 1
ATOM 5029 O O . PRO B 1 237 ? 39.218 51.997 86.623 1.00 6.16 200 PRO B O 1
ATOM 5033 N N . GLN B 1 238 ? 40.512 51.400 84.877 1.00 6.87 201 GLN B N 1
ATOM 5034 C CA . GLN B 1 238 ? 39.815 52.272 83.916 1.00 7.74 201 GLN B CA 1
ATOM 5035 C C . GLN B 1 238 ? 38.296 52.243 84.030 1.00 7.03 201 GLN B C 1
ATOM 5036 O O . GLN B 1 238 ? 37.639 53.289 84.032 1.00 7.07 201 GLN B O 1
ATOM 5042 N N . PHE B 1 239 ? 37.732 51.043 84.124 1.00 6.00 202 PHE B N 1
ATOM 5043 C CA . PHE B 1 239 ? 36.274 50.935 84.050 1.00 7.11 202 PHE B CA 1
ATOM 5044 C C . PHE B 1 239 ? 35.559 50.924 85.410 1.00 6.83 202 PHE B C 1
ATOM 5045 O O . PHE B 1 239 ? 34.332 50.785 85.472 1.00 7.77 202 PHE B O 1
ATOM 5053 N N . GLY B 1 240 ? 36.331 51.096 86.484 1.00 6.03 203 GLY B N 1
ATOM 5054 C CA . GLY B 1 240 ? 35.787 51.436 87.808 1.00 6.04 203 GLY B CA 1
ATOM 5055 C C . GLY B 1 240 ? 34.851 50.413 88.414 1.00 5.77 203 GLY B C 1
ATOM 5056 O O . GLY B 1 240 ? 35.029 49.207 88.221 1.00 6.54 203 GLY B O 1
ATOM 5057 N N . ALA B 1 241 ? 33.859 50.903 89.158 1.00 4.68 204 ALA B N 1
ATOM 5058 C CA . ALA B 1 241 ? 32.894 50.048 89.858 1.00 5.55 204 ALA B CA 1
ATOM 5059 C C . ALA B 1 241 ? 31.777 49.562 88.928 1.00 5.39 204 ALA B C 1
ATOM 5060 O O . ALA B 1 241 ? 31.416 48.384 88.925 1.00 5.81 204 ALA B O 1
ATOM 5062 N N . VAL B 1 242 ? 31.233 50.469 88.113 1.00 4.55 205 VAL B N 1
ATOM 5063 C CA . VAL B 1 242 ? 30.168 50.102 87.187 1.00 4.96 205 VAL B CA 1
ATOM 5064 C C . VAL B 1 242 ? 30.394 50.787 85.850 1.00 4.63 205 VAL B C 1
ATOM 5065 O O . VAL B 1 242 ? 30.492 52.024 85.794 1.00 5.48 205 VAL B O 1
ATOM 5069 N N . GLU B 1 243 ? 30.495 49.990 84.781 1.00 5.02 206 GLU B N 1
ATOM 5070 C CA . GLU B 1 243 ? 30.485 50.544 83.422 1.00 4.97 206 GLU B CA 1
ATOM 5071 C C . GLU B 1 243 ? 29.181 50.176 82.699 1.00 5.14 206 GLU B C 1
ATOM 5072 O O . GLU B 1 243 ? 28.747 49.031 82.758 1.00 4.77 206 GLU B O 1
ATOM 5078 N N . LEU B 1 244 ? 28.545 51.156 82.052 1.00 4.99 207 LEU B N 1
ATOM 5079 C CA . LEU B 1 244 ? 27.502 50.896 81.050 1.00 5.30 207 LEU B CA 1
ATOM 5080 C C . LEU B 1 244 ? 28.191 51.106 79.706 1.00 5.26 207 LEU B C 1
ATOM 5081 O O . LEU B 1 244 ? 29.011 52.029 79.560 1.00 5.11 207 LEU B O 1
ATOM 5086 N N . LYS B 1 245 ? 27.895 50.244 78.732 1.00 5.59 208 LYS B N 1
ATOM 5087 C CA . LYS B 1 245 ? 28.636 50.279 77.476 1.00 5.65 208 LYS B CA 1
ATOM 5088 C C . LYS B 1 245 ? 27.732 50.134 76.248 1.00 5.78 208 LYS B C 1
ATOM 5089 O O . LYS B 1 245 ? 26.661 49.517 76.309 1.00 6.05 208 LYS B O 1
ATOM 5095 N N . GLY B 1 246 ? 28.167 50.731 75.140 1.00 5.61 209 GLY B N 1
ATOM 5096 C CA . GLY B 1 246 ? 27.496 50.557 73.852 1.00 6.00 209 GLY B CA 1
ATOM 5097 C C . GLY B 1 246 ? 26.098 51.156 73.850 1.00 6.58 209 GLY B C 1
ATOM 5098 O O . GLY B 1 246 ? 25.907 52.297 74.273 1.00 7.35 209 GLY B O 1
ATOM 5099 N N . THR B 1 247 ? 25.119 50.375 73.404 1.00 5.69 210 THR B N 1
ATOM 5100 C CA . THR B 1 247 ? 23.746 50.861 73.274 1.00 6.78 210 THR B CA 1
ATOM 5101 C C . THR B 1 247 ? 22.943 50.744 74.584 1.00 6.34 210 THR B C 1
ATOM 5102 O O . THR B 1 247 ? 21.701 50.792 74.563 1.00 9.93 210 THR B O 1
ATOM 5106 N N . ALA B 1 248 ? 23.632 50.573 75.712 1.00 5.68 211 ALA B N 1
ATOM 5107 C CA . ALA B 1 248 ? 22.965 50.464 77.025 1.00 5.14 211 ALA B CA 1
ATOM 5108 C C . ALA B 1 248 ? 21.986 51.614 77.223 1.00 5.49 211 ALA B C 1
ATOM 5109 O O . ALA B 1 248 ? 22.357 52.791 77.109 1.00 5.83 211 ALA B O 1
ATOM 5111 N N . SER B 1 249 ? 20.734 51.271 77.512 1.00 5.41 212 SER B N 1
ATOM 5112 C CA . SER B 1 249 ? 19.687 52.286 77.660 1.00 5.35 212 SER B CA 1
ATOM 5113 C C . SER B 1 249 ? 18.606 51.768 78.601 1.00 5.04 212 SER B C 1
ATOM 5114 O O . SER B 1 249 ? 18.358 50.561 78.671 1.00 4.98 212 SER B O 1
ATOM 5117 N N . TYR B 1 250 ? 17.940 52.694 79.281 1.00 4.21 213 TYR B N 1
ATOM 5118 C CA . TYR B 1 250 ? 16.811 52.360 80.172 1.00 3.73 213 TYR B CA 1
ATOM 5119 C C . TYR B 1 250 ? 17.235 51.490 81.356 1.00 4.93 213 TYR B C 1
ATOM 5120 O O . TYR B 1 250 ? 16.472 50.635 81.816 1.00 5.60 213 TYR B O 1
ATOM 5129 N N . ASN B 1 251 ? 18.459 51.720 81.824 1.00 4.54 214 ASN B N 1
ATOM 5130 C CA . ASN B 1 251 ? 18.960 51.088 83.041 1.00 4.48 214 ASN B CA 1
ATOM 5131 C C . ASN B 1 251 ? 18.963 52.072 84.209 1.00 5.01 214 ASN B C 1
ATOM 5132 O O . ASN B 1 251 ? 19.017 53.281 83.999 1.00 5.66 214 ASN B O 1
ATOM 5137 N N . ILE B 1 252 ? 18.927 51.537 85.427 1.00 4.47 215 ILE B N 1
ATOM 5138 C CA . ILE B 1 252 ? 19.117 52.352 86.636 1.00 4.31 215 ILE B CA 1
ATOM 5139 C C . ILE B 1 252 ? 20.325 51.795 87.376 1.00 5.53 215 ILE B C 1
ATOM 5140 O O . ILE B 1 252 ? 20.361 50.596 87.690 1.00 6.27 215 ILE B O 1
ATOM 5145 N N . VAL B 1 253 ? 21.288 52.673 87.651 1.00 5.14 216 VAL B N 1
ATOM 5146 C CA . VAL B 1 253 ? 22.457 52.335 88.472 1.00 4.85 216 VAL B CA 1
ATOM 5147 C C . VAL B 1 253 ? 22.373 53.168 89.739 1.00 5.86 216 VAL B C 1
ATOM 5148 O O . VAL B 1 253 ? 22.227 54.387 89.672 1.00 5.57 216 VAL B O 1
ATOM 5152 N N . SER B 1 254 ? 22.440 52.517 90.895 1.00 5.70 217 SER B N 1
ATOM 5153 C CA . SER B 1 254 ? 22.229 53.254 92.150 1.00 6.25 217 SER B CA 1
ATOM 5154 C C . SER B 1 254 ? 23.078 52.734 93.304 1.00 6.36 217 SER B C 1
ATOM 5155 O O . SER B 1 254 ? 23.393 51.546 93.364 1.00 5.88 217 SER B O 1
ATOM 5158 N N . ASN B 1 255 ? 23.430 53.638 94.217 1.00 5.18 218 ASN B N 1
ATOM 5159 C CA . ASN B 1 255 ? 24.133 53.269 95.449 1.00 5.09 218 ASN B CA 1
ATOM 5160 C C . ASN B 1 255 ? 25.438 52.557 95.155 1.00 5.20 218 ASN B C 1
ATOM 5161 O O . ASN B 1 255 ? 25.605 51.378 95.484 1.00 5.14 218 ASN B O 1
ATOM 5166 N N . VAL B 1 256 ? 26.357 53.284 94.531 1.00 4.37 219 VAL B N 1
ATOM 5167 C CA . VAL B 1 256 ? 27.624 52.708 94.125 1.00 3.97 219 VAL B CA 1
ATOM 5168 C C . VAL B 1 256 ? 28.736 53.377 94.912 1.00 4.33 219 VAL B C 1
ATOM 5169 O O . VAL B 1 256 ? 28.847 54.609 94.889 1.00 5.10 219 VAL B O 1
ATOM 5173 N N . ILE B 1 257 ? 29.526 52.573 95.617 1.00 2.80 220 ILE B N 1
ATOM 5174 C CA . ILE B 1 257 ? 30.714 53.067 96.330 1.00 3.49 220 ILE B CA 1
ATOM 5175 C C . ILE B 1 257 ? 31.957 52.553 95.639 1.00 4.27 220 ILE B C 1
ATOM 5176 O O . ILE B 1 257 ? 32.138 51.344 95.500 1.00 4.68 220 ILE B O 1
ATOM 5181 N N . GLY B 1 258 ? 32.806 53.471 95.181 1.00 4.47 221 GLY B N 1
ATOM 5182 C CA . GLY B 1 258 ? 34.113 53.098 94.641 1.00 4.47 221 GLY B CA 1
ATOM 5183 C C . GLY B 1 258 ? 35.185 53.764 95.479 1.00 5.59 221 GLY B C 1
ATOM 5184 O O . GLY B 1 258 ? 35.136 54.983 95.698 1.00 5.42 221 GLY B O 1
ATOM 5185 N N . ALA B 1 259 ? 36.128 52.958 95.978 1.00 5.38 222 ALA B N 1
ATOM 5186 C CA . ALA B 1 259 ? 37.245 53.452 96.781 1.00 5.09 222 ALA B CA 1
ATOM 5187 C C . ALA B 1 259 ? 38.551 53.230 96.022 1.00 6.55 222 ALA B C 1
ATOM 5188 O O . ALA B 1 259 ? 38.799 52.125 95.542 1.00 5.95 222 ALA B O 1
ATOM 5190 N N . ASP B 1 260 ? 39.359 54.285 95.885 1.00 5.84 223 ASP B N 1
ATOM 5191 C CA . ASP B 1 260 ? 40.648 54.188 95.208 1.00 6.75 223 ASP B CA 1
ATOM 5192 C C . ASP B 1 260 ? 40.566 53.638 93.771 1.00 5.66 223 ASP B C 1
ATOM 5193 O O . ASP B 1 260 ? 41.510 53.022 93.285 1.00 7.78 223 ASP B O 1
ATOM 5198 N N . CYS B 1 261 ? 39.439 53.881 93.097 1.00 5.38 224 CYS B N 1
ATOM 5199 C CA . CYS B 1 261 ? 39.255 53.480 91.690 1.00 5.17 224 CYS B CA 1
ATOM 5200 C C . CYS B 1 261 ? 39.699 54.608 90.752 1.00 5.44 224 CYS B C 1
ATOM 5201 O O . CYS B 1 261 ? 39.749 55.766 91.162 1.00 5.54 224 CYS B O 1
ATOM 5204 N N . GLN B 1 262 ? 39.973 54.303 89.483 1.00 4.86 225 GLN B N 1
ATOM 5205 C CA . GLN B 1 262 ? 40.339 55.385 88.562 1.00 5.35 225 GLN B CA 1
ATOM 5206 C C . GLN B 1 262 ? 39.125 56.264 88.285 1.00 5.77 225 GLN B C 1
ATOM 5207 O O . GLN B 1 262 ? 39.209 57.493 88.363 1.00 5.69 225 GLN B O 1
ATOM 5213 N N . HIS B 1 263 ? 38.013 55.610 87.949 1.00 5.36 226 HIS B N 1
ATOM 5214 C CA . HIS B 1 263 ? 36.700 56.243 87.809 1.00 5.28 226 HIS B CA 1
ATOM 5215 C C . HIS B 1 263 ? 35.745 55.388 88.638 1.00 5.05 226 HIS B C 1
ATOM 5216 O O . HIS B 1 263 ? 35.993 54.196 88.799 1.00 6.58 226 HIS B O 1
ATOM 5223 N N . VAL B 1 264 ? 34.638 55.949 89.140 1.00 4.16 227 VAL B N 1
ATOM 5224 C CA . VAL B 1 264 ? 33.675 55.116 89.863 1.00 4.10 227 VAL B CA 1
ATOM 5225 C C . VAL B 1 264 ? 32.583 54.573 88.936 1.00 4.89 227 VAL B C 1
ATOM 5226 O O . VAL B 1 264 ? 32.373 53.358 88.875 1.00 4.58 227 VAL B O 1
ATOM 5230 N N . THR B 1 265 ? 31.876 55.455 88.229 1.00 5.36 228 THR B N 1
ATOM 5231 C CA . THR B 1 265 ? 31.007 54.984 87.142 1.00 5.66 228 THR B CA 1
ATOM 5232 C C . THR B 1 265 ? 31.517 55.482 85.798 1.00 5.42 228 THR B C 1
ATOM 5233 O O . THR B 1 265 ? 32.088 56.570 85.709 1.00 5.53 228 THR B O 1
ATOM 5237 N N . TYR B 1 266 ? 31.341 54.665 84.767 1.00 6.10 229 TYR B N 1
ATOM 5238 C CA . TYR B 1 266 ? 31.919 54.959 83.462 1.00 5.61 229 TYR B CA 1
ATOM 5239 C C . TYR B 1 266 ? 30.939 54.564 82.358 1.00 5.87 229 TYR B C 1
ATOM 5240 O O . TYR B 1 266 ? 30.406 53.451 82.368 1.00 5.61 229 TYR B O 1
ATOM 5249 N N . ASN B 1 267 ? 30.686 55.487 81.428 1.00 5.31 230 ASN B N 1
ATOM 5250 C CA . ASN B 1 267 ? 29.855 55.192 80.257 1.00 5.79 230 ASN B CA 1
ATOM 5251 C C . ASN B 1 267 ? 30.746 55.164 79.020 1.00 5.91 230 ASN B C 1
ATOM 5252 O O . ASN B 1 267 ? 31.274 56.202 78.602 1.00 7.50 230 ASN B O 1
ATOM 5257 N N . GLY B 1 268 ? 30.920 53.983 78.433 1.00 6.23 231 GLY B N 1
ATOM 5258 C CA . GLY B 1 268 ? 31.861 53.821 77.313 1.00 6.64 231 GLY B CA 1
ATOM 5259 C C . GLY B 1 268 ? 31.205 53.219 76.088 1.00 6.30 231 GLY B C 1
ATOM 5260 O O . GLY B 1 268 ? 30.058 52.758 76.136 1.00 5.50 231 GLY B O 1
ATOM 5261 N N . THR B 1 269 ? 31.937 53.208 74.975 1.00 7.23 232 THR B N 1
ATOM 5262 C CA . THR B 1 269 ? 31.462 52.528 73.771 1.00 7.92 232 THR B CA 1
ATOM 5263 C C . THR B 1 269 ? 32.610 52.215 72.830 1.00 9.09 232 THR B C 1
ATOM 5264 O O . THR B 1 269 ? 33.619 52.919 72.807 1.00 9.51 232 THR B O 1
ATOM 5268 N N . GLU B 1 270 ? 32.427 51.147 72.061 1.00 10.02 233 GLU B N 1
ATOM 5269 C CA . GLU B 1 270 ? 33.312 50.800 70.951 1.00 12.05 233 GLU B CA 1
ATOM 5270 C C . GLU B 1 270 ? 32.603 50.928 69.594 1.00 12.86 233 GLU B C 1
ATOM 5271 O O . GLU B 1 270 ? 33.158 50.539 68.558 1.00 13.81 233 GLU B O 1
ATOM 5277 N N . GLY B 1 271 ? 31.387 51.478 69.603 1.00 12.25 234 GLY B N 1
ATOM 5278 C CA . GLY B 1 271 ? 30.570 51.619 68.394 1.00 11.96 234 GLY B CA 1
ATOM 5279 C C . GLY B 1 271 ? 30.103 53.054 68.213 1.00 12.42 234 GLY B C 1
ATOM 5280 O O . GLY B 1 271 ? 30.553 53.949 68.927 1.00 12.30 234 GLY B O 1
ATOM 5281 N N . PRO B 1 272 ? 29.187 53.275 67.257 1.00 12.44 235 PRO B N 1
ATOM 5282 C CA . PRO B 1 272 ? 28.711 54.609 66.895 1.00 12.76 235 PRO B CA 1
ATOM 5283 C C . PRO B 1 272 ? 27.724 55.218 67.888 1.00 12.20 235 PRO B C 1
ATOM 5284 O O . PRO B 1 272 ? 27.510 56.433 67.861 1.00 14.02 235 PRO B O 1
ATOM 5288 N N . ILE B 1 273 ? 27.133 54.381 68.739 1.00 10.79 236 ILE B N 1
ATOM 5289 C CA . ILE B 1 273 ? 26.139 54.811 69.733 1.00 10.38 236 ILE B CA 1
ATOM 5290 C C . ILE B 1 273 ? 26.678 54.509 71.126 1.00 9.16 236 ILE B C 1
ATOM 5291 O O . ILE B 1 273 ? 27.255 53.434 71.354 1.00 8.40 236 ILE B O 1
ATOM 5296 N N . ALA B 1 274 ? 26.484 55.456 72.046 1.00 7.43 237 ALA B N 1
ATOM 5297 C CA . ALA B 1 274 ? 26.977 55.327 73.419 1.00 6.07 237 ALA B CA 1
ATOM 5298 C C . ALA B 1 274 ? 25.800 55.279 74.411 1.00 6.37 237 ALA B C 1
ATOM 5299 O O . ALA B 1 274 ? 24.645 55.532 74.023 1.00 5.92 237 ALA B O 1
ATOM 5301 N N . PRO B 1 275 ? 26.070 54.910 75.674 1.00 5.23 238 PRO B N 1
ATOM 5302 C CA . PRO B 1 275 ? 24.973 54.763 76.641 1.00 5.90 238 PRO B CA 1
ATOM 5303 C C . PRO B 1 275 ? 24.116 56.020 76.757 1.00 5.37 238 PRO B C 1
ATOM 5304 O O . PRO B 1 275 ? 24.647 57.121 76.914 1.00 5.57 238 PRO B O 1
ATOM 5308 N N . SER B 1 276 ? 22.799 55.832 76.686 1.00 4.99 239 SER B N 1
ATOM 5309 C CA . SER B 1 276 ? 21.850 56.953 76.602 1.00 4.52 239 SER B CA 1
ATOM 5310 C C . SER B 1 276 ? 20.602 56.556 77.355 1.00 4.95 239 SER B C 1
ATOM 5311 O O . SER B 1 276 ? 20.312 55.359 77.472 1.00 5.24 239 SER B O 1
ATOM 5314 N N . ASN B 1 277 ? 19.871 57.541 77.888 1.00 4.50 240 ASN B N 1
ATOM 5315 C CA . ASN B 1 277 ? 18.610 57.251 78.586 1.00 3.49 240 ASN B CA 1
ATOM 5316 C C . ASN B 1 277 ? 18.815 56.322 79.795 1.00 4.50 240 ASN B C 1
ATOM 5317 O O . ASN B 1 277 ? 17.993 55.441 80.061 1.00 4.27 240 ASN B O 1
ATOM 5322 N N . ASN B 1 278 ? 19.899 56.539 80.536 1.00 3.94 241 ASN B N 1
ATOM 5323 C CA . ASN B 1 278 ? 20.110 55.807 81.784 1.00 4.74 241 ASN B CA 1
ATOM 5324 C C . ASN B 1 278 ? 20.057 56.727 82.996 1.00 5.30 241 ASN B C 1
ATOM 5325 O O . ASN B 1 278 ? 20.432 57.893 82.916 1.00 6.22 241 ASN B O 1
ATOM 5330 N N . LEU B 1 279 ? 19.654 56.171 84.129 1.00 4.63 242 LEU B N 1
ATOM 5331 C CA . LEU B 1 279 ? 19.601 56.926 85.373 1.00 5.01 242 LEU B CA 1
ATOM 5332 C C . LEU B 1 279 ? 20.726 56.396 86.258 1.00 5.63 242 LEU B C 1
ATOM 5333 O O . LEU B 1 279 ? 20.794 55.198 86.522 1.00 6.17 242 LEU B O 1
ATOM 5338 N N . ILE B 1 280 ? 21.601 57.288 86.710 1.00 4.67 243 ILE B N 1
ATOM 5339 C CA . ILE B 1 280 ? 22.703 56.900 87.588 1.00 5.67 243 ILE B CA 1
ATOM 5340 C C . ILE B 1 280 ? 22.604 57.765 88.824 1.00 6.71 243 ILE B C 1
ATOM 5341 O O . ILE B 1 280 ? 22.743 58.984 88.751 1.00 7.29 243 ILE B O 1
ATOM 5346 N N . LYS B 1 281 ? 22.337 57.150 89.966 1.00 6.37 244 LYS B N 1
ATOM 5347 C CA . LYS B 1 281 ? 22.062 57.960 91.149 1.00 8.55 244 LYS B CA 1
ATOM 5348 C C . LYS B 1 281 ? 22.620 57.434 92.464 1.00 8.47 244 LYS B C 1
ATOM 5349 O O . LYS B 1 281 ? 22.460 56.265 92.811 1.00 9.44 244 LYS B O 1
ATOM 5355 N N . GLY B 1 282 ? 23.261 58.325 93.207 1.00 6.52 245 GLY B N 1
ATOM 5356 C CA . GLY B 1 282 ? 23.859 57.938 94.467 1.00 6.29 245 GLY B CA 1
ATOM 5357 C C . GLY B 1 282 ? 25.206 57.304 94.227 1.00 5.88 245 GLY B C 1
ATOM 5358 O O . GLY B 1 282 ? 25.358 56.079 94.348 1.00 6.75 245 GLY B O 1
ATOM 5359 N N . VAL B 1 283 ? 26.194 58.135 93.902 1.00 4.29 246 VAL B N 1
ATOM 5360 C CA . VAL B 1 283 ? 27.553 57.659 93.666 1.00 4.39 246 VAL B CA 1
ATOM 5361 C C . VAL B 1 283 ? 28.476 58.205 94.743 1.00 4.65 246 VAL B C 1
ATOM 5362 O O . VAL B 1 283 ? 28.568 59.420 94.933 1.00 6.14 246 VAL B O 1
ATOM 5366 N N . MET B 1 284 ? 29.152 57.300 95.451 1.00 4.18 247 MET B N 1
ATOM 5367 C CA . MET B 1 284 ? 30.111 57.675 96.489 1.00 4.68 247 MET B CA 1
ATOM 5368 C C . MET B 1 284 ? 31.510 57.405 95.949 1.00 4.63 247 MET B C 1
ATOM 5369 O O . MET B 1 284 ? 31.890 56.255 95.739 1.00 4.51 247 MET B O 1
ATOM 5374 N N . ALA B 1 285 ? 32.266 58.471 95.695 1.00 4.43 248 ALA B N 1
ATOM 5375 C CA . ALA B 1 285 ? 33.614 58.344 95.150 1.00 4.81 248 ALA B CA 1
ATOM 5376 C C . ALA B 1 285 ? 34.636 58.634 96.238 1.00 4.78 248 ALA B C 1
ATOM 5377 O O . ALA B 1 285 ? 34.981 59.780 96.504 1.00 5.13 248 ALA B O 1
ATOM 5379 N N . ASN B 1 286 ? 35.077 57.575 96.904 1.00 5.04 249 ASN B N 1
ATOM 5380 C CA . ASN B 1 286 ? 36.074 57.691 97.946 1.00 5.08 249 ASN B CA 1
ATOM 5381 C C . ASN B 1 286 ? 37.462 57.718 97.291 1.00 5.46 249 ASN B C 1
ATOM 5382 O O . ASN B 1 286 ? 38.047 56.677 96.975 1.00 5.35 249 ASN B O 1
ATOM 5387 N N . ASN B 1 287 ? 37.951 58.932 97.053 1.00 4.66 250 ASN B N 1
ATOM 5388 C CA . ASN B 1 287 ? 39.294 59.138 96.535 1.00 4.80 250 ASN B CA 1
ATOM 5389 C C . ASN B 1 287 ? 39.632 58.417 95.228 1.00 4.89 250 ASN B C 1
ATOM 5390 O O . ASN B 1 287 ? 40.577 57.634 95.173 1.00 5.01 250 ASN B O 1
ATOM 5395 N N . PRO B 1 288 ? 38.888 58.738 94.157 1.00 4.93 251 PRO B N 1
ATOM 5396 C CA . PRO B 1 288 ? 39.228 58.180 92.846 1.00 4.90 251 PRO B CA 1
ATOM 5397 C C . PRO B 1 288 ? 40.522 58.818 92.361 1.00 4.79 251 PRO B C 1
ATOM 5398 O O . PRO B 1 288 ? 40.993 59.803 92.957 1.00 5.16 251 PRO B O 1
ATOM 5402 N N . LYS B 1 289 ? 41.084 58.259 91.293 1.00 5.01 252 LYS B N 1
ATOM 5403 C CA . LYS B 1 289 ? 42.346 58.765 90.738 1.00 6.06 252 LYS B CA 1
ATOM 5404 C C . LYS B 1 289 ? 42.174 59.670 89.518 1.00 5.76 252 LYS B C 1
ATOM 5405 O O . LYS B 1 289 ? 43.151 60.285 89.086 1.00 6.09 252 LYS B O 1
ATOM 5411 N N . TYR B 1 290 ? 40.955 59.759 88.972 1.00 5.31 253 TYR B N 1
ATOM 5412 C CA . TYR B 1 290 ? 40.703 60.682 87.853 1.00 6.01 253 TYR B CA 1
ATOM 5413 C C . TYR B 1 290 ? 39.348 61.392 87.922 1.00 5.77 253 TYR B C 1
ATOM 5414 O O . TYR B 1 290 ? 39.286 62.615 87.797 1.00 6.11 253 TYR B O 1
ATOM 5423 N N . ALA B 1 291 ? 38.272 60.621 88.081 1.00 5.39 254 ALA B N 1
ATOM 5424 C CA . ALA B 1 291 ? 36.933 61.219 88.123 1.00 4.48 254 ALA B CA 1
ATOM 5425 C C . ALA B 1 291 ? 35.944 60.348 88.882 1.00 5.18 254 ALA B C 1
ATOM 5426 O O . ALA B 1 291 ? 36.098 59.134 88.949 1.00 6.09 254 ALA B O 1
ATOM 5428 N N . ALA B 1 292 ? 34.910 60.960 89.442 1.00 4.59 255 ALA B N 1
ATOM 5429 C CA . ALA B 1 292 ? 33.853 60.151 90.064 1.00 4.49 255 ALA B CA 1
ATOM 5430 C C . ALA B 1 292 ? 33.010 59.499 88.968 1.00 5.14 255 ALA B C 1
ATOM 5431 O O . ALA B 1 292 ? 32.791 58.274 88.983 1.00 5.61 255 ALA B O 1
ATOM 5433 N N . VAL B 1 293 ? 32.551 60.320 88.012 1.00 4.42 256 VAL B N 1
ATOM 5434 C CA . VAL B 1 293 ? 31.655 59.854 86.970 1.00 4.68 256 VAL B CA 1
ATOM 5435 C C . VAL B 1 293 ? 32.135 60.289 85.595 1.00 4.55 256 VAL B C 1
ATOM 5436 O O . VAL B 1 293 ? 32.414 61.467 85.387 1.00 5.18 256 VAL B O 1
ATOM 5440 N N . VAL B 1 294 ? 32.254 59.329 84.677 1.00 4.82 257 VAL B N 1
ATOM 5441 C CA . VAL B 1 294 ? 32.481 59.641 83.268 1.00 5.15 257 VAL B CA 1
ATOM 5442 C C . VAL B 1 294 ? 31.149 59.415 82.562 1.00 6.14 257 VAL B C 1
ATOM 5443 O O . VAL B 1 294 ? 30.725 58.263 82.384 1.00 5.83 257 VAL B O 1
ATOM 5447 N N . ALA B 1 295 ? 30.478 60.509 82.182 1.00 4.97 258 ALA B N 1
ATOM 5448 C CA . ALA B 1 295 ? 29.121 60.417 81.655 1.00 4.86 258 ALA B CA 1
ATOM 5449 C C . ALA B 1 295 ? 29.111 59.930 80.208 1.00 4.44 258 ALA B C 1
ATOM 5450 O O . ALA B 1 295 ? 28.105 59.389 79.737 1.00 5.22 258 ALA B O 1
ATOM 5452 N N . GLY B 1 296 ? 30.231 60.133 79.510 1.00 4.31 259 GLY B N 1
ATOM 5453 C CA . GLY B 1 296 ? 30.428 59.536 78.180 1.00 3.90 259 GLY B CA 1
ATOM 5454 C C . GLY B 1 296 ? 29.917 60.349 77.008 1.00 4.57 259 GLY B C 1
ATOM 5455 O O . GLY B 1 296 ? 29.563 61.518 77.165 1.00 3.99 259 GLY B O 1
ATOM 5456 N N . LYS B 1 297 ? 29.854 59.707 75.839 1.00 4.27 260 LYS B N 1
ATOM 5457 C CA . LYS B 1 297 ? 29.535 60.384 74.581 1.00 5.24 260 LYS B CA 1
ATOM 5458 C C . LYS B 1 297 ? 28.040 60.341 74.251 1.00 5.46 260 LYS B C 1
ATOM 5459 O O . LYS B 1 297 ? 27.595 60.919 73.251 1.00 6.22 260 LYS B O 1
ATOM 5465 N N . GLY B 1 298 ? 27.265 59.661 75.093 1.00 5.02 261 GLY B N 1
ATOM 5466 C CA . GLY B 1 298 ? 25.843 59.467 74.817 1.00 4.91 261 GLY B CA 1
ATOM 5467 C C . GLY B 1 298 ? 24.972 60.616 75.274 1.00 4.43 261 GLY B C 1
ATOM 5468 O O . GLY B 1 298 ? 25.465 61.705 75.596 1.00 4.28 261 GLY B O 1
ATOM 5469 N N . SER B 1 299 ? 23.662 60.378 75.294 1.00 4.74 262 SER B N 1
ATOM 5470 C CA . SER B 1 299 ? 22.725 61.467 75.505 1.00 4.68 262 SER B CA 1
ATOM 5471 C C . SER B 1 299 ? 21.599 61.122 76.479 1.00 4.12 262 SER B C 1
ATOM 5472 O O . SER B 1 299 ? 21.325 59.944 76.750 1.00 4.82 262 SER B O 1
ATOM 5475 N N . THR B 1 300 ? 20.956 62.179 76.979 1.00 4.02 263 THR B N 1
ATOM 5476 C CA . THR B 1 300 ? 19.783 62.087 77.857 1.00 4.41 263 THR B CA 1
ATOM 5477 C C . THR B 1 300 ? 19.930 61.070 78.994 1.00 4.46 263 THR B C 1
ATOM 5478 O O . THR B 1 300 ? 18.990 60.356 79.327 1.00 5.28 263 THR B O 1
ATOM 5482 N N . ASN B 1 301 ? 21.112 61.053 79.607 1.00 3.72 264 ASN B N 1
ATOM 5483 C CA . ASN B 1 301 ? 21.301 60.362 80.888 1.00 3.66 264 ASN B CA 1
ATOM 5484 C C . ASN B 1 301 ? 21.069 61.346 82.025 1.00 3.80 264 ASN B C 1
ATOM 5485 O O . ASN B 1 301 ? 21.369 62.528 81.896 1.00 4.43 264 ASN B O 1
ATOM 5490 N N . LEU B 1 302 ? 20.536 60.835 83.127 1.00 4.90 265 LEU B N 1
ATOM 5491 C CA . LEU B 1 302 ? 20.264 61.638 84.301 1.00 5.65 265 LEU B CA 1
ATOM 5492 C C . LEU B 1 302 ? 21.149 61.076 85.394 1.00 5.96 265 LEU B C 1
ATOM 5493 O O . LEU B 1 302 ? 20.944 59.942 85.828 1.00 5.68 265 LEU B O 1
ATOM 5498 N N . ILE B 1 303 ? 22.147 61.862 85.803 1.00 6.15 266 ILE B N 1
ATOM 5499 C CA . ILE B 1 303 ? 23.107 61.491 86.853 1.00 6.69 266 ILE B CA 1
ATOM 5500 C C . ILE B 1 303 ? 22.791 62.369 88.065 1.00 6.80 266 ILE B C 1
ATOM 5501 O O . ILE B 1 303 ? 22.684 63.592 87.933 1.00 7.39 266 ILE B O 1
ATOM 5506 N N . SER B 1 304 ? 22.586 61.761 89.225 1.00 6.79 267 SER B N 1
ATOM 5507 C CA . SER B 1 304 ? 22.095 62.517 90.370 1.00 7.76 267 SER B CA 1
ATOM 5508 C C . SER B 1 304 ? 22.751 62.080 91.681 1.00 7.98 267 SER B C 1
ATOM 5509 O O . SER B 1 304 ? 22.815 60.882 91.967 1.00 8.11 267 SER B O 1
ATOM 5512 N N . ASP B 1 305 ? 23.225 63.059 92.464 1.00 6.74 268 ASP B N 1
ATOM 5513 C CA . ASP B 1 305 ? 23.763 62.847 93.832 1.00 7.42 268 ASP B CA 1
ATOM 5514 C C . ASP B 1 305 ? 25.096 62.105 93.792 1.00 6.03 268 ASP B C 1
ATOM 5515 O O . ASP B 1 305 ? 25.177 60.880 93.987 1.00 6.40 268 ASP B O 1
ATOM 5520 N N . VAL B 1 306 ? 26.142 62.879 93.554 1.00 4.17 269 VAL B N 1
ATOM 5521 C CA . VAL B 1 306 ? 27.493 62.350 93.395 1.00 4.18 269 VAL B CA 1
ATOM 5522 C C . VAL B 1 306 ? 28.368 63.023 94.452 1.00 4.61 269 VAL B C 1
ATOM 5523 O O . VAL B 1 306 ? 28.500 64.245 94.447 1.00 5.08 269 VAL B O 1
ATOM 5527 N N . LEU B 1 307 ? 28.940 62.235 95.371 1.00 3.89 270 LEU B N 1
ATOM 5528 C CA . LEU B 1 307 ? 29.800 62.791 96.428 1.00 3.85 270 LEU B CA 1
ATOM 5529 C C . LEU B 1 307 ? 31.209 62.299 96.159 1.00 4.69 270 LEU B C 1
ATOM 5530 O O . LEU B 1 307 ? 31.425 61.093 96.051 1.00 4.20 270 LEU B O 1
ATOM 5535 N N . VAL B 1 308 ? 32.152 63.230 96.019 1.00 4.20 271 VAL B N 1
ATOM 5536 C CA . VAL B 1 308 ? 33.531 62.855 95.718 1.00 5.88 271 VAL B CA 1
ATOM 5537 C C . VAL B 1 308 ? 34.532 63.574 96.635 1.00 5.30 271 VAL B C 1
ATOM 5538 O O . VAL B 1 308 ? 34.408 64.776 96.891 1.00 4.83 271 VAL B O 1
ATOM 5542 N N . ASP B 1 309 ? 35.464 62.805 97.203 1.00 4.41 272 ASP B N 1
ATOM 5543 C CA . ASP B 1 309 ? 36.523 63.366 98.046 1.00 4.55 272 ASP B CA 1
ATOM 5544 C C . ASP B 1 309 ? 37.869 62.971 97.445 1.00 4.65 272 ASP B C 1
ATOM 5545 O O . ASP B 1 309 ? 38.046 61.817 97.023 1.00 3.90 272 ASP B O 1
ATOM 5550 N N . TYR B 1 310 ? 38.796 63.934 97.412 1.00 4.06 273 TYR B N 1
ATOM 5551 C CA . TYR B 1 310 ? 40.164 63.738 96.922 1.00 4.63 273 TYR B CA 1
ATOM 5552 C C . TYR B 1 310 ? 41.218 63.909 98.016 1.00 5.15 273 TYR B C 1
ATOM 5553 O O . TYR B 1 310 ? 42.418 63.873 97.720 1.00 6.00 273 TYR B O 1
ATOM 5562 N N . SER B 1 311 ? 40.784 64.073 99.272 1.00 5.08 274 SER B N 1
ATOM 5563 C CA . SER B 1 311 ? 41.726 64.407 100.364 1.00 6.10 274 SER B CA 1
ATOM 5564 C C . SER B 1 311 ? 42.934 63.474 100.528 1.00 6.41 274 SER B C 1
ATOM 5565 O O . SER B 1 311 ? 43.997 63.913 101.006 1.00 7.96 274 SER B O 1
ATOM 5568 N N . THR B 1 312 ? 42.784 62.202 100.159 1.00 6.05 275 THR B N 1
ATOM 5569 C CA . THR B 1 312 ? 43.894 61.255 100.290 1.00 7.83 275 THR B CA 1
ATOM 5570 C C . THR B 1 312 ? 44.297 60.595 98.965 1.00 7.50 275 THR B C 1
ATOM 5571 O O . THR B 1 312 ? 44.933 59.544 98.961 1.00 8.81 275 THR B O 1
ATOM 5575 N N . SER B 1 313 ? 43.938 61.235 97.853 1.00 6.27 276 SER B N 1
ATOM 5576 C CA . SER B 1 313 ? 44.169 60.684 96.518 1.00 6.10 276 SER B CA 1
ATOM 5577 C C . SER B 1 313 ? 45.463 61.189 95.878 1.00 6.32 276 SER B C 1
ATOM 5578 O O . SER B 1 313 ? 45.837 62.363 96.036 1.00 5.97 276 SER B O 1
ATOM 5581 N N . ASP B 1 314 ? 46.121 60.314 95.119 1.00 6.06 277 ASP B N 1
ATOM 5582 C CA . ASP B 1 314 ? 47.309 60.722 94.394 1.00 7.06 277 ASP B CA 1
ATOM 5583 C C . ASP B 1 314 ? 46.983 61.274 92.995 1.00 6.62 277 ASP B C 1
ATOM 5584 O O . ASP B 1 314 ? 47.877 61.514 92.202 1.00 6.81 277 ASP B O 1
ATOM 5589 N N . ALA B 1 315 ? 45.698 61.496 92.718 1.00 5.68 278 ALA B N 1
ATOM 5590 C CA . ALA B 1 315 ? 45.291 62.086 91.430 1.00 5.45 278 ALA B CA 1
ATOM 5591 C C . ALA B 1 315 ? 46.109 63.346 91.085 1.00 6.29 278 ALA B C 1
ATOM 5592 O O . ALA B 1 315 ? 46.273 64.224 91.922 1.00 6.54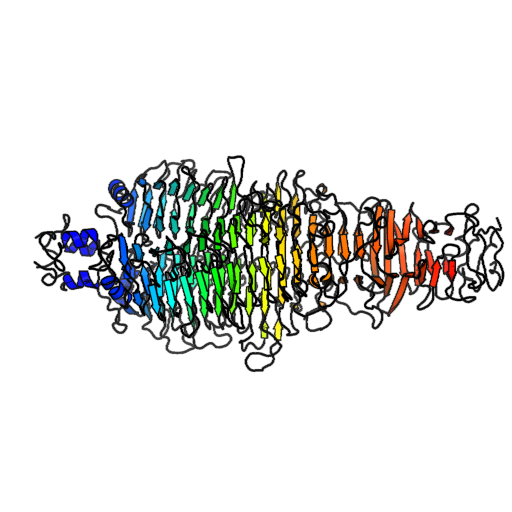 278 ALA B O 1
ATOM 5594 N N . ARG B 1 316 ? 46.618 63.436 89.855 1.00 6.57 279 ARG B N 1
ATOM 5595 C CA . ARG B 1 316 ? 47.235 64.679 89.390 1.00 7.18 279 ARG B CA 1
ATOM 5596 C C . ARG B 1 316 ? 46.217 65.621 88.752 1.00 6.72 279 ARG B C 1
ATOM 5597 O O . ARG B 1 316 ? 46.454 66.826 88.679 1.00 7.12 279 ARG B O 1
ATOM 5605 N N . GLN B 1 317 ? 45.098 65.068 88.282 1.00 6.38 280 GLN B N 1
ATOM 5606 C CA . GLN B 1 317 ? 44.031 65.856 87.668 1.00 6.72 280 GLN B CA 1
ATOM 5607 C C . GLN B 1 317 ? 42.727 65.323 88.237 1.00 6.42 280 GLN B C 1
ATOM 5608 O O . GLN B 1 317 ? 42.230 64.269 87.824 1.00 6.92 280 GLN B O 1
ATOM 5614 N N . ALA B 1 318 ? 42.194 66.040 89.210 1.00 5.23 281 ALA B N 1
ATOM 5615 C CA . ALA B 1 318 ? 41.006 65.590 89.943 1.00 4.79 281 ALA B CA 1
ATOM 5616 C C . ALA B 1 318 ? 39.731 66.100 89.271 1.00 5.62 281 ALA B C 1
ATOM 5617 O O . ALA B 1 318 ? 39.601 67.304 89.033 1.00 5.85 281 ALA B O 1
ATOM 5619 N N . HIS B 1 319 ? 38.786 65.197 88.991 1.00 3.90 282 HIS B N 1
ATOM 5620 C CA . HIS B 1 319 ? 37.540 65.585 88.326 1.00 3.38 282 HIS B CA 1
ATOM 5621 C C . HIS B 1 319 ? 36.328 65.106 89.105 1.00 4.00 282 HIS B C 1
ATOM 5622 O O . HIS B 1 319 ? 36.361 64.051 89.743 1.00 4.77 282 HIS B O 1
ATOM 5629 N N . GLY B 1 320 ? 35.255 65.885 89.020 1.00 3.86 283 GLY B N 1
ATOM 5630 C CA . GLY B 1 320 ? 33.973 65.462 89.564 1.00 3.95 283 GLY B CA 1
ATOM 5631 C C . GLY B 1 320 ? 33.281 64.592 88.531 1.00 4.34 283 GLY B C 1
ATOM 5632 O O . GLY B 1 320 ? 33.348 63.370 88.603 1.00 4.40 283 GLY B O 1
ATOM 5633 N N . VAL B 1 321 ? 32.628 65.234 87.564 1.00 3.64 284 VAL B N 1
ATOM 5634 C CA . VAL B 1 321 ? 31.956 64.539 86.466 1.00 3.88 284 VAL B CA 1
ATOM 5635 C C . VAL B 1 321 ? 32.476 65.077 85.129 1.00 4.52 284 VAL B C 1
ATOM 5636 O O . VAL B 1 321 ? 32.686 66.282 84.984 1.00 4.84 284 VAL B O 1
ATOM 5640 N N . THR B 1 322 ? 32.746 64.188 84.169 1.00 3.20 285 THR B N 1
ATOM 5641 C CA . THR B 1 322 ? 33.071 64.643 82.810 1.00 4.28 285 THR B CA 1
ATOM 5642 C C . THR B 1 322 ? 31.933 64.225 81.902 1.00 4.68 285 THR B C 1
ATOM 5643 O O . THR B 1 322 ? 31.233 63.246 82.185 1.00 4.68 285 THR B O 1
ATOM 5647 N N . VAL B 1 323 ? 31.725 64.971 80.820 1.00 4.35 286 VAL B N 1
ATOM 5648 C CA . VAL B 1 323 ? 30.696 64.594 79.866 1.00 4.36 286 VAL B CA 1
ATOM 5649 C C . VAL B 1 323 ? 31.112 65.024 78.467 1.00 5.81 286 VAL B C 1
ATOM 5650 O O . VAL B 1 323 ? 31.636 66.141 78.275 1.00 5.88 286 VAL B O 1
ATOM 5654 N N . GLU B 1 324 ? 30.878 64.140 77.497 1.00 5.10 287 GLU B N 1
ATOM 5655 C CA . GLU B 1 324 ? 31.262 64.412 76.111 1.00 5.88 287 GLU B CA 1
ATOM 5656 C C . GLU B 1 324 ? 30.051 64.512 75.170 1.00 5.18 287 GLU B C 1
ATOM 5657 O O . GLU B 1 324 ? 30.143 65.114 74.077 1.00 5.37 287 GLU B O 1
ATOM 5663 N N . GLY B 1 325 ? 28.914 63.954 75.592 1.00 4.99 288 GLY B N 1
ATOM 5664 C CA . GLY B 1 325 ? 27.710 63.891 74.738 1.00 4.64 288 GLY B CA 1
ATOM 5665 C C . GLY B 1 325 ? 26.777 65.071 74.933 1.00 4.75 288 GLY B C 1
ATOM 5666 O O . GLY B 1 325 ? 27.211 66.188 75.224 1.00 4.78 288 GLY B O 1
ATOM 5667 N N . SER B 1 326 ? 25.483 64.824 74.772 1.00 4.86 289 SER B N 1
ATOM 5668 C CA . SER B 1 326 ? 24.515 65.917 74.734 1.00 5.65 289 SER B CA 1
ATOM 5669 C C . SER B 1 326 ? 23.259 65.649 75.559 1.00 5.48 289 SER B C 1
ATOM 5670 O O . SER B 1 326 ? 22.835 64.487 75.742 1.00 4.83 289 SER B O 1
ATOM 5673 N N . ASP B 1 327 ? 22.673 66.727 76.068 1.00 4.95 290 ASP B N 1
ATOM 5674 C CA . ASP B 1 327 ? 21.372 66.661 76.732 1.00 4.60 290 ASP B CA 1
ATOM 5675 C C . ASP B 1 327 ? 21.387 65.768 77.986 1.00 5.34 290 ASP B C 1
ATOM 5676 O O . ASP B 1 327 ? 20.363 65.159 78.345 1.00 5.75 290 ASP B O 1
ATOM 5681 N N . ASN B 1 328 ? 22.543 65.694 78.641 1.00 4.05 291 ASN B N 1
ATOM 5682 C CA . ASN B 1 328 ? 22.651 64.986 79.922 1.00 3.37 291 ASN B CA 1
ATOM 5683 C C . ASN B 1 328 ? 22.405 65.921 81.090 1.00 4.25 291 ASN B C 1
ATOM 5684 O O . ASN B 1 328 ? 22.618 67.134 80.977 1.00 5.61 291 ASN B O 1
ATOM 5689 N N . VAL B 1 329 ? 21.976 65.345 82.209 1.00 3.61 292 VAL B N 1
ATOM 5690 C CA . VAL B 1 329 ? 21.699 66.131 83.406 1.00 4.23 292 VAL B CA 1
ATOM 5691 C C . VAL B 1 329 ? 22.602 65.593 84.484 1.00 4.74 292 VAL B C 1
ATOM 5692 O O . VAL B 1 329 ? 22.609 64.385 84.731 1.00 5.54 292 VAL B O 1
ATOM 5696 N N . ILE B 1 330 ? 23.377 66.482 85.105 1.00 4.56 293 ILE B N 1
ATOM 5697 C CA . ILE B 1 330 ? 24.302 66.081 86.153 1.00 5.95 293 ILE B CA 1
ATOM 5698 C C . ILE B 1 330 ? 23.941 66.880 87.401 1.00 5.93 293 ILE B C 1
ATOM 5699 O O . ILE B 1 330 ? 24.283 68.049 87.498 1.00 7.77 293 ILE B O 1
ATOM 5704 N N . ASN B 1 331 ? 23.243 66.248 88.342 1.00 5.86 294 ASN B N 1
ATOM 5705 C CA . ASN B 1 331 ? 22.614 66.959 89.453 1.00 7.64 294 ASN B CA 1
ATOM 5706 C C . ASN B 1 331 ? 23.338 66.708 90.777 1.00 6.55 294 ASN B C 1
ATOM 5707 O O . ASN B 1 331 ? 23.606 65.563 91.131 1.00 7.46 294 ASN B O 1
ATOM 5712 N N . ASN B 1 332 ? 23.650 67.780 91.504 1.00 6.30 295 ASN B N 1
ATOM 5713 C CA . ASN B 1 332 ? 24.221 67.677 92.852 1.00 6.99 295 ASN B CA 1
ATOM 5714 C C . ASN B 1 332 ? 25.555 66.954 92.949 1.00 6.13 295 ASN B C 1
ATOM 5715 O O . ASN B 1 332 ? 25.637 65.886 93.575 1.00 6.67 295 ASN B O 1
ATOM 5720 N N . VAL B 1 333 ? 26.597 67.539 92.359 1.00 5.18 296 VAL B N 1
ATOM 5721 C CA . VAL B 1 333 ? 27.967 67.026 92.500 1.00 4.19 296 VAL B CA 1
ATOM 5722 C C . VAL B 1 333 ? 28.655 67.785 93.632 1.00 4.52 296 VAL B C 1
ATOM 5723 O O . VAL B 1 333 ? 28.890 68.984 93.500 1.00 4.25 296 VAL B O 1
ATOM 5727 N N . LEU B 1 334 ? 28.922 67.105 94.746 1.00 3.92 297 LEU B N 1
ATOM 5728 C CA . LEU B 1 334 ? 29.616 67.722 95.890 1.00 4.48 297 LEU B CA 1
ATOM 5729 C C . LEU B 1 334 ? 31.040 67.192 95.888 1.00 4.27 297 LEU B C 1
ATOM 5730 O O . LEU B 1 334 ? 31.257 65.990 96.060 1.00 4.71 297 LEU B O 1
ATOM 5735 N N . MET B 1 335 ? 32.014 68.083 95.691 1.00 3.73 298 MET B N 1
ATOM 5736 C CA . MET B 1 335 ? 33.419 67.669 95.608 1.00 3.46 298 MET B CA 1
ATOM 5737 C C . MET B 1 335 ? 34.269 68.406 96.624 1.00 3.74 298 MET B C 1
ATOM 5738 O O . MET B 1 335 ? 34.095 69.602 96.840 1.00 4.26 298 MET B O 1
ATOM 5743 N N . SER B 1 336 ? 35.180 67.677 97.275 1.00 3.89 299 SER B N 1
ATOM 5744 C CA . SER B 1 336 ? 36.083 68.298 98.228 1.00 5.12 299 SER B CA 1
ATOM 5745 C C . SER B 1 336 ? 37.428 67.599 98.250 1.00 4.69 299 SER B C 1
ATOM 5746 O O . SER B 1 336 ? 37.627 66.587 97.583 1.00 4.70 299 SER B O 1
ATOM 5749 N N . GLY B 1 337 ? 38.366 68.189 98.985 1.00 4.69 300 GLY B N 1
ATOM 5750 C CA . GLY B 1 337 ? 39.681 67.580 99.187 1.00 4.77 300 GLY B CA 1
ATOM 5751 C C . GLY B 1 337 ? 40.735 67.930 98.163 1.00 4.94 300 GLY B C 1
ATOM 5752 O O . GLY B 1 337 ? 41.697 67.167 98.000 1.00 6.46 300 GLY B O 1
ATOM 5753 N N . CYS B 1 338 ? 40.558 69.064 97.469 1.00 5.05 301 CYS B N 1
ATOM 5754 C CA . CYS B 1 338 ? 41.487 69.523 96.434 1.00 5.67 301 CYS B CA 1
ATOM 5755 C C . CYS B 1 338 ? 42.038 70.886 96.823 1.00 6.66 301 CYS B C 1
ATOM 5756 O O . CYS B 1 338 ? 41.347 71.898 96.679 1.00 5.75 301 CYS B O 1
ATOM 5759 N N . ASP B 1 339 ? 43.285 70.913 97.300 1.00 6.69 302 ASP B N 1
ATOM 5760 C CA . ASP B 1 339 ? 43.907 72.160 97.750 1.00 7.38 302 ASP B CA 1
ATOM 5761 C C . ASP B 1 339 ? 45.043 72.621 96.847 1.00 7.36 302 ASP B C 1
ATOM 5762 O O . ASP B 1 339 ? 45.765 73.568 97.187 1.00 8.22 302 ASP B O 1
ATOM 5767 N N . GLY B 1 340 ? 45.189 71.962 95.697 1.00 7.07 303 GLY B N 1
ATOM 5768 C CA . GLY B 1 340 ? 46.243 72.320 94.756 1.00 7.71 303 GLY B CA 1
ATOM 5769 C C . GLY B 1 340 ? 47.358 71.295 94.706 1.00 8.55 303 GLY B C 1
ATOM 5770 O O . GLY B 1 340 ? 48.190 71.334 93.803 1.00 8.95 303 GLY B O 1
ATOM 5771 N N . THR B 1 341 ? 47.387 70.397 95.692 1.00 7.74 304 THR B N 1
ATOM 5772 C CA . THR B 1 341 ? 48.375 69.317 95.739 1.00 7.78 304 THR B CA 1
ATOM 5773 C C . THR B 1 341 ? 47.693 67.982 95.978 1.00 7.61 304 THR B C 1
ATOM 5774 O O . THR B 1 341 ? 46.613 67.935 96.574 1.00 8.91 304 THR B O 1
ATOM 5778 N N . ASN B 1 342 ? 48.306 66.904 95.488 1.00 7.52 305 ASN B N 1
ATOM 5779 C CA . ASN B 1 342 ? 47.803 65.559 95.786 1.00 7.31 305 ASN B CA 1
ATOM 5780 C C . ASN B 1 342 ? 48.377 65.017 97.098 1.00 8.10 305 ASN B C 1
ATOM 5781 O O . ASN B 1 342 ? 49.013 65.757 97.867 1.00 7.61 305 ASN B O 1
ATOM 5786 N N . SER B 1 343 ? 48.128 63.741 97.366 1.00 8.46 306 SER B N 1
ATOM 5787 C CA . SER B 1 343 ? 48.488 63.165 98.654 1.00 9.94 306 SER B CA 1
ATOM 5788 C C . SER B 1 343 ? 49.996 63.046 98.828 1.00 10.93 306 SER B C 1
ATOM 5789 O O . SER B 1 343 ? 50.481 62.840 99.942 1.00 12.16 306 SER B O 1
ATOM 5792 N N . LEU B 1 344 ? 50.727 63.149 97.723 1.00 10.54 307 LEU B N 1
ATOM 5793 C CA . LEU B 1 344 ? 52.187 63.049 97.737 1.00 11.67 307 LEU B CA 1
ATOM 5794 C C . LEU B 1 344 ? 52.870 64.411 97.631 1.00 11.56 307 LEU B C 1
ATOM 5795 O O . LEU B 1 344 ? 54.095 64.483 97.569 1.00 12.87 307 LEU B O 1
ATOM 5800 N N . GLY B 1 345 ? 52.094 65.489 97.610 1.00 11.09 308 GLY B N 1
ATOM 5801 C CA . GLY B 1 345 ? 52.678 66.833 97.486 1.00 10.65 308 GLY B CA 1
ATOM 5802 C C . GLY B 1 345 ? 52.959 67.318 96.066 1.00 10.72 308 GLY B C 1
ATOM 5803 O O . GLY B 1 345 ? 53.593 68.353 95.874 1.00 11.66 308 GLY B O 1
ATOM 5804 N N . GLN B 1 346 ? 52.501 66.564 95.070 1.00 9.15 309 GLN B N 1
ATOM 5805 C CA . GLN B 1 346 ? 52.616 66.970 93.667 1.00 9.77 309 GLN B CA 1
ATOM 5806 C C . GLN B 1 346 ? 51.468 67.905 93.312 1.00 9.05 309 GLN B C 1
ATOM 5807 O O . GLN B 1 346 ? 50.443 67.900 93.980 1.00 8.48 309 GLN B O 1
ATOM 5813 N N . ARG B 1 347 ? 51.622 68.711 92.262 1.00 9.40 310 ARG B N 1
ATOM 5814 C CA . ARG B 1 347 ? 50.540 69.610 91.868 1.00 9.69 310 ARG B CA 1
ATOM 5815 C C . ARG B 1 347 ? 49.328 68.801 91.402 1.00 8.32 310 ARG B C 1
ATOM 5816 O O . ARG B 1 347 ? 49.471 67.761 90.769 1.00 8.57 310 ARG B O 1
ATOM 5824 N N . GLN B 1 348 ? 48.143 69.298 91.729 1.00 7.05 311 GLN B N 1
ATOM 5825 C CA . GLN B 1 348 ? 46.895 68.640 91.375 1.00 6.77 311 GLN B CA 1
ATOM 5826 C C . GLN B 1 348 ? 45.909 69.699 90.911 1.00 6.66 311 GLN B C 1
ATOM 5827 O O . GLN B 1 348 ? 45.600 70.636 91.656 1.00 6.78 311 GLN B O 1
ATOM 5833 N N . THR B 1 349 ? 45.408 69.552 89.692 1.00 5.74 312 THR B N 1
ATOM 5834 C CA . THR B 1 349 ? 44.346 70.438 89.219 1.00 5.79 312 THR B CA 1
ATOM 5835 C C . THR B 1 349 ? 42.995 69.895 89.654 1.00 5.05 312 THR B C 1
ATOM 5836 O O . THR B 1 349 ? 42.870 68.702 89.954 1.00 5.09 312 THR B O 1
ATOM 5840 N N . ALA B 1 350 ? 41.998 70.783 89.697 1.00 4.79 313 ALA B N 1
ATOM 5841 C CA . ALA B 1 350 ? 40.623 70.414 90.062 1.00 4.94 313 ALA B CA 1
ATOM 5842 C C . ALA B 1 350 ? 39.657 70.869 88.986 1.00 5.06 313 ALA B C 1
ATOM 5843 O O . ALA B 1 350 ? 39.764 71.980 88.450 1.00 6.63 313 ALA B O 1
ATOM 5845 N N . THR B 1 351 ? 38.687 70.017 88.683 1.00 4.37 314 THR B N 1
ATOM 5846 C CA . THR B 1 351 ? 37.645 70.355 87.728 1.00 5.51 314 THR B CA 1
ATOM 5847 C C . THR B 1 351 ? 36.388 69.609 88.169 1.00 4.40 314 THR B C 1
ATOM 5848 O O . THR B 1 351 ? 36.310 68.402 88.002 1.00 6.29 314 THR B O 1
ATOM 5852 N N . ILE B 1 352 ? 35.400 70.318 88.712 1.00 4.11 315 ILE B N 1
ATOM 5853 C CA . ILE B 1 352 ? 34.196 69.639 89.201 1.00 3.83 315 ILE B CA 1
ATOM 5854 C C . ILE B 1 352 ? 33.294 69.175 88.065 1.00 4.39 315 ILE B C 1
ATOM 5855 O O . ILE B 1 352 ? 32.608 68.157 88.184 1.00 3.84 315 ILE B O 1
ATOM 5860 N N . ALA B 1 353 ? 33.311 69.903 86.951 1.00 3.16 316 ALA B N 1
ATOM 5861 C CA . ALA B 1 353 ? 32.548 69.512 85.765 1.00 4.26 316 ALA B CA 1
ATOM 5862 C C . ALA B 1 353 ? 33.367 69.861 84.525 1.00 3.89 316 ALA B C 1
ATOM 5863 O O . ALA B 1 353 ? 33.812 70.991 84.378 1.00 4.21 316 ALA B O 1
ATOM 5865 N N . ARG B 1 354 ? 33.572 68.877 83.647 1.00 4.68 317 ARG B N 1
ATOM 5866 C CA . ARG B 1 354 ? 34.372 69.083 82.443 1.00 5.11 317 ARG B CA 1
ATOM 5867 C C . ARG B 1 354 ? 33.526 68.716 81.235 1.00 5.07 317 ARG B C 1
ATOM 5868 O O . ARG B 1 354 ? 32.989 67.605 81.177 1.00 4.81 317 ARG B O 1
ATOM 5876 N N . PHE B 1 355 ? 33.394 69.664 80.305 1.00 4.44 318 PHE B N 1
ATOM 5877 C CA . PHE B 1 355 ? 32.575 69.480 79.104 1.00 4.04 318 PHE B CA 1
ATOM 5878 C C . PHE B 1 355 ? 33.527 69.283 77.942 1.00 4.96 318 PHE B C 1
ATOM 5879 O O . PHE B 1 355 ? 34.194 70.233 77.492 1.00 4.47 318 PHE B O 1
ATOM 5887 N N . ILE B 1 356 ? 33.616 68.024 77.510 1.00 4.62 319 ILE B N 1
ATOM 5888 C CA . ILE B 1 356 ? 34.656 67.552 76.600 1.00 5.31 319 ILE B CA 1
ATOM 5889 C C . ILE B 1 356 ? 34.234 67.675 75.136 1.00 5.34 319 ILE B C 1
ATOM 5890 O O . ILE B 1 356 ? 33.089 67.373 74.780 1.00 5.70 319 ILE B O 1
ATOM 5895 N N . GLY B 1 357 ? 35.165 68.102 74.290 1.00 5.45 320 GLY B N 1
ATOM 5896 C CA . GLY B 1 357 ? 34.952 68.070 72.855 1.00 6.39 320 GLY B CA 1
ATOM 5897 C C . GLY B 1 357 ? 33.771 68.916 72.435 1.00 6.42 320 GLY B C 1
ATOM 5898 O O . GLY B 1 357 ? 33.736 70.112 72.703 1.00 7.38 320 GLY B O 1
ATOM 5899 N N . THR B 1 358 ? 32.796 68.283 71.782 1.00 6.29 321 THR B N 1
ATOM 5900 C CA . THR B 1 358 ? 31.614 69.004 71.314 1.00 6.49 321 THR B CA 1
ATOM 5901 C C . THR B 1 358 ? 30.437 68.858 72.282 1.00 5.41 321 THR B C 1
ATOM 5902 O O . THR B 1 358 ? 29.288 69.156 71.910 1.00 5.21 321 THR B O 1
ATOM 5906 N N . ALA B 1 359 ? 30.718 68.435 73.517 1.00 4.41 322 ALA B N 1
ATOM 5907 C CA . ALA B 1 359 ? 29.660 68.310 74.536 1.00 4.24 322 ALA B CA 1
ATOM 5908 C C . ALA B 1 359 ? 28.691 69.476 74.437 1.00 4.78 322 ALA B C 1
ATOM 5909 O O . ALA B 1 359 ? 29.102 70.638 74.446 1.00 4.35 322 ALA B O 1
ATOM 5911 N N . ASN B 1 360 ? 27.396 69.177 74.376 1.00 4.49 323 ASN B N 1
ATOM 5912 C CA . ASN B 1 360 ? 26.416 70.249 74.168 1.00 4.31 323 ASN B CA 1
ATOM 5913 C C . ASN B 1 360 ? 25.081 70.034 74.873 1.00 4.52 323 ASN B C 1
ATOM 5914 O O . ASN B 1 360 ? 24.636 68.887 75.067 1.00 4.34 323 ASN B O 1
ATOM 5919 N N . ASN B 1 361 ? 24.452 71.142 75.276 1.00 4.22 324 ASN B N 1
ATOM 5920 C CA . ASN B 1 361 ? 23.094 71.100 75.824 1.00 3.26 324 ASN B CA 1
ATOM 5921 C C . ASN B 1 361 ? 22.983 70.277 77.118 1.00 4.23 324 ASN B C 1
ATOM 5922 O O . ASN B 1 361 ? 21.921 69.714 77.417 1.00 4.66 324 ASN B O 1
ATOM 5927 N N . ASN B 1 362 ? 24.078 70.240 77.878 1.00 3.57 325 ASN B N 1
ATOM 5928 C CA . ASN B 1 362 ? 24.102 69.568 79.178 1.00 3.49 325 ASN B CA 1
ATOM 5929 C C . ASN B 1 362 ? 23.833 70.537 80.325 1.00 3.98 325 ASN B C 1
ATOM 5930 O O . ASN B 1 362 ? 23.955 71.749 80.173 1.00 3.75 325 ASN B O 1
ATOM 5935 N N . TYR B 1 363 ? 23.448 69.975 81.470 1.00 3.38 326 TYR B N 1
ATOM 5936 C CA . TYR B 1 363 ? 23.202 70.740 82.695 1.00 3.71 326 TYR B CA 1
ATOM 5937 C C . TYR B 1 363 ? 24.018 70.134 83.822 1.00 4.21 326 TYR B C 1
ATOM 5938 O O . TYR B 1 363 ? 24.096 68.922 83.952 1.00 4.28 326 TYR B O 1
ATOM 5947 N N . ALA B 1 364 ? 24.604 70.978 84.665 1.00 3.99 327 ALA B N 1
ATOM 5948 C CA . ALA B 1 364 ? 25.260 70.478 85.878 1.00 3.91 327 ALA B CA 1
ATOM 5949 C C . ALA B 1 364 ? 25.009 71.414 87.051 1.00 4.97 327 ALA B C 1
ATOM 5950 O O . ALA B 1 364 ? 25.117 72.633 86.901 1.00 5.31 327 ALA B O 1
ATOM 5952 N N . SER B 1 365 ? 24.681 70.855 88.217 1.00 4.12 328 SER B N 1
ATOM 5953 C CA . SER B 1 365 ? 24.609 71.640 89.456 1.00 4.47 328 SER B CA 1
ATOM 5954 C C . SER B 1 365 ? 25.695 71.130 90.392 1.00 4.66 328 SER B C 1
ATOM 5955 O O . SER B 1 365 ? 25.772 69.932 90.643 1.00 4.76 328 SER B O 1
ATOM 5958 N N . VAL B 1 366 ? 26.544 72.046 90.865 1.00 3.94 329 VAL B N 1
ATOM 5959 C CA . VAL B 1 366 ? 27.803 71.657 91.486 1.00 4.03 329 VAL B CA 1
ATOM 5960 C C . VAL B 1 366 ? 28.146 72.454 92.736 1.00 4.09 329 VAL B C 1
ATOM 5961 O O . VAL B 1 366 ? 27.704 73.595 92.884 1.00 4.01 329 VAL B O 1
ATOM 5965 N N . PHE B 1 367 ? 28.934 71.820 93.616 1.00 4.04 330 PHE B N 1
ATOM 5966 C CA . PHE B 1 367 ? 29.369 72.369 94.897 1.00 3.95 330 PHE B CA 1
ATOM 5967 C C . PHE B 1 367 ? 30.882 72.134 95.016 1.00 4.22 330 PHE B C 1
ATOM 5968 O O . PHE B 1 367 ? 31.309 71.097 95.537 1.00 4.51 330 PHE B O 1
ATOM 5976 N N . PRO B 1 368 ? 31.698 73.075 94.502 1.00 4.35 331 PRO B N 1
ATOM 5977 C CA . PRO B 1 368 ? 33.171 72.965 94.574 1.00 4.10 331 PRO B CA 1
ATOM 5978 C C . PRO B 1 368 ? 33.700 73.362 95.956 1.00 5.16 331 PRO B C 1
ATOM 5979 O O . PRO B 1 368 ? 34.252 74.457 96.137 1.00 5.11 331 PRO B O 1
ATOM 5983 N N . SER B 1 369 ? 33.506 72.468 96.926 1.00 5.07 332 SER B N 1
ATOM 5984 C CA . SER B 1 369 ? 33.849 72.736 98.313 1.00 6.20 332 SER B CA 1
ATOM 5985 C C . SER B 1 369 ? 35.323 72.448 98.576 1.00 5.98 332 SER B C 1
ATOM 5986 O O . SER B 1 369 ? 35.672 71.567 99.384 1.00 6.07 332 SER B O 1
ATOM 5989 N N . TYR B 1 370 ? 36.180 73.199 97.897 1.00 4.10 333 TYR B N 1
ATOM 5990 C CA . TYR B 1 370 ? 37.622 73.006 97.986 1.00 4.36 333 TYR B CA 1
ATOM 5991 C C . TYR B 1 370 ? 38.323 74.300 97.563 1.00 5.29 333 TYR B C 1
ATOM 5992 O O . TYR B 1 370 ? 37.692 75.195 96.979 1.00 4.42 333 TYR B O 1
ATOM 6001 N N . SER B 1 371 ? 39.624 74.384 97.829 1.00 5.81 334 SER B N 1
ATOM 6002 C CA . SER B 1 371 ? 40.356 75.648 97.641 1.00 6.75 334 SER B CA 1
ATOM 6003 C C . SER B 1 371 ? 41.120 75.752 96.325 1.00 6.32 334 SER B C 1
ATOM 6004 O O . SER B 1 371 ? 41.503 76.871 95.908 1.00 6.74 334 SER B O 1
ATOM 6007 N N . ALA B 1 372 ? 41.387 74.611 95.688 1.00 6.31 335 ALA B N 1
ATOM 6008 C CA . ALA B 1 372 ? 42.035 74.626 94.365 1.00 5.29 335 ALA B CA 1
ATOM 6009 C C . ALA B 1 372 ? 41.270 75.575 93.435 1.00 5.79 335 ALA B C 1
ATOM 6010 O O . ALA B 1 372 ? 40.037 75.699 93.522 1.00 4.91 335 ALA B O 1
ATOM 6012 N N . THR B 1 373 ? 41.998 76.245 92.546 1.00 5.89 336 THR B N 1
ATOM 6013 C CA . THR B 1 373 ? 41.394 77.288 91.713 1.00 6.53 336 THR B CA 1
ATOM 6014 C C . THR B 1 373 ? 40.419 76.791 90.640 1.00 6.04 336 THR B C 1
ATOM 6015 O O . THR B 1 373 ? 39.448 77.476 90.339 1.00 6.16 336 THR B O 1
ATOM 6019 N N . GLY B 1 374 ? 40.672 75.617 90.068 1.00 5.65 337 GLY B N 1
ATOM 6020 C CA . GLY B 1 374 ? 39.848 75.147 88.943 1.00 4.74 337 GLY B CA 1
ATOM 6021 C C . GLY B 1 374 ? 38.470 74.701 89.402 1.00 5.34 337 GLY B C 1
ATOM 6022 O O . GLY B 1 374 ? 38.341 74.029 90.429 1.00 6.37 337 GLY B O 1
ATOM 6023 N N . VAL B 1 375 ? 37.442 75.110 88.666 1.00 5.08 338 VAL B N 1
ATOM 6024 C CA . VAL B 1 375 ? 36.076 74.665 88.950 1.00 4.96 338 VAL B CA 1
ATOM 6025 C C . VAL B 1 375 ? 35.404 74.078 87.686 1.00 5.35 338 VAL B C 1
ATOM 6026 O O . VAL B 1 375 ? 35.097 72.886 87.648 1.00 4.81 338 VAL B O 1
ATOM 6030 N N . ILE B 1 376 ? 35.177 74.907 86.660 1.00 4.41 339 ILE B N 1
ATOM 6031 C CA . ILE B 1 376 ? 34.536 74.424 85.421 1.00 4.55 339 ILE B CA 1
ATOM 6032 C C . ILE B 1 376 ? 35.543 74.465 84.274 1.00 5.11 339 ILE B C 1
ATOM 6033 O O . ILE B 1 376 ? 36.342 75.395 84.192 1.00 5.90 339 ILE B O 1
ATOM 6038 N N . THR B 1 377 ? 35.507 73.449 83.410 1.00 4.32 340 THR B N 1
ATOM 6039 C CA . THR B 1 377 ? 36.268 73.458 82.167 1.00 5.13 340 THR B CA 1
ATOM 6040 C C . THR B 1 377 ? 35.286 73.244 81.018 1.00 4.98 340 THR B C 1
ATOM 6041 O O . THR B 1 377 ? 34.650 72.184 80.928 1.00 5.31 340 THR B O 1
ATOM 6045 N N . PHE B 1 378 ? 35.154 74.266 80.170 1.00 4.18 341 PHE B N 1
ATOM 6046 C CA . PHE B 1 378 ? 34.422 74.157 78.915 1.00 4.85 341 PHE B CA 1
ATOM 6047 C C . PHE B 1 378 ? 35.469 74.021 77.806 1.00 5.32 341 PHE B C 1
ATOM 6048 O O . PHE B 1 378 ? 36.208 74.977 77.520 1.00 5.24 341 PHE B O 1
ATOM 6056 N N . GLU B 1 379 ? 35.560 72.848 77.184 1.00 5.30 342 GLU B N 1
ATOM 6057 C CA . GLU B 1 379 ? 36.497 72.715 76.061 1.00 6.17 342 GLU B CA 1
ATOM 6058 C C . GLU B 1 379 ? 35.969 73.597 74.926 1.00 6.16 342 GLU B C 1
ATOM 6059 O O . GLU B 1 379 ? 34.779 73.927 74.897 1.00 5.93 342 GLU B O 1
ATOM 6065 N N . SER B 1 380 ? 36.852 74.012 74.019 1.00 6.76 343 SER B N 1
ATOM 6066 C CA . SER B 1 380 ? 36.507 75.089 73.094 1.00 7.65 343 SER B CA 1
ATOM 6067 C C . SER B 1 380 ? 35.349 74.755 72.137 1.00 7.59 343 SER B C 1
ATOM 6068 O O . SER B 1 380 ? 34.688 75.666 71.648 1.00 9.16 343 SER B O 1
ATOM 6071 N N . GLY B 1 381 ? 35.106 73.470 71.882 1.00 6.89 344 GLY B N 1
ATOM 6072 C CA . GLY B 1 381 ? 34.020 73.080 70.974 1.00 6.24 344 GLY B CA 1
ATOM 6073 C C . GLY B 1 381 ? 32.689 72.857 71.666 1.00 6.24 344 GLY B C 1
ATOM 6074 O O . GLY B 1 381 ? 31.704 72.513 71.011 1.00 6.56 344 GLY B O 1
ATOM 6075 N N . SER B 1 382 ? 32.663 73.037 72.986 1.00 5.64 345 SER B N 1
ATOM 6076 C CA . SER B 1 382 ? 31.443 72.776 73.776 1.00 4.56 345 SER B CA 1
ATOM 6077 C C . SER B 1 382 ? 30.448 73.942 73.697 1.00 4.84 345 SER B C 1
ATOM 6078 O O . SER B 1 382 ? 30.841 75.117 73.669 1.00 5.40 345 SER B O 1
ATOM 6081 N N . THR B 1 383 ? 29.153 73.626 73.655 1.00 4.00 346 THR B N 1
ATOM 6082 C CA . THR B 1 383 ? 28.133 74.679 73.481 1.00 4.31 346 THR B CA 1
ATOM 6083 C C . THR B 1 383 ? 26.867 74.413 74.295 1.00 4.07 346 THR B C 1
ATOM 6084 O O . THR B 1 383 ? 26.539 73.263 74.584 1.00 3.68 346 THR B O 1
ATOM 6088 N N . ARG B 1 384 ? 26.167 75.485 74.667 1.00 3.13 347 ARG B N 1
ATOM 6089 C CA . ARG B 1 384 ? 24.849 75.368 75.301 1.00 3.08 347 ARG B CA 1
ATOM 6090 C C . ARG B 1 384 ? 24.833 74.535 76.600 1.00 3.63 347 ARG B C 1
ATOM 6091 O O . ARG B 1 384 ? 23.825 73.913 76.932 1.00 4.08 347 ARG B O 1
ATOM 6099 N N . ASN B 1 385 ? 25.947 74.530 77.322 1.00 2.64 348 ASN B N 1
ATOM 6100 C CA . ASN B 1 385 ? 26.004 73.854 78.616 1.00 3.14 348 ASN B CA 1
ATOM 6101 C C . ASN B 1 385 ? 25.746 74.862 79.726 1.00 4.27 348 ASN B C 1
ATOM 6102 O O . ASN B 1 385 ? 26.321 75.960 79.728 1.00 4.29 348 ASN B O 1
ATOM 6107 N N . PHE B 1 386 ? 24.891 74.491 80.672 1.00 3.84 349 PHE B N 1
ATOM 6108 C CA . PHE B 1 386 ? 24.507 75.404 81.749 1.00 4.14 349 PHE B CA 1
ATOM 6109 C C . PHE B 1 386 ? 24.974 74.807 83.069 1.00 4.25 349 PHE B C 1
ATOM 6110 O O . PHE B 1 386 ? 24.616 73.690 83.394 1.00 3.96 349 PHE B O 1
ATOM 6118 N N . VAL B 1 387 ? 25.803 75.552 83.798 1.00 4.36 350 VAL B N 1
ATOM 6119 C CA . VAL B 1 387 ? 26.260 75.119 85.112 1.00 4.20 350 VAL B CA 1
ATOM 6120 C C . VAL B 1 387 ? 25.739 76.063 86.187 1.00 4.85 350 VAL B C 1
ATOM 6121 O O . VAL B 1 387 ? 25.904 77.285 86.090 1.00 5.42 350 VAL B O 1
ATOM 6125 N N . GLU B 1 388 ? 25.115 75.490 87.207 1.00 4.85 351 GLU B N 1
ATOM 6126 C CA . GLU B 1 388 ? 24.739 76.247 88.388 1.00 4.94 351 GLU B CA 1
ATOM 6127 C C . GLU B 1 388 ? 25.693 75.864 89.505 1.00 4.90 351 GLU B C 1
ATOM 6128 O O . GLU B 1 388 ? 25.690 74.715 89.953 1.00 4.46 351 GLU B O 1
ATOM 6134 N N . VAL B 1 389 ? 26.502 76.829 89.954 1.00 4.08 352 VAL B N 1
ATOM 6135 C CA . VAL B 1 389 ? 27.380 76.618 91.095 1.00 4.83 352 VAL B CA 1
ATOM 6136 C C . VAL B 1 389 ? 26.526 76.959 92.308 1.00 4.33 352 VAL B C 1
ATOM 6137 O O . VAL B 1 389 ? 26.355 78.137 92.644 1.00 5.04 352 VAL B O 1
ATOM 6141 N N . LYS B 1 390 ? 25.962 75.925 92.939 1.00 4.87 353 LYS B N 1
ATOM 6142 C CA . LYS B 1 390 ? 24.932 76.136 93.954 1.00 5.39 353 LYS B CA 1
ATOM 6143 C C . LYS B 1 390 ? 25.506 76.586 95.291 1.00 5.31 353 LYS B C 1
ATOM 6144 O O . LYS B 1 390 ? 24.813 77.257 96.055 1.00 4.60 353 LYS B O 1
ATOM 6150 N N . HIS B 1 391 ? 26.762 76.236 95.559 1.00 3.87 354 HIS B N 1
ATOM 6151 C CA . HIS B 1 391 ? 27.510 76.905 96.626 1.00 4.52 354 HIS B CA 1
ATOM 6152 C C . HIS B 1 391 ? 28.949 77.084 96.156 1.00 5.54 354 HIS B C 1
ATOM 6153 O O . HIS B 1 391 ? 29.548 76.131 95.661 1.00 6.05 354 HIS B O 1
ATOM 6160 N N . PRO B 1 392 ? 29.483 78.312 96.268 1.00 5.78 355 PRO B N 1
ATOM 6161 C CA . PRO B 1 392 ? 30.801 78.654 95.726 1.00 5.22 355 PRO B CA 1
ATOM 6162 C C . PRO B 1 392 ? 31.976 78.274 96.630 1.00 5.28 355 PRO B C 1
ATOM 6163 O O . PRO B 1 392 ? 33.112 78.640 96.326 1.00 5.15 355 PRO B O 1
ATOM 6167 N N . GLY B 1 393 ? 31.726 77.534 97.711 1.00 5.08 356 GLY B N 1
ATOM 6168 C CA . GLY B 1 393 ? 32.790 77.268 98.681 1.00 5.70 356 GLY B CA 1
ATOM 6169 C C . GLY B 1 393 ? 33.199 78.560 99.352 1.00 7.20 356 GLY B C 1
ATOM 6170 O O . GLY B 1 393 ? 32.332 79.292 99.827 1.00 8.55 356 GLY B O 1
ATOM 6171 N N . ARG B 1 394 ? 34.507 78.847 99.379 1.00 6.85 357 ARG B N 1
ATOM 6172 C CA . ARG B 1 394 ? 34.987 80.103 99.978 1.00 7.11 357 ARG B CA 1
ATOM 6173 C C . ARG B 1 394 ? 35.137 81.244 98.957 1.00 7.21 357 ARG B C 1
ATOM 6174 O O . ARG B 1 394 ? 35.569 82.338 99.303 1.00 7.76 357 ARG B O 1
ATOM 6182 N N . ARG B 1 395 ? 34.786 80.985 97.705 1.00 4.76 358 ARG B N 1
ATOM 6183 C CA . ARG B 1 395 ? 34.931 82.017 96.661 1.00 4.54 358 ARG B CA 1
ATOM 6184 C C . ARG B 1 395 ? 33.875 83.107 96.772 1.00 6.09 358 ARG B C 1
ATOM 6185 O O . ARG B 1 395 ? 32.728 82.831 97.116 1.00 5.55 358 ARG B O 1
ATOM 6193 N N . ASN B 1 396 ? 34.276 84.348 96.473 1.00 5.60 359 ASN B N 1
ATOM 6194 C CA . ASN B 1 396 ? 33.362 85.493 96.521 1.00 6.56 359 ASN B CA 1
ATOM 6195 C C . ASN B 1 396 ? 33.052 86.024 95.127 1.00 6.75 359 ASN B C 1
ATOM 6196 O O . ASN B 1 396 ? 32.214 86.923 94.967 1.00 7.10 359 ASN B O 1
ATOM 6201 N N . ASP B 1 397 ? 33.704 85.457 94.117 1.00 7.01 360 ASP B N 1
ATOM 6202 C CA . ASP B 1 397 ? 33.606 85.953 92.738 1.00 7.59 360 ASP B CA 1
ATOM 6203 C C . ASP B 1 397 ? 34.133 84.868 91.809 1.00 7.68 360 ASP B C 1
ATOM 6204 O O . ASP B 1 397 ? 35.280 84.443 91.948 1.00 8.49 360 ASP B O 1
ATOM 6209 N N . LEU B 1 398 ? 33.295 84.380 90.891 1.00 7.08 361 LEU B N 1
ATOM 6210 C CA . LEU B 1 398 ? 33.738 83.311 90.001 1.00 7.88 361 LEU B CA 1
ATOM 6211 C C . LEU B 1 398 ? 34.667 83.808 88.890 1.00 7.08 361 LEU B C 1
ATOM 6212 O O . LEU B 1 398 ? 35.199 83.010 88.120 1.00 7.03 361 LEU B O 1
ATOM 6217 N N . LEU B 1 399 ? 34.875 85.121 88.831 1.00 6.84 362 LEU B N 1
ATOM 6218 C CA . LEU B 1 399 ? 35.635 85.741 87.739 1.00 7.57 362 LEU B CA 1
ATOM 6219 C C . LEU B 1 399 ? 36.964 86.338 88.173 1.00 9.18 362 LEU B C 1
ATOM 6220 O O . LEU B 1 399 ? 37.767 86.728 87.327 1.00 9.52 362 LEU B O 1
ATOM 6225 N N . SER B 1 400 ? 37.200 86.401 89.481 1.00 9.47 363 SER B N 1
ATOM 6226 C CA . SER B 1 400 ? 38.409 87.064 89.983 1.00 12.01 363 SER B CA 1
ATOM 6227 C C . SER B 1 400 ? 39.662 86.295 89.592 1.00 12.53 363 SER B C 1
ATOM 6228 O O . SER B 1 400 ? 40.679 86.898 89.248 1.00 12.97 363 SER B O 1
ATOM 6231 N N . SER B 1 401 ? 39.590 84.967 89.643 1.00 12.55 364 SER B N 1
ATOM 6232 C CA . SER B 1 401 ? 40.642 84.127 89.060 1.00 13.36 364 SER B CA 1
ATOM 6233 C C . SER B 1 401 ? 40.247 83.641 87.670 1.00 13.63 364 SER B C 1
ATOM 6234 O O . SER B 1 401 ? 39.163 83.080 87.496 1.00 12.18 364 SER B O 1
ATOM 6237 N N . ALA B 1 402 ? 41.118 83.847 86.683 1.00 13.45 365 ALA B N 1
ATOM 6238 C CA . ALA B 1 402 ? 40.850 83.362 85.328 1.00 13.90 365 ALA B CA 1
ATOM 6239 C C . ALA B 1 402 ? 40.761 81.835 85.276 1.00 13.48 365 ALA B C 1
ATOM 6240 O O . ALA B 1 402 ? 40.239 81.277 84.313 1.00 15.02 365 ALA B O 1
ATOM 6242 N N . SER B 1 403 ? 41.255 81.167 86.313 1.00 12.76 366 SER B N 1
ATOM 6243 C CA . SER B 1 403 ? 41.282 79.707 86.322 1.00 12.31 366 SER B CA 1
ATOM 6244 C C . SER B 1 403 ? 39.982 79.071 86.789 1.00 9.93 366 SER B C 1
ATOM 6245 O O . SER B 1 403 ? 39.763 77.885 86.569 1.00 10.10 366 SER B O 1
ATOM 6248 N N . THR B 1 404 ? 39.125 79.845 87.443 1.00 7.42 367 THR B N 1
ATOM 6249 C CA . THR B 1 404 ? 37.873 79.280 87.935 1.00 5.86 367 THR B CA 1
ATOM 6250 C C . THR B 1 404 ? 37.030 78.680 86.811 1.00 6.86 367 THR B C 1
ATOM 6251 O O . THR B 1 404 ? 36.500 77.570 86.947 1.00 6.73 367 THR B O 1
ATOM 6255 N N . ILE B 1 405 ? 36.895 79.430 85.717 1.00 6.13 368 ILE B N 1
ATOM 6256 C CA . ILE B 1 405 ? 36.163 78.963 84.548 1.00 6.80 368 ILE B CA 1
ATOM 6257 C C . ILE B 1 405 ? 37.142 78.902 83.382 1.00 7.34 368 ILE B C 1
ATOM 6258 O O . ILE B 1 405 ? 37.482 79.919 82.786 1.00 9.13 368 ILE B O 1
ATOM 6263 N N . ASP B 1 406 ? 37.636 77.709 83.088 1.00 7.38 369 ASP B N 1
ATOM 6264 C CA . ASP B 1 406 ? 38.521 77.514 81.951 1.00 8.63 369 ASP B CA 1
ATOM 6265 C C . ASP B 1 406 ? 37.639 77.392 80.706 1.00 8.46 369 ASP B C 1
ATOM 6266 O O . ASP B 1 406 ? 36.605 76.738 80.741 1.00 8.39 369 ASP B O 1
ATOM 6271 N N . GLY B 1 407 ? 38.022 78.038 79.612 1.00 7.34 370 GLY B N 1
ATOM 6272 C CA . GLY B 1 407 ? 37.176 78.043 78.425 1.00 6.99 370 GLY B CA 1
ATOM 6273 C C . GLY B 1 407 ? 36.123 79.134 78.478 1.00 6.88 370 GLY B C 1
ATOM 6274 O O . GLY B 1 407 ? 35.064 79.013 77.876 1.00 7.19 370 GLY B O 1
ATOM 6275 N N . ALA B 1 408 ? 36.426 80.218 79.186 1.00 7.17 371 ALA B N 1
ATOM 6276 C CA . ALA B 1 408 ? 35.458 81.305 79.348 1.00 7.45 371 ALA B CA 1
ATOM 6277 C C . ALA B 1 408 ? 35.017 82.012 78.052 1.00 6.52 371 ALA B C 1
ATOM 6278 O O . ALA B 1 408 ? 33.925 82.581 78.004 1.00 6.35 371 ALA B O 1
ATOM 6280 N N . ALA B 1 409 ? 35.821 81.943 76.990 1.00 5.79 372 ALA B N 1
ATOM 6281 C CA . ALA B 1 409 ? 35.396 82.546 75.716 1.00 5.74 372 ALA B CA 1
ATOM 6282 C C . ALA B 1 409 ? 34.174 81.852 75.099 1.00 5.75 372 ALA B C 1
ATOM 6283 O O . ALA B 1 409 ? 33.516 82.398 74.190 1.00 7.11 372 ALA B O 1
ATOM 6285 N N . THR B 1 410 ? 33.879 80.640 75.565 1.00 3.83 373 THR B N 1
ATOM 6286 C CA . THR B 1 410 ? 32.704 79.919 75.073 1.00 4.01 373 THR B CA 1
ATOM 6287 C C . THR B 1 410 ? 31.425 80.473 75.676 1.00 3.71 373 THR B C 1
ATOM 6288 O O . THR B 1 410 ? 30.339 80.099 75.254 1.00 4.07 373 THR B O 1
ATOM 6292 N N . ILE B 1 411 ? 31.557 81.333 76.680 1.00 3.87 374 ILE B N 1
ATOM 6293 C CA . ILE B 1 411 ? 30.385 82.063 77.187 1.00 3.08 374 ILE B CA 1
ATOM 6294 C C . ILE B 1 411 ? 30.324 83.323 76.342 1.00 3.78 374 ILE B C 1
ATOM 6295 O O . ILE B 1 411 ? 30.967 84.323 76.665 1.00 4.67 374 ILE B O 1
ATOM 6300 N N . ASP B 1 412 ? 29.595 83.246 75.226 1.00 3.61 375 ASP B N 1
ATOM 6301 C CA . ASP B 1 412 ? 29.639 84.315 74.226 1.00 4.79 375 ASP B CA 1
ATOM 6302 C C . ASP B 1 412 ? 28.311 85.017 73.966 1.00 5.49 375 ASP B C 1
ATOM 6303 O O . ASP B 1 412 ? 28.225 85.876 73.088 1.00 6.44 375 ASP B O 1
ATOM 6308 N N . GLY B 1 413 ? 27.284 84.645 74.725 1.00 4.99 376 GLY B N 1
ATOM 6309 C CA . GLY B 1 413 ? 25.983 85.306 74.625 1.00 5.34 376 GLY B CA 1
ATOM 6310 C C . GLY B 1 413 ? 25.195 84.977 73.355 1.00 5.51 376 GLY B C 1
ATOM 6311 O O . GLY B 1 413 ? 24.127 85.556 73.119 1.00 6.50 376 GLY B O 1
ATOM 6312 N N . THR B 1 414 ? 25.705 84.071 72.528 1.00 4.93 377 THR B N 1
ATOM 6313 C CA . THR B 1 414 ? 24.976 83.623 71.340 1.00 5.87 377 THR B CA 1
ATOM 6314 C C . THR B 1 414 ? 24.115 82.407 71.657 1.00 6.00 377 THR B C 1
ATOM 6315 O O . THR B 1 414 ? 24.135 81.894 72.777 1.00 5.53 377 THR B O 1
ATOM 6319 N N . SER B 1 415 ? 23.382 81.918 70.657 1.00 6.06 378 SER B N 1
ATOM 6320 C CA . SER B 1 415 ? 22.576 80.728 70.857 1.00 7.54 378 SER B CA 1
ATOM 6321 C C . SER B 1 415 ? 23.442 79.493 71.150 1.00 6.78 378 SER B C 1
ATOM 6322 O O . SER B 1 415 ? 22.922 78.462 71.559 1.00 8.02 378 SER B O 1
ATOM 6325 N N . ASN B 1 416 ? 24.758 79.592 70.939 1.00 5.81 379 ASN B N 1
ATOM 6326 C CA . ASN B 1 416 ? 25.648 78.484 71.284 1.00 5.30 379 ASN B CA 1
ATOM 6327 C C . ASN B 1 416 ? 26.347 78.663 72.631 1.00 4.88 379 ASN B C 1
ATOM 6328 O O . ASN B 1 416 ? 27.167 77.831 73.021 1.00 4.78 379 ASN B O 1
ATOM 6333 N N . SER B 1 417 ? 26.028 79.746 73.336 1.00 3.50 380 SER B N 1
ATOM 6334 C CA . SER B 1 417 ? 26.752 80.093 74.570 1.00 3.59 380 SER B CA 1
ATOM 6335 C C . SER B 1 417 ? 26.671 78.980 75.635 1.00 3.20 380 SER B C 1
ATOM 6336 O O . SER B 1 417 ? 25.624 78.366 75.815 1.00 3.99 380 SER B O 1
ATOM 6339 N N . ASN B 1 418 ? 27.783 78.757 76.343 1.00 2.99 381 ASN B N 1
ATOM 6340 C CA . ASN B 1 418 ? 27.739 78.135 77.676 1.00 2.95 381 ASN B CA 1
ATOM 6341 C C . ASN B 1 418 ? 27.343 79.219 78.696 1.00 3.93 381 ASN B C 1
ATOM 6342 O O . ASN B 1 418 ? 27.411 80.412 78.412 1.00 3.49 381 ASN B O 1
ATOM 6347 N N . VAL B 1 419 ? 26.922 78.802 79.886 1.00 2.88 382 VAL B N 1
ATOM 6348 C CA . VAL B 1 419 ? 26.412 79.745 80.884 1.00 2.86 382 VAL B CA 1
ATOM 6349 C C . VAL B 1 419 ? 26.787 79.226 82.264 1.00 3.58 382 VAL B C 1
ATOM 6350 O O . VAL B 1 419 ? 26.717 78.027 82.509 1.00 3.41 382 VAL B O 1
ATOM 6354 N N . VAL B 1 420 ? 27.156 80.124 83.170 1.00 2.89 383 VAL B N 1
ATOM 6355 C CA . VAL B 1 420 ? 27.441 79.743 84.559 1.00 3.81 383 VAL B CA 1
ATOM 6356 C C . VAL B 1 420 ? 26.727 80.720 85.498 1.00 4.22 383 VAL B C 1
ATOM 6357 O O . VAL B 1 420 ? 26.849 81.935 85.323 1.00 5.61 383 VAL B O 1
ATOM 6361 N N . HIS B 1 421 ? 25.960 80.192 86.452 1.00 3.99 384 HIS B N 1
ATOM 6362 C CA . HIS B 1 421 ? 25.338 81.017 87.505 1.00 4.74 384 HIS B CA 1
ATOM 6363 C C . HIS B 1 421 ? 25.937 80.631 88.852 1.00 5.80 384 HIS B C 1
ATOM 6364 O O . HIS B 1 421 ? 26.211 79.447 89.084 1.00 6.26 384 HIS B O 1
ATOM 6371 N N . ALA B 1 422 ? 26.100 81.616 89.745 1.00 4.66 385 ALA B N 1
ATOM 6372 C CA . ALA B 1 422 ? 26.463 81.378 91.154 1.00 5.07 385 ALA B CA 1
ATOM 6373 C C . ALA B 1 422 ? 25.503 82.201 92.034 1.00 5.31 385 ALA B C 1
ATOM 6374 O O . ALA B 1 422 ? 25.831 83.308 92.473 1.00 4.89 385 ALA B O 1
ATOM 6376 N N . PRO B 1 423 ? 24.293 81.675 92.254 1.00 5.81 386 PRO B N 1
ATOM 6377 C CA . PRO B 1 423 ? 23.243 82.459 92.937 1.00 5.43 386 PRO B CA 1
ATOM 6378 C C . PRO B 1 423 ? 23.624 83.050 94.313 1.00 4.80 386 PRO B C 1
ATOM 6379 O O . PRO B 1 423 ? 23.189 84.161 94.642 1.00 5.56 386 PRO B O 1
ATOM 6383 N N . ALA B 1 424 ? 24.411 82.327 95.114 1.00 4.33 387 ALA B N 1
ATOM 6384 C CA . ALA B 1 424 ? 24.787 82.835 96.449 1.00 3.51 387 ALA B CA 1
ATOM 6385 C C . ALA B 1 424 ? 25.632 84.102 96.367 1.00 4.13 387 ALA B C 1
ATOM 6386 O O . ALA B 1 424 ? 25.662 84.887 97.318 1.00 4.59 387 ALA B O 1
ATOM 6388 N N . LEU B 1 425 ? 26.331 84.261 95.240 1.00 3.60 388 LEU B N 1
ATOM 6389 C CA . LEU B 1 425 ? 27.154 85.437 94.951 1.00 4.03 388 LEU B CA 1
ATOM 6390 C C . LEU B 1 425 ? 26.398 86.445 94.088 1.00 4.23 388 LEU B C 1
ATOM 6391 O O . LEU B 1 425 ? 26.964 87.480 93.711 1.00 5.21 388 LEU B O 1
ATOM 6396 N N . GLY B 1 426 ? 25.137 86.143 93.767 1.00 4.16 389 GLY B N 1
ATOM 6397 C CA . GLY B 1 426 ? 24.319 87.027 92.919 1.00 4.36 389 GLY B CA 1
ATOM 6398 C C . GLY B 1 426 ? 24.923 87.211 91.544 1.00 4.48 389 GLY B C 1
ATOM 6399 O O . GLY B 1 426 ? 24.746 88.266 90.917 1.00 5.66 389 GLY B O 1
ATOM 6400 N N . GLN B 1 427 ? 25.592 86.176 91.054 1.00 3.64 390 GLN B N 1
ATOM 6401 C CA . GLN B 1 427 ? 26.426 86.307 89.855 1.00 5.04 390 GLN B CA 1
ATOM 6402 C C . GLN B 1 427 ? 25.911 85.455 88.705 1.00 4.90 390 GLN B C 1
ATOM 6403 O O . GLN B 1 427 ? 25.788 84.231 88.835 1.00 5.34 390 GLN B O 1
ATOM 6409 N N . TYR B 1 428 ? 25.622 86.107 87.575 1.00 3.69 391 TYR B N 1
ATOM 6410 C CA . TYR B 1 428 ? 25.006 85.437 86.419 1.00 4.17 391 TYR B CA 1
ATOM 6411 C C . TYR B 1 428 ? 25.875 85.718 85.202 1.00 4.91 391 TYR B C 1
ATOM 6412 O O . TYR B 1 428 ? 26.054 86.878 84.815 1.00 5.64 391 TYR B O 1
ATOM 6421 N N . ILE B 1 429 ? 26.449 84.662 84.628 1.00 3.28 392 ILE B N 1
ATOM 6422 C CA . ILE B 1 429 ? 27.493 84.809 83.618 1.00 4.24 392 ILE B CA 1
ATOM 6423 C C . ILE B 1 429 ? 27.063 84.118 82.331 1.00 4.29 392 ILE B C 1
ATOM 6424 O O . ILE B 1 429 ? 27.187 82.901 82.180 1.00 3.66 392 ILE B O 1
ATOM 6429 N N . GLY B 1 430 ? 26.527 84.921 81.416 1.00 3.28 393 GLY B N 1
ATOM 6430 C CA . GLY B 1 430 ? 26.090 84.427 80.116 1.00 3.83 393 GLY B CA 1
ATOM 6431 C C . GLY B 1 430 ? 24.599 84.166 80.031 1.00 4.45 393 GLY B C 1
ATOM 6432 O O . GLY B 1 430 ? 23.940 83.847 81.040 1.00 4.21 393 GLY B O 1
ATOM 6433 N N . SER B 1 431 ? 24.054 84.318 78.829 1.00 4.47 394 SER B N 1
ATOM 6434 C CA . SER B 1 431 ? 22.678 83.919 78.544 1.00 4.20 394 SER B CA 1
ATOM 6435 C C . SER B 1 431 ? 22.581 83.388 77.113 1.00 3.91 394 SER B C 1
ATOM 6436 O O . SER B 1 431 ? 23.087 84.014 76.188 1.00 4.87 394 SER B O 1
ATOM 6439 N N . MET B 1 432 ? 21.910 82.253 76.935 1.00 3.95 395 MET B N 1
ATOM 6440 C CA . MET B 1 432 ? 21.775 81.650 75.601 1.00 4.73 395 MET B CA 1
ATOM 6441 C C . MET B 1 432 ? 20.760 82.375 74.706 1.00 5.61 395 MET B C 1
ATOM 6442 O O . MET B 1 432 ? 20.694 82.100 73.504 1.00 6.05 395 MET B O 1
ATOM 6447 N N . SER B 1 433 ? 19.984 83.288 75.296 1.00 4.97 396 SER B N 1
ATOM 6448 C CA . SER B 1 433 ? 19.029 84.118 74.542 1.00 5.03 396 SER B CA 1
ATOM 6449 C C . SER B 1 433 ? 19.633 85.464 74.153 1.00 4.55 396 SER B C 1
ATOM 6450 O O . SER B 1 433 ? 18.998 86.241 73.421 1.00 5.23 396 SER B O 1
ATOM 6453 N N . GLY B 1 434 ? 20.816 85.767 74.689 1.00 3.76 397 GLY B N 1
ATOM 6454 C CA . GLY B 1 434 ? 21.449 87.067 74.466 1.00 4.13 397 GLY B CA 1
ATOM 6455 C C . GLY B 1 434 ? 20.895 88.187 75.317 1.00 4.88 397 GLY B C 1
ATOM 6456 O O . GLY B 1 434 ? 21.226 89.354 75.095 1.00 5.49 397 GLY B O 1
ATOM 6457 N N . ARG B 1 435 ? 20.065 87.832 76.293 1.00 4.27 398 ARG B N 1
ATOM 6458 C CA . ARG B 1 435 ? 19.486 88.832 77.195 1.00 3.37 398 ARG B CA 1
ATOM 6459 C C . ARG B 1 435 ? 19.013 88.214 78.502 1.00 4.23 398 ARG B C 1
ATOM 6460 O O . ARG B 1 435 ? 18.970 86.984 78.647 1.00 3.70 398 ARG B O 1
ATOM 6468 N N . PHE B 1 436 ? 18.717 89.087 79.464 1.00 3.80 399 PHE B N 1
ATOM 6469 C CA . PHE B 1 436 ? 17.973 88.719 80.677 1.00 3.27 399 PHE B CA 1
ATOM 6470 C C . PHE B 1 436 ? 16.672 89.493 80.618 1.00 3.88 399 PHE B C 1
ATOM 6471 O O . PHE B 1 436 ? 16.672 90.694 80.342 1.00 4.19 399 PHE B O 1
ATOM 6479 N N . GLU B 1 437 ? 15.561 88.795 80.847 1.00 4.33 400 GLU B N 1
ATOM 6480 C CA . GLU B 1 437 ? 14.248 89.450 80.800 1.00 5.28 400 GLU B CA 1
ATOM 6481 C C . GLU B 1 437 ? 13.352 88.927 81.898 1.00 4.92 400 GLU B C 1
ATOM 6482 O O . GLU B 1 437 ? 13.325 87.718 82.157 1.00 5.31 400 GLU B O 1
ATOM 6488 N N . TRP B 1 438 ? 12.629 89.855 82.531 1.00 3.77 401 TRP B N 1
ATOM 6489 C CA . TRP B 1 438 ? 11.671 89.554 83.588 1.00 3.75 401 TRP B CA 1
ATOM 6490 C C . TRP B 1 438 ? 10.334 90.117 83.151 1.00 3.69 401 TRP B C 1
ATOM 6491 O O . TRP B 1 438 ? 10.271 91.204 82.563 1.00 4.71 401 TRP B O 1
ATOM 6502 N N . ARG B 1 439 ? 9.257 89.400 83.441 1.00 3.49 402 ARG B N 1
ATOM 6503 C CA . ARG B 1 439 ? 7.933 90.012 83.363 1.00 3.79 402 ARG B CA 1
ATOM 6504 C C . ARG B 1 439 ? 7.096 89.583 84.554 1.00 4.70 402 ARG B C 1
ATOM 6505 O O . ARG B 1 439 ? 7.177 88.447 84.989 1.00 3.70 402 ARG B O 1
ATOM 6513 N N . ILE B 1 440 ? 6.309 90.511 85.098 1.00 4.45 403 ILE B N 1
ATOM 6514 C CA . ILE B 1 440 ? 5.465 90.211 86.255 1.00 3.99 403 ILE B CA 1
ATOM 6515 C C . ILE B 1 440 ? 4.329 89.235 85.896 1.00 4.37 403 ILE B C 1
ATOM 6516 O O . ILE B 1 440 ? 3.873 88.441 86.730 1.00 3.56 403 ILE B O 1
ATOM 6521 N N . LYS B 1 441 ? 3.882 89.301 84.647 1.00 4.51 404 LYS B N 1
ATOM 6522 C CA . LYS B 1 441 ? 2.778 88.482 84.159 1.00 5.49 404 LYS B CA 1
ATOM 6523 C C . LYS B 1 441 ? 2.906 88.284 82.656 1.00 5.43 404 LYS B C 1
ATOM 6524 O O . LYS B 1 441 ? 3.669 88.985 81.995 1.00 4.85 404 LYS B O 1
ATOM 6530 N N . SER B 1 442 ? 2.168 87.317 82.119 1.00 5.72 405 SER B N 1
ATOM 6531 C CA . SER B 1 442 ? 2.076 87.154 80.677 1.00 7.06 405 SER B CA 1
ATOM 6532 C C . SER B 1 442 ? 1.572 88.449 80.043 1.00 7.70 405 SER B C 1
ATOM 6533 O O . SER B 1 442 ? 0.639 89.069 80.539 1.00 8.55 405 SER B O 1
ATOM 6536 N N . MET B 1 443 ? 2.200 88.845 78.942 1.00 7.51 406 MET B N 1
ATOM 6537 C CA . MET B 1 443 ? 1.837 90.075 78.254 1.00 8.72 406 MET B CA 1
ATOM 6538 C C . MET B 1 443 ? 2.457 90.090 76.869 1.00 9.28 406 MET B C 1
ATOM 6539 O O . MET B 1 443 ? 3.462 89.414 76.623 1.00 9.50 406 MET B O 1
ATOM 6544 N N . SER B 1 444 ? 1.855 90.856 75.967 1.00 10.23 407 SER B N 1
ATOM 6545 C CA . SER B 1 444 ? 2.446 91.050 74.661 1.00 11.86 407 SER B CA 1
ATOM 6546 C C . SER B 1 444 ? 3.297 92.309 74.699 1.00 11.54 407 SER B C 1
ATOM 6547 O O . SER B 1 444 ? 3.153 93.144 75.610 1.00 11.70 407 SER B O 1
ATOM 6550 N N . LEU B 1 445 ? 4.195 92.414 73.732 1.00 10.93 408 LEU B N 1
ATOM 6551 C CA . LEU B 1 445 ? 4.937 93.632 73.467 1.00 10.67 408 LEU B CA 1
ATOM 6552 C C . LEU B 1 445 ? 4.614 94.113 72.056 1.00 10.17 408 LEU B C 1
ATOM 6553 O O . LEU B 1 445 ? 4.502 93.297 71.134 1.00 9.33 408 LEU B O 1
ATOM 6558 N N . PRO B 1 446 ? 4.514 95.435 71.872 1.00 10.35 409 PRO B N 1
ATOM 6559 C CA . PRO B 1 446 ? 4.310 95.911 70.511 1.00 10.75 409 PRO B CA 1
ATOM 6560 C C . PRO B 1 446 ? 5.564 95.590 69.715 1.00 11.55 409 PRO B C 1
ATOM 6561 O O . PRO B 1 446 ? 6.674 95.700 70.237 1.00 11.73 409 PRO B O 1
ATOM 6565 N N . SER B 1 447 ? 5.408 95.164 68.471 1.00 12.01 410 SER B N 1
ATOM 6566 C CA . SER B 1 447 ? 6.594 94.778 67.711 1.00 13.23 410 SER B CA 1
ATOM 6567 C C . SER B 1 447 ? 7.366 96.011 67.262 1.00 13.75 410 SER B C 1
ATOM 6568 O O . SER B 1 447 ? 6.816 97.107 67.191 1.00 15.12 410 SER B O 1
ATOM 6571 N N . GLY B 1 448 ? 8.650 95.819 66.990 1.00 14.34 411 GLY B N 1
ATOM 6572 C CA . GLY B 1 448 ? 9.483 96.895 66.449 1.00 15.25 411 GLY B CA 1
ATOM 6573 C C . GLY B 1 448 ? 9.824 97.997 67.438 1.00 15.34 411 GLY B C 1
ATOM 6574 O O . GLY B 1 448 ? 10.111 99.136 67.040 1.00 17.74 411 GLY B O 1
ATOM 6575 N N . VAL B 1 449 ? 9.779 97.671 68.726 1.00 13.66 412 VAL B N 1
ATOM 6576 C CA . VAL B 1 449 ? 10.226 98.596 69.762 1.00 12.43 412 VAL B CA 1
ATOM 6577 C C . VAL B 1 449 ? 11.537 98.125 70.392 1.00 11.98 412 VAL B C 1
ATOM 6578 O O . VAL B 1 449 ? 12.565 98.800 70.268 1.00 13.14 412 VAL B O 1
ATOM 6582 N N . LEU B 1 450 ? 11.511 96.973 71.052 1.00 9.93 413 LEU B N 1
ATOM 6583 C CA . LEU B 1 450 ? 12.730 96.432 71.644 1.00 9.57 413 LEU B CA 1
ATOM 6584 C C . LEU B 1 450 ? 13.578 95.745 70.575 1.00 10.63 413 LEU B C 1
ATOM 6585 O O . LEU B 1 450 ? 13.047 95.153 69.632 1.00 12.28 413 LEU B O 1
ATOM 6590 N N . THR B 1 451 ? 14.899 95.817 70.728 1.00 10.02 414 THR B N 1
ATOM 6591 C CA . THR B 1 451 ? 15.827 95.204 69.775 1.00 9.87 414 THR B CA 1
ATOM 6592 C C . THR B 1 451 ? 16.850 94.354 70.526 1.00 9.18 414 THR B C 1
ATOM 6593 O O . THR B 1 451 ? 16.798 94.236 71.750 1.00 8.01 414 THR B O 1
ATOM 6597 N N . SER B 1 452 ? 17.803 93.796 69.792 1.00 8.69 415 SER B N 1
ATOM 6598 C CA . SER B 1 452 ? 18.855 93.005 70.404 1.00 8.75 415 SER B CA 1
ATOM 6599 C C . SER B 1 452 ? 19.716 93.814 71.370 1.00 7.25 415 SER B C 1
ATOM 6600 O O . SER B 1 452 ? 20.405 93.222 72.210 1.00 7.43 415 SER B O 1
ATOM 6603 N N . ALA B 1 453 ? 19.674 95.146 71.256 1.00 6.66 416 ALA B N 1
ATOM 6604 C CA . ALA B 1 453 ? 20.401 96.019 72.193 1.00 6.38 416 ALA B CA 1
ATOM 6605 C C . ALA B 1 453 ? 19.761 95.997 73.584 1.00 4.96 416 ALA B C 1
ATOM 6606 O O . ALA B 1 453 ? 20.428 96.255 74.598 1.00 4.61 416 ALA B O 1
ATOM 6608 N N . ASP B 1 454 ? 18.460 95.711 73.626 1.00 4.66 417 ASP B N 1
ATOM 6609 C CA . ASP B 1 454 ? 17.748 95.640 74.914 1.00 4.59 417 ASP B CA 1
ATOM 6610 C C . ASP B 1 454 ? 18.052 94.302 75.570 1.00 3.65 417 ASP B C 1
ATOM 6611 O O . ASP B 1 454 ? 17.261 93.346 75.510 1.00 4.15 417 ASP B O 1
ATOM 6616 N N . LYS B 1 455 ? 19.239 94.252 76.155 1.00 3.15 418 LYS B N 1
ATOM 6617 C CA . LYS B 1 455 ? 19.803 93.043 76.725 1.00 3.20 418 LYS B CA 1
ATOM 6618 C C . LYS B 1 455 ? 19.299 92.792 78.137 1.00 3.82 418 LYS B C 1
ATOM 6619 O O . LYS B 1 455 ? 19.523 91.711 78.701 1.00 3.69 418 LYS B O 1
ATOM 6625 N N . TYR B 1 456 ? 18.634 93.800 78.708 1.00 3.51 419 TYR B N 1
ATOM 6626 C CA . TYR B 1 456 ? 18.016 93.693 80.026 1.00 3.24 419 TYR B CA 1
ATOM 6627 C C . TYR B 1 456 ? 16.621 94.268 79.923 1.00 3.39 419 TYR B C 1
ATOM 6628 O O . TYR B 1 456 ? 16.453 95.388 79.436 1.00 3.98 419 TYR B O 1
ATOM 6637 N N . ARG B 1 457 ? 15.614 93.484 80.320 1.00 2.70 420 ARG B N 1
ATOM 6638 C CA . ARG B 1 457 ? 14.215 93.893 80.158 1.00 2.92 420 ARG B CA 1
ATOM 6639 C C . ARG B 1 457 ? 13.442 93.641 81.429 1.00 3.97 420 ARG B C 1
ATOM 6640 O O . ARG B 1 457 ? 13.393 92.511 81.922 1.00 3.21 420 ARG B O 1
ATOM 6648 N N . MET B 1 458 ? 12.828 94.698 81.956 1.00 3.58 421 MET B N 1
ATOM 6649 C CA . MET B 1 458 ? 12.011 94.585 83.152 1.00 4.09 421 MET B CA 1
ATOM 6650 C C . MET B 1 458 ? 10.615 95.065 82.799 1.00 4.36 421 MET B C 1
ATOM 6651 O O . MET B 1 458 ? 10.401 96.256 82.650 1.00 4.62 421 MET B O 1
ATOM 6656 N N . LEU B 1 459 ? 9.689 94.113 82.668 1.00 4.64 422 LEU B N 1
ATOM 6657 C CA . LEU B 1 459 ? 8.392 94.351 81.997 1.00 3.60 422 LEU B CA 1
ATOM 6658 C C . LEU B 1 459 ? 7.195 94.174 82.916 1.00 3.54 422 LEU B C 1
ATOM 6659 O O . LEU B 1 459 ? 7.226 93.398 83.882 1.00 4.29 422 LEU B O 1
ATOM 6664 N N . GLY B 1 460 ? 6.128 94.891 82.592 1.00 4.21 423 GLY B N 1
ATOM 6665 C CA . GLY B 1 460 ? 4.852 94.716 83.284 1.00 5.32 423 GLY B CA 1
ATOM 6666 C C . GLY B 1 460 ? 3.779 95.532 82.578 1.00 5.93 423 GLY B C 1
ATOM 6667 O O . GLY B 1 460 ? 4.053 96.237 81.596 1.00 7.05 423 GLY B O 1
ATOM 6668 N N . ASP B 1 461 ? 2.549 95.418 83.062 1.00 7.51 424 ASP B N 1
ATOM 6669 C CA . ASP B 1 461 ? 1.472 96.255 82.543 1.00 9.23 424 ASP B CA 1
ATOM 6670 C C . ASP B 1 461 ? 1.225 97.403 83.514 1.00 8.30 424 ASP B C 1
ATOM 6671 O O . ASP B 1 461 ? 1.851 97.486 84.562 1.00 7.64 424 ASP B O 1
ATOM 6676 N N . GLY B 1 462 ? 0.344 98.317 83.142 1.00 7.16 425 GLY B N 1
ATOM 6677 C CA . GLY B 1 462 ? 0.047 99.449 84.012 1.00 6.48 425 GLY B CA 1
ATOM 6678 C C . GLY B 1 462 ? 1.281 100.275 84.333 1.00 5.84 425 GLY B C 1
ATOM 6679 O O . GLY B 1 462 ? 2.140 100.498 83.467 1.00 6.13 425 GLY B O 1
ATOM 6680 N N . ALA B 1 463 ? 1.361 100.738 85.575 1.00 5.94 426 ALA B N 1
ATOM 6681 C CA . ALA B 1 463 ? 2.544 101.484 86.034 1.00 5.18 426 ALA B CA 1
ATOM 6682 C C . ALA B 1 463 ? 3.661 100.508 86.377 1.00 5.44 426 ALA B C 1
ATOM 6683 O O . ALA B 1 463 ? 3.454 99.564 87.145 1.00 7.06 426 ALA B O 1
ATOM 6685 N N . VAL B 1 464 ? 4.842 100.746 85.808 1.00 5.60 427 VAL B N 1
ATOM 6686 C CA . VAL B 1 464 ? 6.014 99.915 86.053 1.00 5.77 427 VAL B CA 1
ATOM 6687 C C . VAL B 1 464 ? 7.172 100.804 86.488 1.00 5.81 427 VAL B C 1
ATOM 6688 O O . VAL B 1 464 ? 7.638 101.655 85.726 1.00 8.09 427 VAL B O 1
ATOM 6692 N N . SER B 1 465 ? 7.617 100.605 87.719 1.00 4.73 428 SER B N 1
ATOM 6693 C CA . SER B 1 465 ? 8.675 101.406 88.310 1.00 4.33 428 SER B CA 1
ATOM 6694 C C . SER B 1 465 ? 9.801 100.497 88.778 1.00 4.28 428 SER B C 1
ATOM 6695 O O . SER B 1 465 ? 9.571 99.485 89.458 1.00 4.98 428 SER B O 1
ATOM 6698 N N . LEU B 1 466 ? 11.010 100.869 88.389 1.00 2.41 429 LEU B N 1
ATOM 6699 C CA . LEU B 1 466 ? 12.223 100.230 88.899 1.00 3.25 429 LEU B CA 1
ATOM 6700 C C . LEU B 1 466 ? 12.755 101.139 89.999 1.00 3.50 429 LEU B C 1
ATOM 6701 O O . LEU B 1 466 ? 13.217 102.253 89.717 1.00 4.15 429 LEU B O 1
ATOM 6706 N N . ALA B 1 467 ? 12.696 100.660 91.240 1.00 2.95 430 ALA B N 1
ATOM 6707 C CA . ALA B 1 467 ? 13.153 101.426 92.402 1.00 2.75 430 ALA B CA 1
ATOM 6708 C C . ALA B 1 467 ? 14.571 101.027 92.788 1.00 3.52 430 ALA B C 1
ATOM 6709 O O . ALA B 1 467 ? 14.841 99.856 92.974 1.00 4.14 430 ALA B O 1
ATOM 6711 N N . VAL B 1 468 ? 15.457 102.017 92.897 1.00 2.98 431 VAL B N 1
ATOM 6712 C CA . VAL B 1 468 ? 16.866 101.801 93.242 1.00 3.45 431 VAL B CA 1
ATOM 6713 C C . VAL B 1 468 ? 17.206 102.638 94.476 1.00 3.98 431 VAL B C 1
ATOM 6714 O O . VAL B 1 468 ? 17.038 103.867 94.480 1.00 4.00 431 VAL B O 1
ATOM 6718 N N . GLY B 1 469 ? 17.682 101.975 95.523 1.00 4.30 432 GLY B N 1
ATOM 6719 C CA . GLY B 1 469 ? 18.146 102.712 96.691 1.00 4.98 432 GLY B CA 1
ATOM 6720 C C . GLY B 1 469 ? 17.747 102.107 98.019 1.00 6.45 432 GLY B C 1
ATOM 6721 O O . GLY B 1 469 ? 17.746 100.887 98.197 1.00 6.06 432 GLY B O 1
ATOM 6722 N N . GLY B 1 470 ? 17.416 102.984 98.959 1.00 6.78 433 GLY B N 1
ATOM 6723 C CA . GLY B 1 470 ? 17.182 102.572 100.335 1.00 7.35 433 GLY B CA 1
ATOM 6724 C C . GLY B 1 470 ? 18.247 103.032 101.317 1.00 7.66 433 GLY B C 1
ATOM 6725 O O . GLY B 1 470 ? 18.112 102.785 102.522 1.00 8.82 433 GLY B O 1
ATOM 6726 N N . GLY B 1 471 ? 19.285 103.718 100.821 1.00 7.09 434 GLY B N 1
ATOM 6727 C CA . GLY B 1 471 ? 20.407 104.157 101.653 1.00 7.64 434 GLY B CA 1
ATOM 6728 C C . GLY B 1 471 ? 20.591 105.664 101.697 1.00 7.25 434 GLY B C 1
ATOM 6729 O O . GLY B 1 471 ? 19.632 106.411 101.905 1.00 8.18 434 GLY B O 1
ATOM 6730 N N . THR B 1 472 ? 21.826 106.107 101.489 1.00 7.24 435 THR B N 1
ATOM 6731 C CA . THR B 1 472 ? 22.169 107.525 101.610 1.00 8.10 435 THR B CA 1
ATOM 6732 C C . THR B 1 472 ? 22.268 108.246 100.261 1.00 7.52 435 THR B C 1
ATOM 6733 O O . THR B 1 472 ? 22.045 109.452 100.168 1.00 9.13 435 THR B O 1
ATOM 6737 N N . SER B 1 473 ? 22.594 107.507 99.213 1.00 6.89 436 SER B N 1
ATOM 6738 C CA . SER B 1 473 ? 22.556 108.066 97.874 1.00 6.07 436 SER B CA 1
ATOM 6739 C C . SER B 1 473 ? 22.225 106.953 96.893 1.00 6.01 436 SER B C 1
ATOM 6740 O O . SER B 1 473 ? 22.501 105.783 97.153 1.00 6.00 436 SER B O 1
ATOM 6743 N N . SER B 1 474 ? 21.602 107.311 95.781 1.00 4.98 437 SER B N 1
ATOM 6744 C CA . SER B 1 474 ? 21.150 106.298 94.823 1.00 5.17 437 SER B CA 1
ATOM 6745 C C . SER B 1 474 ? 21.376 106.808 93.412 1.00 4.91 437 SER B C 1
ATOM 6746 O O . SER B 1 474 ? 21.189 107.991 93.153 1.00 6.97 437 SER B O 1
ATOM 6749 N N . GLN B 1 475 ? 21.764 105.927 92.493 1.00 4.61 438 GLN B N 1
ATOM 6750 C CA . GLN B 1 475 ? 22.041 106.379 91.128 1.00 4.18 438 GLN B CA 1
ATOM 6751 C C . GLN B 1 475 ? 21.986 105.269 90.085 1.00 4.63 438 GLN B C 1
ATOM 6752 O O . GLN B 1 475 ? 22.077 104.086 90.417 1.00 4.80 438 GLN B O 1
ATOM 6758 N N . VAL B 1 476 ? 21.824 105.687 88.828 1.00 3.43 439 VAL B N 1
ATOM 6759 C CA . VAL B 1 476 ? 22.106 104.847 87.675 1.00 3.73 439 VAL B CA 1
ATOM 6760 C C . VAL B 1 476 ? 23.408 105.376 87.079 1.00 4.17 439 VAL B C 1
ATOM 6761 O O . VAL B 1 476 ? 23.528 106.573 86.824 1.00 4.60 439 VAL B O 1
ATOM 6765 N N . ARG B 1 477 ? 24.381 104.483 86.908 1.00 3.54 440 ARG B N 1
ATOM 6766 C CA . ARG B 1 477 ? 25.663 104.818 86.290 1.00 3.33 440 ARG B CA 1
ATOM 6767 C C . ARG B 1 477 ? 25.694 104.198 84.900 1.00 3.99 440 ARG B C 1
ATOM 6768 O O . ARG B 1 477 ? 25.698 102.968 84.777 1.00 5.70 440 ARG B O 1
ATOM 6776 N N . LEU B 1 478 ? 25.708 105.030 83.863 1.00 3.27 441 LEU B N 1
ATOM 6777 C CA . LEU B 1 478 ? 25.903 104.528 82.513 1.00 3.77 441 LEU B CA 1
ATOM 6778 C C . LEU B 1 478 ? 27.383 104.588 82.197 1.00 3.84 441 LEU B C 1
ATOM 6779 O O . LEU B 1 478 ? 28.030 105.596 82.473 1.00 5.02 441 LEU B O 1
ATOM 6784 N N . PHE B 1 479 ? 27.941 103.524 81.628 1.00 3.31 442 PHE B N 1
ATOM 6785 C CA . PHE B 1 479 ? 29.383 103.542 81.377 1.00 3.85 442 PHE B CA 1
ATOM 6786 C C . PHE B 1 479 ? 29.781 102.703 80.176 1.00 3.80 442 PHE B C 1
ATOM 6787 O O . PHE B 1 479 ? 29.067 101.800 79.764 1.00 3.55 442 PHE B O 1
ATOM 6795 N N . THR B 1 480 ? 30.955 103.003 79.629 1.00 4.46 443 THR B N 1
ATOM 6796 C CA . THR B 1 480 ? 31.404 102.330 78.423 1.00 4.46 443 THR B CA 1
ATOM 6797 C C . THR B 1 480 ? 32.822 101.761 78.583 1.00 4.89 443 THR B C 1
ATOM 6798 O O . THR B 1 480 ? 33.512 102.029 79.579 1.00 4.37 443 THR B O 1
ATOM 6802 N N . SER B 1 481 ? 33.244 100.967 77.592 1.00 5.07 444 SER B N 1
ATOM 6803 C CA . SER B 1 481 ? 34.482 100.185 77.678 1.00 4.49 444 SER B CA 1
ATOM 6804 C C . SER B 1 481 ? 35.753 101.043 77.762 1.00 5.74 444 SER B C 1
ATOM 6805 O O . SER B 1 481 ? 36.800 100.555 78.191 1.00 6.39 444 SER B O 1
ATOM 6808 N N . ASP B 1 482 ? 35.664 102.290 77.301 1.00 4.78 445 ASP B N 1
ATOM 6809 C CA . ASP B 1 482 ? 36.790 103.234 77.386 1.00 5.70 445 ASP B CA 1
ATOM 6810 C C . ASP B 1 482 ? 36.949 103.874 78.762 1.00 6.26 445 ASP B C 1
ATOM 6811 O O . ASP B 1 482 ? 37.891 104.657 78.984 1.00 6.52 445 ASP B O 1
ATOM 6816 N N . GLY B 1 483 ? 36.041 103.551 79.680 1.00 5.84 446 GLY B N 1
ATOM 6817 C CA . GLY B 1 483 ? 36.096 104.109 81.035 1.00 6.67 446 GLY B CA 1
ATOM 6818 C C . GLY B 1 483 ? 35.237 105.348 81.259 1.00 6.46 446 GLY B C 1
ATOM 6819 O O . GLY B 1 483 ? 35.179 105.858 82.373 1.00 7.42 446 GLY B O 1
ATOM 6820 N N . THR B 1 484 ? 34.555 105.820 80.220 1.00 5.57 447 THR B N 1
ATOM 6821 C CA . THR B 1 484 ? 33.666 106.974 80.371 1.00 5.43 447 THR B CA 1
ATOM 6822 C C . THR B 1 484 ? 32.470 106.567 81.226 1.00 5.69 447 THR B C 1
ATOM 6823 O O . THR B 1 484 ? 31.885 105.512 80.996 1.00 4.82 447 THR B O 1
ATOM 6827 N N . SER B 1 485 ? 32.122 107.410 82.201 1.00 4.99 448 SER B N 1
ATOM 6828 C CA . SER B 1 485 ? 31.016 107.140 83.125 1.00 5.41 448 SER B CA 1
ATOM 6829 C C . SER B 1 485 ? 30.174 108.411 83.280 1.00 5.02 448 SER B C 1
ATOM 6830 O O . SER B 1 485 ? 30.731 109.501 83.410 1.00 5.34 448 SER B O 1
ATOM 6833 N N . ARG B 1 486 ? 28.851 108.272 83.276 1.00 4.13 449 ARG B N 1
ATOM 6834 C CA . ARG B 1 486 ? 27.940 109.398 83.563 1.00 4.17 449 ARG B CA 1
ATOM 6835 C C . ARG B 1 486 ? 26.815 108.890 84.431 1.00 4.61 449 ARG B C 1
ATOM 6836 O O . ARG B 1 486 ? 26.324 107.774 84.219 1.00 5.25 449 ARG B O 1
ATOM 6844 N N . THR B 1 487 ? 26.396 109.696 85.404 1.00 4.60 450 THR B N 1
ATOM 6845 C CA . THR B 1 487 ? 25.363 109.244 86.344 1.00 4.36 450 THR B CA 1
ATOM 6846 C C . THR B 1 487 ? 24.113 110.117 86.346 1.00 4.90 450 THR B C 1
ATOM 6847 O O . THR B 1 487 ? 24.174 111.326 86.071 1.00 4.72 450 THR B O 1
ATOM 6851 N N . VAL B 1 488 ? 22.978 109.467 86.615 1.00 4.10 451 VAL B N 1
ATOM 6852 C CA . VAL B 1 488 ? 21.763 110.142 87.068 1.00 4.32 451 VAL B CA 1
ATOM 6853 C C . VAL B 1 488 ? 21.618 109.755 88.529 1.00 4.73 451 VAL B C 1
ATOM 6854 O O . VAL B 1 488 ? 21.368 108.592 88.848 1.00 4.46 451 VAL B O 1
ATOM 6858 N N . SER B 1 489 ? 21.817 110.717 89.421 1.00 4.42 452 SER B N 1
ATOM 6859 C CA . SER B 1 489 ? 21.930 110.388 90.837 1.00 5.09 452 SER B CA 1
ATOM 6860 C C . SER B 1 489 ? 20.999 111.199 91.718 1.00 5.88 452 SER B C 1
ATOM 6861 O O . SER B 1 489 ? 20.549 112.260 91.333 1.00 5.68 452 SER B O 1
ATOM 6864 N N . LEU B 1 490 ? 20.710 110.667 92.900 1.00 5.30 453 LEU B N 1
ATOM 6865 C CA . LEU B 1 490 ? 20.017 111.403 93.953 1.00 5.27 453 LEU B CA 1
ATOM 6866 C C . LEU B 1 490 ? 21.053 111.657 95.050 1.00 6.73 453 LEU B C 1
ATOM 6867 O O . LEU B 1 490 ? 21.454 110.746 95.779 1.00 6.41 453 LEU B O 1
ATOM 6872 N N . THR B 1 491 ? 21.498 112.906 95.123 1.00 7.38 454 THR B N 1
ATOM 6873 C CA . THR B 1 491 ? 22.685 113.302 95.854 1.00 8.94 454 THR B CA 1
ATOM 6874 C C . THR B 1 491 ? 22.310 114.515 96.696 1.00 9.26 454 THR B C 1
ATOM 6875 O O . THR B 1 491 ? 21.861 115.524 96.157 1.00 9.34 454 THR B O 1
ATOM 6879 N N . ASN B 1 492 ? 22.481 114.416 98.013 1.00 9.73 455 ASN B N 1
ATOM 6880 C CA . ASN B 1 492 ? 22.049 115.493 98.917 1.00 10.95 455 ASN B CA 1
ATOM 6881 C C . ASN B 1 492 ? 20.579 115.876 98.709 1.00 10.23 455 ASN B C 1
ATOM 6882 O O . ASN B 1 492 ? 20.180 117.029 98.899 1.00 10.67 455 ASN B O 1
ATOM 6887 N N . GLY B 1 493 ? 19.769 114.912 98.302 1.00 8.55 456 GLY B N 1
ATOM 6888 C CA . GLY B 1 493 ? 18.335 115.144 98.203 1.00 7.24 456 GLY B CA 1
ATOM 6889 C C . GLY B 1 493 ? 17.859 115.749 96.887 1.00 6.95 456 GLY B C 1
ATOM 6890 O O . GLY B 1 493 ? 16.677 116.054 96.746 1.00 8.53 456 GLY B O 1
ATOM 6891 N N . ASN B 1 494 ? 18.768 115.922 95.922 1.00 6.92 457 ASN B N 1
ATOM 6892 C CA . ASN B 1 494 ? 18.403 116.424 94.589 1.00 6.44 457 ASN B CA 1
ATOM 6893 C C . ASN B 1 494 ? 18.904 115.509 93.480 1.00 5.71 457 ASN B C 1
ATOM 6894 O O . ASN B 1 494 ? 19.950 114.884 93.620 1.00 6.42 457 ASN B O 1
ATOM 6899 N N . VAL B 1 495 ? 18.181 115.467 92.367 1.00 5.48 458 VAL B N 1
ATOM 6900 C CA . VAL B 1 495 ? 18.695 114.783 91.186 1.00 5.07 458 VAL B CA 1
ATOM 6901 C C . VAL B 1 495 ? 19.878 115.559 90.607 1.00 4.96 458 VAL B C 1
ATOM 6902 O O . VAL B 1 495 ? 19.815 116.785 90.468 1.00 4.67 458 VAL B O 1
ATOM 6906 N N . ARG B 1 496 ? 20.954 114.851 90.273 1.00 4.32 459 ARG B N 1
ATOM 6907 C CA . ARG B 1 496 ? 22.043 115.442 89.479 1.00 3.77 459 ARG B CA 1
ATOM 6908 C C . ARG B 1 496 ? 22.246 114.638 88.200 1.00 4.43 459 ARG B C 1
ATOM 6909 O O . ARG B 1 496 ? 22.214 113.394 88.236 1.00 5.04 459 ARG B O 1
ATOM 6917 N N . LEU B 1 497 ? 22.452 115.352 87.089 1.00 4.29 460 LEU B N 1
ATOM 6918 C CA . LEU B 1 497 ? 22.671 114.740 85.771 1.00 4.68 460 LEU B CA 1
ATOM 6919 C C . LEU B 1 497 ? 24.072 115.105 85.302 1.00 5.03 460 LEU B C 1
ATOM 6920 O O . LEU B 1 497 ? 24.386 116.290 85.146 1.00 4.60 460 LEU B O 1
ATOM 6925 N N . SER B 1 498 ? 24.926 114.096 85.106 1.00 4.58 461 SER B N 1
ATOM 6926 C CA . SER B 1 498 ? 26.321 114.367 84.747 1.00 5.13 461 SER B CA 1
ATOM 6927 C C . SER B 1 498 ? 26.431 115.035 83.394 1.00 5.08 461 SER B C 1
ATOM 6928 O O . SER B 1 498 ? 25.825 114.569 82.426 1.00 5.40 461 SER B O 1
ATOM 6931 N N . THR B 1 499 ? 27.233 116.099 83.330 1.00 4.74 462 THR B N 1
ATOM 6932 C CA . THR B 1 499 ? 27.558 116.767 82.063 1.00 5.10 462 THR B CA 1
ATOM 6933 C C . THR B 1 499 ? 28.997 116.482 81.595 1.00 5.42 462 THR B C 1
ATOM 6934 O O . THR B 1 499 ? 29.353 116.786 80.444 1.00 5.81 462 THR B O 1
ATOM 6938 N N . SER B 1 500 ? 29.808 115.912 82.489 1.00 6.50 463 SER B N 1
ATOM 6939 C CA . SER B 1 500 ? 31.188 115.538 82.193 1.00 6.93 463 SER B CA 1
ATOM 6940 C C . SER B 1 500 ? 31.680 114.601 83.293 1.00 8.17 463 SER B C 1
ATOM 6941 O O . SER B 1 500 ? 30.886 114.154 84.124 1.00 7.62 463 SER B O 1
ATOM 6944 N N . SER B 1 501 ? 32.980 114.315 83.310 1.00 9.24 464 SER B N 1
ATOM 6945 C CA . SER B 1 501 ? 33.523 113.429 84.325 1.00 10.51 464 SER B CA 1
ATOM 6946 C C . SER B 1 501 ? 33.265 113.977 85.717 1.00 12.16 464 SER B C 1
ATOM 6947 O O . SER B 1 501 ? 33.064 113.199 86.645 1.00 13.21 464 SER B O 1
ATOM 6950 N N . THR B 1 502 ? 33.244 115.308 85.843 1.00 11.47 465 THR B N 1
ATOM 6951 C CA . THR B 1 502 ? 33.106 115.961 87.152 1.00 12.79 465 THR B CA 1
ATOM 6952 C C . THR B 1 502 ? 31.903 116.907 87.264 1.00 11.60 465 THR B C 1
ATOM 6953 O O . THR B 1 502 ? 31.472 117.239 88.373 1.00 12.72 465 THR B O 1
ATOM 6957 N N . GLY B 1 503 ? 31.379 117.359 86.131 1.00 9.16 466 GLY B N 1
ATOM 6958 C CA . GLY B 1 503 ? 30.327 118.376 86.132 1.00 7.52 466 GLY B CA 1
ATOM 6959 C C . GLY B 1 503 ? 28.928 117.780 86.130 1.00 6.26 466 GLY B C 1
ATOM 6960 O O . GLY B 1 503 ? 28.731 116.608 85.791 1.00 6.70 466 GLY B O 1
ATOM 6961 N N . TYR B 1 504 ? 27.948 118.586 86.522 1.00 5.69 467 TYR B N 1
ATOM 6962 C CA . TYR B 1 504 ? 26.571 118.137 86.527 1.00 5.10 467 TYR B CA 1
ATOM 6963 C C . TYR B 1 504 ? 25.592 119.302 86.456 1.00 5.30 467 TYR B C 1
ATOM 6964 O O . TYR B 1 504 ? 25.962 120.462 86.698 1.00 5.63 467 TYR B O 1
ATOM 6973 N N . LEU B 1 505 ? 24.359 118.980 86.089 1.00 4.74 468 LEU B N 1
ATOM 6974 C CA . LEU B 1 505 ? 23.203 119.839 86.362 1.00 5.10 468 LEU B CA 1
ATOM 6975 C C . LEU B 1 505 ? 22.477 119.299 87.595 1.00 5.02 468 LEU B C 1
ATOM 6976 O O . LEU B 1 505 ? 22.211 118.091 87.702 1.00 5.30 468 LEU B O 1
ATOM 6981 N N . GLN B 1 506 ? 22.148 120.194 88.517 1.00 4.74 469 GLN B N 1
ATOM 6982 C CA . GLN B 1 506 ? 21.449 119.824 89.742 1.00 5.10 469 GLN B CA 1
ATOM 6983 C C . GLN B 1 506 ? 20.013 120.318 89.687 1.00 5.83 469 GLN B C 1
ATOM 6984 O O . GLN B 1 506 ? 19.766 121.510 89.451 1.00 7.30 469 GLN B O 1
ATOM 6990 N N . LEU B 1 507 ? 19.068 119.398 89.851 1.00 6.02 470 LEU B N 1
ATOM 6991 C CA . LEU B 1 507 ? 17.659 119.759 89.778 1.00 6.50 470 LEU B CA 1
ATOM 6992 C C . LEU B 1 507 ? 17.192 120.050 91.199 1.00 6.53 470 LEU B C 1
ATOM 6993 O O . LEU B 1 507 ? 16.662 119.180 91.884 1.00 6.67 470 LEU B O 1
ATOM 6998 N N . GLY B 1 508 ? 17.433 121.276 91.652 1.00 6.82 471 GLY B N 1
ATOM 6999 C CA . GLY B 1 508 ? 16.972 121.709 92.972 1.00 7.20 471 GLY B CA 1
ATOM 7000 C C . GLY B 1 508 ? 15.484 121.991 92.968 1.00 7.07 471 GLY B C 1
ATOM 7001 O O . GLY B 1 508 ? 14.855 122.076 91.909 1.00 6.77 471 GLY B O 1
ATOM 7002 N N . ALA B 1 509 ? 14.910 122.154 94.158 1.00 6.99 472 ALA B N 1
ATOM 7003 C CA . ALA B 1 509 ? 13.465 122.380 94.253 1.00 7.65 472 ALA B CA 1
ATOM 7004 C C . ALA B 1 509 ? 13.038 123.707 93.607 1.00 7.28 472 ALA B C 1
ATOM 7005 O O . ALA B 1 509 ? 11.920 123.825 93.083 1.00 8.04 472 ALA B O 1
ATOM 7007 N N . ASP B 1 510 ? 13.935 124.696 93.637 1.00 8.08 473 ASP B N 1
ATOM 7008 C CA . ASP B 1 510 ? 13.614 126.034 93.129 1.00 8.51 473 ASP B CA 1
ATOM 7009 C C . ASP B 1 510 ? 14.319 126.422 91.841 1.00 7.11 473 ASP B C 1
ATOM 7010 O O . ASP B 1 510 ? 13.880 127.355 91.160 1.00 6.46 473 ASP B O 1
ATOM 7015 N N . ALA B 1 511 ? 15.406 125.727 91.522 1.00 6.23 474 ALA B N 1
ATOM 7016 C CA . ALA B 1 511 ? 16.184 126.061 90.342 1.00 6.04 474 ALA B CA 1
ATOM 7017 C C . ALA B 1 511 ? 17.000 124.875 89.856 1.00 5.74 474 ALA B C 1
ATOM 7018 O O . ALA B 1 511 ? 17.427 124.036 90.671 1.00 5.86 474 ALA B O 1
ATOM 7020 N N . MET B 1 512 ? 17.213 124.820 88.539 1.00 5.69 475 MET B N 1
ATOM 7021 C CA . MET B 1 512 ? 18.182 123.896 87.952 1.00 6.12 475 MET B CA 1
ATOM 7022 C C . MET B 1 512 ? 19.481 124.670 87.814 1.00 7.15 475 MET B C 1
ATOM 7023 O O . MET B 1 512 ? 19.505 125.732 87.177 1.00 6.81 475 MET B O 1
ATOM 7028 N N . THR B 1 513 ? 20.552 124.147 88.411 1.00 6.12 476 THR B N 1
ATOM 7029 C CA . THR B 1 513 ? 21.826 124.869 88.450 1.00 6.12 476 THR B CA 1
ATOM 7030 C C . THR B 1 513 ? 23.014 124.045 87.935 1.00 6.16 476 THR B C 1
ATOM 7031 O O . THR B 1 513 ? 23.045 122.818 88.081 1.00 6.88 476 THR B O 1
ATOM 7035 N N . PRO B 1 514 ? 24.004 124.717 87.338 1.00 5.50 477 PRO B N 1
ATOM 7036 C CA . PRO B 1 514 ? 25.251 124.035 87.016 1.00 6.08 477 PRO B CA 1
ATOM 7037 C C . PRO B 1 514 ? 26.085 123.820 88.281 1.00 6.41 477 PRO B C 1
ATOM 7038 O O . PRO B 1 514 ? 25.898 124.529 89.285 1.00 7.31 477 PRO B O 1
ATOM 7042 N N . ASP B 1 515 ? 27.023 122.870 88.240 1.00 6.07 478 ASP B N 1
ATOM 7043 C CA . ASP B 1 515 ? 27.850 122.597 89.420 1.00 7.53 478 ASP B CA 1
ATOM 7044 C C . ASP B 1 515 ? 28.774 123.752 89.758 1.00 8.36 478 ASP B C 1
ATOM 7045 O O . ASP B 1 515 ? 29.182 123.911 90.913 1.00 9.06 478 ASP B O 1
ATOM 7050 N N . SER B 1 516 ? 29.132 124.529 88.743 1.00 8.29 479 SER B N 1
ATOM 7051 C CA . SER B 1 516 ? 30.025 125.670 88.945 1.00 10.11 479 SER B CA 1
ATOM 7052 C C . SER B 1 516 ? 29.511 126.878 88.174 1.00 8.83 479 SER B C 1
ATOM 7053 O O . SER B 1 516 ? 28.823 126.735 87.156 1.00 8.68 479 SER B O 1
ATOM 7056 N N . THR B 1 517 ? 29.851 128.069 88.658 1.00 7.80 480 THR B N 1
ATOM 7057 C CA . THR B 1 517 ? 29.304 129.288 88.082 1.00 6.70 480 THR B CA 1
ATOM 7058 C C . THR B 1 517 ? 30.119 129.808 86.898 1.00 6.55 480 THR B C 1
ATOM 7059 O O . THR B 1 517 ? 31.341 129.697 86.866 1.00 6.46 480 THR B O 1
ATOM 7063 N N . GLY B 1 518 ? 29.407 130.368 85.925 1.00 6.39 481 GLY B N 1
ATOM 7064 C CA . GLY B 1 518 ? 30.030 131.067 84.801 1.00 7.22 481 GLY B CA 1
ATOM 7065 C C . GLY B 1 518 ? 30.774 130.190 83.809 1.00 8.20 481 GLY B C 1
ATOM 7066 O O . GLY B 1 518 ? 31.616 130.689 83.050 1.00 8.08 481 GLY B O 1
ATOM 7067 N N . THR B 1 519 ? 30.473 128.893 83.803 1.00 7.61 482 THR B N 1
ATOM 7068 C CA . THR B 1 519 ? 31.210 127.953 82.952 1.00 8.79 482 THR B CA 1
ATOM 7069 C C . THR B 1 519 ? 30.381 127.131 81.953 1.00 8.11 482 THR B C 1
ATOM 7070 O O . THR B 1 519 ? 30.930 126.624 80.969 1.00 9.05 482 THR B O 1
ATOM 7074 N N . TYR B 1 520 ? 29.085 126.988 82.205 1.00 6.45 483 TYR B N 1
ATOM 7075 C CA . TYR B 1 520 ? 28.237 126.078 81.422 1.00 4.97 483 TYR B CA 1
ATOM 7076 C C . TYR B 1 520 ? 27.180 126.856 80.632 1.00 4.89 483 TYR B C 1
ATOM 7077 O O . TYR B 1 520 ? 26.520 127.731 81.189 1.00 4.91 483 TYR B O 1
ATOM 7086 N N . ALA B 1 521 ? 27.017 126.539 79.345 1.00 5.43 484 ALA B N 1
ATOM 7087 C CA . ALA B 1 521 ? 26.047 127.272 78.502 1.00 5.29 484 ALA B CA 1
ATOM 7088 C C . ALA B 1 521 ? 24.776 126.492 78.211 1.00 5.45 484 ALA B C 1
ATOM 7089 O O . ALA B 1 521 ? 24.778 125.266 78.170 1.00 5.82 484 ALA B O 1
ATOM 7091 N N . LEU B 1 522 ? 23.690 127.217 77.989 1.00 4.99 485 LEU B N 1
ATOM 7092 C CA . LEU B 1 522 ? 22.463 126.588 77.506 1.00 4.87 485 LEU B CA 1
ATOM 7093 C C . LEU B 1 522 ? 22.326 126.913 76.029 1.00 4.92 485 LEU B C 1
ATOM 7094 O O . LEU B 1 522 ? 21.985 128.046 75.666 1.00 5.46 485 LEU B O 1
ATOM 7099 N N . GLY B 1 523 ? 22.607 125.924 75.187 1.00 4.94 486 GLY B N 1
ATOM 7100 C CA . GLY B 1 523 ? 22.583 126.103 73.738 1.00 6.19 486 GLY B CA 1
ATOM 7101 C C . GLY B 1 523 ? 23.976 126.326 73.181 1.00 6.24 486 GLY B C 1
ATOM 7102 O O . GLY B 1 523 ? 24.930 126.567 73.931 1.00 6.43 486 GLY B O 1
ATOM 7103 N N . SER B 1 524 ? 24.094 126.256 71.860 1.00 6.38 487 SER B N 1
ATOM 7104 C CA . SER B 1 524 ? 25.345 126.601 71.189 1.00 7.28 487 SER B CA 1
ATOM 7105 C C . SER B 1 524 ? 25.006 127.414 69.942 1.00 7.93 487 SER B C 1
ATOM 7106 O O . SER B 1 524 ? 23.838 127.545 69.563 1.00 7.44 487 SER B O 1
ATOM 7109 N N . ALA B 1 525 ? 26.036 127.957 69.314 1.00 8.94 488 ALA B N 1
ATOM 7110 C CA . ALA B 1 525 ? 25.851 128.755 68.110 1.00 9.93 488 ALA B CA 1
ATOM 7111 C C . ALA B 1 525 ? 25.107 127.959 67.041 1.00 9.59 488 ALA B C 1
ATOM 7112 O O . ALA B 1 525 ? 24.212 128.499 66.352 1.00 10.67 488 ALA B O 1
ATOM 7114 N N . SER B 1 526 ? 25.480 126.689 66.898 1.00 9.26 489 SER B N 1
ATOM 7115 C CA . SER B 1 526 ? 24.908 125.826 65.855 1.00 8.60 489 SER B CA 1
ATOM 7116 C C . SER B 1 526 ? 23.653 125.090 66.312 1.00 8.30 489 SER B C 1
ATOM 7117 O O . SER B 1 526 ? 22.920 124.548 65.475 1.00 8.12 489 SER B O 1
ATOM 7120 N N . ARG B 1 527 ? 23.424 125.057 67.627 1.00 6.56 490 ARG B N 1
ATOM 7121 C CA . ARG B 1 527 ? 22.252 124.378 68.209 1.00 6.35 490 ARG B CA 1
ATOM 7122 C C . ARG B 1 527 ? 21.606 125.274 69.275 1.00 5.85 490 ARG B C 1
ATOM 7123 O O . ARG B 1 527 ? 21.875 125.142 70.480 1.00 6.07 490 ARG B O 1
ATOM 7131 N N . ALA B 1 528 ? 20.781 126.212 68.810 1.00 5.06 491 ALA B N 1
ATOM 7132 C CA . ALA B 1 528 ? 20.169 127.238 69.654 1.00 5.02 491 ALA B CA 1
ATOM 7133 C C . ALA B 1 528 ? 18.704 126.901 69.907 1.00 4.93 491 ALA B C 1
ATOM 7134 O O . ALA B 1 528 ? 18.082 126.178 69.126 1.00 5.49 491 ALA B O 1
ATOM 7136 N N . TRP B 1 529 ? 18.155 127.420 71.004 1.00 4.27 492 TRP B N 1
ATOM 7137 C CA . TRP B 1 529 ? 16.737 127.214 71.317 1.00 4.43 492 TRP B CA 1
ATOM 7138 C C . TRP B 1 529 ? 15.911 127.950 70.274 1.00 5.63 492 TRP B C 1
ATOM 7139 O O . TRP B 1 529 ? 16.417 128.852 69.602 1.00 6.32 492 TRP B O 1
ATOM 7150 N N . SER B 1 530 ? 14.652 127.573 70.111 1.00 5.88 493 SER B N 1
ATOM 7151 C CA . SER B 1 530 ? 13.749 128.414 69.328 1.00 6.52 493 SER B CA 1
ATOM 7152 C C . SER B 1 530 ? 13.518 129.750 70.055 1.00 6.88 493 SER B C 1
ATOM 7153 O O . SER B 1 530 ? 13.410 130.821 69.430 1.00 7.82 493 SER B O 1
ATOM 7156 N N . GLY B 1 531 ? 13.461 129.669 71.381 1.00 6.36 494 GLY B N 1
ATOM 7157 C CA . GLY B 1 531 ? 13.152 130.793 72.254 1.00 6.09 494 GLY B CA 1
ATOM 7158 C C . GLY B 1 531 ? 12.792 130.228 73.614 1.00 6.29 494 GLY B C 1
ATOM 7159 O O . GLY B 1 531 ? 13.163 129.097 73.947 1.00 4.67 494 GLY B O 1
ATOM 7160 N N . GLY B 1 532 ? 12.063 131.007 74.406 1.00 6.17 495 GLY B N 1
ATOM 7161 C CA . GLY B 1 532 ? 11.747 130.581 75.758 1.00 5.94 495 GLY B CA 1
ATOM 7162 C C . GLY B 1 532 ? 10.838 131.577 76.430 1.00 6.73 495 GLY B C 1
ATOM 7163 O O . GLY B 1 532 ? 10.534 132.654 75.866 1.00 7.49 495 GLY B O 1
ATOM 7164 N N . PHE B 1 533 ? 10.403 131.223 77.634 1.00 6.28 496 PHE B N 1
ATOM 7165 C CA . PHE B 1 533 ? 9.372 131.997 78.332 1.00 7.02 496 PHE B CA 1
ATOM 7166 C C . PHE B 1 533 ? 9.690 132.087 79.809 1.00 7.91 496 PHE B C 1
ATOM 7167 O O . PHE B 1 533 ? 9.890 131.068 80.481 1.00 6.99 496 PHE B O 1
ATOM 7175 N N . THR B 1 534 ? 9.743 133.313 80.316 1.00 7.77 497 THR B N 1
ATOM 7176 C CA . THR B 1 534 ? 10.162 133.557 81.687 1.00 8.35 497 THR B CA 1
ATOM 7177 C C . THR B 1 534 ? 9.381 134.727 82.270 1.00 8.99 497 THR B C 1
ATOM 7178 O O . THR B 1 534 ? 9.204 135.737 81.597 1.00 8.92 497 THR B O 1
ATOM 7182 N N . GLN B 1 535 ? 8.911 134.591 83.506 1.00 8.57 498 GLN B N 1
ATOM 7183 C CA . GLN B 1 535 ? 8.061 135.633 84.093 1.00 10.64 498 GLN B CA 1
ATOM 7184 C C . GLN B 1 535 ? 8.840 136.931 84.292 1.00 10.90 498 GLN B C 1
ATOM 7185 O O . GLN B 1 535 ? 8.325 138.025 83.995 1.00 11.74 498 GLN B O 1
ATOM 7191 N N . ALA B 1 536 ? 10.067 136.809 84.800 1.00 10.22 499 ALA B N 1
ATOM 7192 C CA . ALA B 1 536 ? 10.990 137.936 84.896 1.00 10.83 499 ALA B CA 1
ATOM 7193 C C . ALA B 1 536 ? 12.201 137.663 84.005 1.00 10.94 499 ALA B C 1
ATOM 7194 O O . ALA B 1 536 ? 12.655 136.521 83.894 1.00 10.89 499 ALA B O 1
ATOM 7196 N N . ALA B 1 537 ? 12.713 138.702 83.348 1.00 10.77 500 ALA B N 1
ATOM 7197 C CA . ALA B 1 537 ? 13.887 138.551 82.500 1.00 10.11 500 ALA B CA 1
ATOM 7198 C C . ALA B 1 537 ? 15.029 137.887 83.275 1.00 9.49 500 ALA B C 1
ATOM 7199 O O . ALA B 1 537 ? 15.180 138.122 84.480 1.00 9.22 500 ALA B O 1
ATOM 7201 N N . PHE B 1 538 ? 15.821 137.052 82.600 1.00 9.56 501 PHE B N 1
ATOM 7202 C CA . PHE B 1 538 ? 16.981 136.440 83.258 1.00 9.31 501 PHE B CA 1
ATOM 7203 C C . PHE B 1 538 ? 17.905 137.542 83.749 1.00 9.49 501 PHE B C 1
ATOM 7204 O O . PHE B 1 538 ? 18.109 138.565 83.062 1.00 10.19 501 PHE B O 1
ATOM 7212 N N . THR B 1 539 ? 18.440 137.342 84.945 1.00 8.72 502 THR B N 1
ATOM 7213 C CA . THR B 1 539 ? 19.383 138.277 85.560 1.00 8.74 502 THR B CA 1
ATOM 7214 C C . THR B 1 539 ? 20.784 138.068 84.987 1.00 9.23 502 THR B C 1
ATOM 7215 O O . THR B 1 539 ? 21.290 136.944 84.951 1.00 8.36 502 THR B O 1
ATOM 7219 N N . VAL B 1 540 ? 21.402 139.150 84.518 1.00 8.93 503 VAL B N 1
ATOM 7220 C CA . VAL B 1 540 ? 22.745 139.088 83.950 1.00 9.46 503 VAL B CA 1
ATOM 7221 C C . VAL B 1 540 ? 23.703 139.460 85.064 1.00 10.84 503 VAL B C 1
ATOM 7222 O O . VAL B 1 540 ? 23.666 140.589 85.562 1.00 11.86 503 VAL B O 1
ATOM 7226 N N . THR B 1 541 ? 24.528 138.506 85.491 1.00 11.41 504 THR B N 1
ATOM 7227 C CA . THR B 1 541 ? 25.331 138.682 86.702 1.00 12.45 504 THR B CA 1
ATOM 7228 C C . THR B 1 541 ? 26.699 139.291 86.405 1.00 14.21 504 THR B C 1
ATOM 7229 O O . THR B 1 541 ? 27.396 139.710 87.335 1.00 15.97 504 THR B O 1
ATOM 7233 N N . PRO C 1 44 ? 12.166 -2.661 105.213 1.00 15.81 7 PRO C N 1
ATOM 7234 C CA . PRO C 1 44 ? 12.192 -1.758 106.358 1.00 14.84 7 PRO C CA 1
ATOM 7235 C C . PRO C 1 44 ? 11.604 -0.398 106.012 1.00 13.86 7 PRO C C 1
ATOM 7236 O O . PRO C 1 44 ? 11.669 0.034 104.866 1.00 13.61 7 PRO C O 1
ATOM 7240 N N . LYS C 1 45 ? 11.026 0.258 107.009 1.00 12.95 8 LYS C N 1
ATOM 7241 C CA . LYS C 1 45 ? 10.447 1.576 106.835 1.00 12.85 8 LYS C CA 1
ATOM 7242 C C . LYS C 1 45 ? 11.153 2.547 107.777 1.00 10.98 8 LYS C C 1
ATOM 7243 O O . LYS C 1 45 ? 11.635 2.155 108.837 1.00 9.80 8 LYS C O 1
ATOM 7249 N N . THR C 1 46 ? 11.221 3.818 107.390 1.00 9.78 9 THR C N 1
ATOM 7250 C CA . THR C 1 46 ? 11.909 4.830 108.209 1.00 9.64 9 THR C CA 1
ATOM 7251 C C . THR C 1 46 ? 11.405 4.988 109.650 1.00 10.21 9 THR C C 1
ATOM 7252 O O . THR C 1 46 ? 12.183 5.332 110.539 1.00 9.37 9 THR C O 1
ATOM 7256 N N . GLU C 1 47 ? 10.112 4.742 109.875 1.00 11.02 10 GLU C N 1
ATOM 7257 C CA . GLU C 1 47 ? 9.518 4.769 111.215 1.00 13.33 10 GLU C CA 1
ATOM 7258 C C . GLU C 1 47 ? 10.154 3.738 112.150 1.00 12.48 10 GLU C C 1
ATOM 7259 O O . GLU C 1 47 ? 10.109 3.890 113.373 1.00 12.79 10 GLU C O 1
ATOM 7265 N N . GLY C 1 48 ? 10.752 2.702 111.565 1.00 11.64 11 GLY C N 1
ATOM 7266 C CA . GLY C 1 48 ? 11.356 1.617 112.336 1.00 11.78 11 GLY C CA 1
ATOM 7267 C C . GLY C 1 48 ? 12.875 1.632 112.368 1.00 12.86 11 GLY C C 1
ATOM 7268 O O . GLY C 1 48 ? 13.501 0.624 112.719 1.00 13.89 11 GLY C O 1
ATOM 7269 N N . ILE C 1 49 ? 13.462 2.779 112.014 1.00 11.78 12 ILE C N 1
ATOM 7270 C CA . ILE C 1 49 ? 14.919 2.958 111.960 1.00 10.59 12 ILE C CA 1
ATOM 7271 C C . ILE C 1 49 ? 15.322 4.126 112.852 1.00 10.59 12 ILE C C 1
ATOM 7272 O O . ILE C 1 49 ? 14.590 5.109 112.948 1.00 10.46 12 ILE C O 1
ATOM 7277 N N . LEU C 1 50 ? 16.474 4.016 113.515 1.00 10.02 13 LEU C N 1
ATOM 7278 C CA . LEU C 1 50 ? 16.938 5.108 114.370 1.00 10.37 13 LEU C CA 1
ATOM 7279 C C . LEU C 1 50 ? 18.122 5.831 113.746 1.00 9.99 13 LEU C C 1
ATOM 7280 O O . LEU C 1 50 ? 18.997 5.210 113.137 1.00 10.52 13 LEU C O 1
ATOM 7285 N N . HIS C 1 51 ? 18.125 7.148 113.900 1.00 10.06 14 HIS C N 1
ATOM 7286 C CA . HIS C 1 51 ? 19.259 7.975 113.524 1.00 10.68 14 HIS C CA 1
ATOM 7287 C C . HIS C 1 51 ? 19.640 8.772 114.758 1.00 11.39 14 HIS C C 1
ATOM 7288 O O . HIS C 1 51 ? 18.818 9.513 115.306 1.00 10.97 14 HIS C O 1
ATOM 7295 N N . LYS C 1 52 ? 20.878 8.614 115.212 1.00 12.17 15 LYS C N 1
ATOM 7296 C CA . LYS C 1 52 ? 21.296 9.291 116.431 1.00 13.43 15 LYS C CA 1
ATOM 7297 C C . LYS C 1 52 ? 20.287 9.070 117.573 1.00 13.51 15 LYS C C 1
ATOM 7298 O O . LYS C 1 52 ? 20.024 9.989 118.368 1.00 13.92 15 LYS C O 1
ATOM 7304 N N . GLY C 1 53 ? 19.729 7.862 117.648 1.00 13.44 16 GLY C N 1
ATOM 7305 C CA . GLY C 1 53 ? 18.848 7.462 118.752 1.00 14.24 16 GLY C CA 1
ATOM 7306 C C . GLY C 1 53 ? 17.406 7.938 118.652 1.00 15.06 16 GLY C C 1
ATOM 7307 O O . GLY C 1 53 ? 16.597 7.683 119.550 1.00 15.49 16 GLY C O 1
ATOM 7308 N N . GLN C 1 54 ? 17.083 8.627 117.562 1.00 14.61 17 GLN C N 1
ATOM 7309 C CA . GLN C 1 54 ? 15.734 9.151 117.366 1.00 15.38 17 GLN C CA 1
ATOM 7310 C C . GLN C 1 54 ? 15.149 8.650 116.043 1.00 13.91 17 GLN C C 1
ATOM 7311 O O . GLN C 1 54 ? 15.876 8.150 115.182 1.00 12.82 17 GLN C O 1
ATOM 7317 N N . SER C 1 55 ? 13.833 8.748 115.889 1.00 12.26 18 SER C N 1
ATOM 7318 C CA . SER C 1 55 ? 13.167 8.243 114.680 1.00 11.50 18 SER C CA 1
ATOM 7319 C C . SER C 1 55 ? 13.717 8.829 113.379 1.00 9.87 18 SER C C 1
ATOM 7320 O O . SER C 1 55 ? 13.741 10.049 113.206 1.00 10.02 18 SER C O 1
ATOM 7323 N N . LEU C 1 56 ? 14.145 7.972 112.461 1.00 8.14 19 LEU C N 1
ATOM 7324 C CA . LEU C 1 56 ? 14.581 8.475 111.150 1.00 8.32 19 LEU C CA 1
ATOM 7325 C C . LEU C 1 56 ? 13.397 9.101 110.408 1.00 8.18 19 LEU C C 1
ATOM 7326 O O . LEU C 1 56 ? 13.550 10.110 109.725 1.00 8.44 19 LEU C O 1
ATOM 7331 N N . TYR C 1 57 ? 12.212 8.511 110.537 1.00 8.56 20 TYR C N 1
ATOM 7332 C CA . TYR C 1 57 ? 11.017 9.089 109.904 1.00 9.38 20 TYR C CA 1
ATOM 7333 C C . TYR C 1 57 ? 10.829 10.544 110.337 1.00 10.49 20 TYR C C 1
ATOM 7334 O O . TYR C 1 57 ? 10.629 11.431 109.511 1.00 10.17 20 TYR C O 1
ATOM 7343 N N . GLU C 1 58 ? 10.884 10.781 111.640 1.00 12.15 21 GLU C N 1
ATOM 7344 C CA . GLU C 1 58 ? 10.680 12.125 112.157 1.00 14.27 21 GLU C CA 1
ATOM 7345 C C . GLU C 1 58 ? 11.793 13.074 111.715 1.00 13.62 21 GLU C C 1
ATOM 7346 O O . GLU C 1 58 ? 11.544 14.243 111.430 1.00 12.79 21 GLU C O 1
ATOM 7352 N N . TYR C 1 59 ? 13.024 12.572 111.657 1.00 12.31 22 TYR C N 1
ATOM 7353 C CA . TYR C 1 59 ? 14.136 13.394 111.193 1.00 12.83 22 TYR C CA 1
ATOM 7354 C C . TYR C 1 59 ? 13.887 13.856 109.751 1.00 12.85 22 TYR C C 1
ATOM 7355 O O . TYR C 1 59 ? 14.061 15.036 109.417 1.00 13.31 22 TYR C O 1
ATOM 7364 N N . LEU C 1 60 ? 13.447 12.935 108.902 1.00 12.13 23 LEU C N 1
ATOM 7365 C CA . LEU C 1 60 ? 13.189 13.254 107.491 1.00 12.92 23 LEU C CA 1
ATOM 7366 C C . LEU C 1 60 ? 11.958 14.118 107.289 1.00 13.69 23 LEU C C 1
ATOM 7367 O O . LEU C 1 60 ? 11.880 14.918 106.343 1.00 14.39 23 LEU C O 1
ATOM 7372 N N . ASP C 1 61 ? 10.986 13.946 108.171 1.00 14.15 24 ASP C N 1
ATOM 7373 C CA . ASP C 1 61 ? 9.700 14.599 108.002 1.00 16.39 24 ASP C CA 1
ATOM 7374 C C . ASP C 1 61 ? 9.681 15.997 108.613 1.00 16.39 24 ASP C C 1
ATOM 7375 O O . ASP C 1 61 ? 8.995 16.890 108.103 1.00 16.85 24 ASP C O 1
ATOM 7380 N N . ALA C 1 62 ? 10.436 16.185 109.693 1.00 15.92 25 ALA C N 1
ATOM 7381 C CA . ALA C 1 62 ? 10.337 17.408 110.493 1.00 17.49 25 ALA C CA 1
ATOM 7382 C C . ALA C 1 62 ? 11.611 18.241 110.565 1.00 17.65 25 ALA C C 1
ATOM 7383 O O . ALA C 1 62 ? 11.546 19.427 110.883 1.00 18.92 25 ALA C O 1
ATOM 7385 N N . ARG C 1 63 ? 12.765 17.637 110.294 1.00 16.38 26 ARG C N 1
ATOM 7386 C CA . ARG C 1 63 ? 14.030 18.319 110.576 1.00 15.82 26 ARG C CA 1
ATOM 7387 C C . ARG C 1 63 ? 14.848 18.699 109.341 1.00 14.16 26 ARG C C 1
ATOM 7388 O O . ARG C 1 63 ? 15.399 19.807 109.264 1.00 14.07 26 ARG C O 1
ATOM 7396 N N . VAL C 1 64 ? 14.939 17.794 108.375 1.00 12.11 27 VAL C N 1
ATOM 7397 C CA . VAL C 1 64 ? 15.771 18.075 107.216 1.00 11.41 27 VAL C CA 1
ATOM 7398 C C . VAL C 1 64 ? 15.077 19.094 106.332 1.00 12.60 27 VAL C C 1
ATOM 7399 O O . VAL C 1 64 ? 13.840 19.206 106.346 1.00 13.04 27 VAL C O 1
ATOM 7403 N N . LEU C 1 65 ? 15.874 19.870 105.613 1.00 12.91 28 LEU C N 1
ATOM 7404 C CA . LEU C 1 65 ? 15.330 20.791 104.632 1.00 12.56 28 LEU C CA 1
ATOM 7405 C C . LEU C 1 65 ? 15.075 20.036 103.332 1.00 12.74 28 LEU C C 1
ATOM 7406 O O . LEU C 1 65 ? 15.878 19.205 102.918 1.00 11.51 28 LEU C O 1
ATOM 7411 N N . THR C 1 66 ? 13.936 20.313 102.701 1.00 13.23 29 THR C N 1
ATOM 7412 C CA . THR C 1 66 ? 13.593 19.657 101.449 1.00 12.78 29 THR C CA 1
ATOM 7413 C C . THR C 1 66 ? 13.377 20.672 100.338 1.00 12.91 29 THR C C 1
ATOM 7414 O O . THR C 1 66 ? 13.184 21.862 100.606 1.00 12.05 29 THR C O 1
ATOM 7418 N N . SER C 1 67 ? 13.424 20.201 99.094 1.00 11.44 30 SER C N 1
ATOM 7419 C CA . SER C 1 67 ? 13.223 21.077 97.930 1.00 11.72 30 SER C CA 1
ATOM 7420 C C . SER C 1 67 ? 11.743 21.408 97.700 1.00 11.96 30 SER C C 1
ATOM 7421 O O . SER C 1 67 ? 11.413 22.429 97.083 1.00 11.79 30 SER C O 1
ATOM 7424 N N . LYS C 1 68 ? 10.857 20.540 98.172 1.00 12.12 31 LYS C N 1
ATOM 7425 C CA . LYS C 1 68 ? 9.418 20.742 98.014 1.00 13.17 31 LYS C CA 1
ATOM 7426 C C . LYS C 1 68 ? 8.672 19.977 99.101 1.00 14.00 31 LYS C C 1
ATOM 7427 O O . LYS C 1 68 ? 9.226 19.043 99.700 1.00 13.63 31 LYS C O 1
ATOM 7433 N N . PRO C 1 69 ? 7.412 20.364 99.371 1.00 14.11 32 PRO C N 1
ATOM 7434 C CA . PRO C 1 69 ? 6.639 19.665 100.392 1.00 15.24 32 PRO C CA 1
ATOM 7435 C C . PRO C 1 69 ? 6.388 18.217 99.998 1.00 15.64 32 PRO C C 1
ATOM 7436 O O . PRO C 1 69 ? 6.191 17.906 98.816 1.00 13.92 32 PRO C O 1
ATOM 7440 N N . PHE C 1 70 ? 6.405 17.321 100.974 1.00 16.34 33 PHE C N 1
ATOM 7441 C CA . PHE C 1 70 ? 6.185 15.942 100.630 1.00 17.96 33 PHE C CA 1
ATOM 7442 C C . PHE C 1 70 ? 4.790 15.807 100.031 1.00 17.57 33 PHE C C 1
ATOM 7443 O O . PHE C 1 70 ? 3.816 16.349 100.555 1.00 18.44 33 PHE C O 1
ATOM 7451 N N . GLY C 1 71 ? 4.705 15.089 98.922 1.00 17.19 34 GLY C N 1
ATOM 7452 C CA . GLY C 1 71 ? 3.411 14.828 98.312 1.00 16.00 34 GLY C CA 1
ATOM 7453 C C . GLY C 1 71 ? 3.087 15.788 97.185 1.00 16.07 34 GLY C C 1
ATOM 7454 O O . GLY C 1 71 ? 2.137 15.570 96.445 1.00 16.21 34 GLY C O 1
ATOM 7455 N N . ALA C 1 72 ? 3.875 16.855 97.067 1.00 15.49 35 ALA C N 1
ATOM 7456 C CA . ALA C 1 72 ? 3.781 17.758 95.914 1.00 15.27 35 ALA C CA 1
ATOM 7457 C C . ALA C 1 72 ? 4.529 17.170 94.728 1.00 15.48 35 ALA C C 1
ATOM 7458 O O . ALA C 1 72 ? 5.652 16.694 94.878 1.00 17.34 35 ALA C O 1
ATOM 7460 N N . ALA C 1 73 ? 3.909 17.193 93.550 1.00 15.25 36 ALA C N 1
ATOM 7461 C CA . ALA C 1 73 ? 4.514 16.596 92.356 1.00 15.09 36 ALA C CA 1
ATOM 7462 C C . ALA C 1 73 ? 5.469 17.565 91.653 1.00 15.27 36 ALA C C 1
ATOM 7463 O O . ALA C 1 73 ? 6.585 17.196 91.271 1.00 15.64 36 ALA C O 1
ATOM 7465 N N . GLY C 1 74 ? 5.025 18.804 91.481 1.00 14.23 37 GLY C N 1
ATOM 7466 C CA . GLY C 1 74 ? 5.819 19.814 90.773 1.00 14.45 37 GLY C CA 1
ATOM 7467 C C . GLY C 1 74 ? 6.048 19.492 89.304 1.00 14.51 37 GLY C C 1
ATOM 7468 O O . GLY C 1 74 ? 7.083 19.855 88.739 1.00 15.20 37 GLY C O 1
ATOM 7469 N N . ASP C 1 75 ? 5.079 18.822 88.686 1.00 14.57 38 ASP C N 1
ATOM 7470 C CA . ASP C 1 75 ? 5.216 18.320 87.313 1.00 15.35 38 ASP C CA 1
ATOM 7471 C C . ASP C 1 75 ? 4.287 19.037 86.337 1.00 15.37 38 ASP C C 1
ATOM 7472 O O . ASP C 1 75 ? 4.056 18.567 85.217 1.00 15.92 38 ASP C O 1
ATOM 7477 N N . ALA C 1 76 ? 3.731 20.159 86.784 1.00 14.24 39 ALA C N 1
ATOM 7478 C CA . ALA C 1 76 ? 2.908 21.038 85.952 1.00 14.78 39 ALA C CA 1
ATOM 7479 C C . ALA C 1 76 ? 1.549 20.460 85.572 1.00 14.92 39 ALA C C 1
ATOM 7480 O O . ALA C 1 76 ? 0.780 21.122 84.881 1.00 15.47 39 ALA C O 1
ATOM 7482 N N . THR C 1 77 ? 1.252 19.244 86.031 1.00 15.46 40 THR C N 1
ATOM 7483 C CA . THR C 1 77 ? -0.015 18.589 85.663 1.00 16.48 40 THR C CA 1
ATOM 7484 C C . THR C 1 77 ? -0.805 18.047 86.859 1.00 15.32 40 THR C C 1
ATOM 7485 O O . THR C 1 77 ? -2.020 18.215 86.923 1.00 15.11 40 THR C O 1
ATOM 7489 N N . THR C 1 78 ? -0.121 17.395 87.795 1.00 14.62 41 THR C N 1
ATOM 7490 C CA . THR C 1 78 ? -0.764 16.930 89.017 1.00 14.81 41 THR C CA 1
ATOM 7491 C C . THR C 1 78 ? -1.285 18.124 89.829 1.00 14.18 41 THR C C 1
ATOM 7492 O O . THR C 1 78 ? -0.606 19.136 89.952 1.00 13.52 41 THR C O 1
ATOM 7496 N N . ASP C 1 79 ? -2.486 17.993 90.382 1.00 13.00 42 ASP C N 1
ATOM 7497 C CA . ASP C 1 79 ? -3.067 19.039 91.217 1.00 13.42 42 ASP C CA 1
ATOM 7498 C C . ASP C 1 79 ? -2.380 19.053 92.586 1.00 12.37 42 ASP C C 1
ATOM 7499 O O . ASP C 1 79 ? -2.652 18.195 93.432 1.00 12.32 42 ASP C O 1
ATOM 7504 N N . ASP C 1 80 ? -1.493 20.024 92.799 1.00 11.53 43 ASP C N 1
ATOM 7505 C CA . ASP C 1 80 ? -0.758 20.139 94.069 1.00 12.05 43 ASP C CA 1
ATOM 7506 C C . ASP C 1 80 ? -1.440 21.063 95.092 1.00 12.52 43 ASP C C 1
ATOM 7507 O O . ASP C 1 80 ? -0.852 21.380 96.122 1.00 11.11 43 ASP C O 1
ATOM 7512 N N . THR C 1 81 ? -2.674 21.487 94.822 1.00 11.62 44 THR C N 1
ATOM 7513 C CA . THR C 1 81 ? -3.330 22.503 95.658 1.00 12.29 44 THR C CA 1
ATOM 7514 C C . THR C 1 81 ? -3.414 22.142 97.136 1.00 12.58 44 THR C C 1
ATOM 7515 O O . THR C 1 81 ? -3.063 22.936 98.017 1.00 12.45 44 THR C O 1
ATOM 7519 N N . GLU C 1 82 ? -3.898 20.937 97.406 1.00 13.75 45 GLU C N 1
ATOM 7520 C CA . GLU C 1 82 ? -4.109 20.500 98.780 1.00 15.16 45 GLU C CA 1
ATOM 7521 C C . GLU C 1 82 ? -2.825 20.484 99.630 1.00 14.12 45 GLU C C 1
ATOM 7522 O O . GLU C 1 82 ? -2.820 20.994 100.758 1.00 13.73 45 GLU C O 1
ATOM 7528 N N . VAL C 1 83 ? -1.751 19.910 99.082 1.00 13.77 46 VAL C N 1
ATOM 7529 C CA . VAL C 1 83 ? -0.468 19.816 99.770 1.00 13.88 46 VAL C CA 1
ATOM 7530 C C . VAL C 1 83 ? 0.111 21.208 99.988 1.00 13.41 46 VAL C C 1
ATOM 7531 O O . VAL C 1 83 ? 0.595 21.527 101.069 1.00 12.67 46 VAL C O 1
ATOM 7535 N N . ILE C 1 84 ? 0.049 22.042 98.955 1.00 13.10 47 ILE C N 1
ATOM 7536 C CA . ILE C 1 84 ? 0.587 23.397 99.061 1.00 12.83 47 ILE C CA 1
ATOM 7537 C C . ILE C 1 84 ? -0.200 24.249 100.055 1.00 12.19 47 ILE C C 1
ATOM 7538 O O . ILE C 1 84 ? 0.386 24.957 100.877 1.00 12.52 47 ILE C O 1
ATOM 7543 N N . ALA C 1 85 ? -1.530 24.165 99.994 1.00 11.67 48 ALA C N 1
ATOM 7544 C CA . ALA C 1 85 ? -2.374 24.907 100.918 1.00 11.38 48 ALA C CA 1
ATOM 7545 C C . ALA C 1 85 ? -2.088 24.506 102.362 1.00 11.20 48 ALA C C 1
ATOM 7546 O O . ALA C 1 85 ? -2.037 25.356 103.266 1.00 11.63 48 ALA C O 1
ATOM 7548 N N . ALA C 1 86 ? -1.896 23.209 102.583 1.00 10.73 49 ALA C N 1
ATOM 7549 C CA . ALA C 1 86 ? -1.591 22.717 103.922 1.00 11.71 49 ALA C CA 1
ATOM 7550 C C . ALA C 1 86 ? -0.275 23.300 104.403 1.00 12.33 49 ALA C C 1
ATOM 7551 O O . ALA C 1 86 ? -0.164 23.757 105.542 1.00 13.14 49 ALA C O 1
ATOM 7553 N N . SER C 1 87 ? 0.728 23.292 103.531 1.00 12.85 50 SER C N 1
ATOM 7554 C CA . SER C 1 87 ? 2.034 23.821 103.917 1.00 13.20 50 SER C CA 1
ATOM 7555 C C . SER C 1 87 ? 1.966 25.316 104.207 1.00 13.03 50 SER C C 1
ATOM 7556 O O . SER C 1 87 ? 2.515 25.783 105.197 1.00 14.19 50 SER C O 1
ATOM 7559 N N . LEU C 1 88 ? 1.287 26.069 103.351 1.00 13.09 51 LEU C N 1
ATOM 7560 C CA . LEU C 1 88 ? 1.229 27.521 103.523 1.00 13.11 51 LEU C CA 1
ATOM 7561 C C . LEU C 1 88 ? 0.505 27.912 104.803 1.00 14.10 51 LEU C C 1
ATOM 7562 O O . LEU C 1 88 ? 0.803 28.938 105.404 1.00 14.10 51 LEU C O 1
ATOM 7567 N N . ASN C 1 89 ? -0.452 27.083 105.207 1.00 14.15 52 ASN C N 1
ATOM 7568 C CA . ASN C 1 89 ? -1.219 27.337 106.421 1.00 15.41 52 ASN C CA 1
ATOM 7569 C C . ASN C 1 89 ? -0.535 26.870 107.699 1.00 16.87 52 ASN C C 1
ATOM 7570 O O . ASN C 1 89 ? -1.040 27.085 108.805 1.00 18.14 52 ASN C O 1
ATOM 7575 N N . SER C 1 90 ? 0.636 26.262 107.548 1.00 18.72 53 SER C N 1
ATOM 7576 C CA . SER C 1 90 ? 1.471 25.944 108.706 1.00 20.43 53 SER C CA 1
ATOM 7577 C C . SER C 1 90 ? 2.234 27.189 109.159 1.00 21.14 53 SER C C 1
ATOM 7578 O O . SER C 1 90 ? 2.200 28.236 108.504 1.00 22.32 53 SER C O 1
ATOM 7581 N N . GLN C 1 91 ? 2.913 27.090 110.290 1.00 22.09 54 GLN C N 1
ATOM 7582 C CA . GLN C 1 91 ? 3.675 28.223 110.789 1.00 22.13 54 GLN C CA 1
ATOM 7583 C C . GLN C 1 91 ? 5.157 28.018 110.509 1.00 21.43 54 GLN C C 1
ATOM 7584 O O . GLN C 1 91 ? 6.000 28.721 111.056 1.00 21.76 54 GLN C O 1
ATOM 7590 N N . LYS C 1 92 ? 5.463 27.056 109.643 1.00 19.77 55 LYS C N 1
ATOM 7591 C CA . LYS C 1 92 ? 6.841 26.767 109.255 1.00 19.52 55 LYS C CA 1
ATOM 7592 C C . LYS C 1 92 ? 7.215 27.504 107.972 1.00 17.59 55 LYS C C 1
ATOM 7593 O O . LYS C 1 92 ? 6.351 27.868 107.174 1.00 17.02 55 LYS C O 1
ATOM 7599 N N . ALA C 1 93 ? 8.510 27.719 107.780 1.00 15.03 56 ALA C N 1
ATOM 7600 C CA . ALA C 1 93 ? 9.014 28.191 106.496 1.00 14.09 56 ALA C CA 1
ATOM 7601 C C . ALA C 1 93 ? 8.789 27.115 105.436 1.00 13.65 56 ALA C C 1
ATOM 7602 O O . ALA C 1 93 ? 9.204 25.968 105.613 1.00 14.71 56 ALA C O 1
ATOM 7604 N N . VAL C 1 94 ? 8.128 27.481 104.343 1.00 11.94 57 VAL C N 1
ATOM 7605 C CA . VAL C 1 94 ? 7.842 26.534 103.263 1.00 12.28 57 VAL C CA 1
ATOM 7606 C C . VAL C 1 94 ? 8.802 26.744 102.102 1.00 11.74 57 VAL C C 1
ATOM 7607 O O . VAL C 1 94 ? 9.031 27.877 101.686 1.00 11.76 57 VAL C O 1
ATOM 7611 N N . THR C 1 95 ? 9.383 25.659 101.595 1.00 10.66 58 THR C N 1
ATOM 7612 C CA . THR C 1 95 ? 10.174 25.716 100.367 1.00 10.11 58 THR C CA 1
ATOM 7613 C C . THR C 1 95 ? 9.437 25.028 99.226 1.00 10.10 58 THR C C 1
ATOM 7614 O O . THR C 1 95 ? 9.054 23.863 99.346 1.00 9.57 58 THR C O 1
ATOM 7618 N N . ILE C 1 96 ? 9.211 25.750 98.128 1.00 8.93 59 ILE C N 1
ATOM 7619 C CA . ILE C 1 96 ? 8.562 25.160 96.961 1.00 9.62 59 ILE C CA 1
ATOM 7620 C C . ILE C 1 96 ? 9.457 25.449 95.768 1.00 10.03 59 ILE C C 1
ATOM 7621 O O . ILE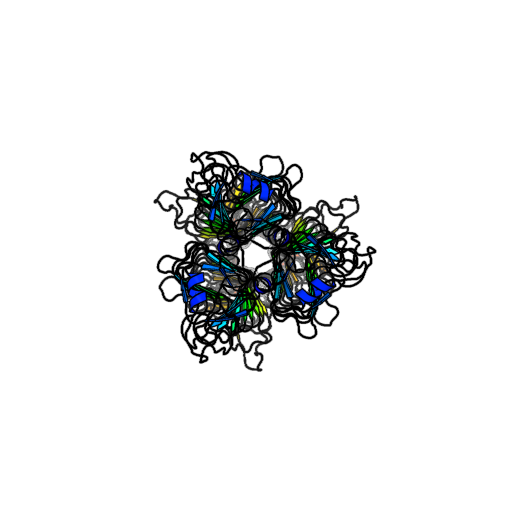 C 1 96 ? 9.412 26.536 95.189 1.00 9.44 59 ILE C O 1
ATOM 7626 N N . SER C 1 97 ? 10.308 24.484 95.428 1.00 10.18 60 SER C N 1
ATOM 7627 C CA . SER C 1 97 ? 11.339 24.713 94.415 1.00 10.37 60 SER C CA 1
ATOM 7628 C C . SER C 1 97 ? 11.499 23.553 93.429 1.00 11.06 60 SER C C 1
ATOM 7629 O O . SER C 1 97 ? 10.889 22.488 93.587 1.00 11.24 60 SER C O 1
ATOM 7632 N N . ASP C 1 98 ? 12.310 23.780 92.397 1.00 11.08 61 ASP C N 1
ATOM 7633 C CA . ASP C 1 98 ? 12.677 22.718 91.454 1.00 12.02 61 ASP C CA 1
ATOM 7634 C C . ASP C 1 98 ? 11.464 22.098 90.765 1.00 12.53 61 ASP C C 1
ATOM 7635 O O . ASP C 1 98 ? 11.369 20.883 90.647 1.00 13.68 61 ASP C O 1
ATOM 7640 N N . GLY C 1 99 ? 10.546 22.927 90.286 1.00 11.91 62 GLY C N 1
ATOM 7641 C CA . GLY C 1 99 ? 9.406 22.392 89.564 1.00 11.90 62 GLY C CA 1
ATOM 7642 C C . GLY C 1 99 ? 8.333 23.425 89.309 1.00 12.10 62 GLY C C 1
ATOM 7643 O O . GLY C 1 99 ? 8.431 24.560 89.772 1.00 12.85 62 GLY C O 1
ATOM 7644 N N . VAL C 1 100 ? 7.313 23.009 88.565 1.00 12.46 63 VAL C N 1
ATOM 7645 C CA . VAL C 1 100 ? 6.164 23.848 88.227 1.00 12.32 63 VAL C CA 1
ATOM 7646 C C . VAL C 1 100 ? 4.984 23.223 88.954 1.00 12.50 63 VAL C C 1
ATOM 7647 O O . VAL C 1 100 ? 4.639 22.064 88.703 1.00 12.93 63 VAL C O 1
ATOM 7651 N N . PHE C 1 101 ? 4.395 23.968 89.885 1.00 11.21 64 PHE C N 1
ATOM 7652 C CA . PHE C 1 101 ? 3.410 23.397 90.792 1.00 10.74 64 PHE C CA 1
ATOM 7653 C C . PHE C 1 101 ? 2.018 23.889 90.453 1.00 10.78 64 PHE C C 1
ATOM 7654 O O . PHE C 1 101 ? 1.652 25.025 90.772 1.00 10.50 64 PHE C O 1
ATOM 7662 N N . SER C 1 102 ? 1.250 23.025 89.795 1.00 10.36 65 SER C N 1
ATOM 7663 C CA . SER C 1 102 ? -0.110 23.353 89.391 1.00 11.06 65 SER C CA 1
ATOM 7664 C C . SER C 1 102 ? -1.010 23.398 90.610 1.00 10.68 65 SER C C 1
ATOM 7665 O O . SER C 1 102 ? -1.126 22.419 91.340 1.00 11.37 65 SER C O 1
ATOM 7668 N N . SER C 1 103 ? -1.635 24.546 90.840 1.00 10.35 66 SER C N 1
ATOM 7669 C CA . SER C 1 103 ? -2.403 24.745 92.054 1.00 10.73 66 SER C CA 1
ATOM 7670 C C . SER C 1 103 ? -3.495 25.787 91.836 1.00 10.79 66 SER C C 1
ATOM 7671 O O . SER C 1 103 ? -3.271 26.812 91.187 1.00 11.11 66 SER C O 1
ATOM 7674 N N . SER C 1 104 ? -4.678 25.507 92.371 1.00 11.56 67 SER C N 1
ATOM 7675 C CA . SER C 1 104 ? -5.809 26.427 92.273 1.00 11.97 67 SER C CA 1
ATOM 7676 C C . SER C 1 104 ? -5.680 27.516 93.330 1.00 11.73 67 SER C C 1
ATOM 7677 O O . SER C 1 104 ? -4.648 27.609 93.996 1.00 11.60 67 SER C O 1
ATOM 7680 N N . GLY C 1 105 ? -6.727 28.329 93.491 1.00 11.29 68 GLY C N 1
ATOM 7681 C CA . GLY C 1 105 ? -6.742 29.365 94.523 1.00 11.04 68 GLY C CA 1
ATOM 7682 C C . GLY C 1 105 ? -6.436 28.823 95.909 1.00 10.98 68 GLY C C 1
ATOM 7683 O O . GLY C 1 105 ? -6.901 27.741 96.279 1.00 10.71 68 GLY C O 1
ATOM 7684 N N . ILE C 1 106 ? -5.666 29.589 96.680 1.00 10.92 69 ILE C N 1
ATOM 7685 C CA . ILE C 1 106 ? -5.312 29.249 98.057 1.00 11.22 69 ILE C CA 1
ATOM 7686 C C . ILE C 1 106 ? -5.438 30.454 98.994 1.00 11.98 69 ILE C C 1
ATOM 7687 O O . ILE C 1 106 ? -4.941 31.543 98.678 1.00 12.36 69 ILE C O 1
ATOM 7692 N N . ASN C 1 107 ? -6.111 30.248 100.130 1.00 12.40 70 ASN C N 1
ATOM 7693 C CA . ASN C 1 107 ? -6.152 31.214 101.232 1.00 12.98 70 ASN C CA 1
ATOM 7694 C C . ASN C 1 107 ? -5.252 30.742 102.364 1.00 12.81 70 ASN C C 1
ATOM 7695 O O . ASN C 1 107 ? -5.310 29.574 102.771 1.00 12.54 70 ASN C O 1
ATOM 7700 N N . SER C 1 108 ? -4.428 31.641 102.893 1.00 11.68 71 SER C N 1
ATOM 7701 C CA . SER C 1 108 ? -3.650 31.319 104.090 1.00 11.83 71 SER C CA 1
ATOM 7702 C C . SER C 1 108 ? -3.532 32.486 105.064 1.00 11.78 71 SER C C 1
ATOM 7703 O O . SER C 1 108 ? -3.514 33.638 104.657 1.00 10.32 71 SER C O 1
ATOM 7706 N N . ASN C 1 109 ? -3.440 32.181 106.351 1.00 11.88 72 ASN C N 1
ATOM 7707 C CA . ASN C 1 109 ? -3.233 33.213 107.365 1.00 13.28 72 ASN C CA 1
ATOM 7708 C C . ASN C 1 109 ? -1.743 33.429 107.619 1.00 12.34 72 ASN C C 1
ATOM 7709 O O . ASN C 1 109 ? -1.354 34.307 108.391 1.00 12.30 72 ASN C O 1
ATOM 7714 N N . TYR C 1 110 ? -0.914 32.625 106.958 1.00 11.59 73 TYR C N 1
ATOM 7715 C CA . TYR C 1 110 ? 0.532 32.715 107.126 1.00 12.23 73 TYR C CA 1
ATOM 7716 C C . TYR C 1 110 ? 1.218 32.838 105.771 1.00 11.02 73 TYR C C 1
ATOM 7717 O O . TYR C 1 110 ? 0.786 32.230 104.795 1.00 10.45 73 TYR C O 1
ATOM 7726 N N . CYS C 1 111 ? 2.298 33.618 105.725 1.00 11.07 74 CYS C N 1
ATOM 7727 C CA . CYS C 1 111 ? 3.033 33.850 104.487 1.00 11.35 74 CYS C CA 1
ATOM 7728 C C . CYS C 1 111 ? 4.525 33.685 104.761 1.00 10.99 74 CYS C C 1
ATOM 7729 O O . CYS C 1 111 ? 5.176 34.616 105.229 1.00 9.93 74 CYS C O 1
ATOM 7732 N N . ASN C 1 112 ? 5.052 32.484 104.518 1.00 10.34 75 ASN C N 1
ATOM 7733 C CA . ASN C 1 112 ? 6.507 32.256 104.599 1.00 10.75 75 ASN C CA 1
ATOM 7734 C C . ASN C 1 112 ? 6.889 31.184 103.596 1.00 10.56 75 ASN C C 1
ATOM 7735 O O . ASN C 1 112 ? 6.821 29.990 103.889 1.00 10.18 75 ASN C O 1
ATOM 7740 N N . LEU C 1 113 ? 7.273 31.629 102.406 1.00 9.98 76 LEU C N 1
ATOM 7741 C CA . LEU C 1 113 ? 7.411 30.768 101.249 1.00 9.95 76 LEU C CA 1
ATOM 7742 C C . LEU C 1 113 ? 8.642 31.212 100.482 1.00 11.02 76 LEU C C 1
ATOM 7743 O O . LEU C 1 113 ? 8.837 32.408 100.261 1.00 10.83 76 LEU C O 1
ATOM 7748 N N . ASP C 1 114 ? 9.468 30.244 100.096 1.00 9.76 77 ASP C N 1
ATOM 7749 C CA . ASP C 1 114 ? 10.674 30.496 99.305 1.00 10.06 77 ASP C CA 1
ATOM 7750 C C . ASP C 1 114 ? 10.755 29.508 98.153 1.00 9.06 77 ASP C C 1
ATOM 7751 O O . ASP C 1 114 ? 10.523 28.302 98.338 1.00 9.17 77 ASP C O 1
ATOM 7756 N N . GLY C 1 115 ? 11.100 30.002 96.971 1.00 7.23 78 GLY C N 1
ATOM 7757 C CA . GLY C 1 115 ? 11.172 29.148 95.787 1.00 7.74 78 GLY C CA 1
ATOM 7758 C C . GLY C 1 115 ? 12.570 28.783 95.321 1.00 8.72 78 GLY C C 1
ATOM 7759 O O . GLY C 1 115 ? 12.714 28.095 94.304 1.00 8.92 78 GLY C O 1
ATOM 7760 N N . ARG C 1 116 ? 13.589 29.257 96.051 1.00 8.95 79 ARG C N 1
ATOM 7761 C CA . ARG C 1 116 ? 15.009 29.025 95.713 1.00 10.46 79 ARG C CA 1
ATOM 7762 C C . ARG C 1 116 ? 15.344 29.361 94.252 1.00 10.80 79 ARG C C 1
ATOM 7763 O O . ARG C 1 116 ? 16.294 28.815 93.682 1.00 11.58 79 ARG C O 1
ATOM 7771 N N . GLY C 1 117 ? 14.570 30.259 93.648 1.00 10.30 80 GLY C N 1
ATOM 7772 C CA . GLY C 1 117 ? 14.796 30.661 92.257 1.00 10.32 80 GLY C CA 1
ATOM 7773 C C . GLY C 1 117 ? 14.415 29.639 91.194 1.00 10.73 80 GLY C C 1
ATOM 7774 O O . GLY C 1 117 ? 14.612 29.885 89.996 1.00 12.38 80 GLY C O 1
ATOM 7775 N N . SER C 1 118 ? 1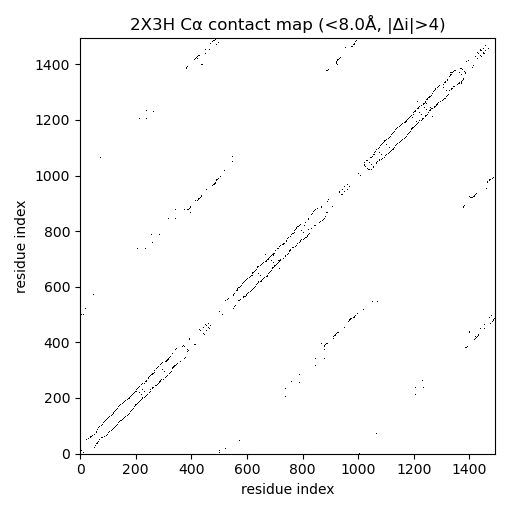3.876 28.493 91.609 1.00 10.52 81 SER C N 1
ATOM 7776 C CA . SER C 1 118 ? 13.468 27.451 90.664 1.00 10.55 81 SER C CA 1
ATOM 7777 C C . SER C 1 118 ? 12.010 26.992 90.777 1.00 11.17 81 SER C C 1
ATOM 7778 O O . SER C 1 118 ? 11.543 26.225 89.928 1.00 12.21 81 SER C O 1
ATOM 7781 N N . GLY C 1 119 ? 11.310 27.424 91.828 1.00 9.93 82 GLY C N 1
ATOM 7782 C CA . GLY C 1 119 ? 9.899 27.081 92.013 1.00 9.04 82 GLY C CA 1
ATOM 7783 C C . GLY C 1 119 ? 9.018 27.972 91.153 1.00 9.67 82 GLY C C 1
ATOM 7784 O O . GLY C 1 119 ? 9.247 29.184 91.073 1.00 9.40 82 GLY C O 1
ATOM 7785 N N . VAL C 1 120 ? 8.023 27.371 90.507 1.00 8.74 83 VAL C N 1
ATOM 7786 C CA . VAL C 1 120 ? 7.000 28.124 89.780 1.00 9.94 83 VAL C CA 1
ATOM 7787 C C . VAL C 1 120 ? 5.634 27.708 90.296 1.00 9.89 83 VAL C C 1
ATOM 7788 O O . VAL C 1 120 ? 5.281 26.525 90.239 1.00 10.39 83 VAL C O 1
ATOM 7792 N N . LEU C 1 121 ? 4.874 28.670 90.817 1.00 9.60 84 LEU C N 1
ATOM 7793 C CA . LEU C 1 121 ? 3.493 28.411 91.211 1.00 10.47 84 LEU C CA 1
ATOM 7794 C C . LEU C 1 121 ? 2.605 28.745 90.023 1.00 11.50 84 LEU C C 1
ATOM 7795 O O . LEU C 1 121 ? 2.500 29.910 89.632 1.00 11.49 84 LEU C O 1
ATOM 7800 N N . SER C 1 122 ? 1.995 27.728 89.427 1.00 10.31 85 SER C N 1
ATOM 7801 C CA . SER C 1 122 ? 1.256 27.920 88.197 1.00 11.30 85 SER C CA 1
ATOM 7802 C C . SER C 1 122 ? -0.240 27.764 88.455 1.00 11.46 85 SER C C 1
ATOM 7803 O O . SER C 1 122 ? -0.710 26.666 88.770 1.00 11.27 85 SER C O 1
ATOM 7806 N N . HIS C 1 123 ? -0.980 28.862 88.307 1.00 10.94 86 HIS C N 1
ATOM 7807 C CA . HIS C 1 123 ? -2.407 28.878 88.619 1.00 11.10 86 HIS C CA 1
ATOM 7808 C C . HIS C 1 123 ? -3.172 27.903 87.728 1.00 11.21 86 HIS C C 1
ATOM 7809 O O . HIS C 1 123 ? -3.159 28.025 86.499 1.00 10.23 86 HIS C O 1
ATOM 7816 N N . ARG C 1 124 ? -3.823 26.939 88.376 1.00 11.40 87 ARG C N 1
ATOM 7817 C CA . ARG C 1 124 ? -4.495 25.818 87.719 1.00 12.95 87 ARG C CA 1
ATOM 7818 C C . ARG C 1 124 ? -5.879 26.219 87.230 1.00 13.43 87 ARG C C 1
ATOM 7819 O O . ARG C 1 124 ? -6.460 25.575 86.352 1.00 14.22 87 ARG C O 1
ATOM 7827 N N . SER C 1 125 ? -6.401 27.291 87.812 1.00 13.56 88 SER C N 1
ATOM 7828 C CA . SER C 1 125 ? -7.716 27.802 87.465 1.00 14.27 88 SER C CA 1
ATOM 7829 C C . SER C 1 125 ? -7.573 28.872 86.399 1.00 14.58 88 SER C C 1
ATOM 7830 O O . SER C 1 125 ? -6.549 29.550 86.325 1.00 14.66 88 SER C O 1
ATOM 7833 N N . SER C 1 126 ? -8.600 29.034 85.569 1.00 14.15 89 SER C N 1
ATOM 7834 C CA . SER C 1 126 ? -8.517 29.998 84.481 1.00 13.89 89 SER C CA 1
ATOM 7835 C C . SER C 1 126 ? -9.234 31.283 84.861 1.00 13.52 89 SER C C 1
ATOM 7836 O O . SER C 1 126 ? -9.329 32.197 84.048 1.00 12.78 89 SER C O 1
ATOM 7839 N N . THR C 1 127 ? -9.729 31.335 86.096 1.00 14.10 90 THR C N 1
ATOM 7840 C CA . THR C 1 127 ? -10.410 32.526 86.619 1.00 14.87 90 THR C CA 1
ATOM 7841 C C . THR C 1 127 ? -10.138 32.739 88.112 1.00 14.55 90 THR C C 1
ATOM 7842 O O . THR C 1 127 ? -9.713 31.823 88.816 1.00 14.16 90 THR C O 1
ATOM 7846 N N . GLY C 1 128 ? -10.392 33.953 88.592 1.00 13.87 91 GLY C N 1
ATOM 7847 C CA . GLY C 1 128 ? -10.350 34.220 90.020 1.00 12.71 91 GLY C CA 1
ATOM 7848 C C . GLY C 1 128 ? -8.975 34.555 90.564 1.00 11.17 91 GLY C C 1
ATOM 7849 O O . GLY C 1 128 ? -7.964 34.504 89.857 1.00 11.43 91 GLY C O 1
ATOM 7850 N N . ASN C 1 129 ? -8.953 34.910 91.838 1.00 10.54 92 ASN C N 1
ATOM 7851 C CA . ASN C 1 129 ? -7.696 35.178 92.523 1.00 9.53 92 ASN C CA 1
ATOM 7852 C C . ASN C 1 129 ? -6.900 33.894 92.721 1.00 9.96 92 ASN C C 1
ATOM 7853 O O . ASN C 1 129 ? -7.468 32.804 92.747 1.00 10.54 92 ASN C O 1
ATOM 7858 N N . TYR C 1 130 ? -5.584 34.038 92.866 1.00 8.46 93 TYR C N 1
ATOM 7859 C CA . TYR C 1 130 ? -4.699 32.887 93.062 1.00 8.50 93 TYR C CA 1
ATOM 7860 C C . TYR C 1 130 ? -4.312 32.744 94.531 1.00 9.06 93 TYR C C 1
ATOM 7861 O O . TYR C 1 130 ? -5.001 32.049 95.281 1.00 9.65 93 TYR C O 1
ATOM 7870 N N . LEU C 1 131 ? -3.228 33.409 94.951 1.00 8.01 94 LEU C N 1
ATOM 7871 C CA . LEU C 1 131 ? -2.768 33.332 96.332 1.00 8.56 94 LEU C CA 1
ATOM 7872 C C . LEU C 1 131 ? -3.301 34.509 97.135 1.00 8.34 94 LEU C C 1
ATOM 7873 O O . LEU C 1 131 ? -3.076 35.662 96.770 1.00 8.68 94 LEU C O 1
ATOM 7878 N N . VAL C 1 132 ? -4.003 34.215 98.226 1.00 8.17 95 VAL C N 1
ATOM 7879 C CA . VAL C 1 132 ? -4.527 35.258 99.095 1.00 8.85 95 VAL C CA 1
ATOM 7880 C C . VAL C 1 132 ? -4.056 35.045 100.520 1.00 9.40 95 VAL C C 1
ATOM 7881 O O . VAL C 1 132 ? -4.372 34.022 101.145 1.00 9.87 95 VAL C O 1
ATOM 7885 N N . PHE C 1 133 ? -3.320 36.022 101.048 1.00 8.53 96 PHE C N 1
ATOM 7886 C CA . PHE C 1 133 ? -2.847 35.942 102.428 1.00 8.89 96 PHE C CA 1
ATOM 7887 C C . PHE C 1 133 ? -3.656 36.869 103.305 1.00 10.13 96 PHE C C 1
ATOM 7888 O O . PHE C 1 133 ? -3.685 38.073 103.082 1.00 9.89 96 PHE C O 1
ATOM 7896 N N . ASN C 1 134 ? -4.322 36.307 104.312 1.00 9.77 97 ASN C N 1
ATOM 7897 C CA . ASN C 1 134 ? -5.245 37.085 105.119 1.00 11.59 97 ASN C CA 1
ATOM 7898 C C . ASN C 1 134 ? -4.575 37.593 106.379 1.00 11.13 97 ASN C C 1
ATOM 7899 O O . ASN C 1 134 ? -4.240 36.822 107.275 1.00 11.16 97 ASN C O 1
ATOM 7904 N N . ASN C 1 135 ? -4.378 38.905 106.434 1.00 10.28 98 ASN C N 1
ATOM 7905 C CA . ASN C 1 135 ? -3.824 39.557 107.616 1.00 9.73 98 ASN C CA 1
ATOM 7906 C C . ASN C 1 135 ? -2.575 38.891 108.215 1.00 9.99 98 ASN C C 1
ATOM 7907 O O . ASN C 1 135 ? -2.490 38.687 109.427 1.00 10.25 98 ASN C O 1
ATOM 7912 N N . PRO C 1 136 ? -1.586 38.576 107.368 1.00 10.01 99 PRO C N 1
ATOM 7913 C CA . PRO C 1 136 ? -0.369 37.983 107.897 1.00 11.37 99 PRO C CA 1
ATOM 7914 C C . PRO C 1 136 ? 0.352 38.952 108.836 1.00 12.15 99 PRO C C 1
ATOM 7915 O O . PRO C 1 136 ? 0.491 40.147 108.528 1.00 11.72 99 PRO C O 1
ATOM 7919 N N . ARG C 1 137 ? 0.814 38.448 109.965 1.00 13.78 100 ARG C N 1
ATOM 7920 C CA . ARG C 1 137 ? 1.536 39.244 110.922 1.00 16.37 100 ARG C CA 1
ATOM 7921 C C . ARG C 1 137 ? 2.990 38.828 110.790 1.00 15.50 100 ARG C C 1
ATOM 7922 O O . ARG C 1 137 ? 3.385 37.805 111.289 1.00 15.67 100 ARG C O 1
ATOM 7930 N N . THR C 1 138 ? 3.740 39.642 110.085 1.00 13.30 101 THR C N 1
ATOM 7931 C CA . THR C 1 138 ? 5.025 39.262 109.574 1.00 13.05 101 THR C CA 1
ATOM 7932 C C . THR C 1 138 ? 4.899 38.214 108.482 1.00 12.41 101 THR C C 1
ATOM 7933 O O . THR C 1 138 ? 3.929 37.531 108.372 1.00 13.44 101 THR C O 1
ATOM 7937 N N . GLY C 1 139 ? 5.897 38.158 107.641 1.00 11.75 102 GLY C N 1
ATOM 7938 C CA . GLY C 1 139 ? 5.939 37.154 106.621 1.00 11.13 102 GLY C CA 1
ATOM 7939 C C . GLY C 1 139 ? 7.017 37.423 105.593 1.00 10.74 102 GLY C C 1
ATOM 7940 O O . GLY C 1 139 ? 7.610 38.485 105.574 1.00 10.02 102 GLY C O 1
ATOM 7941 N N . ARG C 1 140 ? 7.206 36.443 104.721 1.00 10.34 103 ARG C N 1
ATOM 7942 C CA . ARG C 1 140 ? 8.234 36.510 103.706 1.00 11.85 103 ARG C CA 1
ATOM 7943 C C . ARG C 1 140 ? 7.798 35.667 102.507 1.00 11.34 103 ARG C C 1
ATOM 7944 O O . ARG C 1 140 ? 7.464 34.499 102.649 1.00 12.22 103 ARG C O 1
ATOM 7952 N N . LEU C 1 141 ? 7.770 36.269 101.328 1.00 9.54 104 LEU C N 1
ATOM 7953 C CA . LEU C 1 141 ? 7.494 35.538 100.097 1.00 9.25 104 LEU C CA 1
ATOM 7954 C C . LEU C 1 141 ? 8.648 35.869 99.164 1.00 9.19 104 LEU C C 1
ATOM 7955 O O . LEU C 1 141 ? 8.829 37.034 98.802 1.00 8.32 104 LEU C O 1
ATOM 7960 N N . SER C 1 142 ? 9.447 34.870 98.796 1.00 8.22 105 SER C N 1
ATOM 7961 C CA . SER C 1 142 ? 10.746 35.168 98.177 1.00 7.74 105 SER C CA 1
ATOM 7962 C C . SER C 1 142 ? 11.237 34.173 97.124 1.00 7.99 105 SER C C 1
ATOM 7963 O O . SER C 1 142 ? 10.880 32.996 97.135 1.00 7.48 105 SER C O 1
ATOM 7966 N N . ASN C 1 143 ? 12.017 34.687 96.177 1.00 7.49 106 ASN C N 1
ATOM 7967 C CA . ASN C 1 143 ? 12.754 33.845 95.244 1.00 7.61 106 ASN C CA 1
ATOM 7968 C C . ASN C 1 143 ? 11.871 32.825 94.530 1.00 7.85 106 ASN C C 1
ATOM 7969 O O . ASN C 1 143 ? 12.190 31.641 94.482 1.00 8.67 106 ASN C O 1
ATOM 7974 N N . ILE C 1 144 ? 10.776 33.294 93.949 1.00 7.24 107 ILE C N 1
ATOM 7975 C CA . ILE C 1 144 ? 9.824 32.381 93.326 1.00 7.09 107 ILE C CA 1
ATOM 7976 C C . ILE C 1 144 ? 9.158 33.061 92.135 1.00 7.23 107 ILE C C 1
ATOM 7977 O O . ILE C 1 144 ? 9.181 34.289 92.035 1.00 6.53 107 ILE C O 1
ATOM 7982 N N . THR C 1 145 ? 8.592 32.258 91.235 1.00 6.69 108 THR C N 1
ATOM 7983 C CA . THR C 1 145 ? 7.813 32.752 90.091 1.00 7.68 108 THR C CA 1
ATOM 7984 C C . THR C 1 145 ? 6.340 32.405 90.301 1.00 7.97 108 THR C C 1
ATOM 7985 O O . THR C 1 145 ? 6.013 31.276 90.699 1.00 7.89 108 THR C O 1
ATOM 7989 N N . VAL C 1 146 ? 5.460 33.378 90.056 1.00 6.98 109 VAL C N 1
ATOM 7990 C CA . VAL C 1 146 ? 4.015 33.145 90.104 1.00 7.80 109 VAL C CA 1
ATOM 7991 C C . VAL C 1 146 ? 3.464 33.350 88.696 1.00 8.10 109 VAL C C 1
ATOM 7992 O O . VAL C 1 146 ? 3.632 34.428 88.116 1.00 8.88 109 VAL C O 1
ATOM 7996 N N . GLU C 1 147 ? 2.836 32.309 88.139 1.00 9.17 110 GLU C N 1
ATOM 7997 C CA . GLU C 1 147 ? 2.392 32.298 86.734 1.00 10.90 110 GLU C CA 1
ATOM 7998 C C . GLU C 1 147 ? 0.868 32.216 86.676 1.00 10.77 110 GLU C C 1
ATOM 7999 O O . GLU C 1 147 ? 0.274 31.383 87.353 1.00 9.62 110 GLU C O 1
ATOM 8005 N N . SER C 1 148 ? 0.235 33.088 85.885 1.00 10.38 111 SER C N 1
ATOM 8006 C CA . SER C 1 148 ? -1.219 33.033 85.700 1.00 10.45 111 SER C CA 1
ATOM 8007 C C . SER C 1 148 ? -1.574 32.183 84.493 1.00 10.74 111 SER C C 1
ATOM 8008 O O . SER C 1 148 ? -0.745 31.969 83.617 1.00 10.28 111 SER C O 1
ATOM 8011 N N . ASN C 1 149 ? -2.828 31.736 84.436 1.00 10.21 112 ASN C N 1
ATOM 8012 C CA . ASN C 1 149 ? -3.324 31.019 83.263 1.00 10.69 112 ASN C CA 1
ATOM 8013 C C . ASN C 1 149 ? -4.769 31.416 82.973 1.00 10.52 112 ASN C C 1
ATOM 8014 O O . ASN C 1 149 ? -5.648 30.560 82.824 1.00 10.75 112 ASN C O 1
ATOM 8019 N N . LYS C 1 150 ? -5.002 32.724 82.901 1.00 10.25 113 LYS C N 1
ATOM 8020 C CA . LYS C 1 150 ? -6.353 33.273 82.732 1.00 10.93 113 LYS C CA 1
ATOM 8021 C C . LYS C 1 150 ? -6.962 32.896 81.377 1.00 11.55 113 LYS C C 1
ATOM 8022 O O . LYS C 1 150 ? -6.259 32.827 80.370 1.00 12.06 113 LYS C O 1
ATOM 8028 N N . ALA C 1 151 ? -8.273 32.653 81.380 1.00 12.87 114 ALA C N 1
ATOM 8029 C CA . ALA C 1 151 ? -9.008 32.228 80.184 1.00 14.34 114 ALA C CA 1
ATOM 8030 C C . ALA C 1 151 ? -9.034 33.267 79.059 1.00 14.78 114 ALA C C 1
ATOM 8031 O O . ALA C 1 151 ? -8.925 32.922 77.879 1.00 16.12 114 ALA C O 1
ATOM 8033 N N . THR C 1 152 ? -9.198 34.537 79.424 1.00 14.48 115 THR C N 1
ATOM 8034 C CA . THR C 1 152 ? -9.320 35.598 78.427 1.00 13.66 115 THR C CA 1
ATOM 8035 C C . THR C 1 152 ? -8.546 36.838 78.842 1.00 14.28 115 THR C C 1
ATOM 8036 O O . THR C 1 152 ? -8.086 36.934 79.986 1.00 13.49 115 THR C O 1
ATOM 8040 N N . ASP C 1 153 ? -8.440 37.795 77.922 1.00 14.83 116 ASP C N 1
ATOM 8041 C CA . ASP C 1 153 ? -7.753 39.053 78.202 1.00 14.88 116 ASP C CA 1
ATOM 8042 C C . ASP C 1 153 ? -8.595 40.022 79.050 1.00 14.56 116 ASP C C 1
ATOM 8043 O O . ASP C 1 153 ? -8.137 41.113 79.368 1.00 13.45 116 ASP C O 1
ATOM 8048 N N . THR C 1 154 ? -9.811 39.632 79.423 1.00 13.81 117 THR C N 1
ATOM 8049 C CA . THR C 1 154 ? -10.599 40.444 80.350 1.00 14.14 117 THR C CA 1
ATOM 8050 C C . THR C 1 154 ? -10.924 39.702 81.649 1.00 13.09 117 THR C C 1
ATOM 8051 O O . THR C 1 154 ? -11.752 40.152 82.438 1.00 13.88 117 THR C O 1
ATOM 8055 N N . THR C 1 155 ? -10.267 38.567 81.880 1.00 11.27 118 THR C N 1
ATOM 8056 C CA . THR C 1 155 ? -10.481 37.814 83.099 1.00 10.99 118 THR C CA 1
ATOM 8057 C C . THR C 1 155 ? -9.961 38.568 84.327 1.00 10.41 118 THR C C 1
ATOM 8058 O O . THR C 1 155 ? -8.803 39.003 84.343 1.00 9.64 118 THR C O 1
ATOM 8062 N N . GLN C 1 156 ? -10.816 38.731 85.336 1.00 10.25 119 GLN C N 1
ATOM 8063 C CA . GLN C 1 156 ? -10.448 39.400 86.583 1.00 10.05 119 GLN C CA 1
ATOM 8064 C C . GLN C 1 156 ? -9.711 38.466 87.540 1.00 9.86 119 GLN C C 1
ATOM 8065 O O . GLN C 1 156 ? -10.072 37.287 87.693 1.00 11.05 119 GLN C O 1
ATOM 8071 N N . GLY C 1 157 ? -8.696 38.998 88.218 1.00 9.56 120 GLY C N 1
ATOM 8072 C CA . GLY C 1 157 ? -8.046 38.234 89.279 1.00 8.41 120 GLY C CA 1
ATOM 8073 C C . GLY C 1 157 ? -6.683 38.796 89.643 1.00 7.83 120 GLY C C 1
ATOM 8074 O O . GLY C 1 157 ? -5.950 39.276 88.768 1.00 7.27 120 GLY C O 1
ATOM 8075 N N . GLN C 1 158 ? -6.366 38.731 90.934 1.00 6.89 121 GLN C N 1
ATOM 8076 C CA . GLN C 1 158 ? -5.063 39.181 91.442 1.00 7.58 121 GLN C CA 1
ATOM 8077 C C . GLN C 1 158 ? -4.169 37.961 91.547 1.00 7.37 121 GLN C C 1
ATOM 8078 O O . GLN C 1 158 ? -4.643 36.873 91.882 1.00 7.88 121 GLN C O 1
ATOM 8084 N N . GLN C 1 159 ? -2.877 38.115 91.286 1.00 6.81 122 GLN C N 1
ATOM 8085 C CA . GLN C 1 159 ? -1.975 36.966 91.422 1.00 6.67 122 GLN C CA 1
ATOM 8086 C C . GLN C 1 159 ? -1.628 36.700 92.891 1.00 7.14 122 GLN C C 1
ATOM 8087 O O . GLN C 1 159 ? -1.839 35.593 93.401 1.00 7.35 122 GLN C O 1
ATOM 8093 N N . VAL C 1 160 ? -1.088 37.706 93.571 1.00 6.35 123 VAL C N 1
ATOM 8094 C CA . VAL C 1 160 ? -0.851 37.621 95.017 1.00 6.32 123 VAL C CA 1
ATOM 8095 C C . VAL C 1 160 ? -1.526 38.783 95.729 1.00 6.66 123 VAL C C 1
ATOM 8096 O O . VAL C 1 160 ? -1.306 39.939 95.366 1.00 6.71 123 VAL C O 1
ATOM 8100 N N . SER C 1 161 ? -2.343 38.469 96.735 1.00 6.22 124 SER C N 1
ATOM 8101 C CA . SER C 1 161 ? -3.020 39.485 97.552 1.00 7.24 124 SER C CA 1
ATOM 8102 C C . SER C 1 161 ? -2.559 39.428 99.003 1.00 7.31 124 SER C C 1
ATOM 8103 O O . SER C 1 161 ? -2.583 38.357 99.627 1.00 6.98 124 SER C O 1
ATOM 8106 N N . LEU C 1 162 ? -2.134 40.570 99.535 1.00 7.77 125 LEU C N 1
ATOM 8107 C CA . LEU C 1 162 ? -2.011 40.719 100.969 1.00 8.52 125 LEU C CA 1
ATOM 8108 C C . LEU C 1 162 ? -3.292 41.416 101.430 1.00 9.06 125 LEU C C 1
ATOM 8109 O O . LEU C 1 162 ? -3.437 42.646 101.331 1.00 9.27 125 LEU C O 1
ATOM 8114 N N . ALA C 1 163 ? -4.253 40.606 101.875 1.00 9.18 126 ALA C N 1
ATOM 8115 C CA . ALA C 1 163 ? -5.535 41.125 102.350 1.00 9.05 126 ALA C CA 1
ATOM 8116 C C . ALA C 1 163 ? -5.347 41.573 103.791 1.00 9.58 126 ALA C C 1
ATOM 8117 O O . ALA C 1 163 ? -5.628 40.824 104.752 1.00 9.53 126 ALA C O 1
ATOM 8119 N N . GLY C 1 164 ? -4.857 42.799 103.935 1.00 8.33 127 GLY C N 1
ATOM 8120 C CA . GLY C 1 164 ? -4.269 43.247 105.185 1.00 9.24 127 GLY C CA 1
ATOM 8121 C C . GLY C 1 164 ? -2.888 42.622 105.327 1.00 9.85 127 GLY C C 1
ATOM 8122 O O . GLY C 1 164 ? -2.550 41.653 104.631 1.00 11.14 127 GLY C O 1
ATOM 8123 N N . GLY C 1 165 ? -2.081 43.192 106.205 1.00 10.16 128 GLY C N 1
ATOM 8124 C CA . GLY C 1 165 ? -0.782 42.607 106.529 1.00 10.51 128 GLY C CA 1
ATOM 8125 C C . GLY C 1 165 ? 0.133 43.604 107.192 1.00 10.77 128 GLY C C 1
ATOM 8126 O O . GLY C 1 165 ? 0.049 44.803 106.934 1.00 12.18 128 GLY C O 1
ATOM 8127 N N . SER C 1 166 ? 1.017 43.102 108.048 1.00 9.42 129 SER C N 1
ATOM 8128 C CA . SER C 1 166 ? 2.049 43.944 108.634 1.00 9.99 129 SER C CA 1
ATOM 8129 C C . SER C 1 166 ? 3.405 43.265 108.515 1.00 9.33 129 SER C C 1
ATOM 8130 O O . SER C 1 166 ? 3.526 42.050 108.675 1.00 9.18 129 SER C O 1
ATOM 8133 N N . ASP C 1 167 ? 4.429 44.056 108.222 1.00 8.24 130 ASP C N 1
ATOM 8134 C CA . ASP C 1 167 ? 5.805 43.557 108.208 1.00 8.11 130 ASP C CA 1
ATOM 8135 C C . ASP C 1 167 ? 6.007 42.321 107.321 1.00 7.45 130 ASP C C 1
ATOM 8136 O O . ASP C 1 167 ? 6.747 41.390 107.671 1.00 8.22 130 ASP C O 1
ATOM 8141 N N . VAL C 1 168 ? 5.358 42.325 106.158 1.00 6.92 131 VAL C N 1
ATOM 8142 C CA . VAL C 1 168 ? 5.568 41.268 105.177 1.00 7.32 131 VAL C CA 1
ATOM 8143 C C . VAL C 1 168 ? 6.589 41.739 104.158 1.00 8.11 131 VAL C C 1
ATOM 8144 O O . VAL C 1 168 ? 6.484 42.858 103.655 1.00 6.79 131 VAL C O 1
ATOM 8148 N N . THR C 1 169 ? 7.558 40.877 103.850 1.00 7.00 132 THR C N 1
ATOM 8149 C CA . THR C 1 169 ? 8.538 41.170 102.817 1.00 6.11 132 THR C CA 1
ATOM 8150 C C . THR C 1 169 ? 8.318 40.264 101.622 1.00 7.56 132 THR C C 1
ATOM 8151 O O . THR C 1 169 ? 8.308 39.036 101.750 1.00 6.07 132 THR C O 1
ATOM 8155 N N . VAL C 1 170 ? 8.124 40.880 100.460 1.00 6.38 133 VAL C N 1
ATOM 8156 C CA . VAL C 1 170 ? 8.007 40.150 99.208 1.00 6.85 133 VAL C CA 1
ATOM 8157 C C . VAL C 1 170 ? 9.234 40.532 98.405 1.00 7.09 133 VAL C C 1
ATOM 8158 O O . VAL C 1 170 ? 9.407 41.694 98.059 1.00 7.13 133 VAL C O 1
ATOM 8162 N N . SER C 1 171 ? 10.092 39.562 98.111 1.00 6.45 134 SER C N 1
ATOM 8163 C CA . SER C 1 171 ? 11.398 39.887 97.559 1.00 7.94 134 SER C CA 1
ATOM 8164 C C . SER C 1 171 ? 11.809 38.901 96.471 1.00 6.82 134 SER C C 1
ATOM 8165 O O . SER C 1 171 ? 11.679 37.681 96.638 1.00 6.59 134 SER C O 1
ATOM 8168 N N . ASP C 1 172 ? 12.277 39.437 95.347 1.00 6.00 135 ASP C N 1
ATOM 8169 C CA . ASP C 1 172 ? 12.769 38.632 94.249 1.00 6.60 135 ASP C CA 1
ATOM 8170 C C . ASP C 1 172 ? 11.727 37.670 93.714 1.00 6.28 135 ASP C C 1
ATOM 8171 O O . ASP C 1 172 ? 11.960 36.463 93.591 1.00 6.74 135 ASP C O 1
ATOM 8176 N N . VAL C 1 173 ? 10.567 38.232 93.389 1.00 6.01 136 VAL C N 1
ATOM 8177 C CA . VAL C 1 173 ? 9.474 37.447 92.841 1.00 5.71 136 VAL C CA 1
ATOM 8178 C C . VAL C 1 173 ? 9.228 37.888 91.415 1.00 6.66 136 VAL C C 1
ATOM 8179 O O . VAL C 1 173 ? 9.218 39.095 91.115 1.00 5.79 136 VAL C O 1
ATOM 8183 N N . ASN C 1 174 ? 9.045 36.901 90.544 1.00 6.30 137 ASN C N 1
ATOM 8184 C CA . ASN C 1 174 ? 8.772 37.122 89.132 1.00 6.77 137 ASN C CA 1
ATOM 8185 C C . ASN C 1 174 ? 7.328 36.742 88.842 1.00 7.59 137 ASN C C 1
ATOM 8186 O O . ASN C 1 174 ? 6.915 35.618 89.133 1.00 7.29 137 ASN C O 1
ATOM 8191 N N . PHE C 1 175 ? 6.567 37.686 88.291 1.00 5.74 138 PHE C N 1
ATOM 8192 C CA . PHE C 1 175 ? 5.160 37.451 87.920 1.00 7.03 138 PHE C CA 1
ATOM 8193 C C . PHE C 1 175 ? 5.080 37.272 86.416 1.00 7.33 138 PHE C C 1
ATOM 8194 O O . PHE C 1 175 ? 5.507 38.146 85.655 1.00 7.90 138 PHE C O 1
ATOM 8202 N N . SER C 1 176 ? 4.571 36.121 85.971 1.00 8.28 139 SER C N 1
ATOM 8203 C CA . SER C 1 176 ? 4.590 35.801 84.548 1.00 9.49 139 SER C CA 1
ATOM 8204 C C . SER C 1 176 ? 3.202 35.491 83.994 1.00 8.89 139 SER C C 1
ATOM 8205 O O . SER C 1 176 ? 2.278 35.137 84.747 1.00 8.79 139 SER C O 1
ATOM 8208 N N . ASN C 1 177 ? 3.073 35.629 82.674 1.00 9.42 140 ASN C N 1
ATOM 8209 C CA . ASN C 1 177 ? 1.820 35.382 81.964 1.00 9.42 140 ASN C CA 1
ATOM 8210 C C . ASN C 1 177 ? 0.670 36.194 82.550 1.00 9.09 140 ASN C C 1
ATOM 8211 O O . ASN C 1 177 ? -0.455 35.704 82.660 1.00 9.47 140 ASN C O 1
ATOM 8216 N N . VAL C 1 178 ? 0.962 37.444 82.909 1.00 8.20 141 VAL C N 1
ATOM 8217 C CA . VAL C 1 178 ? -0.021 38.320 83.537 1.00 7.92 141 VAL C CA 1
ATOM 8218 C C . VAL C 1 178 ? -0.972 38.838 82.471 1.00 8.01 141 VAL C C 1
ATOM 8219 O O . VAL C 1 178 ? -0.531 39.262 81.402 1.00 8.61 141 VAL C O 1
ATOM 8223 N N . LYS C 1 179 ? -2.275 38.760 82.754 1.00 8.30 142 LYS C N 1
ATOM 8224 C CA . LYS C 1 179 ? -3.312 39.159 81.789 1.00 8.83 142 LYS C CA 1
ATOM 8225 C C . LYS C 1 179 ? -4.547 39.732 82.478 1.00 8.44 142 LYS C C 1
ATOM 8226 O O . LYS C 1 179 ? -4.657 39.724 83.707 1.00 8.36 142 LYS C O 1
ATOM 8232 N N . GLY C 1 180 ? -5.478 40.235 81.673 1.00 8.47 143 GLY C N 1
ATOM 8233 C CA . GLY C 1 180 ? -6.785 40.636 82.180 1.00 8.22 143 GLY C CA 1
ATOM 8234 C C . GLY C 1 180 ? -6.771 41.815 83.137 1.00 8.20 143 GLY C C 1
ATOM 8235 O O . GLY C 1 180 ? -5.886 42.684 83.077 1.00 8.45 143 GLY C O 1
ATOM 8236 N N . THR C 1 181 ? -7.777 41.861 84.003 1.00 7.04 144 THR C N 1
ATOM 8237 C CA . THR C 1 181 ? -7.905 42.943 84.968 1.00 8.44 144 THR C CA 1
ATOM 8238 C C . THR C 1 181 ? -7.476 42.461 86.349 1.00 9.41 144 THR C C 1
ATOM 8239 O O . THR C 1 181 ? -7.662 41.283 86.706 1.00 9.07 144 THR C O 1
ATOM 8243 N N . GLY C 1 182 ? -6.895 43.370 87.126 1.00 7.84 145 GLY C N 1
ATOM 8244 C CA . GLY C 1 182 ? -6.319 43.010 88.416 1.00 7.28 145 GLY C CA 1
ATOM 8245 C C . GLY C 1 182 ? -4.833 43.298 88.425 1.00 6.35 145 GLY C C 1
ATOM 8246 O O . GLY C 1 182 ? -4.307 43.916 87.504 1.00 6.35 145 GLY C O 1
ATOM 8247 N N . PHE C 1 183 ? -4.159 42.799 89.454 1.00 6.23 146 PHE C N 1
ATOM 8248 C CA . PHE C 1 183 ? -2.780 43.168 89.750 1.00 6.04 146 PHE C CA 1
ATOM 8249 C C . PHE C 1 183 ? -1.941 41.935 90.022 1.00 6.59 146 PHE C C 1
ATOM 8250 O O . PHE C 1 183 ? -2.455 40.929 90.492 1.00 6.68 146 PHE C O 1
ATOM 8258 N N . SER C 1 184 ? -0.644 42.031 89.734 1.00 4.76 147 SER C N 1
ATOM 8259 C CA . SER C 1 184 ? 0.278 40.963 90.089 1.00 5.58 147 SER C CA 1
ATOM 8260 C C . SER C 1 184 ? 0.419 40.867 91.604 1.00 5.78 147 SER C C 1
ATOM 8261 O O . SER C 1 184 ? 0.310 39.781 92.174 1.00 5.99 147 SER C O 1
ATOM 8264 N N . LEU C 1 185 ? 0.666 42.004 92.261 1.00 5.35 148 LEU C N 1
ATOM 8265 C CA . LEU C 1 185 ? 0.806 42.021 93.715 1.00 6.19 148 LEU C CA 1
ATOM 8266 C C . LEU C 1 185 ? -0.011 43.180 94.264 1.00 6.56 148 LEU C C 1
ATOM 8267 O O . LEU C 1 185 ? 0.212 44.318 93.883 1.00 6.79 148 LEU C O 1
ATOM 8272 N N . ILE C 1 186 ? -0.976 42.882 95.131 1.00 5.45 149 ILE C N 1
ATOM 8273 C CA . ILE C 1 186 ? -1.837 43.922 95.703 1.00 6.07 149 ILE C CA 1
ATOM 8274 C C . ILE C 1 186 ? -1.894 43.796 97.217 1.00 6.94 149 ILE C C 1
ATOM 8275 O O . ILE C 1 186 ? -2.050 42.699 97.751 1.00 7.30 149 ILE C O 1
ATOM 8280 N N . ALA C 1 187 ? -1.730 44.923 97.900 1.00 5.63 150 ALA C N 1
ATOM 8281 C CA . ALA C 1 187 ? -1.877 44.978 99.339 1.00 5.92 150 ALA C CA 1
ATOM 8282 C C . ALA C 1 187 ? -2.989 45.977 99.632 1.00 7.38 150 ALA C C 1
ATOM 8283 O O . ALA C 1 187 ? -2.997 47.069 99.069 1.00 7.39 150 ALA C O 1
ATOM 8285 N N . TYR C 1 188 ? -3.925 45.603 100.502 1.00 6.93 151 TYR C N 1
ATOM 8286 C CA . TYR C 1 188 ? -5.047 46.485 100.834 1.00 7.62 151 TYR C CA 1
ATOM 8287 C C . TYR C 1 188 ? -5.499 46.320 102.279 1.00 7.28 151 TYR C C 1
ATOM 8288 O O . TYR C 1 188 ? -5.155 45.328 102.937 1.00 8.20 151 TYR C O 1
ATOM 8297 N N . PRO C 1 189 ? -6.249 47.297 102.792 1.00 7.63 152 PRO C N 1
ATOM 8298 C CA . PRO C 1 189 ? -6.753 47.181 104.169 1.00 8.69 152 PRO C CA 1
ATOM 8299 C C . PRO C 1 189 ? -7.805 46.076 104.363 1.00 10.69 152 PRO C C 1
ATOM 8300 O O . PRO C 1 189 ? -8.682 45.905 103.563 1.00 10.18 152 PRO C O 1
ATOM 8304 N N . ASN C 1 190 ? -7.697 45.379 105.483 1.00 12.48 153 ASN C N 1
ATOM 8305 C CA . ASN C 1 190 ? -8.628 44.308 105.802 1.00 14.11 153 ASN C CA 1
ATOM 8306 C C . ASN C 1 190 ? -8.863 44.125 107.307 1.00 15.43 153 ASN C C 1
ATOM 8307 O O . ASN C 1 190 ? -8.709 43.051 107.792 1.00 16.89 153 ASN C O 1
ATOM 8312 N N . ASP C 1 191 ? -9.226 45.154 108.052 1.00 17.15 154 ASP C N 1
ATOM 8313 C CA . ASP C 1 191 ? -9.604 46.473 107.581 1.00 16.53 154 ASP C CA 1
ATOM 8314 C C . ASP C 1 191 ? -8.609 47.558 108.010 1.00 15.51 154 ASP C C 1
ATOM 8315 O O . ASP C 1 191 ? -8.813 48.700 107.761 1.00 14.91 154 ASP C O 1
ATOM 8320 N N . ALA C 1 192 ? -7.558 47.150 108.692 1.00 13.72 155 ALA C N 1
ATOM 8321 C CA . ALA C 1 192 ? -6.441 48.046 109.027 1.00 13.82 155 ALA C CA 1
ATOM 8322 C C . ALA C 1 192 ? -5.512 48.221 107.828 1.00 13.77 155 ALA C C 1
ATOM 8323 O O . ALA C 1 192 ? -5.338 47.290 107.034 1.00 14.04 155 ALA C O 1
ATOM 8325 N N . PRO C 1 193 ? -4.921 49.419 107.689 1.00 13.05 156 PRO C N 1
ATOM 8326 C CA . PRO C 1 193 ? -3.956 49.663 106.612 1.00 12.01 156 PRO C CA 1
ATOM 8327 C C . PRO C 1 193 ? -2.778 48.682 106.636 1.00 10.51 156 PRO C C 1
ATOM 8328 O O . PRO C 1 193 ? -2.271 48.348 107.707 1.00 11.22 156 PRO C O 1
ATOM 8332 N N . PRO C 1 194 ? -2.316 48.233 105.454 1.00 9.10 157 PRO C N 1
ATOM 8333 C CA . PRO C 1 194 ? -1.039 47.507 105.422 1.00 8.28 157 PRO C CA 1
ATOM 8334 C C . PRO C 1 194 ? 0.073 48.408 105.969 1.00 8.00 157 PRO C C 1
ATOM 8335 O O . PRO C 1 194 ? 0.092 49.593 105.656 1.00 7.37 157 PRO C O 1
ATOM 8339 N N . ASP C 1 195 ? 0.996 47.849 106.754 1.00 7.16 158 ASP C N 1
ATOM 8340 C CA . ASP C 1 195 ? 1.979 48.659 107.495 1.00 7.03 158 ASP C CA 1
ATOM 8341 C C . ASP C 1 195 ? 3.329 47.948 107.505 1.00 7.17 158 ASP C C 1
ATOM 8342 O O . ASP C 1 195 ? 3.406 46.765 107.844 1.00 7.57 158 ASP C O 1
ATOM 8347 N N . GLY C 1 196 ? 4.384 48.652 107.096 1.00 6.00 159 GLY C N 1
ATOM 8348 C CA . GLY C 1 196 ? 5.731 48.100 107.190 1.00 5.69 159 GLY C CA 1
ATOM 8349 C C . GLY C 1 196 ? 6.088 47.041 106.168 1.00 6.13 159 GLY C C 1
ATOM 8350 O O . GLY C 1 196 ? 6.974 46.209 106.403 1.00 6.20 159 GLY C O 1
ATOM 8351 N N . LEU C 1 197 ? 5.422 47.071 105.025 1.00 5.72 160 LEU C N 1
ATOM 8352 C CA . LEU C 1 197 ? 5.738 46.120 103.971 1.00 5.83 160 LEU C CA 1
ATOM 8353 C C . LEU C 1 197 ? 7.066 46.484 103.315 1.00 5.76 160 LEU C C 1
ATOM 8354 O O . LEU C 1 197 ? 7.437 47.660 103.241 1.00 5.82 160 LEU C O 1
ATOM 8359 N N . MET C 1 198 ? 7.765 45.461 102.833 1.00 5.60 161 MET C N 1
ATOM 8360 C CA . MET C 1 198 ? 8.929 45.647 101.973 1.00 5.91 161 MET C CA 1
ATOM 8361 C C . MET C 1 198 ? 8.713 44.807 100.729 1.00 6.53 161 MET C C 1
ATOM 8362 O O . MET C 1 198 ? 8.670 43.580 100.800 1.00 7.77 161 MET C O 1
ATOM 8367 N N . ILE C 1 199 ? 8.551 45.486 99.599 1.00 5.31 162 ILE C N 1
ATOM 8368 C CA . ILE C 1 199 ? 8.309 44.849 98.324 1.00 5.73 162 ILE C CA 1
ATOM 8369 C C . ILE C 1 199 ? 9.516 45.221 97.477 1.00 6.75 162 ILE C C 1
ATOM 8370 O O . ILE C 1 199 ? 9.703 46.396 97.131 1.00 6.45 162 ILE C O 1
ATOM 8375 N N . LYS C 1 200 ? 10.365 44.239 97.169 1.00 7.24 163 LYS C N 1
ATOM 8376 C CA . LYS C 1 200 ? 11.658 44.540 96.528 1.00 8.42 163 LYS C CA 1
ATOM 8377 C C . LYS C 1 200 ? 12.058 43.500 95.489 1.00 8.24 163 LYS C C 1
ATOM 8378 O O . LYS C 1 200 ? 11.895 42.299 95.711 1.00 8.37 163 LYS C O 1
ATOM 8384 N N . GLY C 1 201 ? 12.587 43.951 94.359 1.00 6.62 164 GLY C N 1
ATOM 8385 C CA . GLY C 1 201 ? 13.022 43.014 93.331 1.00 6.24 164 GLY C CA 1
ATOM 8386 C C . GLY C 1 201 ? 11.869 42.274 92.688 1.00 7.22 164 GLY C C 1
ATOM 8387 O O . GLY C 1 201 ? 11.798 41.044 92.719 1.00 6.58 164 GLY C O 1
ATOM 8388 N N . ILE C 1 202 ? 10.963 43.029 92.083 1.00 5.28 165 ILE C N 1
ATOM 8389 C CA . ILE C 1 202 ? 9.780 42.436 91.482 1.00 5.44 165 ILE C CA 1
ATOM 8390 C C . ILE C 1 202 ? 9.868 42.594 89.983 1.00 5.57 165 ILE C C 1
ATOM 8391 O O . ILE C 1 202 ? 10.130 43.700 89.502 1.00 5.90 165 ILE C O 1
ATOM 8396 N N . ARG C 1 203 ? 9.655 41.499 89.249 1.00 5.41 166 ARG C N 1
ATOM 8397 C CA . ARG C 1 203 ? 9.479 41.574 87.792 1.00 5.40 166 ARG C CA 1
ATOM 8398 C C . ARG C 1 203 ? 8.048 41.208 87.464 1.00 5.83 166 ARG C C 1
ATOM 8399 O O . ARG C 1 203 ? 7.489 40.293 88.062 1.00 6.53 166 ARG C O 1
ATOM 8407 N N . GLY C 1 204 ? 7.470 41.899 86.485 1.00 6.03 167 GLY C N 1
ATOM 8408 C CA . GLY C 1 204 ? 6.148 41.533 85.989 1.00 7.01 167 GLY C CA 1
ATOM 8409 C C . GLY C 1 204 ? 6.124 41.683 84.484 1.00 7.40 167 GLY C C 1
ATOM 8410 O O . GLY C 1 204 ? 6.693 42.639 83.947 1.00 6.30 167 GLY C O 1
ATOM 8411 N N . SER C 1 205 ? 5.471 40.739 83.802 1.00 7.75 168 SER C N 1
ATOM 8412 C CA . SER C 1 205 ? 5.347 40.768 82.355 1.00 8.73 168 SER C CA 1
ATOM 8413 C C . SER C 1 205 ? 3.889 40.580 81.947 1.00 8.18 168 SER C C 1
ATOM 8414 O O . SER C 1 205 ? 3.337 39.486 82.091 1.00 8.44 168 SER C O 1
ATOM 8417 N N . TYR C 1 206 ? 3.278 41.658 81.463 1.00 7.54 169 TYR C N 1
ATOM 8418 C CA . TYR C 1 206 ? 1.865 41.672 81.097 1.00 7.90 169 TYR C CA 1
ATOM 8419 C C . TYR C 1 206 ? 1.695 41.457 79.594 1.00 8.92 169 TYR C C 1
ATOM 8420 O O . TYR C 1 206 ? 2.575 41.800 78.809 1.00 9.97 169 TYR C O 1
ATOM 8429 N N . SER C 1 207 ? 0.567 40.881 79.195 1.00 9.83 170 SER C N 1
ATOM 8430 C CA . SER C 1 207 ? 0.219 40.844 77.773 1.00 11.58 170 SER C CA 1
ATOM 8431 C C . SER C 1 207 ? -1.277 41.087 77.579 1.00 11.30 170 SER C C 1
ATOM 8432 O O . SER C 1 207 ? -2.079 40.849 78.485 1.00 11.45 170 SER C O 1
ATOM 8435 N N . GLY C 1 208 ? -1.635 41.598 76.404 1.00 11.43 171 GLY C N 1
ATOM 8436 C CA . GLY C 1 208 ? -2.997 42.016 76.134 1.00 10.90 171 GLY C CA 1
ATOM 8437 C C . GLY C 1 208 ? -3.224 43.468 76.517 1.00 10.35 171 GLY C C 1
ATOM 8438 O O . GLY C 1 208 ? -4.299 43.834 76.992 1.00 10.58 171 GLY C O 1
ATOM 8439 N N . TYR C 1 209 ? -2.199 44.294 76.320 1.00 10.15 172 TYR C N 1
ATOM 8440 C CA . TYR C 1 209 ? -2.303 45.714 76.631 1.00 10.18 172 TYR C CA 1
ATOM 8441 C C . TYR C 1 209 ? -3.490 46.329 75.891 1.00 10.24 172 TYR C C 1
ATOM 8442 O O . TYR C 1 209 ? -3.705 46.047 74.713 1.00 11.79 172 TYR C O 1
ATOM 8451 N N . ALA C 1 210 ? -4.252 47.157 76.600 1.00 10.20 173 ALA C N 1
ATOM 8452 C CA . ALA C 1 210 ? -5.223 48.057 75.978 1.00 9.37 173 ALA C CA 1
ATOM 8453 C C . ALA C 1 210 ? -5.294 49.335 76.802 1.00 9.55 173 ALA C C 1
ATOM 8454 O O . ALA C 1 210 ? -5.228 49.290 78.027 1.00 9.70 173 ALA C O 1
ATOM 8456 N N . THR C 1 211 ? -5.419 50.469 76.124 1.00 9.04 174 THR C N 1
ATOM 8457 C CA . THR C 1 211 ? -5.515 51.756 76.802 1.00 8.61 174 THR C CA 1
ATOM 8458 C C . THR C 1 211 ? -6.613 51.735 77.862 1.00 9.50 174 THR C C 1
ATOM 8459 O O . THR C 1 211 ? -7.748 51.320 77.583 1.00 9.49 174 THR C O 1
ATOM 8463 N N . ASN C 1 212 ? -6.255 52.179 79.065 1.00 9.80 175 ASN C N 1
ATOM 8464 C CA . ASN C 1 212 ? -7.179 52.331 80.190 1.00 9.76 175 ASN C CA 1
ATOM 8465 C C . ASN C 1 212 ? -7.620 51.024 80.831 1.00 9.84 175 ASN C C 1
ATOM 8466 O O . ASN C 1 212 ? -8.444 51.036 81.744 1.00 10.85 175 ASN C O 1
ATOM 8471 N N . LYS C 1 213 ? -7.069 49.902 80.379 1.00 9.77 176 LYS C N 1
ATOM 8472 C CA . LYS C 1 213 ? -7.423 48.605 80.968 1.00 8.91 176 LYS C CA 1
ATOM 8473 C C . LYS C 1 213 ? -7.005 48.590 82.438 1.00 9.12 176 LYS C C 1
ATOM 8474 O O . LYS C 1 213 ? -5.914 49.050 82.785 1.00 8.02 176 LYS C O 1
ATOM 8480 N N . ALA C 1 214 ? -7.874 48.056 83.287 1.00 8.67 177 ALA C N 1
ATOM 8481 C CA . ALA C 1 214 ? -7.718 48.131 84.740 1.00 8.42 177 ALA C CA 1
ATOM 8482 C C . ALA C 1 214 ? -6.775 47.064 85.302 1.00 8.38 177 ALA C C 1
ATOM 8483 O O . ALA C 1 214 ? -7.202 46.135 85.999 1.00 7.42 177 ALA C O 1
ATOM 8485 N N . ALA C 1 215 ? -5.488 47.212 85.016 1.00 7.50 178 ALA C N 1
ATOM 8486 C CA . ALA C 1 215 ? -4.477 46.294 85.538 1.00 7.05 178 ALA C CA 1
ATOM 8487 C C . ALA C 1 215 ? -3.176 47.042 85.828 1.00 6.66 178 ALA C C 1
ATOM 8488 O O . ALA C 1 215 ? -2.937 48.128 85.303 1.00 6.42 178 ALA C O 1
ATOM 8490 N N . GLY C 1 216 ? -2.351 46.448 86.678 1.00 6.35 179 GLY C N 1
ATOM 8491 C CA . GLY C 1 216 ? -1.072 47.017 87.057 1.00 5.99 179 GLY C CA 1
ATOM 8492 C C . GLY C 1 216 ? -0.231 45.923 87.663 1.00 6.78 179 GLY C C 1
ATOM 8493 O O . GLY C 1 216 ? -0.715 44.795 87.845 1.00 6.80 179 GLY C O 1
ATOM 8494 N N . CYS C 1 217 ? 1.017 46.251 87.972 1.00 5.53 180 CYS C N 1
ATOM 8495 C CA . CYS C 1 217 ? 1.943 45.274 88.526 1.00 6.05 180 CYS C CA 1
ATOM 8496 C C . CYS C 1 217 ? 1.821 45.239 90.048 1.00 5.98 180 CYS C C 1
ATOM 8497 O O . CYS C 1 217 ? 1.244 44.296 90.604 1.00 6.70 180 CYS C O 1
ATOM 8500 N N . VAL C 1 218 ? 2.323 46.276 90.725 1.00 5.01 181 VAL C N 1
ATOM 8501 C CA . VAL C 1 218 ? 2.214 46.374 92.183 1.00 4.62 181 VAL C CA 1
ATOM 8502 C C . VAL C 1 218 ? 1.216 47.462 92.571 1.00 5.58 181 VAL C C 1
ATOM 8503 O O . VAL C 1 218 ? 1.292 48.572 92.058 1.00 5.62 181 VAL C O 1
ATOM 8507 N N . LEU C 1 219 ? 0.277 47.129 93.450 1.00 5.02 182 LEU C N 1
ATOM 8508 C CA . LEU C 1 219 ? -0.650 48.110 94.016 1.00 5.74 182 LEU C CA 1
ATOM 8509 C C . LEU C 1 219 ? -0.556 48.095 95.531 1.00 5.86 182 LEU C C 1
ATOM 8510 O O . LEU C 1 219 ? -0.801 47.059 96.159 1.00 6.06 182 LEU C O 1
ATOM 8515 N N . ALA C 1 220 ? -0.179 49.232 96.113 1.00 6.01 183 ALA C N 1
ATOM 8516 C CA . ALA C 1 220 ? -0.259 49.408 97.553 1.00 5.74 183 ALA C CA 1
ATOM 8517 C C . ALA C 1 220 ? -1.447 50.315 97.818 1.00 6.17 183 ALA C C 1
ATOM 8518 O O . ALA C 1 220 ? -1.375 51.525 97.616 1.00 5.50 183 ALA C O 1
ATOM 8520 N N . ASP C 1 221 ? -2.559 49.716 98.248 1.00 5.70 184 ASP C N 1
ATOM 8521 C CA . ASP C 1 221 ? -3.779 50.461 98.538 1.00 6.30 184 ASP C CA 1
ATOM 8522 C C . ASP C 1 221 ? -3.799 50.845 100.009 1.00 6.11 184 ASP C C 1
ATOM 8523 O O . ASP C 1 221 ? -3.925 49.977 100.891 1.00 5.21 184 ASP C O 1
ATOM 8528 N N . SER C 1 222 ? -3.619 52.139 100.276 1.00 5.49 185 SER C N 1
ATOM 8529 C CA . SER C 1 222 ? -3.750 52.704 101.617 1.00 6.64 185 SER C CA 1
ATOM 8530 C C . SER C 1 222 ? -2.704 52.164 102.606 1.00 6.80 185 SER C C 1
ATOM 8531 O O . SER C 1 222 ? -2.915 52.124 103.809 1.00 8.45 185 SER C O 1
ATOM 8534 N N . SER C 1 223 ? -1.547 51.767 102.084 1.00 6.92 186 SER C N 1
ATOM 8535 C CA . SER C 1 223 ? -0.468 51.303 102.951 1.00 6.08 186 SER C CA 1
ATOM 8536 C C . SER C 1 223 ? 0.216 52.489 103.641 1.00 6.46 186 SER C C 1
ATOM 8537 O O . SER C 1 223 ? 0.166 53.630 103.144 1.00 5.83 186 SER C O 1
ATOM 8540 N N . VAL C 1 224 ? 0.822 52.219 104.791 1.00 6.30 187 VAL C N 1
ATOM 8541 C CA . VAL C 1 224 ? 1.691 53.196 105.450 1.00 6.34 187 VAL C CA 1
ATOM 8542 C C . VAL C 1 224 ? 3.054 52.597 105.790 1.00 6.66 187 VAL C C 1
ATOM 8543 O O . VAL C 1 224 ? 3.180 51.367 105.911 1.00 5.31 187 VAL C O 1
ATOM 8547 N N . ASN C 1 225 ? 4.063 53.470 105.924 1.00 5.57 188 ASN C N 1
ATOM 8548 C CA . ASN C 1 225 ? 5.409 53.075 106.343 1.00 4.95 188 ASN C CA 1
ATOM 8549 C C . ASN C 1 225 ? 5.936 51.867 105.569 1.00 5.91 188 ASN C C 1
ATOM 8550 O O . ASN C 1 225 ? 6.512 50.955 106.174 1.00 6.96 188 ASN C O 1
ATOM 8555 N N . SER C 1 226 ? 5.748 51.860 104.248 1.00 4.52 189 SER C N 1
ATOM 8556 C CA . SER C 1 226 ? 6.170 50.732 103.400 1.00 3.94 189 SER C CA 1
ATOM 8557 C C . SER C 1 226 ? 7.171 51.139 102.319 1.00 5.38 189 SER C C 1
ATOM 8558 O O . SER C 1 226 ? 7.200 52.302 101.876 1.00 5.00 189 SER C O 1
ATOM 8561 N N . LEU C 1 227 ? 7.996 50.169 101.925 1.00 4.61 190 LEU C N 1
ATOM 8562 C CA . LEU C 1 227 ? 9.043 50.366 100.926 1.00 5.84 190 LEU C CA 1
ATOM 8563 C C . LEU C 1 227 ? 8.739 49.516 99.702 1.00 7.54 190 LEU C C 1
ATOM 8564 O O . LEU C 1 227 ? 8.442 48.324 99.825 1.00 8.48 190 LEU C O 1
ATOM 8569 N N . ILE C 1 228 ? 8.816 50.128 98.527 1.00 6.15 191 ILE C N 1
ATOM 8570 C CA . ILE C 1 228 ? 8.684 49.403 97.272 1.00 7.09 191 ILE C CA 1
ATOM 8571 C C . ILE C 1 228 ? 9.890 49.778 96.428 1.00 8.06 191 ILE C C 1
ATOM 8572 O O . ILE C 1 228 ? 10.018 50.929 96.040 1.00 8.06 191 ILE C O 1
ATOM 8577 N N . ASP C 1 229 ? 10.768 48.812 96.150 1.00 7.32 192 ASP C N 1
ATOM 8578 C CA . ASP C 1 229 ? 12.110 49.119 95.622 1.00 8.75 192 ASP C CA 1
ATOM 8579 C C . ASP C 1 229 ? 12.475 48.109 94.533 1.00 8.71 192 ASP C C 1
ATOM 8580 O O . ASP C 1 229 ? 12.241 46.912 94.699 1.00 9.09 192 ASP C O 1
ATOM 8585 N N . ASN C 1 230 ? 13.055 48.585 93.432 1.00 6.45 193 ASN C N 1
ATOM 8586 C CA . ASN C 1 230 ? 13.603 47.700 92.403 1.00 6.60 193 ASN C CA 1
ATOM 8587 C C . ASN C 1 230 ? 12.518 46.872 91.712 1.00 6.48 193 ASN C C 1
ATOM 8588 O O . ASN C 1 230 ? 12.405 45.662 91.919 1.00 6.74 193 ASN C O 1
ATOM 8593 N N . VAL C 1 231 ? 11.725 47.539 90.886 1.00 5.21 194 VAL C N 1
ATOM 8594 C CA . VAL C 1 231 ? 10.638 46.880 90.162 1.00 5.12 194 VAL C CA 1
ATOM 8595 C C . VAL C 1 231 ? 10.880 47.041 88.666 1.00 5.51 194 VAL C C 1
ATOM 8596 O O . VAL C 1 231 ? 11.224 48.135 88.202 1.00 6.06 194 VAL C O 1
ATOM 8600 N N . ILE C 1 232 ? 10.686 45.964 87.906 1.00 4.84 195 ILE C N 1
ATOM 8601 C CA . ILE C 1 232 ? 10.785 46.020 86.440 1.00 4.59 195 ILE C CA 1
ATOM 8602 C C . ILE C 1 232 ? 9.499 45.443 85.856 1.00 5.24 195 ILE C C 1
ATOM 8603 O O . ILE C 1 232 ? 9.239 44.245 85.966 1.00 5.63 195 ILE C O 1
ATOM 8608 N N . ALA C 1 233 ? 8.687 46.316 85.263 1.00 5.18 196 ALA C N 1
ATOM 8609 C CA . ALA C 1 233 ? 7.356 45.936 84.787 1.00 4.84 196 ALA C CA 1
ATOM 8610 C C . ALA C 1 233 ? 7.255 46.183 83.280 1.00 5.60 196 ALA C C 1
ATOM 8611 O O . ALA C 1 233 ? 7.663 47.242 82.792 1.00 5.77 196 ALA C O 1
ATOM 8613 N N . LYS C 1 234 ? 6.699 45.218 82.549 1.00 5.72 197 LYS C N 1
ATOM 8614 C CA . LYS C 1 234 ? 6.602 45.332 81.095 1.00 6.66 197 LYS C CA 1
ATOM 8615 C C . LYS C 1 234 ? 5.170 45.259 80.582 1.00 6.97 197 LYS C C 1
ATOM 8616 O O . LYS C 1 234 ? 4.443 44.314 80.884 1.00 7.33 197 LYS C O 1
ATOM 8622 N N . ASN C 1 235 ? 4.771 46.282 79.826 1.00 7.22 198 ASN C N 1
ATOM 8623 C CA . ASN C 1 235 ? 3.516 46.288 79.059 1.00 7.57 198 ASN C CA 1
ATOM 8624 C C . ASN C 1 235 ? 2.212 46.366 79.864 1.00 7.22 198 ASN C C 1
ATOM 8625 O O . ASN C 1 235 ? 1.148 46.011 79.354 1.00 7.69 198 ASN C O 1
ATOM 8630 N N . TYR C 1 236 ? 2.285 46.841 81.103 1.00 6.70 199 TYR C N 1
ATOM 8631 C CA . TYR C 1 236 ? 1.088 47.025 81.925 1.00 6.03 199 TYR C CA 1
ATOM 8632 C C . TYR C 1 236 ? 0.299 48.274 81.498 1.00 7.30 199 TYR C C 1
ATOM 8633 O O . TYR C 1 236 ? 0.881 49.290 81.065 1.00 6.42 199 TYR C O 1
ATOM 8642 N N . PRO C 1 237 ? -1.037 48.202 81.599 1.00 6.31 200 PRO C N 1
ATOM 8643 C CA . PRO C 1 237 ? -1.883 49.309 81.178 1.00 6.45 200 PRO C CA 1
ATOM 8644 C C . PRO C 1 237 ? -2.102 50.376 82.258 1.00 6.92 200 PRO C C 1
ATOM 8645 O O . PRO C 1 237 ? -1.128 50.933 82.763 1.00 7.30 200 PRO C O 1
ATOM 8649 N N . GLN C 1 238 ? -3.351 50.650 82.629 1.00 6.53 201 GLN C N 1
ATOM 8650 C CA . GLN C 1 238 ? -3.670 51.888 83.330 1.00 7.47 201 GLN C CA 1
ATOM 8651 C C . GLN C 1 238 ? -2.842 52.121 84.581 1.00 7.37 201 GLN C C 1
ATOM 8652 O O . GLN C 1 238 ? -2.321 53.209 84.784 1.00 6.49 201 GLN C O 1
ATOM 8658 N N . PHE C 1 239 ? -2.708 51.098 85.422 1.00 6.66 202 PHE C N 1
ATOM 8659 C CA . PHE C 1 239 ? -2.074 51.326 86.717 1.00 7.42 202 PHE C CA 1
ATOM 8660 C C . PHE C 1 239 ? -0.566 51.058 86.732 1.00 7.26 202 PHE C C 1
ATOM 8661 O O . PHE C 1 239 ? 0.076 51.164 87.768 1.00 8.05 202 PHE C O 1
ATOM 8669 N N . GLY C 1 240 ? -0.029 50.731 85.559 1.00 7.34 203 GLY C N 1
ATOM 8670 C CA . GLY C 1 240 ? 1.419 50.686 85.326 1.00 6.62 203 GLY C CA 1
ATOM 8671 C C . GLY C 1 240 ? 2.241 49.769 86.212 1.00 6.40 203 GLY C C 1
ATOM 8672 O O . GLY C 1 240 ? 1.801 48.672 86.566 1.00 7.51 203 GLY C O 1
ATOM 8673 N N . ALA C 1 241 ? 3.440 50.224 86.585 1.00 5.31 204 ALA C N 1
ATOM 8674 C CA . ALA C 1 241 ? 4.362 49.393 87.368 1.00 5.74 204 ALA C CA 1
ATOM 8675 C C . ALA C 1 241 ? 4.051 49.418 88.860 1.00 5.61 204 ALA C C 1
ATOM 8676 O O . ALA C 1 241 ? 4.050 48.375 89.519 1.00 4.83 204 ALA C O 1
ATOM 8678 N N . VAL C 1 242 ? 3.818 50.619 89.393 1.00 4.72 205 VAL C N 1
ATOM 8679 C CA . VAL C 1 242 ? 3.495 50.793 90.805 1.00 5.24 205 VAL C CA 1
ATOM 8680 C C . VAL C 1 242 ? 2.378 51.800 90.945 1.00 5.56 205 VAL C C 1
ATOM 8681 O O . VAL C 1 242 ? 2.489 52.929 90.456 1.00 5.67 205 VAL C O 1
ATOM 8685 N N . GLU C 1 243 ? 1.289 51.378 91.588 1.00 4.97 206 GLU C N 1
ATOM 8686 C CA . GLU C 1 243 ? 0.213 52.293 91.946 1.00 5.20 206 GLU C CA 1
ATOM 8687 C C . GLU C 1 243 ? 0.164 52.428 93.456 1.00 5.44 206 GLU C C 1
ATOM 8688 O O . GLU C 1 243 ? 0.180 51.416 94.176 1.00 5.05 206 GLU C O 1
ATOM 8694 N N . LEU C 1 244 ? 0.124 53.666 93.948 1.00 4.62 207 LEU C N 1
ATOM 8695 C CA . LEU C 1 244 ? -0.281 53.928 95.336 1.00 4.57 207 LEU C CA 1
ATOM 8696 C C . LEU C 1 244 ? -1.726 54.397 95.288 1.00 4.99 207 LEU C C 1
ATOM 8697 O O . LEU C 1 244 ? -2.092 55.189 94.405 1.00 4.87 207 LEU C O 1
ATOM 8702 N N . LYS C 1 245 ? -2.543 53.949 96.235 1.00 5.08 208 LYS C N 1
ATOM 8703 C CA . LYS C 1 245 ? -3.971 54.256 96.141 1.00 5.82 208 LYS C CA 1
ATOM 8704 C C . LYS C 1 245 ? -4.566 54.715 97.464 1.00 5.50 208 LYS C C 1
ATOM 8705 O O . LYS C 1 245 ? -4.092 54.355 98.536 1.00 5.81 208 LYS C O 1
ATOM 8711 N N . GLY C 1 246 ? -5.621 55.516 97.373 1.00 4.96 209 GLY C N 1
ATOM 8712 C CA . GLY C 1 246 ? -6.363 55.902 98.563 1.00 5.23 209 GLY C CA 1
ATOM 8713 C C . GLY C 1 246 ? -5.545 56.696 99.557 1.00 6.37 209 GLY C C 1
ATOM 8714 O O . GLY C 1 246 ? -4.849 57.644 99.191 1.00 6.59 209 GLY C O 1
ATOM 8715 N N . THR C 1 247 ? -5.611 56.300 100.823 1.00 6.37 210 THR C N 1
ATOM 8716 C CA . THR C 1 247 ? -4.954 57.065 101.875 1.00 6.99 210 THR C CA 1
ATOM 8717 C C . THR C 1 247 ? -3.488 56.670 102.061 1.00 7.03 210 THR C C 1
ATOM 8718 O O . THR C 1 247 ? -2.894 56.938 103.115 1.00 10.56 210 THR C O 1
ATOM 8722 N N . ALA C 1 248 ? -2.900 56.044 101.053 1.00 6.03 211 ALA C N 1
ATOM 8723 C CA . ALA C 1 248 ? -1.492 55.662 101.144 1.00 5.90 211 ALA C CA 1
ATOM 8724 C C . ALA C 1 248 ? -0.621 56.859 101.520 1.00 5.92 211 ALA C C 1
ATOM 8725 O O . ALA C 1 248 ? -0.681 57.902 100.873 1.00 6.43 211 ALA C O 1
ATOM 8727 N N . SER C 1 249 ? 0.212 56.687 102.545 1.00 6.26 212 SER C N 1
ATOM 8728 C CA . SER C 1 249 ? 1.075 57.770 103.019 1.00 7.04 212 SER C CA 1
ATOM 8729 C C . SER C 1 249 ? 2.324 57.216 103.712 1.00 6.05 212 SER C C 1
ATOM 8730 O O . SER C 1 249 ? 2.298 56.113 104.262 1.00 6.04 212 SER C O 1
ATOM 8733 N N . TYR C 1 250 ? 3.401 57.998 103.683 1.00 4.39 213 TYR C N 1
ATOM 8734 C CA . TYR C 1 250 ? 4.654 57.625 104.351 1.00 5.04 213 TYR C CA 1
ATOM 8735 C C . TYR C 1 250 ? 5.272 56.360 103.737 1.00 5.23 213 TYR C C 1
ATOM 8736 O O . TYR C 1 250 ? 5.930 55.569 104.440 1.00 6.02 213 TYR C O 1
ATOM 8745 N N . ASN C 1 251 ? 5.067 56.167 102.434 1.00 4.29 214 ASN C N 1
ATOM 8746 C CA . ASN C 1 251 ? 5.767 55.124 101.689 1.00 4.38 214 ASN C CA 1
ATOM 8747 C C . ASN C 1 251 ? 6.932 55.698 100.892 1.00 5.47 214 ASN C C 1
ATOM 8748 O O . ASN C 1 251 ? 6.938 56.895 100.553 1.00 5.34 214 ASN C O 1
ATOM 8753 N N . ILE C 1 252 ? 7.901 54.838 100.580 1.00 4.89 215 ILE C N 1
ATOM 8754 C CA . ILE C 1 252 ? 8.960 55.177 99.628 1.00 4.84 215 ILE C CA 1
ATOM 8755 C C . ILE C 1 252 ? 8.865 54.196 98.461 1.00 5.99 215 ILE C C 1
ATOM 8756 O O . ILE C 1 252 ? 8.877 52.976 98.670 1.00 6.48 215 ILE C O 1
ATOM 8761 N N . VAL C 1 253 ? 8.758 54.740 97.244 1.00 4.97 216 VAL C N 1
ATOM 8762 C CA . VAL C 1 253 ? 8.785 53.975 96.000 1.00 5.36 216 VAL C CA 1
ATOM 8763 C C . VAL C 1 253 ? 10.070 54.376 95.282 1.00 5.77 216 VAL C C 1
ATOM 8764 O O . VAL C 1 253 ? 10.314 55.567 95.061 1.00 6.15 216 VAL C O 1
ATOM 8768 N N . SER C 1 254 ? 10.910 53.389 94.973 1.00 6.06 217 SER C N 1
ATOM 8769 C CA . SER C 1 254 ? 12.238 53.686 94.412 1.00 7.73 217 SER C CA 1
ATOM 8770 C C . SER C 1 254 ? 12.704 52.684 93.369 1.00 6.99 217 SER C C 1
ATOM 8771 O O . SER C 1 254 ? 12.390 51.502 93.450 1.00 5.87 217 SER C O 1
ATOM 8774 N N . ASN C 1 255 ? 13.442 53.184 92.379 1.00 5.14 218 ASN C N 1
ATOM 8775 C CA . ASN C 1 255 ? 14.055 52.342 91.346 1.00 5.97 218 ASN C CA 1
ATOM 8776 C C . ASN C 1 255 ? 13.026 51.522 90.606 1.00 5.42 218 ASN C C 1
ATOM 8777 O O . ASN C 1 255 ? 13.023 50.293 90.686 1.00 5.97 218 ASN C O 1
ATOM 8782 N N . VAL C 1 256 ? 12.150 52.218 89.892 1.00 4.59 219 VAL C N 1
ATOM 8783 C CA . VAL C 1 256 ? 11.070 51.575 89.158 1.00 4.28 219 VAL C CA 1
ATOM 8784 C C . VAL C 1 256 ? 11.296 51.737 87.667 1.00 4.57 219 VAL C C 1
ATOM 8785 O O . VAL C 1 256 ? 11.404 52.865 87.172 1.00 4.59 219 VAL C O 1
ATOM 8789 N N . ILE C 1 257 ? 11.377 50.616 86.951 1.00 3.86 220 ILE C N 1
ATOM 8790 C CA . ILE C 1 257 ? 11.470 50.643 85.482 1.00 4.23 220 ILE C CA 1
ATOM 8791 C C . ILE C 1 257 ? 10.148 50.142 84.907 1.00 4.41 220 ILE C C 1
ATOM 8792 O O . ILE C 1 257 ? 9.699 49.047 85.247 1.00 4.59 220 ILE C O 1
ATOM 8797 N N . GLY C 1 258 ? 9.521 50.946 84.048 1.00 3.73 221 GLY C N 1
ATOM 8798 C CA . GLY C 1 258 ? 8.351 50.499 83.292 1.00 4.64 221 GLY C CA 1
ATOM 8799 C C . GLY C 1 258 ? 8.660 50.617 81.808 1.00 4.96 221 GLY C C 1
ATOM 8800 O O . GLY C 1 258 ? 9.090 51.676 81.333 1.00 5.81 221 GLY C O 1
ATOM 8801 N N . ALA C 1 259 ? 8.485 49.519 81.077 1.00 5.38 222 ALA C N 1
ATOM 8802 C CA . ALA C 1 259 ? 8.700 49.527 79.629 1.00 4.52 222 ALA C CA 1
ATOM 8803 C C . ALA C 1 259 ? 7.364 49.301 78.935 1.00 5.88 222 ALA C C 1
ATOM 8804 O O . ALA C 1 259 ? 6.649 48.353 79.282 1.00 6.54 222 ALA C O 1
ATOM 8806 N N . ASP C 1 260 ? 7.028 50.187 77.995 1.00 6.46 223 ASP C N 1
ATOM 8807 C CA . ASP C 1 260 ? 5.797 50.081 77.192 1.00 6.90 223 ASP C CA 1
ATOM 8808 C C . ASP C 1 260 ? 4.532 50.006 78.060 1.00 6.53 223 ASP C C 1
ATOM 8809 O O . ASP C 1 260 ? 3.556 49.359 77.700 1.00 6.55 223 ASP C O 1
ATOM 8814 N N . CYS C 1 261 ? 4.559 50.700 79.192 1.00 5.34 224 CYS C N 1
ATOM 8815 C CA . CYS C 1 261 ? 3.394 50.767 80.089 1.00 5.77 224 CYS C CA 1
ATOM 8816 C C . CYS C 1 261 ? 2.572 52.001 79.750 1.00 5.71 224 CYS C C 1
ATOM 8817 O O . CYS C 1 261 ? 3.089 52.923 79.132 1.00 6.64 224 CYS C O 1
ATOM 8820 N N . GLN C 1 262 ? 1.311 52.047 80.175 1.00 5.18 225 GLN C N 1
ATOM 8821 C CA . GLN C 1 262 ? 0.524 53.273 79.936 1.00 5.67 225 GLN C CA 1
ATOM 8822 C C . GLN C 1 262 ? 1.068 54.421 80.800 1.00 5.62 225 GLN C C 1
ATOM 8823 O O . GLN C 1 262 ? 1.317 55.538 80.314 1.00 6.35 225 GLN C O 1
ATOM 8829 N N . HIS C 1 263 ? 1.232 54.127 82.086 1.00 5.67 226 HIS C N 1
ATOM 8830 C CA . HIS C 1 263 ? 1.871 55.022 83.058 1.00 4.81 226 HIS C CA 1
ATOM 8831 C C . HIS C 1 263 ? 2.903 54.158 83.783 1.00 5.23 226 HIS C C 1
ATOM 8832 O O . HIS C 1 263 ? 2.739 52.936 83.845 1.00 6.59 226 HIS C O 1
ATOM 8839 N N . VAL C 1 264 ? 3.966 54.761 84.319 1.00 5.15 227 VAL C N 1
ATOM 8840 C CA . VAL C 1 264 ? 4.922 53.961 85.100 1.00 5.00 227 VAL C CA 1
ATOM 8841 C C . VAL C 1 264 ? 4.582 53.933 86.600 1.00 5.45 227 VAL C C 1
ATOM 8842 O O . VAL C 1 264 ? 4.398 52.852 87.189 1.00 5.56 227 VAL C O 1
ATOM 8846 N N . THR C 1 265 ? 4.495 55.109 87.220 1.00 4.83 228 THR C N 1
ATOM 8847 C CA . THR C 1 265 ? 3.920 55.195 88.559 1.00 5.73 228 THR C CA 1
ATOM 8848 C C . THR C 1 265 ? 2.618 55.986 88.521 1.00 6.34 228 THR C C 1
ATOM 8849 O O . THR C 1 265 ? 2.468 56.934 87.740 1.00 6.83 228 THR C O 1
ATOM 8853 N N . TYR C 1 266 ? 1.678 55.581 89.360 1.00 5.46 229 TYR C N 1
ATOM 8854 C CA . TYR C 1 266 ? 0.340 56.140 89.326 1.00 5.12 229 TYR C CA 1
ATOM 8855 C C . TYR C 1 266 ? -0.214 56.293 90.742 1.00 5.56 229 TYR C C 1
ATOM 8856 O O . TYR C 1 266 ? -0.192 55.335 91.535 1.00 5.94 229 TYR C O 1
ATOM 8865 N N . ASN C 1 267 ? -0.727 57.484 91.054 1.00 4.80 230 ASN C N 1
ATOM 8866 C CA . ASN C 1 267 ? -1.361 57.733 92.347 1.00 5.31 230 ASN C CA 1
ATOM 8867 C C . ASN C 1 267 ? -2.855 57.942 92.122 1.00 5.52 230 ASN C C 1
ATOM 8868 O O . ASN C 1 267 ? -3.260 58.920 91.474 1.00 6.77 230 ASN C O 1
ATOM 8873 N N . GLY C 1 268 ? -3.665 57.015 92.626 1.00 5.72 231 GLY C N 1
ATOM 8874 C CA . GLY C 1 268 ? -5.106 57.073 92.390 1.00 6.17 231 GLY C CA 1
ATOM 8875 C C . GLY C 1 268 ? -5.936 57.008 93.654 1.00 6.09 231 GLY C C 1
ATOM 8876 O O . GLY C 1 268 ? -5.421 56.739 94.748 1.00 4.72 231 GLY C O 1
ATOM 8877 N N . THR C 1 269 ? -7.234 57.259 93.511 1.00 6.31 232 THR C N 1
ATOM 8878 C CA . THR C 1 269 ? -8.137 57.087 94.634 1.00 7.27 232 THR C CA 1
ATOM 8879 C C . THR C 1 269 ? -9.572 56.894 94.184 1.00 8.63 232 THR C C 1
ATOM 8880 O O . THR C 1 269 ? -9.953 57.342 93.108 1.00 7.74 232 THR C O 1
ATOM 8884 N N . GLU C 1 270 ? -10.338 56.204 95.026 1.00 9.19 233 GLU C N 1
ATOM 8885 C CA . GLU C 1 270 ? -11.789 56.070 94.850 1.00 11.99 233 GLU C CA 1
ATOM 8886 C C . GLU C 1 270 ? -12.533 56.810 95.962 1.00 12.29 233 GLU C C 1
ATOM 8887 O O . GLU C 1 270 ? -13.770 56.844 95.979 1.00 13.43 233 GLU C O 1
ATOM 8893 N N . GLY C 1 271 ? -11.775 57.403 96.879 1.00 11.39 234 GLY C N 1
ATOM 8894 C CA . GLY C 1 271 ? -12.337 58.127 98.015 1.00 10.51 234 GLY C CA 1
ATOM 8895 C C . GLY C 1 271 ? -11.998 59.609 98.043 1.00 11.25 234 GLY C C 1
ATOM 8896 O O . GLY C 1 271 ? -11.468 60.167 97.075 1.00 9.84 234 GLY C O 1
ATOM 8897 N N . PRO C 1 272 ? -12.316 60.267 99.165 1.00 11.57 235 PRO C N 1
ATOM 8898 C CA . PRO C 1 272 ? -12.117 61.710 99.274 1.00 12.15 235 PRO C CA 1
ATOM 8899 C C . PRO C 1 272 ? -10.656 62.126 99.415 1.00 11.88 235 PRO C C 1
ATOM 8900 O O . PRO C 1 272 ? -10.327 63.282 99.140 1.00 13.19 235 PRO C O 1
ATOM 8904 N N . ILE C 1 273 ? -9.805 61.188 99.844 1.00 10.82 236 ILE C N 1
ATOM 8905 C CA . ILE C 1 273 ? -8.385 61.457 100.128 1.00 10.15 236 ILE C CA 1
ATOM 8906 C C . ILE C 1 273 ? -7.546 60.608 99.187 1.00 9.17 236 ILE C C 1
ATOM 8907 O O . ILE C 1 273 ? -7.875 59.440 98.948 1.00 8.15 236 ILE C O 1
ATOM 8912 N N . ALA C 1 274 ? -6.484 61.213 98.640 1.00 6.67 237 ALA C N 1
ATOM 8913 C CA . ALA C 1 274 ? -5.585 60.529 97.700 1.00 5.72 237 ALA C CA 1
ATOM 8914 C C . ALA C 1 274 ? -4.173 60.395 98.283 1.00 5.26 237 ALA C C 1
ATOM 8915 O O . ALA C 1 274 ? -3.866 60.999 99.317 1.00 4.78 237 ALA C O 1
ATOM 8917 N N . PRO C 1 275 ? -3.312 59.591 97.639 1.00 5.32 238 PRO C N 1
ATOM 8918 C CA . PRO C 1 275 ? -1.960 59.398 98.188 1.00 5.10 238 PRO C CA 1
ATOM 8919 C C . PRO C 1 275 ? -1.238 60.712 98.446 1.00 5.39 238 PRO C C 1
ATOM 8920 O O . PRO C 1 275 ? -1.172 61.573 97.566 1.00 4.75 238 PRO C O 1
ATOM 8924 N N . SER C 1 276 ? -0.684 60.826 99.648 1.00 5.60 239 SER C N 1
ATOM 8925 C CA . SER C 1 276 ? -0.059 62.057 100.135 1.00 5.42 239 SER C CA 1
ATOM 8926 C C . SER C 1 276 ? 1.127 61.684 101.015 1.00 5.49 239 SER C C 1
ATOM 8927 O O . SER C 1 276 ? 1.161 60.588 101.594 1.00 5.48 239 SER C O 1
ATOM 8930 N N . ASN C 1 277 ? 2.107 62.583 101.130 1.00 4.72 240 ASN C N 1
ATOM 8931 C CA . ASN C 1 277 ? 3.277 62.316 101.973 1.00 4.72 240 ASN C CA 1
ATOM 8932 C C . ASN C 1 277 ? 4.017 61.038 101.579 1.00 4.98 240 ASN C C 1
ATOM 8933 O O . ASN C 1 277 ? 4.465 60.291 102.457 1.00 4.74 240 ASN C O 1
ATOM 8938 N N . ASN C 1 278 ? 4.148 60.793 100.268 1.00 4.46 241 ASN C N 1
ATOM 8939 C CA . ASN C 1 278 ? 4.986 59.703 99.763 1.00 5.21 241 ASN C CA 1
ATOM 8940 C C . ASN C 1 278 ? 6.215 60.208 99.027 1.00 5.40 241 ASN C C 1
ATOM 8941 O O . ASN C 1 278 ? 6.188 61.275 98.410 1.00 5.28 241 ASN C O 1
ATOM 8946 N N . LEU C 1 279 ? 7.279 59.410 99.063 1.00 5.13 242 LEU C N 1
ATOM 8947 C CA . LEU C 1 279 ? 8.490 59.719 98.310 1.00 5.54 242 LEU C CA 1
ATOM 8948 C C . LEU C 1 279 ? 8.577 58.741 97.160 1.00 6.43 242 LEU C C 1
ATOM 8949 O O . LEU C 1 279 ? 8.542 57.529 97.375 1.00 6.26 242 LEU C O 1
ATOM 8954 N N . ILE C 1 280 ? 8.685 59.261 95.940 1.00 5.80 243 ILE C N 1
ATOM 8955 C CA . ILE C 1 280 ? 8.781 58.426 94.744 1.00 6.17 243 ILE C CA 1
ATOM 8956 C C . ILE C 1 280 ? 10.060 58.874 94.047 1.00 7.26 243 ILE C C 1
ATOM 8957 O O . ILE C 1 280 ? 10.146 60.013 93.598 1.00 7.93 243 ILE C O 1
ATOM 8962 N N . LYS C 1 281 ? 11.066 58.003 93.993 1.00 8.38 244 LYS C N 1
ATOM 8963 C CA . LYS C 1 281 ? 12.394 58.431 93.536 1.00 9.73 244 LYS C CA 1
ATOM 8964 C C . LYS C 1 281 ? 13.099 57.437 92.614 1.00 9.00 244 LYS C C 1
ATOM 8965 O O . LYS C 1 281 ? 13.338 56.285 92.991 1.00 10.09 244 LYS C O 1
ATOM 8971 N N . GLY C 1 282 ? 13.496 57.905 91.435 1.00 6.42 245 GLY C N 1
ATOM 8972 C CA . GLY C 1 282 ? 14.206 57.042 90.492 1.00 6.12 245 GLY C CA 1
ATOM 8973 C C . GLY C 1 282 ? 13.219 56.260 89.660 1.00 5.52 245 GLY C C 1
ATOM 8974 O O . GLY C 1 282 ? 13.052 55.049 89.853 1.00 6.87 245 GLY C O 1
ATOM 8975 N N . VAL C 1 283 ? 12.555 56.963 88.743 1.00 4.87 246 VAL C N 1
ATOM 8976 C CA . VAL C 1 283 ? 11.592 56.355 87.820 1.00 4.61 246 VAL C CA 1
ATOM 8977 C C . VAL C 1 283 ? 12.153 56.379 86.412 1.00 5.54 246 VAL C C 1
ATOM 8978 O O . VAL C 1 283 ? 12.492 57.447 85.891 1.00 5.75 246 VAL C O 1
ATOM 8982 N N . MET C 1 284 ? 12.233 55.196 85.792 1.00 5.05 247 MET C N 1
ATOM 8983 C CA . MET C 1 284 ? 12.696 55.050 84.416 1.00 5.32 247 MET C CA 1
ATOM 8984 C C . MET C 1 284 ? 11.503 54.657 83.554 1.00 4.91 247 MET C C 1
ATOM 8985 O O . MET C 1 284 ? 10.914 53.587 83.744 1.00 5.57 247 MET C O 1
ATOM 8990 N N . ALA C 1 285 ? 11.125 55.539 82.630 1.00 4.51 248 ALA C N 1
ATOM 8991 C CA . ALA C 1 285 ? 9.972 55.298 81.772 1.00 4.93 248 ALA C CA 1
ATOM 8992 C C . ALA C 1 285 ? 10.439 55.051 80.355 1.00 5.15 248 ALA C C 1
ATOM 8993 O O . ALA C 1 285 ? 10.698 55.981 79.595 1.00 4.22 248 ALA C O 1
ATOM 8995 N N . ASN C 1 286 ? 10.581 53.774 80.020 1.00 5.05 249 ASN C N 1
ATOM 8996 C CA . ASN C 1 286 ? 10.968 53.372 78.688 1.00 5.28 249 ASN C CA 1
ATOM 8997 C C . ASN C 1 286 ? 9.732 53.337 77.787 1.00 5.09 249 ASN C C 1
ATOM 8998 O O . ASN C 1 286 ? 8.990 52.364 77.767 1.00 5.06 249 ASN C O 1
ATOM 9003 N N . ASN C 1 287 ? 9.494 54.439 77.078 1.00 4.37 250 ASN C N 1
ATOM 9004 C CA . ASN C 1 287 ? 8.433 54.522 76.086 1.00 4.71 250 ASN C CA 1
ATOM 9005 C C . ASN C 1 287 ? 7.031 54.204 76.610 1.00 5.29 250 ASN C C 1
ATOM 9006 O O . ASN C 1 287 ? 6.339 53.324 76.086 1.00 6.26 250 ASN C O 1
ATOM 9011 N N . PRO C 1 288 ? 6.585 54.982 77.606 1.00 5.19 251 PRO C N 1
ATOM 9012 C CA . PRO C 1 288 ? 5.217 54.773 78.077 1.00 5.77 251 PRO C CA 1
ATOM 9013 C C . PRO C 1 288 ? 4.262 55.276 77.002 1.00 6.37 251 PRO C C 1
ATOM 9014 O O . PRO C 1 288 ? 4.695 55.910 76.018 1.00 6.29 251 PRO C O 1
ATOM 9018 N N . LYS C 1 289 ? 2.969 54.997 77.179 1.00 6.31 252 LYS C N 1
ATOM 9019 C CA . LYS C 1 289 ? 1.975 55.430 76.202 1.00 6.88 252 LYS C CA 1
ATOM 9020 C C . LYS C 1 289 ? 1.277 56.732 76.576 1.00 6.93 252 LYS C C 1
ATOM 9021 O O . LYS C 1 289 ? 0.641 57.358 75.713 1.00 7.53 252 LYS C O 1
ATOM 9027 N N . TYR C 1 290 ? 1.372 57.144 77.839 1.00 6.12 253 TYR C N 1
ATOM 9028 C CA . TYR C 1 290 ? 0.726 58.393 78.265 1.00 6.19 253 TYR C CA 1
ATOM 9029 C C . TYR C 1 290 ? 1.588 59.286 79.158 1.00 5.61 253 TYR C C 1
ATOM 9030 O O . TYR C 1 290 ? 1.745 60.473 78.879 1.00 5.66 253 TYR C O 1
ATOM 9039 N N . ALA C 1 291 ? 2.108 58.739 80.251 1.00 5.72 254 ALA C N 1
ATOM 9040 C CA . ALA C 1 291 ? 2.926 59.545 81.178 1.00 5.34 254 ALA C CA 1
ATOM 9041 C C . ALA C 1 291 ? 3.903 58.678 81.943 1.00 5.58 254 ALA C C 1
ATOM 9042 O O . ALA C 1 291 ? 3.657 57.490 82.150 1.00 5.90 254 ALA C O 1
ATOM 9044 N N . ALA C 1 292 ? 5.031 59.256 82.352 1.00 4.88 255 ALA C N 1
ATOM 9045 C CA . ALA C 1 292 ? 5.920 58.548 83.248 1.00 4.09 255 ALA C CA 1
ATOM 9046 C C . ALA C 1 292 ? 5.264 58.440 84.619 1.00 4.67 255 ALA C C 1
ATOM 9047 O O . ALA C 1 292 ? 5.186 57.355 85.196 1.00 4.78 255 ALA C O 1
ATOM 9049 N N . VAL C 1 293 ? 4.802 59.580 85.138 1.00 4.50 256 VAL C N 1
ATOM 9050 C CA . VAL C 1 293 ? 4.293 59.650 86.499 1.00 4.44 256 VAL C CA 1
ATOM 9051 C C . VAL C 1 293 ? 2.993 60.424 86.582 1.00 4.97 256 VAL C C 1
ATOM 9052 O O . VAL C 1 293 ? 2.909 61.558 86.093 1.00 5.30 256 VAL C O 1
ATOM 9056 N N . VAL C 1 294 ? 1.987 59.806 87.202 1.00 4.77 257 VAL C N 1
ATOM 9057 C CA . VAL C 1 294 ? 0.723 60.464 87.499 1.00 5.48 257 VAL C CA 1
ATOM 9058 C C . VAL C 1 294 ? 0.746 60.723 89.004 1.00 5.24 257 VAL C C 1
ATOM 9059 O O . VAL C 1 294 ? 0.607 59.793 89.814 1.00 5.96 257 VAL C O 1
ATOM 9063 N N . ALA C 1 295 ? 0.974 61.980 89.377 1.00 4.25 258 ALA C N 1
ATOM 9064 C CA . ALA C 1 295 ? 1.163 62.348 90.780 1.00 4.45 258 ALA C CA 1
ATOM 9065 C C . ALA C 1 295 ? -0.153 62.309 91.565 1.00 4.52 258 ALA C C 1
ATOM 9066 O O . ALA C 1 295 ? -0.150 62.159 92.785 1.00 5.31 258 ALA C O 1
ATOM 9068 N N . GLY C 1 296 ? -1.268 62.467 90.856 1.00 3.98 259 GLY C N 1
ATOM 9069 C CA . GLY C 1 296 ? -2.586 62.301 91.472 1.00 4.70 259 GLY C CA 1
ATOM 9070 C C . GLY C 1 296 ? -3.147 63.542 92.152 1.00 4.85 259 GLY C C 1
ATOM 9071 O O . GLY C 1 296 ? -2.624 64.653 91.984 1.00 4.73 259 GLY C O 1
ATOM 9072 N N . LYS C 1 297 ? -4.228 63.329 92.900 1.00 5.29 260 LYS C N 1
ATOM 9073 C CA . LYS C 1 297 ? -5.015 64.388 93.514 1.00 5.36 260 LYS C CA 1
ATOM 9074 C C . LYS C 1 297 ? -4.554 64.730 94.928 1.00 5.54 260 LYS C C 1
ATOM 9075 O O . LYS C 1 297 ? -5.095 65.648 95.540 1.00 6.29 260 LYS C O 1
ATOM 9081 N N . GLY C 1 298 ? -3.578 63.974 95.447 1.00 5.10 261 GLY C N 1
ATOM 9082 C CA . GLY C 1 298 ? -3.122 64.138 96.822 1.00 5.66 261 GLY C CA 1
ATOM 9083 C C . GLY C 1 298 ? -2.115 65.255 96.975 1.00 4.84 261 GLY C C 1
ATOM 9084 O O . GLY C 1 298 ? -1.875 66.036 96.042 1.00 4.42 261 GLY C O 1
ATOM 9085 N N . SER C 1 299 ? -1.513 65.318 98.158 1.00 4.02 262 SER C N 1
ATOM 9086 C CA . SER C 1 299 ? -0.638 66.442 98.513 1.00 4.93 262 SER C CA 1
ATOM 9087 C C . SER C 1 299 ? 0.676 66.031 99.149 1.00 5.57 262 SER C C 1
ATOM 9088 O O . SER C 1 299 ? 0.807 64.937 99.700 1.00 5.07 262 SER C O 1
ATOM 9091 N N . THR C 1 300 ? 1.626 66.952 99.091 1.00 4.33 263 THR C N 1
ATOM 9092 C CA . THR C 1 300 ? 2.921 66.822 99.752 1.00 5.58 263 THR C CA 1
ATOM 9093 C C . THR C 1 300 ? 3.625 65.498 99.457 1.00 4.89 263 THR C C 1
ATOM 9094 O O . THR C 1 300 ? 4.246 64.897 100.346 1.00 6.10 263 THR C O 1
ATOM 9098 N N . ASN C 1 301 ? 3.548 65.075 98.195 1.00 3.98 264 ASN C N 1
ATOM 9099 C CA . ASN C 1 301 ? 4.425 64.021 97.705 1.00 4.08 264 ASN C CA 1
ATOM 9100 C C . ASN C 1 301 ? 5.701 64.615 97.138 1.00 5.26 264 ASN C C 1
ATOM 9101 O O . ASN C 1 301 ? 5.678 65.692 96.521 1.00 4.78 264 ASN C O 1
ATOM 9106 N N . LEU C 1 302 ? 6.810 63.903 97.341 1.00 4.54 265 LEU C N 1
ATOM 9107 C CA . LEU C 1 302 ? 8.105 64.296 96.785 1.00 5.84 265 LEU C CA 1
ATOM 9108 C C . LEU C 1 302 ? 8.489 63.266 95.737 1.00 6.43 265 LEU C C 1
ATOM 9109 O O . LEU C 1 302 ? 8.770 62.116 96.067 1.00 5.93 265 LEU C O 1
ATOM 9114 N N . ILE C 1 303 ? 8.476 63.680 94.472 1.00 5.40 266 ILE C N 1
ATOM 9115 C CA . ILE C 1 303 ? 8.815 62.823 93.332 1.00 6.34 266 ILE C CA 1
ATOM 9116 C C . ILE C 1 303 ? 10.130 63.345 92.778 1.00 6.38 266 ILE C C 1
ATOM 9117 O O . ILE C 1 303 ? 10.271 64.542 92.538 1.00 6.67 266 ILE C O 1
ATOM 9122 N N . SER C 1 304 ? 11.094 62.465 92.598 1.00 6.63 267 SER C N 1
ATOM 9123 C CA . SER C 1 304 ? 12.449 62.920 92.319 1.00 8.02 267 SER C CA 1
ATOM 9124 C C . SER C 1 304 ? 13.171 61.961 91.360 1.00 8.38 267 SER C C 1
ATOM 9125 O O . SER C 1 304 ? 13.221 60.787 91.585 1.00 8.93 267 SER C O 1
ATOM 9128 N N . ASP C 1 305 ? 13.716 62.543 90.291 1.00 7.04 268 ASP C N 1
ATOM 9129 C CA . ASP C 1 305 ? 14.548 61.860 89.312 1.00 7.26 268 ASP C CA 1
ATOM 9130 C C . ASP C 1 305 ? 13.732 60.940 88.423 1.00 6.14 268 ASP C C 1
ATOM 9131 O O . ASP C 1 305 ? 13.619 59.775 88.678 1.00 6.77 268 ASP C O 1
ATOM 9136 N N . VAL C 1 306 ? 13.167 61.533 87.373 1.00 4.22 269 VAL C N 1
ATOM 9137 C CA . VAL C 1 306 ? 12.265 60.830 86.464 1.00 4.63 269 VAL C CA 1
ATOM 9138 C C . VAL C 1 306 ? 12.844 60.959 85.050 1.00 4.69 269 VAL C C 1
ATOM 9139 O O . VAL C 1 306 ? 12.979 62.040 84.571 1.00 5.48 269 VAL C O 1
ATOM 9143 N N . LEU C 1 307 ? 13.163 59.823 84.431 1.00 3.50 270 LEU C N 1
ATOM 9144 C CA . LEU C 1 307 ? 13.719 59.824 83.075 1.00 4.04 270 LEU C CA 1
ATOM 9145 C C . LEU C 1 307 ? 12.700 59.180 82.162 1.00 4.50 270 LEU C C 1
ATOM 9146 O O . LEU C 1 307 ? 12.273 58.051 82.404 1.00 5.49 270 LEU C O 1
ATOM 9151 N N . VAL C 1 308 ? 12.299 59.899 81.120 1.00 4.86 271 VAL C N 1
ATOM 9152 C CA . VAL C 1 308 ? 11.323 59.348 80.197 1.00 6.14 271 VAL C CA 1
ATOM 9153 C C . VAL C 1 308 ? 11.712 59.548 78.736 1.00 5.40 271 VAL C C 1
ATOM 9154 O O . VAL C 1 308 ? 12.165 60.621 78.353 1.00 5.61 271 VAL C O 1
ATOM 9158 N N . ASP C 1 309 ? 11.595 58.480 77.948 1.00 5.24 272 ASP C N 1
ATOM 9159 C CA . ASP C 1 309 ? 11.865 58.532 76.513 1.00 4.47 272 ASP C CA 1
ATOM 9160 C C . ASP C 1 309 ? 10.617 58.115 75.759 1.00 4.81 272 ASP C C 1
ATOM 9161 O O . ASP C 1 309 ? 9.975 57.128 76.129 1.00 5.39 272 ASP C O 1
ATOM 9166 N N . TYR C 1 310 ? 10.289 58.870 74.710 1.00 4.43 273 TYR C N 1
ATOM 9167 C CA . TYR C 1 310 ? 9.175 58.557 73.808 1.00 5.06 273 TYR C CA 1
ATOM 9168 C C . TYR C 1 310 ? 9.616 58.168 72.398 1.00 6.52 273 TYR C C 1
ATOM 9169 O O . TYR C 1 310 ? 8.776 58.011 71.518 1.00 6.11 273 TYR C O 1
ATOM 9178 N N . SER C 1 311 ? 10.923 58.001 72.181 1.00 6.75 274 SER C N 1
ATOM 9179 C CA . SER C 1 311 ? 11.439 57.869 70.815 1.00 7.61 274 SER C CA 1
ATOM 9180 C C . SER C 1 311 ? 10.824 56.767 69.954 1.00 8.35 274 SER C C 1
ATOM 9181 O O . SER C 1 311 ? 10.806 56.905 68.727 1.00 10.75 274 SER C O 1
ATOM 9184 N N . THR C 1 312 ? 10.353 55.685 70.570 1.00 8.67 275 THR C N 1
ATOM 9185 C CA . THR C 1 312 ? 9.757 54.571 69.810 1.00 9.11 275 THR C CA 1
ATOM 9186 C C . THR C 1 312 ? 8.323 54.273 70.237 1.00 9.24 275 THR C C 1
ATOM 9187 O O . THR C 1 312 ? 7.789 53.192 69.951 1.00 10.19 275 THR C O 1
ATOM 9191 N N . SER C 1 313 ? 7.685 55.229 70.913 1.00 8.07 276 SER C N 1
ATOM 9192 C CA . SER C 1 313 ? 6.364 54.992 71.497 1.00 6.89 276 SER C CA 1
ATOM 9193 C C . SER C 1 313 ? 5.233 55.333 70.529 1.00 6.98 276 SER C C 1
ATOM 9194 O O . SER C 1 313 ? 5.381 56.229 69.695 1.00 6.68 276 SER C O 1
ATOM 9197 N N . ASP C 1 314 ? 4.108 54.631 70.656 1.00 6.12 277 ASP C N 1
ATOM 9198 C CA . ASP C 1 314 ? 2.903 55.013 69.914 1.00 6.89 277 ASP C CA 1
ATOM 9199 C C . ASP C 1 314 ? 2.005 56.032 70.654 1.00 7.01 277 ASP C C 1
ATOM 9200 O O . ASP C 1 314 ? 0.870 56.298 70.242 1.00 6.38 277 ASP C O 1
ATOM 9205 N N . ALA C 1 315 ? 2.523 56.638 71.719 1.00 6.26 278 ALA C N 1
ATOM 9206 C CA . ALA C 1 315 ? 1.793 57.687 72.422 1.00 6.13 278 ALA C CA 1
ATOM 9207 C C . ALA C 1 315 ? 1.327 58.785 71.450 1.00 5.85 278 ALA C C 1
ATOM 9208 O O . ALA C 1 315 ? 2.118 59.237 70.613 1.00 6.53 278 ALA C O 1
ATOM 9210 N N . ARG C 1 316 ? 0.076 59.239 71.590 1.00 7.63 279 ARG C N 1
ATOM 9211 C CA . ARG C 1 316 ? -0.419 60.400 70.840 1.00 8.29 279 ARG C CA 1
ATOM 9212 C C . ARG C 1 316 ? -0.367 61.681 71.667 1.00 7.12 279 ARG C C 1
ATOM 9213 O O . ARG C 1 316 ? -0.295 62.774 71.115 1.00 7.15 279 ARG C O 1
ATOM 9221 N N . GLN C 1 317 ? -0.461 61.547 72.990 1.00 6.69 280 GLN C N 1
ATOM 9222 C CA . GLN C 1 317 ? -0.339 62.690 73.887 1.00 7.72 280 GLN C CA 1
ATOM 9223 C C . GLN C 1 317 ? 0.700 62.382 74.947 1.00 6.53 280 GLN C C 1
ATOM 9224 O O . GLN C 1 317 ? 0.369 61.875 76.022 1.00 7.63 280 GLN C O 1
ATOM 9230 N N . ALA C 1 318 ? 1.962 62.663 74.628 1.00 5.31 281 ALA C N 1
ATOM 9231 C CA . ALA C 1 318 ? 3.083 62.279 75.484 1.00 5.27 281 ALA C CA 1
ATOM 9232 C C . ALA C 1 318 ? 3.226 63.247 76.663 1.00 5.64 281 ALA C C 1
ATOM 9233 O O . ALA C 1 318 ? 3.235 64.464 76.471 1.00 5.54 281 ALA C O 1
ATOM 9235 N N . HIS C 1 319 ? 3.314 62.698 77.873 1.00 4.62 282 HIS C N 1
ATOM 9236 C CA . HIS C 1 319 ? 3.495 63.504 79.092 1.00 4.69 282 HIS C CA 1
ATOM 9237 C C . HIS C 1 319 ? 4.694 63.063 79.917 1.00 5.14 282 HIS C C 1
ATOM 9238 O O . HIS C 1 319 ? 5.025 61.871 79.974 1.00 5.74 282 HIS C O 1
ATOM 9245 N N . GLY C 1 320 ? 5.306 64.022 80.602 1.00 4.69 283 GLY C N 1
ATOM 9246 C CA . GLY C 1 320 ? 6.342 63.699 81.586 1.00 3.61 283 GLY C CA 1
ATOM 9247 C C . GLY C 1 320 ? 5.668 63.314 82.886 1.00 4.90 283 GLY C C 1
ATOM 9248 O O . GLY C 1 320 ? 5.528 62.134 83.200 1.00 4.33 283 GLY C O 1
ATOM 9249 N N . VAL C 1 321 ? 5.223 64.319 83.644 1.00 4.82 284 VAL C N 1
ATOM 9250 C CA . VAL C 1 321 ? 4.491 64.097 84.888 1.00 5.66 284 VAL C CA 1
ATOM 9251 C C . VAL C 1 321 ? 3.199 64.913 84.834 1.00 5.54 284 VAL C C 1
ATOM 9252 O O . VAL C 1 321 ? 3.174 66.022 84.290 1.00 6.60 284 VAL C O 1
ATOM 9256 N N . THR C 1 322 ? 2.125 64.361 85.389 1.00 4.53 285 THR C N 1
ATOM 9257 C CA . THR C 1 322 ? 0.907 65.146 85.575 1.00 4.70 285 THR C CA 1
ATOM 9258 C C . THR C 1 322 ? 0.646 65.252 87.059 1.00 4.65 285 THR C C 1
ATOM 9259 O O . THR C 1 322 ? 1.041 64.374 87.835 1.00 4.55 285 THR C O 1
ATOM 9263 N N . VAL C 1 323 ? -0.016 66.327 87.456 1.00 4.22 286 VAL C N 1
ATOM 9264 C CA . VAL C 1 323 ? -0.372 66.496 88.854 1.00 4.31 286 VAL C CA 1
ATOM 9265 C C . VAL C 1 323 ? -1.709 67.228 88.978 1.00 5.33 286 VAL C C 1
ATOM 9266 O O . VAL C 1 323 ? -1.964 68.213 88.272 1.00 5.67 286 VAL C O 1
ATOM 9270 N N . GLU C 1 324 ? -2.571 66.712 89.855 1.00 4.41 287 GLU C N 1
ATOM 9271 C CA . GLU C 1 324 ? -3.916 67.268 90.060 1.00 5.92 287 GLU C CA 1
ATOM 9272 C C . GLU C 1 324 ? -4.102 67.910 91.459 1.00 5.95 287 GLU C C 1
ATOM 9273 O O . GLU C 1 324 ? -4.967 68.779 91.649 1.00 6.67 287 GLU C O 1
ATOM 9279 N N . GLY C 1 325 ? -3.260 67.510 92.418 1.00 4.96 288 GLY C N 1
ATOM 9280 C CA . GLY C 1 325 ? -3.378 67.934 93.808 1.00 5.57 288 GLY C CA 1
ATOM 9281 C C . GLY C 1 325 ? -2.547 69.155 94.151 1.00 5.29 288 GLY C C 1
ATOM 9282 O O . GLY C 1 325 ? -2.323 70.014 93.301 1.00 5.81 288 GLY C O 1
ATOM 9283 N N . SER C 1 326 ? -2.098 69.234 95.403 1.00 5.75 289 SER C N 1
ATOM 9284 C CA . SER C 1 326 ? -1.428 70.429 95.893 1.00 6.32 289 SER C CA 1
ATOM 9285 C C . SER C 1 326 ? -0.119 70.158 96.623 1.00 5.92 289 SER C C 1
ATOM 9286 O O . SER C 1 326 ? 0.050 69.116 97.276 1.00 5.57 289 SER C O 1
ATOM 9289 N N . ASP C 1 327 ? 0.793 71.124 96.546 1.00 5.30 290 ASP C N 1
ATOM 9290 C CA . ASP C 1 327 ? 1.987 71.124 97.382 1.00 4.92 290 ASP C CA 1
ATOM 9291 C C . ASP C 1 327 ? 2.868 69.899 97.138 1.00 4.64 290 ASP C C 1
ATOM 9292 O O . ASP C 1 327 ? 3.563 69.427 98.045 1.00 6.30 290 ASP C O 1
ATOM 9297 N N . ASN C 1 328 ? 2.852 69.411 95.900 1.00 3.69 291 ASN C N 1
ATOM 9298 C CA . ASN C 1 328 ? 3.760 68.349 95.494 1.00 3.98 291 ASN C CA 1
ATOM 9299 C C . ASN C 1 328 ? 5.034 68.895 94.873 1.00 5.13 291 ASN C C 1
ATOM 9300 O O . ASN C 1 328 ? 5.032 69.984 94.271 1.00 5.28 291 ASN C O 1
ATOM 9305 N N . VAL C 1 329 ? 6.112 68.130 95.020 1.00 4.45 292 VAL C N 1
ATOM 9306 C CA . VAL C 1 329 ? 7.407 68.479 94.451 1.00 5.25 292 VAL C CA 1
ATOM 9307 C C . VAL C 1 329 ? 7.747 67.446 93.386 1.00 6.16 292 VAL C C 1
ATOM 9308 O O . VAL C 1 329 ? 7.724 66.238 93.642 1.00 5.42 292 VAL C O 1
ATOM 9312 N N . ILE C 1 330 ? 8.068 67.929 92.189 1.00 5.71 293 ILE C N 1
ATOM 9313 C CA . ILE C 1 330 ? 8.377 67.058 91.065 1.00 7.29 293 ILE C CA 1
ATOM 9314 C C . ILE C 1 330 ? 9.738 67.490 90.560 1.00 6.82 293 ILE C C 1
ATOM 9315 O O . ILE C 1 330 ? 9.841 68.446 89.786 1.00 7.31 293 ILE C O 1
ATOM 9320 N N . ASN C 1 331 ? 10.792 66.819 91.028 1.00 6.06 294 ASN C N 1
ATOM 9321 C CA . ASN C 1 331 ? 12.156 67.294 90.769 1.00 7.64 294 ASN C CA 1
ATOM 9322 C C . ASN C 1 331 ? 12.877 66.476 89.690 1.00 6.84 294 ASN C C 1
ATOM 9323 O O . ASN C 1 331 ? 12.870 65.243 89.728 1.00 6.83 294 ASN C O 1
ATOM 9328 N N . ASN C 1 332 ? 13.494 67.175 88.734 1.00 6.29 295 ASN C N 1
ATOM 9329 C CA . ASN C 1 332 ? 14.348 66.551 87.728 1.00 6.04 295 ASN C CA 1
ATOM 9330 C C . ASN C 1 332 ? 13.630 65.573 86.818 1.00 5.94 295 ASN C C 1
ATOM 9331 O O . ASN C 1 332 ? 13.918 64.368 86.836 1.00 6.71 295 ASN C O 1
ATOM 9336 N N . VAL C 1 333 ? 12.710 66.097 86.014 1.00 5.00 296 VAL C N 1
ATOM 9337 C CA . VAL C 1 333 ? 12.066 65.320 84.958 1.00 4.23 296 VAL C CA 1
ATOM 9338 C C . VAL C 1 333 ? 12.835 65.539 83.657 1.00 5.06 296 VAL C C 1
ATOM 9339 O O . VAL C 1 333 ? 12.823 66.640 83.088 1.00 4.72 296 VAL C O 1
ATOM 9343 N N . LEU C 1 334 ? 13.523 64.493 83.195 1.00 4.72 297 LEU C N 1
ATOM 9344 C CA . LEU C 1 334 ? 14.244 64.558 81.930 1.00 5.17 297 LEU C CA 1
ATOM 9345 C C . LEU C 1 334 ? 13.449 63.781 80.881 1.00 4.62 297 LEU C C 1
ATOM 9346 O O . LEU C 1 334 ? 13.275 62.569 80.996 1.00 4.73 297 LEU C O 1
ATOM 9351 N N . MET C 1 335 ? 12.953 64.490 79.873 1.00 4.46 298 MET C N 1
ATOM 9352 C CA . MET C 1 335 ? 12.095 63.869 78.864 1.00 3.96 298 MET C CA 1
ATOM 9353 C C . MET C 1 335 ? 12.708 64.079 77.492 1.00 4.09 298 MET C C 1
ATOM 9354 O O . MET C 1 335 ? 13.187 65.173 77.175 1.00 4.57 298 MET C O 1
ATOM 9359 N N . SER C 1 336 ? 12.712 63.027 76.683 1.00 4.39 299 SER C N 1
ATOM 9360 C CA . SER C 1 336 ? 13.209 63.165 75.319 1.00 5.48 299 SER C CA 1
ATOM 9361 C C . SER C 1 336 ? 12.423 62.273 74.362 1.00 4.95 299 SER C C 1
ATOM 9362 O O . SER C 1 336 ? 11.563 61.502 74.792 1.00 5.15 299 SER C O 1
ATOM 9365 N N . GLY C 1 337 ? 12.730 62.396 73.068 1.00 5.54 300 GLY C N 1
ATOM 9366 C CA . GLY C 1 337 ? 12.170 61.509 72.043 1.00 5.98 300 GLY C CA 1
ATOM 9367 C C . GLY C 1 337 ? 10.809 61.918 71.503 1.00 6.20 300 GLY C C 1
ATOM 9368 O O . GLY C 1 337 ? 10.081 61.086 70.941 1.00 8.25 300 GLY C O 1
ATOM 9369 N N . CYS C 1 338 ? 10.460 63.190 71.681 1.00 6.45 301 CYS C N 1
ATOM 9370 C CA . CYS C 1 338 ? 9.239 63.754 71.127 1.00 6.96 301 CYS C CA 1
ATOM 9371 C C . CYS C 1 338 ? 9.564 64.758 70.032 1.00 6.49 301 CYS C C 1
ATOM 9372 O O . CYS C 1 338 ? 9.948 65.891 70.331 1.00 6.87 301 CYS C O 1
ATOM 9375 N N . ASP C 1 339 ? 9.391 64.350 68.771 1.00 7.19 302 ASP C N 1
ATOM 9376 C CA . ASP C 1 339 ? 9.682 65.231 67.635 1.00 8.24 302 ASP C CA 1
ATOM 9377 C C . ASP C 1 339 ? 8.431 65.672 66.869 1.00 8.28 302 ASP C C 1
ATOM 9378 O O . ASP C 1 339 ? 8.528 66.265 65.781 1.00 9.50 302 ASP C O 1
ATOM 9383 N N . GLY C 1 340 ? 7.265 65.400 67.441 1.00 8.35 303 GLY C N 1
ATOM 9384 C CA . GLY C 1 340 ? 6.014 65.784 66.814 1.00 8.87 303 GLY C CA 1
ATOM 9385 C C . GLY C 1 340 ? 5.222 64.644 66.196 1.00 8.80 303 GLY C C 1
ATOM 9386 O O . GLY C 1 340 ? 4.046 64.809 65.909 1.00 8.46 303 GLY C O 1
ATOM 9387 N N . THR C 1 341 ? 5.868 63.501 65.980 1.00 8.90 304 THR C N 1
ATOM 9388 C CA . THR C 1 341 ? 5.211 62.366 65.332 1.00 9.79 304 THR C CA 1
ATOM 9389 C C . THR C 1 341 ? 5.509 61.109 66.135 1.00 8.73 304 THR C C 1
ATOM 9390 O O . THR C 1 341 ? 6.605 60.973 66.672 1.00 9.23 304 THR C O 1
ATOM 9394 N N . ASN C 1 342 ? 4.543 60.199 66.239 1.00 7.93 305 ASN C N 1
ATOM 9395 C CA . ASN C 1 342 ? 4.793 58.953 66.968 1.00 7.89 305 ASN C CA 1
ATOM 9396 C C . ASN C 1 342 ? 5.285 57.830 66.050 1.00 8.19 305 ASN C C 1
ATOM 9397 O O . ASN C 1 342 ? 5.546 58.057 64.870 1.00 8.54 305 ASN C O 1
ATOM 9402 N N . SER C 1 343 ? 5.412 56.629 66.606 1.00 8.38 306 SER C N 1
ATOM 9403 C CA . SER C 1 343 ? 5.990 55.499 65.889 1.00 9.21 306 SER C CA 1
ATOM 9404 C C . SER C 1 343 ? 5.146 55.045 64.709 1.00 9.95 306 SER C C 1
ATOM 9405 O O . SER C 1 343 ? 5.632 54.294 63.853 1.00 11.42 306 SER C O 1
ATOM 9408 N N . LEU C 1 344 ? 3.887 55.479 64.690 1.00 10.09 307 LEU C N 1
ATOM 9409 C CA . LEU C 1 344 ? 2.906 55.084 63.675 1.00 10.63 307 LEU C CA 1
ATOM 9410 C C . LEU C 1 344 ? 2.648 56.200 62.676 1.00 11.45 307 LEU C C 1
ATOM 9411 O O . LEU C 1 344 ? 1.777 56.067 61.811 1.00 13.00 307 LEU C O 1
ATOM 9416 N N . GLY C 1 345 ? 3.392 57.296 62.799 1.00 10.69 308 GLY C N 1
ATOM 9417 C CA . GLY C 1 345 ? 3.242 58.426 61.886 1.00 10.91 308 GLY C CA 1
ATOM 9418 C C . GLY C 1 345 ? 2.128 59.395 62.246 1.00 11.16 308 GLY C C 1
ATOM 9419 O O . GLY C 1 345 ? 1.815 60.301 61.462 1.00 12.36 308 GLY C O 1
ATOM 9420 N N . GLN C 1 346 ? 1.527 59.207 63.418 1.00 9.01 309 GLN C N 1
ATOM 9421 C CA . GLN C 1 346 ? 0.476 60.108 63.916 1.00 8.77 309 GLN C CA 1
ATOM 9422 C C . GLN C 1 346 ? 1.054 61.335 64.615 1.00 8.42 309 GLN C C 1
ATOM 9423 O O . GLN C 1 346 ? 2.162 61.287 65.147 1.00 8.41 309 GLN C O 1
ATOM 9429 N N . ARG C 1 347 ? 0.303 62.437 64.641 1.00 7.65 310 ARG C N 1
ATOM 9430 C CA . ARG C 1 347 ? 0.750 63.575 65.451 1.00 8.82 310 ARG C CA 1
ATOM 9431 C C . ARG C 1 347 ? 0.894 63.160 66.913 1.00 8.02 310 ARG C C 1
ATOM 9432 O O . ARG C 1 347 ? 0.056 62.459 67.453 1.00 8.42 310 ARG C O 1
ATOM 9440 N N . GLN C 1 348 ? 1.971 63.602 67.549 1.00 7.20 311 GLN C N 1
ATOM 9441 C CA . GLN C 1 348 ? 2.171 63.331 68.954 1.00 6.24 311 GLN C CA 1
ATOM 9442 C C . GLN C 1 348 ? 2.471 64.659 69.640 1.00 6.04 311 GLN C C 1
ATOM 9443 O O . GLN C 1 348 ? 3.482 65.299 69.346 1.00 6.80 311 GLN C O 1
ATOM 9449 N N . THR C 1 349 ? 1.595 65.080 70.541 1.00 5.79 312 THR C N 1
ATOM 9450 C CA . THR C 1 349 ? 1.870 66.291 71.296 1.00 5.50 312 THR C CA 1
ATOM 9451 C C . THR C 1 349 ? 2.791 65.956 72.456 1.00 5.41 312 THR C C 1
ATOM 9452 O O . THR C 1 349 ? 2.877 64.793 72.869 1.00 6.27 312 THR C O 1
ATOM 9456 N N . ALA C 1 350 ? 3.475 66.976 72.976 1.00 6.05 313 ALA C N 1
ATOM 9457 C CA . ALA C 1 350 ? 4.367 66.834 74.129 1.00 5.82 313 ALA C CA 1
ATOM 9458 C C . ALA C 1 350 ? 3.995 67.799 75.250 1.00 6.24 313 ALA C C 1
ATOM 9459 O O . ALA C 1 350 ? 3.667 68.971 75.005 1.00 5.78 313 ALA C O 1
ATOM 9461 N N . THR C 1 351 ? 4.065 67.297 76.483 1.00 6.00 314 THR C N 1
ATOM 9462 C CA . THR C 1 351 ? 3.804 68.098 77.678 1.00 5.99 314 THR C CA 1
ATOM 9463 C C . THR C 1 351 ? 4.677 67.538 78.810 1.00 5.21 314 THR C C 1
ATOM 9464 O O . THR C 1 351 ? 4.364 66.478 79.350 1.00 5.52 314 THR C O 1
ATOM 9468 N N . ILE C 1 352 ? 5.761 68.224 79.177 1.00 3.73 315 ILE C N 1
ATOM 9469 C CA . ILE C 1 352 ? 6.652 67.651 80.201 1.00 4.36 315 ILE C CA 1
ATOM 9470 C C . ILE C 1 352 ? 6.014 67.715 81.597 1.00 5.01 315 ILE C C 1
ATOM 9471 O O . ILE C 1 352 ? 6.265 66.849 82.452 1.00 4.88 315 ILE C O 1
ATOM 9476 N N . ALA C 1 353 ? 5.169 68.721 81.822 1.00 4.32 316 ALA C N 1
ATOM 9477 C CA . ALA C 1 353 ? 4.457 68.866 83.099 1.00 4.92 316 ALA C CA 1
ATOM 9478 C C . ALA C 1 353 ? 3.068 69.431 82.825 1.00 5.07 316 ALA C C 1
ATOM 9479 O O . ALA C 1 353 ? 2.948 70.508 82.234 1.00 5.44 316 ALA C O 1
ATOM 9481 N N . ARG C 1 354 ? 2.037 68.695 83.244 1.00 5.48 317 ARG C N 1
ATOM 9482 C CA . ARG C 1 354 ? 0.646 69.150 83.167 1.00 5.01 317 ARG C CA 1
ATOM 9483 C C . ARG C 1 354 ? 0.071 69.340 84.565 1.00 5.35 317 ARG C C 1
ATOM 9484 O O . ARG C 1 354 ? 0.138 68.432 85.400 1.00 4.31 317 ARG C O 1
ATOM 9492 N N . PHE C 1 355 ? -0.500 70.527 84.800 1.00 4.79 318 PHE C N 1
ATOM 9493 C CA . PHE C 1 3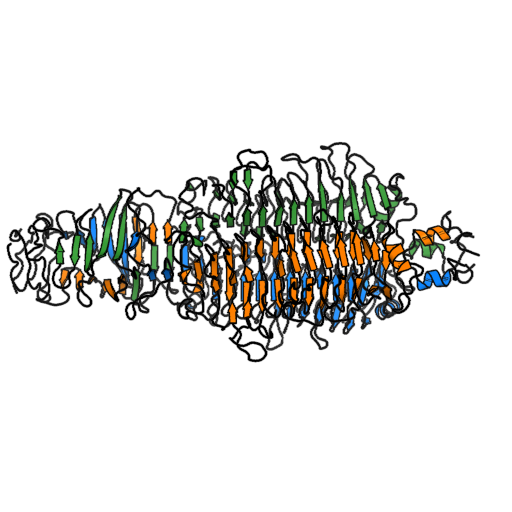55 ? -1.151 70.885 86.059 1.00 4.60 318 PHE C CA 1
ATOM 9494 C C . PHE C 1 355 ? -2.656 70.863 85.819 1.00 4.80 318 PHE C C 1
ATOM 9495 O O . PHE C 1 355 ? -3.207 71.748 85.150 1.00 4.35 318 PHE C O 1
ATOM 9503 N N . ILE C 1 356 ? -3.283 69.800 86.316 1.00 5.01 319 ILE C N 1
ATOM 9504 C CA . ILE C 1 356 ? -4.665 69.457 86.011 1.00 5.45 319 ILE C CA 1
ATOM 9505 C C . ILE C 1 356 ? -5.667 70.119 86.965 1.00 6.06 319 ILE C C 1
ATOM 9506 O O . ILE C 1 356 ? -5.469 70.137 88.178 1.00 5.64 319 ILE C O 1
ATOM 9511 N N . GLY C 1 357 ? -6.749 70.648 86.396 1.00 5.81 320 GLY C N 1
ATOM 9512 C CA . GLY C 1 357 ? -7.859 71.171 87.191 1.00 6.10 320 GLY C CA 1
ATOM 9513 C C . GLY C 1 357 ? -7.436 72.288 88.120 1.00 6.86 320 GLY C C 1
ATOM 9514 O O . GLY C 1 357 ? -6.957 73.321 87.663 1.00 8.26 320 GLY C O 1
ATOM 9515 N N . THR C 1 358 ? -7.617 72.086 89.425 1.00 7.34 321 THR C N 1
ATOM 9516 C CA . THR C 1 358 ? -7.279 73.104 90.401 1.00 7.46 321 THR C CA 1
ATOM 9517 C C . THR C 1 358 ? -5.902 72.871 91.031 1.00 5.57 321 THR C C 1
ATOM 9518 O O . THR C 1 358 ? -5.593 73.461 92.063 1.00 4.82 321 THR C O 1
ATOM 9522 N N . ALA C 1 359 ? -5.086 72.022 90.412 1.00 4.66 322 ALA C N 1
ATOM 9523 C CA . ALA C 1 359 ? -3.719 71.771 90.901 1.00 4.25 322 ALA C CA 1
ATOM 9524 C C . ALA C 1 359 ? -3.081 73.064 91.365 1.00 4.10 322 ALA C C 1
ATOM 9525 O O . ALA C 1 359 ? -3.073 74.062 90.632 1.00 3.24 322 ALA C O 1
ATOM 9527 N N . ASN C 1 360 ? -2.525 73.054 92.573 1.00 4.33 323 ASN C N 1
ATOM 9528 C CA . ASN C 1 360 ? -2.005 74.304 93.128 1.00 4.32 323 ASN C CA 1
ATOM 9529 C C . ASN C 1 360 ? -0.807 74.139 94.027 1.00 4.75 323 ASN C C 1
ATOM 9530 O O . ASN C 1 360 ? -0.643 73.103 94.670 1.00 4.37 323 ASN C O 1
ATOM 9535 N N . ASN C 1 361 ? 0.042 75.166 94.054 1.00 4.58 324 ASN C N 1
ATOM 9536 C CA . ASN C 1 361 ? 1.183 75.218 94.976 1.00 4.01 324 ASN C CA 1
ATOM 9537 C C . ASN C 1 361 ? 2.188 74.076 94.783 1.00 4.04 324 ASN C C 1
ATOM 9538 O O . ASN C 1 361 ? 2.888 73.674 95.730 1.00 4.86 324 ASN C O 1
ATOM 9543 N N . ASN C 1 362 ? 2.266 73.576 93.548 1.00 3.74 325 ASN C N 1
ATOM 9544 C CA . ASN C 1 362 ? 3.258 72.557 93.206 1.00 4.23 325 ASN C CA 1
ATOM 9545 C C . ASN C 1 362 ? 4.535 73.163 92.631 1.00 4.74 325 ASN C C 1
ATOM 9546 O O . ASN C 1 362 ? 4.541 74.301 92.166 1.00 4.76 325 ASN C O 1
ATOM 9551 N N . TYR C 1 363 ? 5.595 72.357 92.634 1.00 4.06 326 TYR C N 1
ATOM 9552 C CA . TYR C 1 363 ? 6.881 72.748 92.058 1.00 4.11 326 TYR C CA 1
ATOM 9553 C C . TYR C 1 363 ? 7.306 71.670 91.067 1.00 4.34 326 TYR C C 1
ATOM 9554 O O . TYR C 1 363 ? 7.149 70.491 91.349 1.00 4.01 326 TYR C O 1
ATOM 9563 N N . ALA C 1 364 ? 7.856 72.069 89.913 1.00 4.26 327 ALA C N 1
ATOM 9564 C CA . ALA C 1 364 ? 8.458 71.082 89.004 1.00 4.08 327 ALA C CA 1
ATOM 9565 C C . ALA C 1 364 ? 9.734 71.625 88.403 1.00 4.96 327 ALA C C 1
ATOM 9566 O O . ALA C 1 364 ? 9.779 72.785 88.000 1.00 5.02 327 ALA C O 1
ATOM 9568 N N . SER C 1 365 ? 10.763 70.787 88.354 1.00 4.43 328 SER C N 1
ATOM 9569 C CA . SER C 1 365 ? 11.982 71.153 87.631 1.00 4.97 328 SER C CA 1
ATOM 9570 C C . SER C 1 365 ? 12.148 70.195 86.464 1.00 3.92 328 SER C C 1
ATOM 9571 O O . SER C 1 365 ? 12.098 68.975 86.635 1.00 4.68 328 SER C O 1
ATOM 9574 N N . VAL C 1 366 ? 12.316 70.750 85.265 1.00 3.20 329 VAL C N 1
ATOM 9575 C CA . VAL C 1 366 ? 12.132 69.952 84.056 1.00 3.06 329 VAL C CA 1
ATOM 9576 C C . VAL C 1 366 ? 13.165 70.237 82.979 1.00 4.10 329 VAL C C 1
ATOM 9577 O O . VAL C 1 366 ? 13.725 71.341 82.907 1.00 3.56 329 VAL C O 1
ATOM 9581 N N . PHE C 1 367 ? 13.403 69.217 82.158 1.00 4.09 330 PHE C N 1
ATOM 9582 C CA . PHE C 1 367 ? 14.368 69.265 81.064 1.00 3.41 330 PHE C CA 1
ATOM 9583 C C . PHE C 1 367 ? 13.690 68.726 79.803 1.00 4.25 330 PHE C C 1
ATOM 9584 O O . PHE C 1 367 ? 13.720 67.512 79.556 1.00 4.93 330 PHE C O 1
ATOM 9592 N N . PRO C 1 368 ? 13.043 69.615 79.026 1.00 4.13 331 PRO C N 1
ATOM 9593 C CA . PRO C 1 368 ? 12.371 69.206 77.781 1.00 5.12 331 PRO C CA 1
ATOM 9594 C C . PRO C 1 368 ? 13.378 69.059 76.637 1.00 5.68 331 PRO C C 1
ATOM 9595 O O . PRO C 1 368 ? 13.455 69.900 75.735 1.00 5.91 331 PRO C O 1
ATOM 9599 N N . SER C 1 369 ? 14.114 67.953 76.666 1.00 5.34 332 SER C N 1
ATOM 9600 C CA . SER C 1 369 ? 15.179 67.700 75.708 1.00 5.83 332 SER C CA 1
ATOM 9601 C C . SER C 1 369 ? 14.624 67.037 74.457 1.00 6.48 332 SER C C 1
ATOM 9602 O O . SER C 1 369 ? 14.968 65.891 74.123 1.00 7.22 332 SER C O 1
ATOM 9605 N N . TYR C 1 370 ? 13.743 67.760 73.783 1.00 5.27 333 TYR C N 1
ATOM 9606 C CA . TYR C 1 370 ? 13.055 67.254 72.597 1.00 5.12 333 TYR C CA 1
ATOM 9607 C C . TYR C 1 370 ? 12.583 68.436 71.767 1.00 5.17 333 TYR C C 1
ATOM 9608 O O . TYR C 1 370 ? 12.552 69.577 72.253 1.00 5.91 333 TYR C O 1
ATOM 9617 N N . SER C 1 371 ? 12.236 68.169 70.512 1.00 5.77 334 SER C N 1
ATOM 9618 C CA . SER C 1 371 ? 11.948 69.269 69.577 1.00 6.14 334 SER C CA 1
ATOM 9619 C C . SER C 1 371 ? 10.468 69.638 69.439 1.00 6.02 334 SER C C 1
ATOM 9620 O O . SER C 1 371 ? 10.153 70.740 68.976 1.00 7.92 334 SER C O 1
ATOM 9623 N N . ALA C 1 372 ? 9.563 68.729 69.789 1.00 5.57 335 ALA C N 1
ATOM 9624 C CA . ALA C 1 372 ? 8.130 69.071 69.792 1.00 5.21 335 ALA C CA 1
ATOM 9625 C C . ALA C 1 372 ? 7.894 70.377 70.569 1.00 5.37 335 ALA C C 1
ATOM 9626 O O . ALA C 1 372 ? 8.600 70.686 71.522 1.00 6.05 335 ALA C O 1
ATOM 9628 N N . THR C 1 373 ? 6.918 71.153 70.119 1.00 5.30 336 THR C N 1
ATOM 9629 C CA . THR C 1 373 ? 6.676 72.493 70.654 1.00 6.81 336 THR C CA 1
ATOM 9630 C C . THR C 1 373 ? 6.192 72.549 72.101 1.00 6.89 336 THR C C 1
ATOM 9631 O O . THR C 1 373 ? 6.618 73.416 72.863 1.00 7.21 336 THR C O 1
ATOM 9635 N N . GLY C 1 374 ? 5.316 71.622 72.484 1.00 6.72 337 GLY C N 1
ATOM 9636 C CA . GLY C 1 374 ? 4.683 71.687 73.806 1.00 5.30 337 GLY C CA 1
ATOM 9637 C C . GLY C 1 374 ? 5.662 71.416 74.925 1.00 5.75 337 GLY C C 1
ATOM 9638 O O . GLY C 1 374 ? 6.472 70.499 74.812 1.00 6.43 337 GLY C O 1
ATOM 9639 N N . VAL C 1 375 ? 5.606 72.227 75.981 1.00 5.33 338 VAL C N 1
ATOM 9640 C CA . VAL C 1 375 ? 6.433 71.990 77.170 1.00 5.18 338 VAL C CA 1
ATOM 9641 C C . VAL C 1 375 ? 5.573 71.949 78.444 1.00 5.31 338 VAL C C 1
ATOM 9642 O O . VAL C 1 375 ? 5.484 70.909 79.093 1.00 6.53 338 VAL C O 1
ATOM 9646 N N . ILE C 1 376 ? 4.924 73.062 78.787 1.00 5.33 339 ILE C N 1
ATOM 9647 C CA . ILE C 1 376 ? 4.099 73.125 80.004 1.00 5.36 339 ILE C CA 1
ATOM 9648 C C . ILE C 1 376 ? 2.624 73.326 79.680 1.00 5.78 339 ILE C C 1
ATOM 9649 O O . ILE C 1 376 ? 2.300 74.116 78.792 1.00 5.84 339 ILE C O 1
ATOM 9654 N N . THR C 1 377 ? 1.739 72.621 80.392 1.00 5.57 340 THR C N 1
ATOM 9655 C CA . THR C 1 377 ? 0.306 72.928 80.334 1.00 5.33 340 THR C CA 1
ATOM 9656 C C . THR C 1 377 ? -0.216 73.260 81.724 1.00 4.65 340 THR C C 1
ATOM 9657 O O . THR C 1 377 ? -0.223 72.404 82.612 1.00 5.81 340 THR C O 1
ATOM 9661 N N . PHE C 1 378 ? -0.610 74.522 81.916 1.00 3.71 341 PHE C N 1
ATOM 9662 C CA . PHE C 1 378 ? -1.301 74.971 83.125 1.00 4.42 341 PHE C CA 1
ATOM 9663 C C . PHE C 1 378 ? -2.777 74.967 82.744 1.00 4.32 341 PHE C C 1
ATOM 9664 O O . PHE C 1 378 ? -3.203 75.779 81.921 1.00 4.57 341 PHE C O 1
ATOM 9672 N N . GLU C 1 379 ? -3.561 74.047 83.291 1.00 4.60 342 GLU C N 1
ATOM 9673 C CA . GLU C 1 379 ? -4.998 74.121 83.062 1.00 5.49 342 GLU C CA 1
ATOM 9674 C C . GLU C 1 379 ? -5.561 75.390 83.706 1.00 5.51 342 GLU C C 1
ATOM 9675 O O . GLU C 1 379 ? -4.951 75.972 84.616 1.00 4.56 342 GLU C O 1
ATOM 9681 N N . SER C 1 380 ? -6.708 75.857 83.215 1.00 5.91 343 SER C N 1
ATOM 9682 C CA . SER C 1 380 ? -7.170 77.198 83.559 1.00 7.24 343 SER C CA 1
ATOM 9683 C C . SER C 1 380 ? -7.382 77.457 85.048 1.00 7.20 343 SER C C 1
ATOM 9684 O O . SER C 1 380 ? -7.242 78.595 85.501 1.00 8.44 343 SER C O 1
ATOM 9687 N N . GLY C 1 381 ? -7.733 76.414 85.800 1.00 6.71 344 GLY C N 1
ATOM 9688 C CA . GLY C 1 381 ? -8.016 76.562 87.233 1.00 6.15 344 GLY C CA 1
ATOM 9689 C C . GLY C 1 381 ? -6.802 76.394 88.134 1.00 5.97 344 GLY C C 1
ATOM 9690 O O . GLY C 1 381 ? -6.926 76.508 89.351 1.00 5.50 344 GLY C O 1
ATOM 9691 N N . SER C 1 382 ? -5.639 76.115 87.539 1.00 5.25 345 SER C N 1
ATOM 9692 C CA . SER C 1 382 ? -4.419 75.818 88.315 1.00 4.69 345 SER C CA 1
ATOM 9693 C C . SER C 1 382 ? -3.770 77.118 88.802 1.00 4.55 345 SER C C 1
ATOM 9694 O O . SER C 1 382 ? -3.825 78.132 88.111 1.00 5.20 345 SER C O 1
ATOM 9697 N N . THR C 1 383 ? -3.182 77.095 89.999 1.00 3.85 346 THR C N 1
ATOM 9698 C CA . THR C 1 383 ? -2.641 78.324 90.608 1.00 4.81 346 THR C CA 1
ATOM 9699 C C . THR C 1 383 ? -1.376 78.070 91.432 1.00 3.94 346 THR C C 1
ATOM 9700 O O . THR C 1 383 ? -1.191 76.976 91.983 1.00 4.14 346 THR C O 1
ATOM 9704 N N . ARG C 1 384 ? -0.520 79.087 91.526 1.00 3.59 347 ARG C N 1
ATOM 9705 C CA . ARG C 1 384 ? 0.664 79.028 92.387 1.00 4.01 347 ARG C CA 1
ATOM 9706 C C . ARG C 1 384 ? 1.585 77.841 92.101 1.00 4.26 347 ARG C C 1
ATOM 9707 O O . ARG C 1 384 ? 2.275 77.365 93.012 1.00 4.43 347 ARG C O 1
ATOM 9715 N N . ASN C 1 385 ? 1.608 77.381 90.849 1.00 3.13 348 ASN C N 1
ATOM 9716 C CA . ASN C 1 385 ? 2.574 76.348 90.449 1.00 3.46 348 ASN C CA 1
ATOM 9717 C C . ASN C 1 385 ? 3.821 77.014 89.873 1.00 4.82 348 ASN C C 1
ATOM 9718 O O . ASN C 1 385 ? 3.702 77.931 89.058 1.00 3.74 348 ASN C O 1
ATOM 9723 N N . PHE C 1 386 ? 5.000 76.557 90.304 1.00 3.55 349 PHE C N 1
ATOM 9724 C CA . PHE C 1 386 ? 6.276 77.121 89.869 1.00 4.66 349 PHE C CA 1
ATOM 9725 C C . PHE C 1 386 ? 7.042 76.058 89.085 1.00 5.51 349 PHE C C 1
ATOM 9726 O O . PHE C 1 386 ? 7.315 74.977 89.621 1.00 4.46 349 PHE C O 1
ATOM 9734 N N . VAL C 1 387 ? 7.363 76.359 87.824 1.00 4.53 350 VAL C N 1
ATOM 9735 C CA . VAL C 1 387 ? 8.131 75.445 86.973 1.00 5.23 350 VAL C CA 1
ATOM 9736 C C . VAL C 1 387 ? 9.475 76.065 86.648 1.00 5.64 350 VAL C C 1
ATOM 9737 O O . VAL C 1 387 ? 9.541 77.191 86.160 1.00 5.11 350 VAL C O 1
ATOM 9741 N N . GLU C 1 388 ? 10.535 75.313 86.924 1.00 4.91 351 GLU C N 1
ATOM 9742 C CA . GLU C 1 388 ? 11.880 75.720 86.584 1.00 6.15 351 GLU C CA 1
ATOM 9743 C C . GLU C 1 388 ? 12.314 74.856 85.404 1.00 5.02 351 GLU C C 1
ATOM 9744 O O . GLU C 1 388 ? 12.497 73.650 85.551 1.00 5.29 351 GLU C O 1
ATOM 9750 N N . VAL C 1 389 ? 12.441 75.466 84.228 1.00 4.13 352 VAL C N 1
ATOM 9751 C CA . VAL C 1 389 ? 12.948 74.753 83.048 1.00 4.64 352 VAL C CA 1
ATOM 9752 C C . VAL C 1 389 ? 14.459 74.843 83.158 1.00 4.89 352 VAL C C 1
ATOM 9753 O O . VAL C 1 389 ? 15.057 75.855 82.789 1.00 5.63 352 VAL C O 1
ATOM 9757 N N . LYS C 1 390 ? 15.073 73.802 83.714 1.00 4.55 353 LYS C N 1
ATOM 9758 C CA . LYS C 1 390 ? 16.508 73.877 84.072 1.00 5.26 353 LYS C CA 1
ATOM 9759 C C . LYS C 1 390 ? 17.422 73.836 82.846 1.00 4.49 353 LYS C C 1
ATOM 9760 O O . LYS C 1 390 ? 18.517 74.397 82.867 1.00 5.44 353 LYS C O 1
ATOM 9766 N N . HIS C 1 391 ? 16.979 73.157 81.791 1.00 4.08 354 HIS C N 1
ATOM 9767 C CA . HIS C 1 391 ? 17.610 73.319 80.475 1.00 4.28 354 HIS C CA 1
ATOM 9768 C C . HIS C 1 391 ? 16.528 73.362 79.404 1.00 5.41 354 HIS C C 1
ATOM 9769 O O . HIS C 1 391 ? 15.640 72.518 79.415 1.00 5.22 354 HIS C O 1
ATOM 9776 N N . PRO C 1 392 ? 16.562 74.373 78.515 1.00 4.69 355 PRO C N 1
ATOM 9777 C CA . PRO C 1 392 ? 15.479 74.564 77.544 1.00 5.86 355 PRO C CA 1
ATOM 9778 C C . PRO C 1 392 ? 15.589 73.704 76.273 1.00 5.45 355 PRO C C 1
ATOM 9779 O O . PRO C 1 392 ? 14.867 73.962 75.302 1.00 5.20 355 PRO C O 1
ATOM 9783 N N . GLY C 1 393 ? 16.465 72.701 76.260 1.00 5.66 356 GLY C N 1
ATOM 9784 C CA . GLY C 1 393 ? 16.717 71.975 75.003 1.00 5.54 356 GLY C CA 1
ATOM 9785 C C . GLY C 1 393 ? 17.322 72.941 73.988 1.00 6.28 356 GLY C C 1
ATOM 9786 O O . GLY C 1 393 ? 18.231 73.701 74.339 1.00 7.07 356 GLY C O 1
ATOM 9787 N N . ARG C 1 394 ? 16.809 72.935 72.750 1.00 6.40 357 ARG C N 1
ATOM 9788 C CA . ARG C 1 394 ? 17.306 73.857 71.708 1.00 5.95 357 ARG C CA 1
ATOM 9789 C C . ARG C 1 394 ? 16.571 75.194 71.654 1.00 6.35 357 ARG C C 1
ATOM 9790 O O . ARG C 1 394 ? 16.859 76.019 70.793 1.00 6.10 357 ARG C O 1
ATOM 9798 N N . ARG C 1 395 ? 15.620 75.404 72.555 1.00 4.78 358 ARG C N 1
ATOM 9799 C CA . ARG C 1 395 ? 14.839 76.640 72.538 1.00 4.56 358 ARG C CA 1
ATOM 9800 C C . ARG C 1 395 ? 15.664 77.810 73.037 1.00 5.40 358 ARG C C 1
ATOM 9801 O O . ARG C 1 395 ? 16.473 77.662 73.946 1.00 4.98 358 ARG C O 1
ATOM 9809 N N . ASN C 1 396 ? 15.442 78.972 72.430 1.00 5.98 359 ASN C N 1
ATOM 9810 C CA . ASN C 1 396 ? 16.093 80.203 72.865 1.00 7.02 359 ASN C CA 1
ATOM 9811 C C . ASN C 1 396 ? 15.162 81.180 73.564 1.00 6.62 359 ASN C C 1
ATOM 9812 O O . ASN C 1 396 ? 15.618 82.191 74.094 1.00 7.37 359 ASN C O 1
ATOM 9817 N N . ASP C 1 397 ? 13.868 80.868 73.597 1.00 6.39 360 ASP C N 1
ATOM 9818 C CA . ASP C 1 397 ? 12.873 81.787 74.151 1.00 7.54 360 ASP C CA 1
ATOM 9819 C C . ASP C 1 397 ? 11.603 80.977 74.394 1.00 7.47 360 ASP C C 1
ATOM 9820 O O . ASP C 1 397 ? 11.067 80.409 73.455 1.00 8.62 360 ASP C O 1
ATOM 9825 N N . LEU C 1 398 ? 11.133 80.882 75.640 1.00 7.09 361 LEU C N 1
ATOM 9826 C CA . LEU C 1 398 ? 9.951 80.053 75.896 1.00 7.47 361 LEU C CA 1
ATOM 9827 C C . LEU C 1 398 ? 8.661 80.740 75.488 1.00 6.47 361 LEU C C 1
ATOM 9828 O O . LEU C 1 398 ? 7.587 80.139 75.595 1.00 6.50 361 LEU C O 1
ATOM 9833 N N . LEU C 1 399 ? 8.762 81.974 74.999 1.00 6.33 362 LEU C N 1
ATOM 9834 C CA . LEU C 1 399 ? 7.571 82.735 74.600 1.00 6.43 362 LEU C CA 1
ATOM 9835 C C . LEU C 1 399 ? 7.453 82.947 73.093 1.00 7.63 362 LEU C C 1
ATOM 9836 O O . LEU C 1 399 ? 6.466 83.510 72.619 1.00 8.49 362 LEU C O 1
ATOM 9841 N N . SER C 1 400 ? 8.450 82.509 72.336 1.00 8.31 363 SER C N 1
ATOM 9842 C CA . SER C 1 400 ? 8.418 82.749 70.889 1.00 9.40 363 SER C CA 1
ATOM 9843 C C . SER C 1 400 ? 7.243 82.015 70.246 1.00 9.64 363 SER C C 1
ATOM 9844 O O . SER C 1 400 ? 6.570 82.566 69.358 1.00 10.11 363 SER C O 1
ATOM 9847 N N . SER C 1 401 ? 6.988 80.792 70.714 1.00 8.66 364 SER C N 1
ATOM 9848 C CA . SER C 1 401 ? 5.775 80.060 70.324 1.00 9.92 364 SER C CA 1
ATOM 9849 C C . SER C 1 401 ? 4.738 80.143 71.425 1.00 10.64 364 SER C C 1
ATOM 9850 O O . SER C 1 401 ? 5.046 79.872 72.579 1.00 9.95 364 SER C O 1
ATOM 9853 N N . ALA C 1 402 ? 3.507 80.492 71.067 1.00 11.97 365 ALA C N 1
ATOM 9854 C CA . ALA C 1 402 ? 2.434 80.562 72.050 1.00 12.49 365 ALA C CA 1
ATOM 9855 C C . ALA C 1 402 ? 2.127 79.184 72.626 1.00 12.22 365 ALA C C 1
ATOM 9856 O O . ALA C 1 402 ? 1.486 79.071 73.678 1.00 13.77 365 ALA C O 1
ATOM 9858 N N . SER C 1 403 ? 2.585 78.139 71.944 1.00 10.62 366 SER C N 1
ATOM 9859 C CA . SER C 1 403 ? 2.247 76.776 72.343 1.00 10.20 366 SER C CA 1
ATOM 9860 C C . SER C 1 403 ? 3.260 76.129 73.304 1.00 8.84 366 SER C C 1
ATOM 9861 O O . SER C 1 403 ? 3.024 75.024 73.802 1.00 10.10 366 SER C O 1
ATOM 9864 N N . THR C 1 404 ? 4.374 76.811 73.569 1.00 7.06 367 THR C N 1
ATOM 9865 C CA . THR C 1 404 ? 5.376 76.293 74.515 1.00 6.54 367 THR C CA 1
ATOM 9866 C C . THR C 1 404 ? 4.787 76.187 75.920 1.00 6.71 367 THR C C 1
ATOM 9867 O O . THR C 1 404 ? 4.956 75.177 76.606 1.00 6.73 367 THR C O 1
ATOM 9871 N N . ILE C 1 405 ? 4.096 77.237 76.337 1.00 6.85 368 ILE C N 1
ATOM 9872 C CA . ILE C 1 405 ? 3.408 77.251 77.631 1.00 7.07 368 ILE C CA 1
ATOM 9873 C C . ILE C 1 405 ? 1.925 77.406 77.346 1.00 7.57 368 ILE C C 1
ATOM 9874 O O . ILE C 1 405 ? 1.484 78.496 76.987 1.00 8.34 368 ILE C O 1
ATOM 9879 N N . ASP C 1 406 ? 1.169 76.317 77.448 1.00 7.17 369 ASP C N 1
ATOM 9880 C CA . ASP C 1 406 ? -0.267 76.360 77.225 1.00 9.16 369 ASP C CA 1
ATOM 9881 C C . ASP C 1 406 ? -0.885 76.750 78.562 1.00 8.93 369 ASP C C 1
ATOM 9882 O O . ASP C 1 406 ? -0.536 76.184 79.593 1.00 9.82 369 ASP C O 1
ATOM 9887 N N . GLY C 1 407 ? -1.769 77.744 78.559 1.00 7.68 370 GLY C N 1
ATOM 9888 C CA . GLY C 1 407 ? -2.327 78.266 79.799 1.00 6.98 370 GLY C CA 1
ATOM 9889 C C . GLY C 1 407 ? -1.560 79.475 80.308 1.00 6.94 370 GLY C C 1
ATOM 9890 O O . GLY C 1 407 ? -1.566 79.761 81.510 1.00 7.56 370 GLY C O 1
ATOM 9891 N N . ALA C 1 408 ? -0.914 80.213 79.401 1.00 7.64 371 ALA C N 1
ATOM 9892 C CA . ALA C 1 408 ? -0.115 81.374 79.822 1.00 7.89 371 ALA C CA 1
ATOM 9893 C C . ALA C 1 408 ? -0.916 82.452 80.560 1.00 7.34 371 ALA C C 1
ATOM 9894 O O . ALA C 1 408 ? -0.347 83.205 81.359 1.00 8.69 371 ALA C O 1
ATOM 9896 N N . ALA C 1 409 ? -2.230 82.521 80.320 1.00 7.88 372 ALA C N 1
ATOM 9897 C CA . ALA C 1 409 ? -3.065 83.521 80.995 1.00 7.75 372 ALA C CA 1
ATOM 9898 C C . ALA C 1 409 ? -3.099 83.327 82.505 1.00 6.99 372 ALA C C 1
ATOM 9899 O O . ALA C 1 409 ? -3.423 84.275 83.251 1.00 8.02 372 ALA C O 1
ATOM 9901 N N . THR C 1 410 ? -2.770 82.113 82.963 1.00 6.06 373 THR C N 1
ATOM 9902 C CA . THR C 1 410 ? -2.719 81.843 84.402 1.00 5.34 373 THR C CA 1
ATOM 9903 C C . THR C 1 410 ? -1.471 82.428 85.069 1.00 4.12 373 THR C C 1
ATOM 9904 O O . THR C 1 410 ? -1.366 82.425 86.285 1.00 4.61 373 THR C O 1
ATOM 9908 N N . ILE C 1 411 ? -0.531 82.898 84.261 1.00 3.87 374 ILE C N 1
ATOM 9909 C CA . ILE C 1 411 ? 0.630 83.641 84.778 1.00 3.61 374 ILE C CA 1
ATOM 9910 C C . ILE C 1 411 ? 0.191 85.099 84.803 1.00 5.26 374 ILE C C 1
ATOM 9911 O O . ILE C 1 411 ? 0.325 85.825 83.806 1.00 5.72 374 ILE C O 1
ATOM 9916 N N . ASP C 1 412 ? -0.388 85.503 85.927 1.00 4.26 375 ASP C N 1
ATOM 9917 C CA . ASP C 1 412 ? -1.043 86.812 85.993 1.00 5.18 375 ASP C CA 1
ATOM 9918 C C . ASP C 1 412 ? -0.454 87.78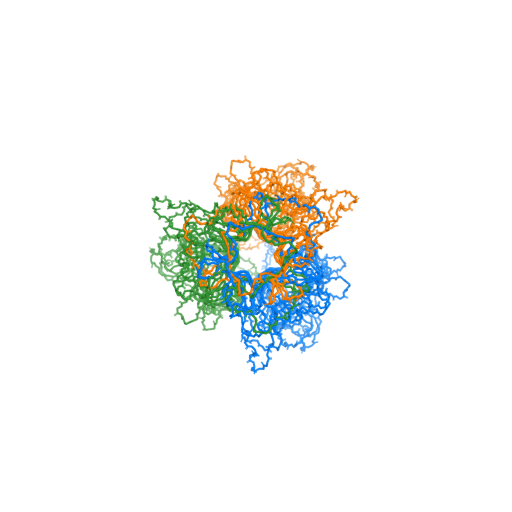6 87.004 1.00 5.66 375 ASP C C 1
ATOM 9919 O O . ASP C 1 412 ? -0.979 88.879 87.173 1.00 6.37 375 ASP C O 1
ATOM 9924 N N . GLY C 1 413 ? 0.639 87.397 87.668 1.00 5.45 376 GLY C N 1
ATOM 9925 C CA . GLY C 1 413 ? 1.325 88.294 88.581 1.00 5.60 376 GLY C CA 1
ATOM 9926 C C . GLY C 1 413 ? 0.594 88.530 89.893 1.00 5.71 376 GLY C C 1
ATOM 9927 O O . GLY C 1 413 ? 1.044 89.338 90.719 1.00 7.49 376 GLY C O 1
ATOM 9928 N N . THR C 1 414 ? -0.533 87.840 90.096 1.00 5.53 377 THR C N 1
ATOM 9929 C CA . THR C 1 414 ? -1.262 87.954 91.369 1.00 5.75 377 THR C CA 1
ATOM 9930 C C . THR C 1 414 ? -0.778 86.903 92.341 1.00 5.81 377 THR C C 1
ATOM 9931 O O . THR C 1 414 ? 0.062 86.056 91.992 1.00 5.30 377 THR C O 1
ATOM 9935 N N . SER C 1 415 ? -1.329 86.908 93.556 1.00 6.10 378 SER C N 1
ATOM 9936 C CA . SER C 1 415 ? -0.949 85.878 94.529 1.00 7.25 378 SER C CA 1
ATOM 9937 C C . SER C 1 415 ? -1.332 84.470 94.054 1.00 6.72 378 SER C C 1
ATOM 9938 O O . SER C 1 415 ? -0.876 83.486 94.639 1.00 8.42 378 SER C O 1
ATOM 9941 N N . ASN C 1 416 ? -2.171 84.374 93.021 1.00 5.29 379 ASN C N 1
ATOM 9942 C CA . ASN C 1 416 ? -2.585 83.065 92.476 1.00 5.50 379 ASN C CA 1
ATOM 9943 C C . ASN C 1 416 ? -1.774 82.664 91.231 1.00 4.43 379 ASN C C 1
ATOM 9944 O O . ASN C 1 416 ? -1.990 81.596 90.653 1.00 4.46 379 ASN C O 1
ATOM 9949 N N . SER C 1 417 ? -0.819 83.517 90.837 1.00 3.80 380 SER C N 1
ATOM 9950 C CA . SER C 1 417 ? -0.069 83.296 89.593 1.00 3.89 380 SER C CA 1
ATOM 9951 C C . SER C 1 417 ? 0.652 81.955 89.524 1.00 3.39 380 SER C C 1
ATOM 9952 O O . SER C 1 417 ? 1.257 81.521 90.504 1.00 4.66 380 SER C O 1
ATOM 9955 N N . ASN C 1 418 ? 0.630 81.330 88.349 1.00 2.72 381 ASN C N 1
ATOM 9956 C CA . ASN C 1 418 ? 1.648 80.328 88.023 1.00 2.65 381 ASN C CA 1
ATOM 9957 C C . ASN C 1 418 ? 2.915 81.087 87.597 1.00 3.62 381 ASN C C 1
ATOM 9958 O O . ASN C 1 418 ? 2.852 82.289 87.294 1.00 3.73 381 ASN C O 1
ATOM 9963 N N . VAL C 1 419 ? 4.056 80.402 87.563 1.00 3.22 382 VAL C N 1
ATOM 9964 C CA . VAL C 1 419 ? 5.334 81.054 87.258 1.00 3.65 382 VAL C CA 1
ATOM 9965 C C . VAL C 1 419 ? 6.218 80.075 86.496 1.00 4.30 382 VAL C C 1
ATOM 9966 O O . VAL C 1 419 ? 6.241 78.874 86.810 1.00 4.24 382 VAL C O 1
ATOM 9970 N N . VAL C 1 420 ? 6.931 80.583 85.492 1.00 3.90 383 VAL C N 1
ATOM 9971 C CA . VAL C 1 420 ? 7.919 79.766 84.771 1.00 3.83 383 VAL C CA 1
ATOM 9972 C C . VAL C 1 420 ? 9.258 80.506 84.693 1.00 4.62 383 VAL C C 1
ATOM 9973 O O . VAL C 1 420 ? 9.290 81.659 84.267 1.00 5.23 383 VAL C O 1
ATOM 9977 N N . HIS C 1 421 ? 10.343 79.849 85.108 1.00 4.50 384 HIS C N 1
ATOM 9978 C CA . HIS C 1 421 ? 11.710 80.372 84.903 1.00 4.61 384 HIS C CA 1
ATOM 9979 C C . HIS C 1 421 ? 12.486 79.475 83.931 1.00 5.37 384 HIS C C 1
ATOM 9980 O O . HIS C 1 421 ? 12.320 78.268 83.971 1.00 4.55 384 HIS C O 1
ATOM 9987 N N . ALA C 1 422 ? 13.344 80.068 83.091 1.00 4.81 385 ALA C N 1
ATOM 9988 C CA . ALA C 1 422 ? 14.312 79.316 82.261 1.00 4.70 385 ALA C CA 1
ATOM 9989 C C . ALA C 1 422 ? 15.667 80.017 82.412 1.00 5.34 385 ALA C C 1
ATOM 9990 O O . ALA C 1 422 ? 16.045 80.850 81.585 1.00 4.68 385 ALA C O 1
ATOM 9992 N N . PRO C 1 423 ? 16.377 79.708 83.499 1.00 5.73 386 PRO C N 1
ATOM 9993 C CA . PRO C 1 423 ? 17.582 80.454 83.863 1.00 4.89 386 PRO C CA 1
ATOM 9994 C C . PRO C 1 423 ? 18.679 80.465 82.774 1.00 4.89 386 PRO C C 1
ATOM 9995 O O . PRO C 1 423 ? 19.383 81.477 82.642 1.00 5.05 386 PRO C O 1
ATOM 9999 N N . ALA C 1 424 ? 18.826 79.389 81.996 1.00 4.57 387 ALA C N 1
ATOM 10000 C CA . ALA C 1 424 ? 19.882 79.376 80.965 1.00 3.58 387 ALA C CA 1
ATOM 10001 C C . ALA C 1 424 ? 19.631 80.427 79.898 1.00 3.43 387 ALA C C 1
ATOM 10002 O O . ALA C 1 424 ? 20.567 80.891 79.236 1.00 4.59 387 ALA C O 1
ATOM 10004 N N . LEU C 1 425 ? 18.357 80.779 79.731 1.00 3.36 388 LEU C N 1
ATOM 10005 C CA . LEU C 1 425 ? 17.920 81.804 78.781 1.00 3.96 388 LEU C CA 1
ATOM 10006 C C . LEU C 1 425 ? 17.766 83.171 79.445 1.00 3.89 388 LEU C C 1
ATOM 10007 O O . LEU C 1 425 ? 17.355 84.155 78.794 1.00 5.06 388 LEU C O 1
ATOM 10012 N N . GLY C 1 426 ? 18.057 83.230 80.740 1.00 3.91 389 GLY C N 1
ATOM 10013 C CA . GLY C 1 426 ? 17.899 84.457 81.526 1.00 4.66 389 GLY C CA 1
ATOM 10014 C C . GLY C 1 426 ? 16.460 84.936 81.550 1.00 4.70 389 GLY C C 1
ATOM 10015 O O . GLY C 1 426 ? 16.198 86.150 81.673 1.00 5.91 389 GLY C O 1
ATOM 10016 N N . GLN C 1 427 ? 15.521 83.986 81.472 1.00 3.38 390 GLN C N 1
ATOM 10017 C CA . GLN C 1 427 ? 14.099 84.298 81.254 1.00 5.19 390 GLN C CA 1
ATOM 10018 C C . GLN C 1 427 ? 13.231 83.999 82.477 1.00 5.16 390 GLN C C 1
ATOM 10019 O O . GLN C 1 427 ? 13.180 82.851 82.935 1.00 5.84 390 GLN C O 1
ATOM 10025 N N . TYR C 1 428 ? 12.548 85.026 82.996 1.00 4.57 391 TYR C N 1
ATOM 10026 C CA . TYR C 1 428 ? 11.763 84.901 84.230 1.00 4.42 391 TYR C CA 1
ATOM 10027 C C . TYR C 1 428 ? 10.350 85.358 83.915 1.00 4.33 391 TYR C C 1
ATOM 10028 O O . TYR C 1 428 ? 10.138 86.520 83.548 1.00 5.62 391 TYR C O 1
ATOM 10037 N N . ILE C 1 429 ? 9.395 84.431 83.999 1.00 4.29 392 ILE C N 1
ATOM 10038 C CA . ILE C 1 429 ? 8.036 84.699 83.520 1.00 4.03 392 ILE C CA 1
ATOM 10039 C C . ILE C 1 429 ? 7.034 84.570 84.672 1.00 4.45 392 ILE C C 1
ATOM 10040 O O . ILE C 1 429 ? 6.623 83.470 85.048 1.00 3.81 392 ILE C O 1
ATOM 10045 N N . GLY C 1 430 ? 6.634 85.709 85.231 1.00 3.53 393 GLY C N 1
ATOM 10046 C CA . GLY C 1 430 ? 5.684 85.715 86.342 1.00 4.24 393 GLY C CA 1
ATOM 10047 C C . GLY C 1 430 ? 6.311 85.796 87.726 1.00 4.61 393 GLY C C 1
ATOM 10048 O O . GLY C 1 430 ? 7.447 85.327 87.944 1.00 3.97 393 GLY C O 1
ATOM 10049 N N . SER C 1 431 ? 5.579 86.396 88.662 1.00 4.52 394 SER C N 1
ATOM 10050 C CA . SER C 1 431 ? 5.977 86.396 90.079 1.00 4.25 394 SER C CA 1
ATOM 10051 C C . SER C 1 431 ? 4.738 86.365 90.941 1.00 4.07 394 SER C C 1
ATOM 10052 O O . SER C 1 431 ? 3.804 87.133 90.702 1.00 4.03 394 SER C O 1
ATOM 10055 N N . MET C 1 432 ? 4.729 85.474 91.928 1.00 4.15 395 MET C N 1
ATOM 10056 C CA . MET C 1 432 ? 3.584 85.327 92.844 1.00 5.67 395 MET C CA 1
ATOM 10057 C C . MET C 1 432 ? 3.510 86.452 93.885 1.00 6.26 395 MET C C 1
ATOM 10058 O O . MET C 1 432 ? 2.503 86.595 94.599 1.00 7.31 395 MET C O 1
ATOM 10063 N N . SER C 1 433 ? 4.559 87.273 93.951 1.00 5.38 396 SER C N 1
ATOM 10064 C CA . SER C 1 433 ? 4.560 88.449 94.832 1.00 5.97 396 SER C CA 1
ATOM 10065 C C . SER C 1 433 ? 4.147 89.717 94.100 1.00 5.92 396 SER C C 1
ATOM 10066 O O . SER C 1 433 ? 3.994 90.783 94.720 1.00 6.72 396 SER C O 1
ATOM 10069 N N . GLY C 1 434 ? 4.003 89.614 92.786 1.00 5.39 397 GLY C N 1
ATOM 10070 C CA . GLY C 1 434 ? 3.730 90.782 91.967 1.00 4.87 397 GLY C CA 1
ATOM 10071 C C . GLY C 1 434 ? 4.950 91.650 91.710 1.00 5.00 397 GLY C C 1
ATOM 10072 O O . GLY C 1 434 ? 4.831 92.721 91.118 1.00 6.53 397 GLY C O 1
ATOM 10073 N N . ARG C 1 435 ? 6.130 91.183 92.105 1.00 5.37 398 ARG C N 1
ATOM 10074 C CA . ARG C 1 435 ? 7.346 91.972 91.848 1.00 4.85 398 ARG C CA 1
ATOM 10075 C C . ARG C 1 435 ? 8.599 91.096 91.808 1.00 5.21 398 ARG C C 1
ATOM 10076 O O . ARG C 1 435 ? 8.553 89.916 92.168 1.00 5.18 398 ARG C O 1
ATOM 10084 N N . PHE C 1 436 ? 9.704 91.692 91.367 1.00 4.34 399 PHE C N 1
ATOM 10085 C CA . PHE C 1 436 ? 11.028 91.117 91.563 1.00 3.99 399 PHE C CA 1
ATOM 10086 C C . PHE C 1 436 ? 11.793 92.072 92.461 1.00 4.46 399 PHE C C 1
ATOM 10087 O O . PHE C 1 436 ? 11.784 93.285 92.230 1.00 4.46 399 PHE C O 1
ATOM 10095 N N . GLU C 1 437 ? 12.423 91.529 93.498 1.00 4.23 400 GLU C N 1
ATOM 10096 C CA . GLU C 1 437 ? 13.138 92.379 94.436 1.00 5.31 400 GLU C CA 1
ATOM 10097 C C . GLU C 1 437 ? 14.439 91.749 94.897 1.00 4.72 400 GLU C C 1
ATOM 10098 O O . GLU C 1 437 ? 14.501 90.547 95.202 1.00 5.94 400 GLU C O 1
ATOM 10104 N N . TRP C 1 438 ? 15.474 92.580 94.915 1.00 4.95 401 TRP C N 1
ATOM 10105 C CA . TRP C 1 438 ? 16.801 92.191 95.362 1.00 3.83 401 TRP C CA 1
ATOM 10106 C C . TRP C 1 438 ? 17.187 93.099 96.505 1.00 4.45 401 TRP C C 1
ATOM 10107 O O . TRP C 1 438 ? 16.923 94.316 96.467 1.00 4.44 401 TRP C O 1
ATOM 10118 N N . ARG C 1 439 ? 17.824 92.520 97.518 1.00 4.09 402 ARG C N 1
ATOM 10119 C CA . ARG C 1 439 ? 18.533 93.339 98.505 1.00 5.16 402 ARG C CA 1
ATOM 10120 C C . ARG C 1 439 ? 19.871 92.727 98.865 1.00 5.20 402 ARG C C 1
ATOM 10121 O O . ARG C 1 439 ? 20.002 91.513 98.952 1.00 5.19 402 ARG C O 1
ATOM 10129 N N . ILE C 1 440 ? 20.879 93.579 99.026 1.00 5.84 403 ILE C N 1
ATOM 10130 C CA . ILE C 1 440 ? 22.231 93.126 99.341 1.00 5.70 403 ILE C CA 1
ATOM 10131 C C . ILE C 1 440 ? 22.328 92.569 100.765 1.00 5.98 403 ILE C C 1
ATOM 10132 O O . ILE C 1 440 ? 23.151 91.692 101.050 1.00 5.83 403 ILE C O 1
ATOM 10137 N N . LYS C 1 441 ? 21.480 93.092 101.646 1.00 5.20 404 LYS C N 1
ATOM 10138 C CA . LYS C 1 441 ? 21.467 92.709 103.064 1.00 6.79 404 LYS C CA 1
ATOM 10139 C C . LYS C 1 441 ? 20.091 92.960 103.671 1.00 6.76 404 LYS C C 1
ATOM 10140 O O . LYS C 1 441 ? 19.275 93.653 103.083 1.00 6.55 404 LYS C O 1
ATOM 10146 N N . SER C 1 442 ? 19.833 92.385 104.846 1.00 7.03 405 SER C N 1
ATOM 10147 C CA . SER C 1 442 ? 18.612 92.706 105.589 1.00 8.10 405 SER C CA 1
ATOM 10148 C C . SER C 1 442 ? 18.618 94.193 105.908 1.00 8.42 405 SER C C 1
ATOM 10149 O O . SER C 1 442 ? 19.640 94.738 106.320 1.00 9.77 405 SER C O 1
ATOM 10152 N N . MET C 1 443 ? 17.471 94.838 105.715 1.00 8.85 406 MET C N 1
ATOM 10153 C CA . MET C 1 443 ? 17.366 96.266 105.916 1.00 11.15 406 MET C CA 1
ATOM 10154 C C . MET C 1 443 ? 15.916 96.657 106.046 1.00 11.99 406 MET C C 1
ATOM 10155 O O . MET C 1 443 ? 15.022 95.919 105.633 1.00 13.39 406 MET C O 1
ATOM 10160 N N . SER C 1 444 ? 15.681 97.841 106.595 1.00 13.67 407 SER C N 1
ATOM 10161 C CA . SER C 1 444 ? 14.339 98.384 106.629 1.00 14.69 407 SER C CA 1
ATOM 10162 C C . SER C 1 444 ? 14.191 99.388 105.495 1.00 14.30 407 SER C C 1
ATOM 10163 O O . SER C 1 444 ? 15.185 99.917 105.001 1.00 15.43 407 SER C O 1
ATOM 10166 N N . LEU C 1 445 ? 12.954 99.610 105.077 1.00 13.50 408 LEU C N 1
ATOM 10167 C CA . LEU C 1 445 ? 12.634 100.586 104.042 1.00 13.41 408 LEU C CA 1
ATOM 10168 C C . LEU C 1 445 ? 11.844 101.720 104.663 1.00 13.04 408 LEU C C 1
ATOM 10169 O O . LEU C 1 445 ? 11.185 101.525 105.688 1.00 12.61 408 LEU C O 1
ATOM 10174 N N . PRO C 1 446 ? 11.894 102.907 104.037 1.00 11.89 409 PRO C N 1
ATOM 10175 C CA . PRO C 1 446 ? 11.099 104.023 104.541 1.00 12.49 409 PRO C CA 1
ATOM 10176 C C . PRO C 1 446 ? 9.619 103.785 104.296 1.00 13.10 409 PRO C C 1
ATOM 10177 O O . PRO C 1 446 ? 9.229 103.286 103.241 1.00 14.07 409 PRO C O 1
ATOM 10181 N N . SER C 1 447 ? 8.799 104.143 105.275 1.00 14.07 410 SER C N 1
ATOM 10182 C CA . SER C 1 447 ? 7.371 103.888 105.200 1.00 15.90 410 SER C CA 1
ATOM 10183 C C . SER C 1 447 ? 6.730 104.750 104.125 1.00 16.31 410 SER C C 1
ATOM 10184 O O . SER C 1 447 ? 7.104 105.913 103.946 1.00 17.65 410 SER C O 1
ATOM 10187 N N . GLY C 1 448 ? 5.775 104.172 103.401 1.00 16.95 411 GLY C N 1
ATOM 10188 C CA . GLY C 1 448 ? 4.976 104.935 102.448 1.00 17.62 411 GLY C CA 1
ATOM 10189 C C . GLY C 1 448 ? 5.768 105.581 101.325 1.00 17.62 411 GLY C C 1
ATOM 10190 O O . GLY C 1 448 ? 5.488 106.717 100.920 1.00 19.57 411 GLY C O 1
ATOM 10191 N N . VAL C 1 449 ? 6.772 104.864 100.823 1.00 15.50 412 VAL C N 1
ATOM 10192 C CA . VAL C 1 449 ? 7.480 105.287 99.619 1.00 14.07 412 VAL C CA 1
ATOM 10193 C C . VAL C 1 449 ? 7.215 104.331 98.447 1.00 13.01 412 VAL C C 1
ATOM 10194 O O . VAL C 1 449 ? 6.661 104.739 97.416 1.00 14.50 412 VAL C O 1
ATOM 10198 N N . LEU C 1 450 ? 7.612 103.071 98.603 1.00 11.85 413 LEU C N 1
ATOM 10199 C CA . LEU C 1 450 ? 7.421 102.080 97.549 1.00 11.85 413 LEU C CA 1
ATOM 10200 C C . LEU C 1 450 ? 5.961 101.648 97.512 1.00 11.99 413 LEU C C 1
ATOM 10201 O O . LEU C 1 450 ? 5.308 101.546 98.559 1.00 12.31 413 LEU C O 1
ATOM 10206 N N . THR C 1 451 ? 5.459 101.412 96.301 1.00 10.99 414 THR C N 1
ATOM 10207 C CA . THR C 1 451 ? 4.073 100.997 96.090 1.00 11.66 414 THR C CA 1
ATOM 10208 C C . THR C 1 451 ? 4.011 99.773 95.174 1.00 11.11 414 THR C C 1
ATOM 10209 O O . THR C 1 451 ? 5.043 99.247 94.761 1.00 10.69 414 THR C O 1
ATOM 10213 N N . SER C 1 452 ? 2.796 99.313 94.865 1.00 11.41 415 SER C N 1
ATOM 10214 C CA . SER C 1 452 ? 2.625 98.174 93.955 1.00 11.18 415 SER C CA 1
ATOM 10215 C C . SER C 1 452 ? 3.196 98.458 92.557 1.00 10.22 415 SER C C 1
ATOM 10216 O O . SER C 1 452 ? 3.462 97.519 91.777 1.00 10.78 415 SER C O 1
ATOM 10219 N N . ALA C 1 453 ? 3.388 99.737 92.246 1.00 9.51 416 ALA C N 1
ATOM 10220 C CA . ALA C 1 453 ? 3.966 100.132 90.959 1.00 7.96 416 ALA C CA 1
ATOM 10221 C C . ALA C 1 453 ? 5.444 99.762 90.912 1.00 6.39 416 ALA C C 1
ATOM 10222 O O . ALA C 1 453 ? 6.013 99.565 89.831 1.00 5.58 416 ALA C O 1
ATOM 10224 N N . ASP C 1 454 ? 6.062 99.680 92.090 1.00 5.63 417 ASP C N 1
ATOM 10225 C CA . ASP C 1 454 ? 7.487 99.364 92.166 1.00 5.05 417 ASP C CA 1
ATOM 10226 C C . ASP C 1 454 ? 7.654 97.859 92.054 1.00 4.85 417 ASP C C 1
ATOM 10227 O O . ASP C 1 454 ? 7.916 97.156 93.053 1.00 5.83 417 ASP C O 1
ATOM 10232 N N . LYS C 1 455 ? 7.544 97.396 90.813 1.00 4.03 418 LYS C N 1
ATOM 10233 C CA . LYS C 1 455 ? 7.526 95.974 90.490 1.00 3.85 418 LYS C CA 1
ATOM 10234 C C . LYS C 1 455 ? 8.931 95.404 90.380 1.00 4.09 418 LYS C C 1
ATOM 10235 O O . LYS C 1 455 ? 9.113 94.186 90.262 1.00 4.22 418 LYS C O 1
ATOM 10241 N N . TYR C 1 456 ? 9.917 96.300 90.379 1.00 4.43 419 TYR C N 1
ATOM 10242 C CA . TYR C 1 456 ? 11.340 95.936 90.316 1.00 3.10 419 TYR C CA 1
ATOM 10243 C C . TYR C 1 456 ? 12.052 96.774 91.360 1.00 3.89 419 TYR C C 1
ATOM 10244 O O . TYR C 1 456 ? 11.932 97.997 91.348 1.00 4.41 419 TYR C O 1
ATOM 10253 N N . ARG C 1 457 ? 12.745 96.109 92.288 1.00 3.09 420 ARG C N 1
ATOM 10254 C CA . ARG C 1 457 ? 13.401 96.822 93.395 1.00 3.39 420 ARG C CA 1
ATOM 10255 C C . ARG C 1 457 ? 14.824 96.317 93.579 1.00 3.99 420 ARG C C 1
ATOM 10256 O O . ARG C 1 457 ? 15.052 95.119 93.760 1.00 4.87 420 ARG C O 1
ATOM 10264 N N . MET C 1 458 ? 15.775 97.244 93.536 1.00 3.82 421 MET C N 1
ATOM 10265 C CA . MET C 1 458 ? 17.174 96.935 93.713 1.00 4.18 421 MET C CA 1
ATOM 10266 C C . MET C 1 458 ? 17.623 97.764 94.911 1.00 4.47 421 MET C C 1
ATOM 10267 O O . MET C 1 458 ? 17.816 98.981 94.813 1.00 4.56 421 MET C O 1
ATOM 10272 N N . LEU C 1 459 ? 17.766 97.076 96.045 1.00 4.28 422 LEU C N 1
ATOM 10273 C CA . LEU C 1 459 ? 17.876 97.722 97.350 1.00 4.95 422 LEU C CA 1
ATOM 10274 C C . LEU C 1 459 ? 19.221 97.522 98.040 1.00 5.32 422 LEU C C 1
ATOM 10275 O O . LEU C 1 459 ? 19.892 96.501 97.871 1.00 6.68 422 LEU C O 1
ATOM 10280 N N . GLY C 1 460 ? 19.613 98.513 98.832 1.00 5.72 423 GLY C N 1
ATOM 10281 C CA . GLY C 1 460 ? 20.806 98.402 99.671 1.00 6.69 423 GLY C CA 1
ATOM 10282 C C . GLY C 1 460 ? 20.837 99.602 100.614 1.00 8.31 423 GLY C C 1
ATOM 10283 O O . GLY C 1 460 ? 20.004 100.510 100.494 1.00 8.97 423 GLY C O 1
ATOM 10284 N N . ASP C 1 461 ? 21.780 99.603 101.553 1.00 9.78 424 ASP C N 1
ATOM 10285 C CA . ASP C 1 461 ? 22.039 100.806 102.340 1.00 11.05 424 ASP C CA 1
ATOM 10286 C C . ASP C 1 461 ? 23.264 101.552 101.795 1.00 9.76 424 ASP C C 1
ATOM 10287 O O . ASP C 1 461 ? 23.898 101.119 100.822 1.00 9.35 424 ASP C O 1
ATOM 10292 N N . GLY C 1 462 ? 23.593 102.683 102.412 1.00 9.36 425 GLY C N 1
ATOM 10293 C CA . GLY C 1 462 ? 24.712 103.510 101.952 1.00 7.91 425 GLY C CA 1
ATOM 10294 C C . GLY C 1 462 ? 24.523 103.956 100.519 1.00 8.39 425 GLY C C 1
ATOM 10295 O O . GLY C 1 462 ? 23.408 104.261 100.107 1.00 7.78 425 GLY C O 1
ATOM 10296 N N . ALA C 1 463 ? 25.608 103.964 99.752 1.00 7.74 426 ALA C N 1
ATOM 10297 C CA . ALA C 1 463 ? 25.519 104.323 98.337 1.00 7.05 426 ALA C CA 1
ATOM 10298 C C . ALA C 1 463 ? 25.056 103.120 97.541 1.00 7.09 426 ALA C C 1
ATOM 10299 O O . ALA C 1 463 ? 25.632 102.035 97.657 1.00 8.56 426 ALA C O 1
ATOM 10301 N N . VAL C 1 464 ? 24.030 103.321 96.715 1.00 5.91 427 VAL C N 1
ATOM 10302 C CA . VAL C 1 464 ? 23.522 102.239 95.872 1.00 5.57 427 VAL C CA 1
ATOM 10303 C C . VAL C 1 464 ? 23.493 102.690 94.423 1.00 6.58 427 VAL C C 1
ATOM 10304 O O . VAL C 1 464 ? 22.736 103.591 94.065 1.00 8.38 427 VAL C O 1
ATOM 10308 N N . SER C 1 465 ? 24.307 102.036 93.606 1.00 4.08 428 SER C N 1
ATOM 10309 C CA . SER C 1 465 ? 24.427 102.372 92.196 1.00 3.59 428 SER C CA 1
ATOM 10310 C C . SER C 1 465 ? 24.082 101.170 91.330 1.00 3.71 428 SER C C 1
ATOM 10311 O O . SER C 1 465 ? 24.620 100.069 91.540 1.00 4.56 428 SER C O 1
ATOM 10314 N N . LEU C 1 466 ? 23.198 101.388 90.355 1.00 3.26 429 LEU C N 1
ATOM 10315 C CA . LEU C 1 466 ? 22.919 100.407 89.307 1.00 3.40 429 LEU C CA 1
ATOM 10316 C C . LEU C 1 466 ? 23.754 100.820 88.100 1.00 4.19 429 LEU C C 1
ATOM 10317 O O . LEU C 1 466 ? 23.505 101.865 87.493 1.00 3.88 429 LEU C O 1
ATOM 10322 N N . ALA C 1 467 ? 24.754 100.000 87.773 1.00 3.41 430 ALA C N 1
ATOM 10323 C CA . ALA C 1 467 ? 25.644 100.257 86.644 1.00 3.08 430 ALA C CA 1
ATOM 10324 C C . ALA C 1 467 ? 25.182 99.472 85.425 1.00 3.99 430 ALA C C 1
ATOM 10325 O O . ALA C 1 467 ? 24.975 98.254 85.498 1.00 4.68 430 ALA C O 1
ATOM 10327 N N . VAL C 1 468 ? 25.041 100.176 84.305 1.00 3.62 431 VAL C N 1
ATOM 10328 C CA . VAL C 1 468 ? 24.585 99.586 83.051 1.00 3.63 431 VAL C CA 1
ATOM 10329 C C . VAL C 1 468 ? 25.599 99.913 81.953 1.00 3.65 431 VAL C C 1
ATOM 10330 O O . VAL C 1 468 ? 25.910 101.081 81.725 1.00 4.11 431 VAL C O 1
ATOM 10334 N N . GLY C 1 469 ? 26.119 98.880 81.289 1.00 4.32 432 GLY C N 1
ATOM 10335 C CA . GLY C 1 469 ? 27.023 99.101 80.145 1.00 4.70 432 GLY C CA 1
ATOM 10336 C C . GLY C 1 469 ? 28.256 98.219 80.113 1.00 5.07 432 GLY C C 1
ATOM 10337 O O . GLY C 1 469 ? 28.202 97.034 80.444 1.00 4.91 432 GLY C O 1
ATOM 10338 N N . GLY C 1 470 ? 29.378 98.821 79.728 1.00 4.71 433 GLY C N 1
ATOM 10339 C CA . GLY C 1 470 ? 30.615 98.072 79.517 1.00 4.85 433 GLY C CA 1
ATOM 10340 C C . GLY C 1 470 ? 31.005 98.000 78.052 1.00 5.21 433 GLY C C 1
ATOM 10341 O O . GLY C 1 470 ? 32.061 97.447 77.722 1.00 6.57 433 GLY C O 1
ATOM 10342 N N . GLY C 1 471 ? 30.158 98.567 77.185 1.00 5.13 434 GLY C N 1
ATOM 10343 C CA . GLY C 1 471 ? 30.351 98.496 75.731 1.00 5.43 434 GLY C CA 1
ATOM 10344 C C . GLY C 1 471 ? 30.604 99.859 75.113 1.00 5.44 434 GLY C C 1
ATOM 10345 O O . GLY C 1 471 ? 31.430 100.628 75.613 1.00 5.59 434 GLY C O 1
ATOM 10346 N N . THR C 1 472 ? 29.891 100.154 74.025 1.00 5.11 435 THR C N 1
ATOM 10347 C CA . THR C 1 472 ? 30.098 101.396 73.274 1.00 5.23 435 THR C CA 1
ATOM 10348 C C . THR C 1 472 ? 28.984 102.433 73.442 1.00 5.68 435 THR C C 1
ATOM 10349 O O . THR C 1 472 ? 29.193 103.625 73.198 1.00 6.63 435 THR C O 1
ATOM 10353 N N . SER C 1 473 ? 27.799 101.981 73.835 1.00 4.95 436 SER C N 1
ATOM 10354 C CA . SER C 1 473 ? 26.725 102.894 74.209 1.00 5.22 436 SER C CA 1
ATOM 10355 C C . SER C 1 473 ? 25.895 102.210 75.282 1.00 4.64 436 SER C C 1
ATOM 10356 O O . SER C 1 473 ? 25.788 100.987 75.290 1.00 4.24 436 SER C O 1
ATOM 10359 N N . SER C 1 474 ? 25.308 103.005 76.164 1.00 3.46 437 SER C N 1
ATOM 10360 C CA . SER C 1 474 ? 24.607 102.459 77.327 1.00 4.09 437 SER C CA 1
ATOM 10361 C C . SER C 1 474 ? 23.382 103.296 77.634 1.00 4.14 437 SER C C 1
ATOM 10362 O O . SER C 1 474 ? 23.469 104.513 77.622 1.00 5.39 437 SER C O 1
ATOM 10365 N N . GLN C 1 475 ? 22.247 102.664 77.916 1.00 3.36 438 GLN C N 1
ATOM 10366 C CA . GLN C 1 475 ? 21.049 103.455 78.142 1.00 2.86 438 GLN C CA 1
ATOM 10367 C C . GLN C 1 475 ? 19.995 102.771 78.993 1.00 3.08 438 GLN C C 1
ATOM 10368 O O . GLN C 1 475 ? 19.996 101.550 79.142 1.00 3.58 438 GLN C O 1
ATOM 10374 N N . VAL C 1 476 ? 19.102 103.584 79.552 1.00 2.49 439 VAL C N 1
ATOM 10375 C CA . VAL C 1 476 ? 17.816 103.094 80.071 1.00 3.91 439 VAL C CA 1
ATOM 10376 C C . VAL C 1 476 ? 16.752 103.517 79.058 1.00 4.69 439 VAL C C 1
ATOM 10377 O O . VAL C 1 476 ? 16.688 104.694 78.666 1.00 4.77 439 VAL C O 1
ATOM 10381 N N . ARG C 1 477 ? 15.962 102.551 78.587 1.00 3.77 440 ARG C N 1
ATOM 10382 C CA . ARG C 1 477 ? 14.834 102.823 77.673 1.00 4.71 440 ARG C CA 1
ATOM 10383 C C . ARG C 1 477 ? 13.532 102.678 78.458 1.00 4.18 440 ARG C C 1
ATOM 10384 O O . ARG C 1 477 ? 13.208 101.599 78.912 1.00 5.43 440 ARG C O 1
ATOM 10392 N N . LEU C 1 478 ? 12.804 103.777 78.644 1.00 3.71 441 LEU C N 1
ATOM 10393 C CA . LEU C 1 478 ? 11.480 103.709 79.241 1.00 3.79 441 LEU C CA 1
ATOM 10394 C C . LEU C 1 478 ? 10.484 103.569 78.098 1.00 3.92 441 LEU C C 1
ATOM 10395 O O . LEU C 1 478 ? 10.577 104.303 77.114 1.00 4.79 441 LEU C O 1
ATOM 10400 N N . PHE C 1 479 ? 9.545 102.625 78.180 1.00 3.54 442 PHE C N 1
ATOM 10401 C CA . PHE C 1 479 ? 8.588 102.480 77.075 1.00 4.08 442 PHE C CA 1
ATOM 10402 C C . PHE C 1 479 ? 7.223 101.988 77.553 1.00 4.94 442 PHE C C 1
ATOM 10403 O O . PHE C 1 479 ? 7.097 101.418 78.643 1.00 4.91 442 PHE C O 1
ATOM 10411 N N . THR C 1 480 ? 6.204 102.226 76.731 1.00 4.61 443 THR C N 1
ATOM 10412 C CA . THR C 1 480 ? 4.833 101.854 77.076 1.00 4.70 443 THR C CA 1
ATOM 10413 C C . THR C 1 480 ? 4.215 100.983 75.971 1.00 4.53 443 THR C C 1
ATOM 10414 O O . THR C 1 480 ? 4.777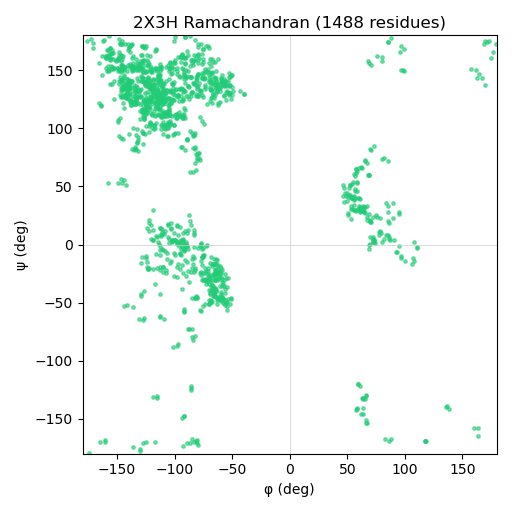 100.849 74.882 1.00 5.45 443 THR C O 1
ATOM 10418 N N . SER C 1 481 ? 3.053 100.395 76.260 1.00 4.26 444 SER C N 1
ATOM 10419 C CA . SER C 1 481 ? 2.399 99.424 75.360 1.00 5.70 444 SER C CA 1
ATOM 10420 C C . SER C 1 481 ? 1.985 100.025 74.022 1.00 6.08 444 SER C C 1
ATOM 10421 O O . SER C 1 481 ? 1.827 99.297 73.026 1.00 6.39 444 SER C O 1
ATOM 10424 N N . ASP C 1 482 ? 1.801 101.344 74.012 1.00 6.20 445 ASP C N 1
ATOM 10425 C CA . ASP C 1 482 ? 1.487 102.051 72.775 1.00 7.80 445 ASP C CA 1
ATOM 10426 C C . ASP C 1 482 ? 2.693 102.259 71.864 1.00 7.93 445 ASP C C 1
ATOM 10427 O O . ASP C 1 482 ? 2.553 102.833 70.771 1.00 10.29 445 ASP C O 1
ATOM 10432 N N . GLY C 1 483 ? 3.864 101.768 72.290 1.00 8.09 446 GLY C N 1
ATOM 10433 C CA . GLY C 1 483 ? 5.082 101.841 71.478 1.00 8.23 446 GLY C CA 1
ATOM 10434 C C . GLY C 1 483 ? 5.940 103.068 71.723 1.00 8.30 446 GLY C C 1
ATOM 10435 O O . GLY C 1 483 ? 7.043 103.176 71.179 1.00 9.34 446 GLY C O 1
ATOM 10436 N N . THR C 1 484 ? 5.435 103.997 72.527 1.00 6.71 447 THR C N 1
ATOM 10437 C CA . THR C 1 484 ? 6.203 105.208 72.872 1.00 6.61 447 THR C CA 1
ATOM 10438 C C . THR C 1 484 ? 7.460 104.801 73.638 1.00 6.16 447 THR C C 1
ATOM 10439 O O . THR C 1 484 ? 7.386 103.971 74.550 1.00 6.60 447 THR C O 1
ATOM 10443 N N . SER C 1 485 ? 8.608 105.343 73.228 1.00 5.45 448 SER C N 1
ATOM 10444 C CA . SER C 1 485 ? 9.906 104.978 73.804 1.00 5.46 448 SER C CA 1
ATOM 10445 C C . SER C 1 485 ? 10.726 106.248 74.016 1.00 5.05 448 SER C C 1
ATOM 10446 O O . SER C 1 485 ? 10.765 107.115 73.133 1.00 6.01 448 SER C O 1
ATOM 10449 N N . ARG C 1 486 ? 11.357 106.361 75.182 1.00 4.55 449 ARG C N 1
ATOM 10450 C CA . ARG C 1 486 ? 12.231 107.510 75.493 1.00 3.74 449 ARG C CA 1
ATOM 10451 C C . ARG C 1 486 ? 13.457 107.004 76.226 1.00 4.44 449 ARG C C 1
ATOM 10452 O O . ARG C 1 486 ? 13.339 106.132 77.082 1.00 5.50 449 ARG C O 1
ATOM 10460 N N . THR C 1 487 ? 14.628 107.548 75.908 1.00 3.18 450 THR C N 1
ATOM 10461 C CA . THR C 1 487 ? 15.860 107.034 76.514 1.00 3.98 450 THR C CA 1
ATOM 10462 C C . THR C 1 487 ? 16.657 108.075 77.287 1.00 4.46 450 THR C C 1
ATOM 10463 O O . THR C 1 487 ? 16.621 109.271 76.967 1.00 4.93 450 THR C O 1
ATOM 10467 N N . VAL C 1 488 ? 17.360 107.588 78.308 1.00 3.78 451 VAL C N 1
ATOM 10468 C CA . VAL C 1 488 ? 18.444 108.305 78.944 1.00 3.67 451 VAL C CA 1
ATOM 10469 C C . VAL C 1 488 ? 19.669 107.499 78.556 1.00 3.98 451 VAL C C 1
ATOM 10470 O O . VAL C 1 488 ? 19.835 106.362 79.002 1.00 3.98 451 VAL C O 1
ATOM 10474 N N . SER C 1 489 ? 20.506 108.064 77.690 1.00 2.76 452 SER C N 1
ATOM 10475 C CA . SER C 1 489 ? 21.582 107.289 77.085 1.00 3.80 452 SER C CA 1
ATOM 10476 C C . SER C 1 489 ? 22.942 107.970 77.251 1.00 4.34 452 SER C C 1
ATOM 10477 O O . SER C 1 489 ? 23.026 109.163 77.513 1.00 3.81 452 SER C O 1
ATOM 10480 N N . LEU C 1 490 ? 23.994 107.169 77.131 1.00 3.71 453 LEU C N 1
ATOM 10481 C CA . LEU C 1 490 ? 25.365 107.673 77.050 1.00 3.75 453 LEU C CA 1
ATOM 10482 C C . LEU C 1 490 ? 25.808 107.420 75.606 1.00 5.13 453 LEU C C 1
ATOM 10483 O O . LEU C 1 490 ? 26.091 106.287 75.217 1.00 4.94 453 LEU C O 1
ATOM 10488 N N . THR C 1 491 ? 25.807 108.491 74.810 1.00 5.47 454 THR C N 1
ATOM 10489 C CA . THR C 1 491 ? 25.919 108.399 73.361 1.00 5.93 454 THR C CA 1
ATOM 10490 C C . THR C 1 491 ? 27.063 109.304 72.916 1.00 6.54 454 THR C C 1
ATOM 10491 O O . THR C 1 491 ? 27.055 110.498 73.211 1.00 5.76 454 THR C O 1
ATOM 10495 N N . ASN C 1 492 ? 28.041 108.731 72.213 1.00 7.15 455 ASN C N 1
ATOM 10496 C CA . ASN C 1 492 ? 29.273 109.459 71.871 1.00 8.29 455 ASN C CA 1
ATOM 10497 C C . ASN C 1 492 ? 29.859 110.190 73.073 1.00 8.08 455 ASN C C 1
ATOM 10498 O O . ASN C 1 492 ? 30.365 111.312 72.938 1.00 7.49 455 ASN C O 1
ATOM 10503 N N . GLY C 1 493 ? 29.762 109.568 74.244 1.00 5.43 456 GLY C N 1
ATOM 10504 C CA . GLY C 1 493 ? 30.396 110.088 75.454 1.00 6.41 456 GLY C CA 1
ATOM 10505 C C . GLY C 1 493 ? 29.655 111.183 76.207 1.00 4.65 456 GLY C C 1
ATOM 10506 O O . GLY C 1 493 ? 30.182 111.717 77.187 1.00 6.46 456 GLY C O 1
ATOM 10507 N N . ASN C 1 494 ? 28.432 111.512 75.766 1.00 4.73 457 ASN C N 1
ATOM 10508 C CA . ASN C 1 494 ? 27.581 112.471 76.479 1.00 3.67 457 ASN C CA 1
ATOM 10509 C C . ASN C 1 494 ? 26.226 111.860 76.834 1.00 4.10 457 ASN C C 1
ATOM 10510 O O . ASN C 1 494 ? 25.716 111.019 76.092 1.00 4.85 457 ASN C O 1
ATOM 10515 N N . VAL C 1 495 ? 25.636 112.306 77.938 1.00 3.30 458 VAL C N 1
ATOM 10516 C CA . VAL C 1 495 ? 24.245 111.961 78.253 1.00 3.84 458 VAL C CA 1
ATOM 10517 C C . VAL C 1 495 ? 23.282 112.633 77.274 1.00 4.60 458 VAL C C 1
ATOM 10518 O O . VAL C 1 495 ? 23.415 113.824 76.982 1.00 4.66 458 VAL C O 1
ATOM 10522 N N . ARG C 1 496 ? 22.331 111.868 76.742 1.00 4.37 459 ARG C N 1
ATOM 10523 C CA . ARG C 1 496 ? 21.232 112.450 75.969 1.00 4.09 459 ARG C CA 1
ATOM 10524 C C . ARG C 1 496 ? 19.912 112.042 76.593 1.00 4.05 459 ARG C C 1
ATOM 10525 O O . ARG C 1 496 ? 19.742 110.882 76.993 1.00 3.95 459 ARG C O 1
ATOM 10533 N N . LEU C 1 497 ? 18.981 112.998 76.662 1.00 4.00 460 LEU C N 1
ATOM 10534 C CA . LEU C 1 497 ? 17.657 112.778 77.248 1.00 4.80 460 LEU C CA 1
ATOM 10535 C C . LEU C 1 497 ? 16.621 112.959 76.149 1.00 5.16 460 LEU C C 1
ATOM 10536 O O . LEU C 1 497 ? 16.557 114.034 75.545 1.00 4.27 460 LEU C O 1
ATOM 10541 N N . SER C 1 498 ? 15.837 111.921 75.860 1.00 4.56 461 SER C N 1
ATOM 10542 C CA . SER C 1 498 ? 14.871 112.015 74.750 1.00 4.92 461 SER C CA 1
ATOM 10543 C C . SER C 1 498 ? 13.771 113.019 75.022 1.00 4.90 461 SER C C 1
ATOM 10544 O O . SER C 1 498 ? 13.092 112.939 76.050 1.00 5.31 461 SER C O 1
ATOM 10547 N N . THR C 1 499 ? 13.550 113.911 74.051 1.00 4.72 462 THR C N 1
ATOM 10548 C CA . THR C 1 499 ? 12.447 114.873 74.121 1.00 5.53 462 THR C CA 1
ATOM 10549 C C . THR C 1 499 ? 11.252 114.497 73.235 1.00 6.27 462 THR C C 1
ATOM 10550 O O . THR C 1 499 ? 10.155 115.071 73.369 1.00 6.36 462 THR C O 1
ATOM 10554 N N . SER C 1 500 ? 11.466 113.558 72.319 1.00 6.19 463 SER C N 1
ATOM 10555 C CA . SER C 1 500 ? 10.388 113.082 71.455 1.00 6.76 463 SER C CA 1
ATOM 10556 C C . SER C 1 500 ? 10.806 111.735 70.895 1.00 7.89 463 SER C C 1
ATOM 10557 O O . SER C 1 500 ? 11.792 111.154 71.354 1.00 7.98 463 SER C O 1
ATOM 10560 N N . SER C 1 501 ? 10.061 111.225 69.920 1.00 8.32 464 SER C N 1
ATOM 10561 C CA . SER C 1 501 ? 10.457 109.969 69.289 1.00 9.76 464 SER C CA 1
ATOM 10562 C C . SER C 1 501 ? 11.837 110.077 68.637 1.00 10.47 464 SER C C 1
ATOM 10563 O O . SER C 1 501 ? 12.549 109.081 68.545 1.00 11.53 464 SER C O 1
ATOM 10566 N N . THR C 1 502 ? 12.219 111.284 68.209 1.00 10.12 465 THR C N 1
ATOM 10567 C CA . THR C 1 502 ? 13.509 111.484 67.513 1.00 10.99 465 THR C CA 1
ATOM 10568 C C . THR C 1 502 ? 14.449 112.512 68.170 1.00 9.94 465 THR C C 1
ATOM 10569 O O . THR C 1 502 ? 15.665 112.482 67.954 1.00 11.12 465 THR C O 1
ATOM 10573 N N . GLY C 1 503 ? 13.894 113.404 68.978 1.00 8.40 466 GLY C N 1
ATOM 10574 C CA . GLY C 1 503 ? 14.659 114.547 69.488 1.00 6.70 466 GLY C CA 1
ATOM 10575 C C . GLY C 1 503 ? 15.284 114.288 70.844 1.00 6.08 466 GLY C C 1
ATOM 10576 O O . GLY C 1 503 ? 14.897 113.355 71.556 1.00 4.81 466 GLY C O 1
ATOM 10577 N N . TYR C 1 504 ? 16.242 115.130 71.219 1.00 4.30 467 TYR C N 1
ATOM 10578 C CA . TYR C 1 504 ? 16.915 114.960 72.509 1.00 4.51 467 TYR C CA 1
ATOM 10579 C C . TYR C 1 504 ? 17.570 116.249 72.975 1.00 4.85 467 TYR C C 1
ATOM 10580 O O . TYR C 1 504 ? 17.747 117.203 72.195 1.00 5.45 467 TYR C O 1
ATOM 10589 N N . LEU C 1 505 ? 17.875 116.280 74.265 1.00 4.31 468 LEU C N 1
ATOM 10590 C CA . LEU C 1 505 ? 18.775 117.269 74.855 1.00 4.39 468 LEU C CA 1
ATOM 10591 C C . LEU C 1 505 ? 20.085 116.528 75.107 1.00 4.99 468 LEU C C 1
ATOM 10592 O O . LEU C 1 505 ? 20.085 115.430 75.684 1.00 5.43 468 LEU C O 1
ATOM 10597 N N . GLN C 1 506 ? 21.198 117.123 74.689 1.00 4.50 469 GLN C N 1
ATOM 10598 C CA . GLN C 1 506 ? 22.522 116.532 74.870 1.00 5.05 469 GLN C CA 1
ATOM 10599 C C . GLN C 1 506 ? 23.303 117.296 75.931 1.00 5.57 469 GLN C C 1
ATOM 10600 O O . GLN C 1 506 ? 23.464 118.517 75.824 1.00 6.45 469 GLN C O 1
ATOM 10606 N N . LEU C 1 507 ? 23.758 116.589 76.967 1.00 5.17 470 LEU C N 1
ATOM 10607 C CA . LEU C 1 507 ? 24.474 117.224 78.067 1.00 6.09 470 LEU C CA 1
ATOM 10608 C C . LEU C 1 507 ? 25.969 117.123 77.782 1.00 5.46 470 LEU C C 1
ATOM 10609 O O . LEU C 1 507 ? 26.658 116.207 78.241 1.00 5.84 470 LEU C O 1
ATOM 10614 N N . GLY C 1 508 ? 26.460 118.064 76.992 1.00 5.40 471 GLY C N 1
ATOM 10615 C CA . GLY C 1 508 ? 27.881 118.083 76.662 1.00 5.17 471 GLY C CA 1
ATOM 10616 C C . GLY C 1 508 ? 28.656 118.698 77.809 1.00 5.32 471 GLY C C 1
ATOM 10617 O O . GLY C 1 508 ? 28.076 119.290 78.719 1.00 5.42 471 GLY C O 1
ATOM 10618 N N . ALA C 1 509 ? 29.982 118.601 77.755 1.00 6.11 472 ALA C N 1
ATOM 10619 C CA . ALA C 1 509 ? 30.810 119.109 78.839 1.00 6.59 472 ALA C CA 1
ATOM 10620 C C . ALA C 1 509 ? 30.737 120.614 79.033 1.00 7.00 472 ALA C C 1
ATOM 10621 O O . ALA C 1 509 ? 30.941 121.084 80.151 1.00 7.61 472 ALA C O 1
ATOM 10623 N N . ASP C 1 510 ? 30.494 121.355 77.946 1.00 7.70 473 ASP C N 1
ATOM 10624 C CA . ASP C 1 510 ? 30.473 122.823 77.977 1.00 9.58 473 ASP C CA 1
ATOM 10625 C C . ASP C 1 510 ? 29.086 123.435 77.796 1.00 7.13 473 ASP C C 1
ATOM 10626 O O . ASP C 1 510 ? 28.873 124.602 78.134 1.00 6.52 473 ASP C O 1
ATOM 10631 N N . ALA C 1 511 ? 28.149 122.667 77.253 1.00 6.09 474 ALA C N 1
ATOM 10632 C CA . ALA C 1 511 ? 26.815 123.210 76.983 1.00 5.58 474 ALA C CA 1
ATOM 10633 C C . ALA C 1 511 ? 25.798 122.091 76.869 1.00 4.43 474 ALA C C 1
ATOM 10634 O O . ALA C 1 511 ? 26.148 120.995 76.429 1.00 4.16 474 ALA C O 1
ATOM 10636 N N . MET C 1 512 ? 24.555 122.388 77.249 1.00 4.42 475 MET C N 1
ATOM 10637 C CA . MET C 1 512 ? 23.422 121.521 76.967 1.00 5.40 475 MET C CA 1
ATOM 10638 C C . MET C 1 512 ? 22.787 122.020 75.681 1.00 5.44 475 MET C C 1
ATOM 10639 O O . MET C 1 512 ? 22.460 123.207 75.568 1.00 5.78 475 MET C O 1
ATOM 10644 N N . THR C 1 513 ? 22.594 121.110 74.724 1.00 5.07 476 THR C N 1
ATOM 10645 C CA . THR C 1 513 ? 22.106 121.504 73.396 1.00 4.74 476 THR C CA 1
ATOM 10646 C C . THR C 1 513 ? 20.933 120.653 72.935 1.00 5.20 476 THR C C 1
ATOM 10647 O O . THR C 1 513 ? 20.842 119.474 73.283 1.00 6.47 476 THR C O 1
ATOM 10651 N N . PRO C 1 514 ? 20.043 121.243 72.121 1.00 4.92 477 PRO C N 1
ATOM 10652 C CA . PRO C 1 514 ? 19.004 120.439 71.485 1.00 5.25 477 PRO C CA 1
ATOM 10653 C C . PRO C 1 514 ? 19.552 119.730 70.242 1.00 5.70 477 PRO C C 1
ATOM 10654 O O . PRO C 1 514 ? 20.608 120.120 69.727 1.00 6.27 477 PRO C O 1
ATOM 10658 N N . ASP C 1 515 ? 18.858 118.699 69.764 1.00 6.14 478 ASP C N 1
ATOM 10659 C CA . ASP C 1 515 ? 19.359 117.947 68.598 1.00 6.86 478 ASP C CA 1
ATOM 10660 C C . ASP C 1 515 ? 19.330 118.778 67.316 1.00 8.41 478 ASP C C 1
ATOM 10661 O O . ASP C 1 515 ? 20.099 118.537 66.377 1.00 8.87 478 ASP C O 1
ATOM 10666 N N . SER C 1 516 ? 18.435 119.754 67.280 1.00 8.26 479 SER C N 1
ATOM 10667 C CA . SER C 1 516 ? 18.324 120.599 66.091 1.00 10.08 479 SER C CA 1
ATOM 10668 C C . SER C 1 516 ? 18.124 122.048 66.492 1.00 9.06 479 SER C C 1
ATOM 10669 O O . SER C 1 516 ? 17.688 122.328 67.611 1.00 8.41 479 SER C O 1
ATOM 10672 N N . THR C 1 517 ? 18.504 122.964 65.606 1.00 7.29 480 THR C N 1
ATOM 10673 C CA . THR C 1 517 ? 18.516 124.387 65.961 1.00 6.92 480 THR C CA 1
ATOM 10674 C C . THR C 1 517 ? 17.197 125.104 65.682 1.00 7.76 480 THR C C 1
ATOM 10675 O O . THR C 1 517 ? 16.510 124.801 64.706 1.00 7.69 480 THR C O 1
ATOM 10679 N N . GLY C 1 518 ? 16.867 126.057 66.553 1.00 6.28 481 GLY C N 1
ATOM 10680 C CA . GLY C 1 518 ? 15.730 126.958 66.350 1.00 8.29 481 GLY C CA 1
ATOM 10681 C C . GLY C 1 518 ? 14.370 126.287 66.404 1.00 8.91 481 GLY C C 1
ATOM 10682 O O . GLY C 1 518 ? 13.382 126.813 65.854 1.00 9.46 481 GLY C O 1
ATOM 10683 N N . THR C 1 519 ? 14.305 125.114 67.036 1.00 8.65 482 THR C N 1
ATOM 10684 C CA . THR C 1 519 ? 13.042 124.368 67.104 1.00 9.36 482 THR C CA 1
ATOM 10685 C C . THR C 1 519 ? 12.547 124.011 68.509 1.00 9.12 482 THR C C 1
ATOM 10686 O O . THR C 1 519 ? 11.351 123.704 68.680 1.00 9.94 482 THR C O 1
ATOM 10690 N N . TYR C 1 520 ? 13.438 124.035 69.500 1.00 6.33 483 TYR C N 1
ATOM 10691 C CA . TYR C 1 520 ? 13.086 123.578 70.860 1.00 5.20 483 TYR C CA 1
ATOM 10692 C C . TYR C 1 520 ? 13.131 124.761 71.825 1.00 5.83 483 TYR C C 1
ATOM 10693 O O . TYR C 1 520 ? 14.124 125.500 71.842 1.00 5.34 483 TYR C O 1
ATOM 10702 N N . ALA C 1 521 ? 12.073 124.930 72.616 1.00 4.79 484 ALA C N 1
ATOM 10703 C CA . ALA C 1 521 ? 11.987 126.074 73.539 1.00 5.31 484 ALA C CA 1
ATOM 10704 C C . ALA C 1 521 ? 12.248 125.703 74.989 1.00 6.16 484 ALA C C 1
ATOM 10705 O O . ALA C 1 521 ? 12.001 124.578 75.412 1.00 6.14 484 ALA C O 1
ATOM 10707 N N . LEU C 1 522 ? 12.762 126.665 75.749 1.00 5.43 485 LEU C N 1
ATOM 10708 C CA . LEU C 1 522 ? 12.828 126.494 77.193 1.00 5.11 485 LEU C CA 1
ATOM 10709 C C . LEU C 1 522 ? 11.678 127.268 77.802 1.00 6.38 485 LEU C C 1
ATOM 10710 O O . LEU C 1 522 ? 11.714 128.503 77.874 1.00 5.43 485 LEU C O 1
ATOM 10715 N N . GLY C 1 523 ? 10.638 126.530 78.196 1.00 5.69 486 GLY C N 1
ATOM 10716 C CA . GLY C 1 523 ? 9.402 127.106 78.737 1.00 5.53 486 GLY C CA 1
ATOM 10717 C C . GLY C 1 523 ? 8.309 127.258 77.700 1.00 7.34 486 GLY C C 1
ATOM 10718 O O . GLY C 1 523 ? 8.527 127.034 76.510 1.00 7.46 486 GLY C O 1
ATOM 10719 N N . SER C 1 524 ? 7.110 127.595 78.170 1.00 6.19 487 SER C N 1
ATOM 10720 C CA . SER C 1 524 ? 6.011 127.979 77.287 1.00 7.27 487 SER C CA 1
ATOM 10721 C C . SER C 1 524 ? 5.289 129.141 77.930 1.00 6.86 487 SER C C 1
ATOM 10722 O O . SER C 1 524 ? 5.511 129.441 79.104 1.00 7.24 487 SER C O 1
ATOM 10725 N N . ALA C 1 525 ? 4.401 129.787 77.177 1.00 7.79 488 ALA C N 1
ATOM 10726 C CA . ALA C 1 525 ? 3.666 130.916 77.740 1.00 8.50 488 ALA C CA 1
ATOM 10727 C C . ALA C 1 525 ? 2.861 130.503 78.971 1.00 8.17 488 ALA C C 1
ATOM 10728 O O . ALA C 1 525 ? 2.737 131.275 79.922 1.00 9.21 488 ALA C O 1
ATOM 10730 N N . SER C 1 526 ? 2.325 129.282 78.958 1.00 7.87 489 SER C N 1
ATOM 10731 C CA . SER C 1 526 ? 1.527 128.758 80.071 1.00 8.73 489 SER C CA 1
ATOM 10732 C C . SER C 1 526 ? 2.363 128.194 81.214 1.00 8.48 489 SER C C 1
ATOM 10733 O O . SER C 1 526 ? 1.891 128.074 82.357 1.00 8.47 489 SER C O 1
ATOM 10736 N N . ARG C 1 527 ? 3.602 127.823 80.893 1.00 7.37 490 ARG C N 1
ATOM 10737 C CA . ARG C 1 527 ? 4.511 127.262 81.890 1.00 6.56 490 ARG C CA 1
ATOM 10738 C C . ARG C 1 527 ? 5.879 127.901 81.746 1.00 6.67 490 ARG C C 1
ATOM 10739 O O . ARG C 1 527 ? 6.775 127.344 81.097 1.00 6.89 490 ARG C O 1
ATOM 10747 N N . ALA C 1 528 ? 6.012 129.089 82.330 1.00 5.87 491 ALA C N 1
ATOM 10748 C CA . ALA C 1 528 ? 7.202 129.919 82.165 1.00 6.13 491 ALA C CA 1
ATOM 10749 C C . ALA C 1 528 ? 8.097 129.809 83.393 1.00 6.15 491 ALA C C 1
ATOM 10750 O O . ALA C 1 528 ? 7.619 129.492 84.489 1.00 6.60 491 ALA C O 1
ATOM 10752 N N . TRP C 1 529 ? 9.390 130.087 83.228 1.00 5.51 492 TRP C N 1
ATOM 10753 C CA . TRP C 1 529 ? 10.300 130.081 84.382 1.00 5.87 492 TRP C CA 1
ATOM 10754 C C . TRP C 1 529 ? 9.974 131.264 85.281 1.00 6.07 492 TRP C C 1
ATOM 10755 O O . TRP C 1 529 ? 9.333 132.223 84.840 1.00 6.76 492 TRP C O 1
ATOM 10766 N N . SER C 1 530 ? 10.394 131.195 86.541 1.00 6.78 493 SER C N 1
ATOM 10767 C CA . SER C 1 530 ? 10.328 132.376 87.401 1.00 6.98 493 SER C CA 1
ATOM 10768 C C . SER C 1 530 ? 11.325 133.415 86.910 1.00 7.83 493 SER C C 1
ATOM 10769 O O . SER C 1 530 ? 11.092 134.627 87.031 1.00 9.41 493 SER C O 1
ATOM 10772 N N . GLY C 1 531 ? 12.437 132.936 86.360 1.00 7.01 494 GLY C N 1
ATOM 10773 C CA . GLY C 1 531 ? 13.568 133.784 85.972 1.00 6.56 494 GLY C CA 1
ATOM 10774 C C . GLY C 1 531 ? 14.786 132.890 85.858 1.00 6.94 494 GLY C C 1
ATOM 10775 O O . GLY C 1 531 ? 14.661 131.678 85.675 1.00 5.90 494 GLY C O 1
ATOM 10776 N N . GLY C 1 532 ? 15.969 133.478 85.956 1.00 6.26 495 GLY C N 1
ATOM 10777 C CA . GLY C 1 532 ? 17.195 132.698 85.746 1.00 5.74 495 GLY C CA 1
ATOM 10778 C C . GLY C 1 532 ? 18.393 133.606 85.893 1.00 6.09 495 GLY C C 1
ATOM 10779 O O . GLY C 1 532 ? 18.254 134.837 85.992 1.00 6.93 495 GLY C O 1
ATOM 10780 N N . PHE C 1 533 ? 19.571 132.997 85.879 1.00 5.33 496 PHE C N 1
ATOM 10781 C CA . PHE C 1 533 ? 20.808 133.724 86.091 1.00 6.04 496 PHE C CA 1
ATOM 10782 C C . PHE C 1 533 ? 21.875 133.284 85.099 1.00 6.10 496 PHE C C 1
ATOM 10783 O O . PHE C 1 533 ? 22.189 132.092 85.001 1.00 5.51 496 PHE C O 1
ATOM 10791 N N . THR C 1 534 ? 22.435 134.258 84.380 1.00 5.98 497 THR C N 1
ATOM 10792 C CA . THR C 1 534 ? 23.481 133.998 83.398 1.00 6.45 497 THR C CA 1
ATOM 10793 C C . THR C 1 534 ? 24.557 135.092 83.481 1.00 7.26 497 THR C C 1
ATOM 10794 O O . THR C 1 534 ? 24.229 136.271 83.661 1.00 7.93 497 THR C O 1
ATOM 10798 N N . GLN C 1 535 ? 25.830 134.716 83.385 1.00 6.71 498 GLN C N 1
ATOM 10799 C CA . GLN C 1 535 ? 26.905 135.699 83.562 1.00 7.64 498 GLN C CA 1
ATOM 10800 C C . GLN C 1 535 ? 26.921 136.687 82.390 1.00 8.41 498 GLN C C 1
ATOM 10801 O O . GLN C 1 535 ? 27.086 137.906 82.592 1.00 8.95 498 GLN C O 1
ATOM 10807 N N . ALA C 1 536 ? 26.746 136.154 81.176 1.00 8.13 499 ALA C N 1
ATOM 10808 C CA . ALA C 1 536 ? 26.558 136.963 79.959 1.00 8.65 499 ALA C CA 1
ATOM 10809 C C . ALA C 1 536 ? 25.162 136.708 79.401 1.00 8.96 499 ALA C C 1
ATOM 10810 O O . ALA C 1 536 ? 24.671 135.573 79.436 1.00 8.57 499 ALA C O 1
ATOM 10812 N N . ALA C 1 537 ? 24.512 137.754 78.892 1.00 8.83 500 ALA C N 1
ATOM 10813 C CA . ALA C 1 537 ? 23.163 137.591 78.341 1.00 8.79 500 ALA C CA 1
ATOM 10814 C C . ALA C 1 537 ? 23.184 136.569 77.213 1.00 8.13 500 ALA C C 1
ATOM 10815 O O . ALA C 1 537 ? 24.167 136.474 76.478 1.00 8.92 500 ALA C O 1
ATOM 10817 N N . PHE C 1 538 ? 22.096 135.809 77.079 1.00 8.22 501 PHE C N 1
ATOM 10818 C CA . PHE C 1 538 ? 22.002 134.844 75.991 1.00 8.38 501 PHE C CA 1
ATOM 10819 C C . PHE C 1 538 ? 22.143 135.538 74.638 1.00 8.11 501 PHE C C 1
ATOM 10820 O O . PHE C 1 538 ? 21.598 136.650 74.412 1.00 9.01 501 PHE C O 1
ATOM 10828 N N . THR C 1 539 ? 22.876 134.868 73.757 1.00 8.71 502 THR C N 1
ATOM 10829 C CA . THR C 1 539 ? 23.162 135.339 72.403 1.00 9.52 502 THR C CA 1
ATOM 10830 C C . THR C 1 539 ? 21.976 135.022 71.509 1.00 10.79 502 THR C C 1
ATOM 10831 O O . THR C 1 539 ? 21.497 133.890 71.474 1.00 9.95 502 THR C O 1
ATOM 10835 N N . VAL C 1 540 ? 21.481 136.040 70.806 1.00 11.02 503 VAL C N 1
ATOM 10836 C CA . VAL C 1 540 ? 20.350 135.859 69.904 1.00 11.54 503 VAL C CA 1
ATOM 10837 C C . VAL C 1 540 ? 20.916 135.554 68.532 1.00 12.24 503 VAL C C 1
ATOM 10838 O O . VAL C 1 540 ? 21.617 136.383 67.957 1.00 12.81 503 VAL C O 1
ATOM 10842 N N . THR C 1 541 ? 20.618 134.361 68.022 1.00 12.50 504 THR C N 1
ATOM 10843 C CA . THR C 1 541 ? 21.273 133.838 66.831 1.00 13.90 504 THR C CA 1
ATOM 10844 C C . THR C 1 541 ? 20.508 134.160 65.547 1.00 15.03 504 THR C C 1
ATOM 10845 O O . THR C 1 541 ? 21.059 133.994 64.447 1.00 15.98 504 THR C O 1
#

Foldseek 3Di:
DDQCPDDDPHHGSVCCCVPPDDDQAFPPFDQAQPDERAVRVLVQQQDPDAGHAEDHEGEYAAHEHCAAHYAHLLGYEDEHNDQAEEHYEHEAHEAHEAYNYEYEYRHPDQAGDYEDYEDAHYENYEYEQYEYPAAGHAYEPYEYQDVPDAYENYEYENYEEEYPDADEPGHYEYYEREQHAHYEAEHYEYERAEDQAHYEYEDAYAHYEYYAWEYAQYQEHYEWYYPDPATYEHYEYEHFHAHAHQEEHEEQEAHEHYEYEAFEHENQAYQHQEYEYYEYAYEHYEAEEGEYENCAQAHNVRHGHAYEHYEHDDQYEHYEHEYAYQYNHQEYHEYDQNYFHYEYEPAADRPDLDCPPDVRHYHNLVQQPQELRRYWYHYVVNPDTGHDNPSAAEDEPDDDDDDPPDDDSVPRYYYDYPDDDDDDFDPDQKTWDWDADPVGFIWIQIQHPNWTWGGPGPPKTWTDDPVDIDIPDPPPDDDADPVGHDPDDDDPDPDDDD/DDQQPDDDPRDRSVCCCVPPNDDQAFPPFDQAQPDERAVRVLVQQQDADAGHAEDHEGEYAAHEHQAAHYAHQLGYEDEHNDQAEEHYEHEAHEAHEAYNYEYEYNHPDQAGDYERYEDAHYENYEYEQYEYYAAGHAYEPYEYQPVPDAYENYEYYNYEYEYPDADEPGHYEYYERERHAHYEAEHYAYERAYDQAHYEYEDAYAHYEYYQWEYAQYQEHHEWYYPDPATYAHYEYEHFHAHAHQEEHEEQEAHEHYEYEAHEHENQAYQHQEYEYYEYAHEHYEAYEGEYENQAQAHNVRHGHAYEHYEHDDQYEHYEHEYAYQYNHQEYHEYPQNYFHYEYEPAADHPDLDCPPDVRHYHNLVQQPQELRRYWYHHVVNPDTGHDNPSADEDEPDDDDDDPPPDDSVPRYYYYYPDDDDDDFDDDQKTWDWDADPVGFIWIQIQHPNWTWGDPGPPKTWTDDPVDTDIPDPPPDDDADPVGHDPDDDDPDPDDDD/DDQQPDDDPRHGSVCCVQPPDDDQAFPPFDQAQPDECAVRVLVVQQDQDAGHAEDHEGEYAAHEHQAAHYAHLLGGEDEHNDQAEEHYEHEAHEAYEAYNYEYEYNHPDQAGDYEDYEDAAYENYEYEQYEYYPAGHAYEPYEYQPVPDAYENYEYYNYEYEYDDADEPGHYEYYEREQHAHYEHEHYEYERAYDQAHYEYEDAYAHYEAYAWEYAQYQEHHYWYYPDPATYAHYEYEHFEAHQHQEEHEEQDAHEHYEYYAHEHENQAHPHQEHEYYEYAHEHYEAEEGEYENQAQAYNVRHGHAYEHYEHDDQYEHYEYEYAYQYNHQEYHEYPQNYFHYEYEPAADRPDLDCPPDVRHYHNLVQQPLELRRYWYHDVVNPDTGHDNPSADEDEPDDDDDDPPDDDSVPRYYYDYPDDDDDDFDPDQKTWDWDADPVGFIWIQMQHPNWTWTDPGSPKTWTDDPVDIDIPDPPPDDDADPVGHDPDDDDPDDDDDD

Nearest PDB structures (foldseek):
  2x3h-assembly1_B  TM=1.002E+00  e=7.348E-82  Vectrevirus K15
  2pyg-assembly1_A  TM=4.967E-01  e=1.026E-04  unclassified
  4nk8-assembly1_A  TM=5.019E-01  e=1.497E+00  Pseudomonas syringae pv. tomato str. DC3000
  1idj-assembly2_B  TM=3.883E-01  e=9.504E-01  Aspergillus niger
  1qcx-assembly1_A  TM=4.605E-01  e=3.242E+00  Aspergillus niger

CATH classification: 2.160.20.10

Secondary structure (DSSP, 8-state):
-BGGG-EETTEEHHHHHHHHB-BSS-TT---BSSS--HHHHHHHHTSSSPEE--SEEEEE--EEES--EEE-TTTEEEEE-SSSS--EEEES-EEEEEEEEEEE---SSTT-B--SEEEES-EEEEEEEEEEEEE-SBEEEEEEE-SSSPPBS-EEEEEEEEE-S--TT-SEEEEEEES-BS-EEEEEEEES--TTEEEEEETT-BS-EEEEEEEES-SEEEEEE-SSS----S-EEEEEEEES-SSEEEE--S-BS-EEEEEEEE-TT---SEEEEEEE-SBS-EEEEEEEE--SSB-TTS-B-EEEEEEE-TT-BS-EEEEEEES-SS--EEE-TT-BS-EEEES--TT-S-TTSSTTSEETGGG--SSTT--EEEEGGGTEEE--TTSSEEEESS-----TTT--TT--EEEE-SSEEEEEEEEESEEEEEEEETT--EEEEEEETTEEEEESSSS-EEEE-SSEEEESSTT--EES-SSS-BSEEEESSPPEE-/-BGGG-EETTEEHHHHHHHHB-BSS-TT---BSSS--HHHHHHHHTSSSPEE--SEEEEE--EEES--EEE-TTTEEEEE-SSSS--EEEES-EEEEEEEEEEE---SSTT-B--SEEEES-EEEEEEEEEEEEE-SBEEEEEEE-SSSPPBS-EEEEEEEEE-S--TT-SEEEEEEES-BS-EEEEEEEES--TT-SEEEETT-BS-EEEEEEEES-SEEEEEE-SSS----S-EEEEEEEES-SSEEEE--S-BS-EEEEEEEE-TT---SEEEEEEE-SBS-EEEEEEEE--SSB-TTS-B-EEEEEEE-TT-BS-EEEEEEES-SS--EEE-TT-BS-EEEES--TT-S-TTSSTTSEETGGG--SSTT--EEEEGGGTEEE--TTSSEEEESS-----TTS--TTEEEEEE-SSEEEEEEEEESEEEEEEEETTS-EEEEEEETTEEEEESSSS-EEEE-SSEEEESSTT--EES-SSS-BSEEEESSPPEE-/-BGGG-EETTEEHHHIIIIIB-BSS-TT---BSSS--HHHHHHHHTSSSPEE--SEEEEE--EEES--EEE-TTTEEEEE-SSSS--EEEES-EEEEEEEEEEE---SSTT-B--SEEEES-EEEEEEEEEEEEE-SBEEEEEEE-SSSPPBS-EEEEEEEEE-S--TT-SEEEEEEES-BS-EEEEEEEES--TT-SEEEETT-BS-EEEEEEEES-SEEEEEE-SSS----S-EEEEEEEES-SSEEEE--S-BS-EEEEEEEE-TT---SEEEEEEE-SBS-EEEEEEEE--SSB-TTS-B-EEEEEEE-TT-BS-EEEEEEES-SS--EEE-TT-BS-EEEES--TT-S-TTSSTTSEETGGG--SSTT--EEEEGGGTEEE--TTSSEEEESS-----TTT--TT--EEEE-SSEEEEEEEEESEEEEEEEETT--EEEEEEETTEEEEESSSS-EEEE-SSEEEESSTT--EES-SSS-BSEEEESSPPEE-

Solvent-accessible surface area: 43926 Å² total; per-residue (Å²): 105,121,0,105,50,4,77,2,69,80,47,26,0,47,84,9,2,64,64,48,17,19,38,7,33,19,127,54,4,34,14,71,56,100,63,76,2,25,145,40,0,27,68,21,4,63,36,117,120,13,13,17,0,0,41,16,50,0,7,0,33,40,12,99,2,90,102,4,23,0,43,0,41,35,20,1,31,0,14,8,109,34,58,84,30,69,3,1,28,3,48,71,2,209,74,17,37,0,2,20,4,29,0,49,4,58,22,72,70,73,107,14,93,2,30,6,0,0,0,2,0,8,35,41,0,6,0,5,32,0,34,4,35,55,7,56,0,28,6,18,0,0,15,0,64,40,52,132,64,69,0,40,0,0,2,2,34,1,0,18,4,57,4,55,34,64,46,95,100,27,50,1,0,0,0,3,1,28,13,0,32,8,1,4,1,6,6,0,3,0,43,51,0,0,32,41,0,0,2,1,2,34,11,69,0,20,32,0,1,1,2,4,0,0,0,3,51,0,7,8,0,4,38,6,9,38,157,40,145,103,6,0,19,16,0,0,2,7,0,1,0,0,15,1,0,48,62,0,0,0,20,0,7,131,5,35,12,0,0,0,4,5,0,0,0,2,3,67,93,2,58,3,139,97,0,5,0,1,3,1,56,8,24,16,1,2,1,7,5,0,1,0,9,27,2,101,18,67,11,61,118,61,72,181,4,70,3,15,0,1,64,0,45,28,99,0,35,7,0,2,0,1,0,1,0,14,18,81,7,81,16,1,2,23,3,45,116,36,3,40,12,0,0,0,20,0,16,3,0,0,126,35,66,31,1,56,97,39,100,58,4,8,83,25,34,91,24,2,55,11,66,53,81,0,0,0,0,3,0,12,0,0,0,3,16,0,0,0,2,29,19,48,0,4,4,13,9,57,24,29,101,58,26,114,85,14,33,74,102,21,0,36,0,22,0,0,0,57,31,43,2,1,0,0,0,0,5,3,104,36,1,35,8,28,4,0,10,62,116,26,32,28,27,26,10,10,1,33,125,30,30,2,48,4,14,3,23,100,118,9,52,1,42,0,10,71,101,12,4,18,3,46,47,65,20,84,13,12,0,0,30,74,72,99,1,0,36,10,2,54,1,96,52,66,33,65,89,81,109,114,2,122,51,2,77,1,78,58,54,34,1,59,103,9,1,66,53,23,11,26,29,12,45,17,85,52,5,36,14,72,54,98,62,76,2,24,147,42,0,26,69,23,3,61,44,135,100,13,11,21,0,0,44,17,51,0,9,0,34,39,7,97,3,80,81,4,21,0,23,0,43,38,22,2,33,0,14,7,112,34,54,92,31,70,2,1,20,2,52,72,0,179,72,14,30,0,4,27,4,30,0,50,3,60,23,69,73,75,102,15,94,2,28,4,0,1,0,3,0,9,23,41,0,11,0,15,24,0,37,5,34,52,6,57,0,29,7,18,0,1,15,1,65,44,67,134,54,68,0,40,0,1,2,2,30,1,0,19,3,56,9,49,34,62,47,94,101,26,48,1,0,0,0,3,1,30,13,0,31,7,2,4,1,6,8,0,3,0,40,56,0,0,31,40,0,0,2,2,2,36,11,68,0,18,29,1,1,1,3,5,0,0,0,4,53,0,8,9,0,4,39,6,10,39,158,40,143,100,9,0,22,16,0,0,2,4,0,0,0,0,16,1,0,47,68,0,0,0,20,0,6,132,6,37,12,0,0,0,1,3,0,0,0,3,3,66,94,2,61,3,125,88,1,4,0,1,3,1,57,8,23,14,1,2,0,5,0,0,2,0,10,28,2,98,26,64,10,60,132,56,77,199,7,85,4,14,0,1,61,0,44,27,103,0,36,7,0,1,0,0,0,4,0,18,20,88,8,82,16,2,2,23,3,46,110,38,2,39,12,0,0,0,18,0,15,8,0,2,129,36,64,33,2,55,95,42,98,59,4,6,83,26,33,91,21,2,57,11,67,53,80,0,0,0,0,3,0,10,0,1,0,4,17,0,0,0,2,28,19,45,0,5,4,16,8,73,28,32,99,51,40,111,85,16,28,73,102,25,0,37,0,23,0,0,0,52,30,42,1,1,0,0,0,0,0,1,105,35,1,35,7,31,4,0,10,66,115,27,33,28,27,26,10,8,2,33,128,29,30,1,49,4,14,3,24,101,118,9,51,2,41,0,12,61,106,16,4,17,3,49,42,74,32,86,12,13,0,1,30,74,74,98,0,0,34,8,2,54,1,105,55,65,30,66,89,80,98,106,1,136,51,1,71,7,71,53,102,34,1,73,110,36,2,73,39,54,13,19,33,4,40,17,68,43,3,36,14,71,54,99,66,60,1,24,99,32,0,25,68,24,2,59,41,134,100,12,12,20,0,0,40,18,54,0,8,0,36,40,9,111,3,86,92,3,20,0,37,0,24,37,23,2,29,0,18,7,109,35,53,79,36,71,3,1,25,2,66,68,1,209,74,15,33,0,1,29,3,25,0,51,4,63,21,66,73,72,106,15,99,2,29,3,0,1,0,5,0,7,38,42,0,4,0,8,37,0,34,4,24,58,6,55,0,30,6,19,0,0,15,0,67,42,57,137,65,68,0,42,0,0,1,1,25,1,0,18,4,59,7,51,31,54,49,82,101,26,49,1,0,0,0,3,0,29,13,0,30,7,0,0,0,5,8,0,4,0,51,41,0,0,31,40,0,0,1,2,2,36,11,72,0,19,29,0,1,1,2,10,0,0,0,3,62,0,8,9,0,4,39,5,10,39,156,39,137,99,8,0,22,15,0,0,2,8,0,0,0,0,16,2,0,41,73,0,0,0,20,0,5,130,6,37,12,0,0,0,3,2,0,0,0,2,3,68,98,3,53,2,133,92,0,4,0,1,5,2,60,8,24,12,1,3,1,7,0,0,1,0,10,28,2,104,24,70,12,67,127,58,75,195,3,57,4,10,0,2,59,0,44,30,102,0,36,7,0,3,0,0,0,1,0,15,19,89,10,69,18,1,2,16,3,51,108,37,2,40,12,0,0,0,21,0,11,3,0,0,130,36,62,35,1,54,95,40,98,67,6,4,84,22,33,92,20,2,54,11,66,51,82,0,0,0,0,6,0,9,0,1,0,3,17,0,0,0,2,26,20,44,0,4,4,14,8,73,32,32,99,62,23,114,83,16,30,70,102,22,0,37,0,24,0,0,0,59,30,42,1,1,0,0,0,0,2,3,103,38,1,39,7,42,2,0,9,63,115,24,33,26,24,28,12,10,1,33,129,29,32,1,48,4,14,3,21,99,122,9,53,1,42,0,7,69,103,10,4,17,3,48,42,63,18,85,12,11,0,1,33,73,72,96,1,0,37,9,3,53,1,100,48,64,32,66,88,80